Protein AF-A0A6L9SII8-F1 (afdb_monomer)

Mean predicted aligned error: 17.96 Å

Structure (mmCIF, N/CA/C/O backbone):
data_AF-A0A6L9SII8-F1
#
_entry.id   AF-A0A6L9SII8-F1
#
loop_
_atom_site.group_PDB
_atom_site.id
_atom_site.type_symbol
_atom_site.label_atom_id
_atom_site.label_alt_id
_atom_site.label_comp_id
_atom_site.label_asym_id
_atom_site.label_entity_id
_atom_site.label_seq_id
_atom_site.pdbx_PDB_ins_code
_atom_site.Cartn_x
_atom_site.Cartn_y
_atom_site.Cartn_z
_atom_site.occupancy
_atom_site.B_iso_or_equiv
_atom_site.auth_seq_id
_atom_site.auth_comp_id
_atom_site.auth_asym_id
_atom_site.auth_atom_id
_atom_site.pdbx_PDB_model_num
ATOM 1 N N . MET A 1 1 ? 12.517 -63.982 -13.985 1.00 32.38 1 MET A N 1
ATOM 2 C CA . MET A 1 1 ? 13.186 -64.759 -15.053 1.00 32.38 1 MET A CA 1
ATOM 3 C C . MET A 1 1 ? 12.162 -65.098 -16.143 1.00 32.38 1 MET A C 1
ATOM 5 O O . MET A 1 1 ? 11.242 -65.842 -15.857 1.00 32.38 1 MET A O 1
ATOM 9 N N . ILE A 1 2 ? 12.351 -64.517 -17.340 1.00 34.09 2 ILE A N 1
ATOM 10 C CA . ILE A 1 2 ? 12.064 -65.040 -18.702 1.00 34.09 2 ILE A CA 1
ATOM 11 C C . ILE A 1 2 ? 10.597 -65.303 -19.147 1.00 34.09 2 ILE A C 1
ATOM 13 O O . ILE A 1 2 ? 10.056 -66.382 -18.950 1.00 34.09 2 ILE A O 1
ATOM 17 N N . LYS A 1 3 ? 10.036 -64.282 -19.827 1.00 36.16 3 LYS A N 1
ATOM 18 C CA . LYS A 1 3 ? 9.634 -64.175 -21.262 1.00 36.16 3 LYS A CA 1
ATOM 19 C C . LYS A 1 3 ? 8.662 -65.173 -21.966 1.00 36.16 3 LYS A C 1
ATOM 21 O O . LYS A 1 3 ? 8.938 -66.358 -22.097 1.00 36.16 3 LYS A O 1
ATOM 26 N N . THR A 1 4 ? 7.677 -64.520 -22.620 1.00 42.09 4 THR A N 1
ATOM 27 C CA . THR A 1 4 ? 7.222 -64.562 -24.048 1.00 42.09 4 THR A CA 1
ATOM 28 C C . THR A 1 4 ? 6.135 -65.524 -24.568 1.00 42.09 4 THR A C 1
ATOM 30 O O . THR A 1 4 ? 6.373 -66.715 -24.698 1.00 42.09 4 THR A O 1
ATOM 33 N N . ALA A 1 5 ? 5.009 -64.892 -24.969 1.00 42.28 5 ALA A N 1
ATOM 34 C CA . ALA A 1 5 ? 4.447 -64.692 -26.333 1.00 42.28 5 ALA A CA 1
ATOM 35 C C . ALA A 1 5 ? 3.913 -65.868 -27.191 1.00 42.28 5 ALA A C 1
ATOM 37 O O . ALA A 1 5 ? 4.629 -66.830 -27.426 1.00 42.28 5 ALA A O 1
ATOM 38 N N . GLU A 1 6 ? 2.687 -65.724 -27.739 1.00 34.12 6 GLU A N 1
ATOM 39 C CA . GLU A 1 6 ? 2.345 -65.468 -29.172 1.00 34.12 6 GLU A CA 1
ATOM 40 C C . GLU A 1 6 ? 0.834 -65.698 -29.489 1.00 34.12 6 GLU A C 1
ATOM 42 O O . GLU A 1 6 ? 0.135 -66.399 -28.762 1.00 34.12 6 GLU A O 1
ATOM 47 N N . ALA A 1 7 ? 0.337 -65.041 -30.552 1.00 32.12 7 ALA A N 1
ATOM 48 C CA . ALA A 1 7 ? -1.066 -64.832 -30.997 1.00 32.12 7 ALA A CA 1
ATOM 49 C C . ALA A 1 7 ? -1.516 -65.819 -32.133 1.00 32.12 7 ALA A C 1
ATOM 51 O O . ALA A 1 7 ? -0.817 -66.815 -32.312 1.00 32.12 7 ALA A O 1
ATOM 52 N N . PRO A 1 8 ? -2.505 -65.564 -33.048 1.00 62.97 8 PRO A N 1
ATOM 53 C CA . PRO A 1 8 ? -3.876 -64.975 -33.024 1.00 62.97 8 PRO A CA 1
ATOM 54 C C . PRO A 1 8 ? -4.955 -65.810 -33.827 1.00 62.97 8 PRO A C 1
ATOM 56 O O . PRO A 1 8 ? -4.675 -66.905 -34.306 1.00 62.97 8 PRO A O 1
ATOM 59 N N . ASP A 1 9 ? -6.159 -65.220 -34.032 1.00 35.47 9 ASP A N 1
ATOM 60 C CA . ASP A 1 9 ? -7.082 -65.263 -35.217 1.00 35.47 9 ASP A CA 1
ATOM 61 C C . ASP A 1 9 ? -8.506 -65.931 -35.180 1.00 35.47 9 ASP A C 1
ATOM 63 O O . ASP A 1 9 ? -8.654 -67.150 -35.182 1.00 35.47 9 ASP A O 1
ATOM 67 N N . ARG A 1 10 ? -9.536 -65.059 -35.374 1.00 34.38 10 ARG A N 1
ATOM 68 C CA . ARG A 1 10 ? -10.671 -65.075 -36.364 1.00 34.38 10 ARG A CA 1
ATOM 69 C C . ARG A 1 10 ? -12.138 -65.547 -36.070 1.00 34.38 10 ARG A C 1
ATOM 71 O O . ARG A 1 10 ? -12.418 -66.729 -35.939 1.00 34.38 10 ARG A O 1
ATOM 78 N N . TYR A 1 11 ? -13.059 -64.566 -36.265 1.00 29.95 11 TYR A N 1
ATOM 79 C CA . TYR A 1 11 ? -14.488 -64.528 -36.723 1.00 29.95 11 TYR A CA 1
ATOM 80 C C . TYR A 1 11 ? -15.655 -65.109 -35.873 1.00 29.95 11 TYR A C 1
ATOM 82 O O . TYR A 1 11 ? -15.620 -66.249 -35.432 1.00 29.95 11 TYR A O 1
ATOM 90 N N . GLY A 1 12 ? -16.753 -64.336 -35.714 1.00 27.86 12 GLY A N 1
ATOM 91 C CA . GLY A 1 12 ? -17.898 -64.649 -34.828 1.00 27.86 12 GLY A CA 1
ATOM 92 C C . GLY A 1 12 ? -19.314 -64.629 -35.434 1.00 27.86 12 GLY A C 1
ATOM 93 O O . GLY A 1 12 ? -19.473 -64.291 -36.599 1.00 27.86 12 GLY A O 1
ATOM 94 N N . LEU A 1 13 ? -20.333 -64.986 -34.619 1.00 27.03 13 LEU A N 1
ATOM 95 C CA . LEU A 1 13 ? -21.649 -64.314 -34.446 1.00 27.03 13 LEU A CA 1
ATOM 96 C C . LEU A 1 13 ? -22.571 -65.041 -33.411 1.00 27.03 13 LEU A C 1
ATOM 98 O O . LEU A 1 13 ? -22.902 -66.206 -33.597 1.00 27.03 13 LEU A O 1
ATOM 102 N N . ARG A 1 14 ? -23.077 -64.267 -32.428 1.00 28.50 14 ARG A N 1
ATOM 103 C CA . ARG A 1 14 ? -24.357 -64.337 -31.652 1.00 28.50 14 ARG A CA 1
ATOM 104 C C . ARG A 1 14 ? -24.662 -65.492 -30.666 1.00 28.50 14 ARG A C 1
ATOM 106 O O . ARG A 1 14 ? -25.111 -66.550 -31.083 1.00 28.50 14 ARG A O 1
ATOM 113 N N . ALA A 1 15 ? -24.675 -65.180 -29.359 1.00 26.67 15 ALA A N 1
ATOM 114 C CA . ALA A 1 15 ? -25.884 -65.020 -28.512 1.00 26.67 15 ALA A CA 1
ATOM 115 C C . ALA A 1 15 ? -25.518 -64.773 -27.022 1.00 26.67 15 ALA A C 1
ATOM 117 O O . ALA A 1 15 ? -24.520 -65.284 -26.531 1.00 26.67 15 ALA A O 1
ATOM 118 N N . CYS A 1 16 ? -26.339 -63.969 -26.337 1.00 28.77 16 CYS A N 1
ATOM 119 C CA . CYS A 1 16 ? -26.258 -63.481 -24.951 1.00 28.77 16 CYS A CA 1
ATOM 120 C C . CYS A 1 16 ? -25.894 -64.525 -23.876 1.00 28.77 16 CYS A C 1
ATOM 122 O O . CYS A 1 16 ? -26.502 -65.588 -23.866 1.00 28.77 16 CYS A O 1
ATOM 124 N N . THR A 1 17 ? -25.023 -64.197 -22.906 1.00 27.30 17 THR A N 1
ATOM 125 C CA . THR A 1 17 ? -25.321 -63.918 -21.471 1.00 27.30 17 THR A CA 1
ATOM 126 C C . THR A 1 17 ? -24.015 -63.580 -20.710 1.00 27.30 17 THR A C 1
ATOM 128 O O . THR A 1 17 ? -23.022 -64.262 -20.906 1.00 27.30 17 THR A O 1
ATOM 131 N N . ALA A 1 18 ? -24.081 -62.596 -19.800 1.00 27.08 18 ALA A N 1
ATOM 132 C CA . ALA A 1 18 ? -23.337 -62.463 -18.531 1.00 27.08 18 ALA A CA 1
ATOM 133 C C . ALA A 1 18 ? -21.795 -62.247 -18.464 1.00 27.08 18 ALA A C 1
ATOM 135 O O . ALA A 1 18 ? -20.998 -63.069 -18.892 1.00 27.08 18 ALA A O 1
ATOM 136 N N . LEU A 1 19 ? -21.464 -61.193 -17.698 1.00 27.19 19 LEU A N 1
ATOM 137 C CA . LEU A 1 19 ? -20.375 -61.028 -16.715 1.00 27.19 19 LEU A CA 1
ATOM 138 C C . LEU A 1 19 ? -18.889 -60.890 -17.154 1.00 27.19 19 LEU A C 1
ATOM 140 O O . LEU A 1 19 ? -18.185 -61.872 -17.349 1.00 27.19 19 LEU A O 1
ATOM 144 N N . VAL A 1 20 ? -18.425 -59.633 -17.038 1.00 27.70 20 VAL A N 1
ATOM 145 C CA . VAL A 1 20 ? -17.340 -59.146 -16.144 1.00 27.70 20 VAL A CA 1
ATOM 146 C C . VAL A 1 20 ? -15.867 -59.172 -16.601 1.00 27.70 20 VAL A C 1
ATOM 148 O O . VAL A 1 20 ? -15.316 -60.197 -16.979 1.00 27.70 20 VAL A O 1
ATOM 151 N N . ALA A 1 21 ? -15.253 -57.999 -16.365 1.00 26.81 21 ALA A N 1
ATOM 152 C CA . ALA A 1 21 ? -13.842 -57.679 -16.097 1.00 26.81 21 ALA A CA 1
ATOM 153 C C . ALA A 1 21 ? -12.935 -57.194 -17.252 1.00 26.81 21 ALA A C 1
ATOM 155 O O . ALA A 1 21 ? -12.291 -57.972 -17.945 1.00 26.81 21 ALA A O 1
ATOM 156 N N . THR A 1 22 ? -12.875 -55.858 -17.350 1.00 28.31 22 THR A N 1
ATOM 157 C CA . THR A 1 22 ? -11.672 -54.993 -17.299 1.00 28.31 22 THR A CA 1
ATOM 158 C C . THR A 1 22 ? -10.512 -55.239 -18.280 1.00 28.31 22 THR A C 1
ATOM 160 O O . THR A 1 22 ? -9.750 -56.187 -18.139 1.00 28.31 22 THR A O 1
ATOM 163 N N . VAL A 1 23 ? -10.319 -54.303 -19.221 1.00 28.36 23 VAL A N 1
ATOM 164 C CA . VAL A 1 23 ? -9.227 -53.294 -19.289 1.00 28.36 23 VAL A CA 1
ATOM 165 C C . VAL A 1 23 ? -9.208 -52.733 -20.723 1.00 28.36 23 VAL A C 1
ATOM 167 O O . VAL A 1 23 ? -8.649 -53.335 -21.634 1.00 28.36 23 VAL A O 1
ATOM 170 N N . VAL A 1 24 ? -9.822 -51.564 -20.914 1.00 27.41 24 VAL A N 1
ATOM 171 C CA . VAL A 1 24 ? -9.426 -50.579 -21.931 1.00 27.41 24 VAL A CA 1
ATOM 172 C C . VAL A 1 24 ? -9.475 -49.237 -21.217 1.00 27.41 24 VAL A C 1
ATOM 174 O O . VAL A 1 24 ? -10.548 -48.724 -20.919 1.00 27.41 24 VAL A O 1
ATOM 177 N N . ALA A 1 25 ? -8.298 -48.730 -20.881 1.00 30.09 25 ALA A N 1
ATOM 178 C CA . ALA A 1 25 ? -8.069 -47.371 -20.436 1.00 30.09 25 ALA A CA 1
ATOM 179 C C . ALA A 1 25 ? -7.114 -46.756 -21.459 1.00 30.09 25 ALA A C 1
ATOM 181 O O . ALA A 1 25 ? -6.030 -47.302 -21.651 1.00 30.09 25 ALA A O 1
ATOM 182 N N . LEU A 1 26 ? -7.562 -45.726 -22.177 1.00 33.41 26 LEU A N 1
ATOM 183 C CA . LEU A 1 26 ? -6.966 -44.385 -22.196 1.00 33.41 26 LEU A CA 1
ATOM 184 C C . LEU A 1 26 ? -7.558 -43.561 -23.360 1.00 33.41 26 LEU A C 1
ATOM 186 O O . LEU A 1 26 ? -7.637 -44.039 -24.487 1.00 33.41 26 LEU A O 1
ATOM 190 N N . VAL A 1 27 ? -7.891 -42.304 -23.049 1.00 34.56 27 VAL A N 1
ATOM 191 C CA . VAL A 1 27 ? -8.201 -41.179 -23.956 1.00 34.56 27 VAL A CA 1
ATOM 192 C C . VAL A 1 27 ? -9.577 -41.180 -24.642 1.00 34.56 27 VAL A C 1
ATOM 194 O O . VAL A 1 27 ? -9.652 -41.307 -25.853 1.00 34.56 27 VAL A O 1
ATOM 197 N N . VAL A 1 28 ? -10.655 -40.974 -23.871 1.00 32.94 28 VAL A N 1
ATOM 198 C CA . VAL A 1 28 ? -11.767 -40.039 -24.190 1.00 32.94 28 VAL A CA 1
ATOM 199 C C . VAL A 1 28 ? -12.478 -39.715 -22.868 1.00 32.94 28 VAL A C 1
ATOM 201 O O . VAL A 1 28 ? -13.371 -40.446 -22.446 1.00 32.94 28 VAL A O 1
ATOM 204 N N . ALA A 1 29 ? -12.064 -38.648 -22.192 1.00 35.75 29 ALA A N 1
ATOM 205 C CA . ALA A 1 29 ? -12.855 -37.982 -21.160 1.00 35.75 29 ALA A CA 1
ATOM 206 C C . ALA A 1 29 ? -12.276 -36.581 -20.966 1.00 35.75 29 ALA A C 1
ATOM 208 O O . ALA A 1 29 ? -11.229 -36.455 -20.343 1.00 35.75 29 ALA A O 1
ATOM 209 N N . LEU A 1 30 ? -12.918 -35.559 -21.532 1.00 37.59 30 LEU A N 1
ATOM 210 C CA . LEU A 1 30 ? -12.788 -34.180 -21.071 1.00 37.59 30 LEU A CA 1
ATOM 211 C C . LEU A 1 30 ? -13.959 -33.343 -21.598 1.00 37.59 30 LEU A C 1
ATOM 213 O O . LEU A 1 30 ? -14.315 -33.417 -22.772 1.00 37.59 30 LEU A O 1
ATOM 217 N N . VAL A 1 31 ? -14.512 -32.577 -20.658 1.00 38.72 31 VAL A N 1
ATOM 218 C CA . VAL A 1 31 ? -15.533 -31.525 -20.759 1.00 38.72 31 VAL A CA 1
ATOM 219 C C . VAL A 1 31 ? -16.984 -31.987 -20.944 1.00 38.72 31 VAL A C 1
ATOM 221 O O . VAL A 1 31 ? -17.635 -31.763 -21.961 1.00 38.72 31 VAL A O 1
ATOM 224 N N . GLY A 1 32 ? -17.523 -32.605 -19.891 1.00 30.02 32 GLY A N 1
ATOM 225 C CA . GLY A 1 32 ? -18.936 -32.453 -19.548 1.00 30.02 32 GLY A CA 1
ATOM 226 C C . GLY A 1 32 ? -19.041 -31.400 -18.449 1.00 30.02 32 GLY A C 1
ATOM 227 O O . GLY A 1 32 ? -18.471 -31.599 -17.380 1.00 30.02 32 GLY A O 1
ATOM 228 N N . ILE A 1 33 ? -19.729 -30.293 -18.728 1.00 37.53 33 ILE A N 1
ATOM 229 C CA . ILE A 1 33 ? -20.076 -29.257 -17.746 1.00 37.53 33 ILE A CA 1
ATOM 230 C C . ILE A 1 33 ? -20.785 -29.945 -16.567 1.00 37.53 33 ILE A C 1
ATOM 232 O O . ILE A 1 33 ? -21.750 -30.683 -16.811 1.00 37.53 33 ILE A O 1
ATOM 236 N N . PRO A 1 34 ? -20.345 -29.764 -15.309 1.00 32.66 34 PRO A N 1
ATOM 237 C CA . PRO A 1 34 ? -21.080 -30.299 -14.182 1.00 32.66 34 PRO A CA 1
ATOM 238 C C . PRO A 1 34 ? -22.371 -29.491 -14.041 1.00 32.66 34 PRO A C 1
ATOM 240 O O . PRO A 1 34 ? -22.369 -28.330 -13.653 1.00 32.66 34 PRO A O 1
ATOM 243 N N . THR A 1 35 ? -23.509 -30.105 -14.352 1.00 34.50 35 THR A N 1
ATOM 244 C CA . THR A 1 35 ? -24.762 -29.706 -13.701 1.00 34.50 35 THR A CA 1
ATOM 245 C C . THR A 1 35 ? -24.563 -29.888 -12.196 1.00 34.50 35 THR A C 1
ATOM 247 O O . THR A 1 35 ? -24.078 -30.967 -11.834 1.00 34.50 35 THR A O 1
ATOM 250 N N . PRO A 1 36 ? -24.925 -28.921 -11.328 1.00 37.34 36 PRO A N 1
ATOM 251 C CA . PRO A 1 36 ? -24.766 -29.082 -9.891 1.00 37.34 36 PRO A CA 1
ATOM 252 C C . PRO A 1 36 ? -25.539 -30.329 -9.475 1.00 37.34 36 PRO A C 1
ATOM 254 O O . PRO A 1 36 ? -26.766 -30.412 -9.587 1.00 37.34 36 PRO A O 1
ATOM 257 N N . ALA A 1 37 ? -24.796 -31.361 -9.089 1.00 33.38 37 ALA A N 1
ATOM 258 C CA . ALA A 1 37 ? -25.380 -32.481 -8.397 1.00 33.38 37 ALA A CA 1
ATOM 259 C C . ALA A 1 37 ? -25.837 -31.914 -7.056 1.00 33.38 37 ALA A C 1
ATOM 261 O O . ALA A 1 37 ? -25.000 -31.468 -6.280 1.00 33.38 37 ALA A O 1
ATOM 262 N N . SER A 1 38 ? -27.150 -31.897 -6.815 1.00 41.25 38 SER A N 1
ATOM 263 C CA . SER A 1 38 ? -27.699 -31.693 -5.474 1.00 41.25 38 SER A CA 1
ATOM 264 C C . SER A 1 38 ? -26.930 -32.617 -4.532 1.00 41.25 38 SER A C 1
ATOM 266 O O . SER A 1 38 ? -27.008 -33.846 -4.663 1.00 41.25 38 SER A O 1
ATOM 268 N N . ALA A 1 39 ? -26.088 -32.019 -3.690 1.00 38.97 39 ALA A N 1
ATOM 269 C CA . ALA A 1 39 ? -25.263 -32.747 -2.752 1.00 38.97 39 ALA A CA 1
ATOM 270 C C . ALA A 1 39 ? -26.208 -33.504 -1.817 1.00 38.97 39 ALA A C 1
ATOM 272 O O . ALA A 1 39 ? -27.132 -32.930 -1.241 1.00 38.97 39 ALA A O 1
ATOM 273 N N . ALA A 1 40 ? -26.020 -34.819 -1.704 1.00 41.50 40 ALA A N 1
ATOM 274 C CA . ALA A 1 40 ? -26.650 -35.549 -0.616 1.00 41.50 40 ALA A CA 1
ATOM 275 C C . ALA A 1 40 ? -26.160 -34.924 0.707 1.00 41.50 40 ALA A C 1
ATOM 277 O O . ALA A 1 40 ? -24.970 -34.612 0.788 1.00 41.50 40 ALA A O 1
ATOM 278 N N . PRO A 1 41 ? -27.027 -34.721 1.717 1.00 50.22 41 PRO A N 1
ATOM 279 C CA . PRO A 1 41 ? -26.610 -34.124 2.983 1.00 50.22 41 PRO A CA 1
ATOM 280 C C . PRO A 1 41 ? -25.456 -34.939 3.577 1.00 50.22 41 PRO A C 1
ATOM 282 O O . PRO A 1 41 ? -25.532 -36.171 3.622 1.00 50.22 41 PRO A O 1
ATOM 285 N N . ALA A 1 42 ? -24.379 -34.258 3.977 1.00 55.53 42 ALA A N 1
ATOM 286 C CA . ALA A 1 42 ? -23.240 -34.896 4.627 1.00 55.53 42 ALA A CA 1
ATOM 287 C C . ALA A 1 42 ? -23.714 -35.626 5.897 1.00 55.53 42 ALA A C 1
ATOM 289 O O . ALA A 1 42 ? -24.591 -35.133 6.606 1.00 55.53 42 ALA A O 1
ATOM 290 N N . GLU A 1 43 ? -23.151 -36.806 6.193 1.00 59.44 43 GLU A N 1
ATOM 291 C CA . GLU A 1 43 ? -23.570 -37.624 7.349 1.00 59.44 43 GLU A CA 1
ATOM 292 C C . GLU A 1 43 ? -23.362 -36.911 8.709 1.00 59.44 43 GLU A C 1
ATOM 294 O O . GLU A 1 43 ? -23.960 -37.341 9.692 1.00 59.44 43 GLU A O 1
ATOM 299 N N . ASN A 1 44 ? -22.621 -35.789 8.741 1.00 81.31 44 ASN A N 1
ATOM 300 C CA . ASN A 1 44 ? -22.338 -34.944 9.911 1.00 81.31 44 ASN A CA 1
ATOM 301 C C . ASN A 1 44 ? -22.594 -33.443 9.627 1.00 81.31 44 ASN A C 1
ATOM 303 O O . ASN A 1 44 ? -21.671 -32.630 9.699 1.00 81.31 44 ASN A O 1
ATOM 307 N N . ALA A 1 45 ? -23.826 -33.071 9.261 1.00 95.00 45 ALA A N 1
ATOM 308 C CA . ALA A 1 45 ? -24.192 -31.677 8.986 1.00 95.00 45 ALA A CA 1
ATOM 309 C C . ALA A 1 45 ? -25.254 -31.122 9.949 1.00 95.00 45 ALA A C 1
ATOM 311 O O . ALA A 1 45 ? -26.268 -31.777 10.208 1.00 95.00 45 ALA A O 1
ATOM 312 N N . PHE A 1 46 ? -25.051 -29.883 10.397 1.00 98.44 46 PHE A N 1
ATOM 313 C CA . PHE A 1 46 ? -26.057 -29.048 11.048 1.00 98.44 46 PHE A CA 1
ATOM 314 C C . PHE A 1 46 ? -26.483 -27.903 10.128 1.00 98.44 46 PHE A C 1
ATOM 316 O O . PHE A 1 46 ? -25.710 -27.439 9.296 1.00 98.44 46 PHE A O 1
ATOM 323 N N . TYR A 1 47 ? -27.717 -27.438 10.290 1.00 98.50 47 TYR A N 1
ATOM 324 C CA . TYR A 1 47 ? -28.302 -26.362 9.499 1.00 98.50 47 TYR A CA 1
ATOM 325 C C . TYR A 1 47 ? -28.863 -25.281 10.415 1.00 98.50 47 TYR A C 1
ATOM 327 O O . TYR A 1 47 ? -29.555 -25.588 11.391 1.00 98.50 47 TYR A O 1
ATOM 335 N N . VAL A 1 48 ? -28.600 -24.026 10.065 1.00 98.69 48 VAL A N 1
ATOM 336 C CA . VAL A 1 48 ? -29.098 -22.826 10.747 1.00 98.69 48 VAL A CA 1
ATOM 337 C C . VAL A 1 48 ? -29.879 -21.994 9.734 1.00 98.69 48 VAL A C 1
ATOM 339 O O . VAL A 1 48 ? -29.440 -21.862 8.595 1.00 98.69 48 VAL A O 1
ATOM 342 N N . ALA A 1 49 ? -31.047 -21.475 10.109 1.00 98.38 49 ALA A N 1
ATOM 343 C CA . ALA A 1 49 ? -31.872 -20.634 9.240 1.00 98.38 49 ALA A CA 1
ATOM 344 C C . ALA A 1 49 ? -32.550 -19.503 10.031 1.00 98.38 49 ALA A C 1
ATOM 346 O O . ALA A 1 49 ? -32.921 -19.732 11.187 1.00 98.38 49 ALA A O 1
ATOM 347 N N . PRO A 1 50 ? -32.803 -18.319 9.432 1.00 97.44 50 PRO A N 1
ATOM 348 C CA . PRO A 1 50 ? -33.440 -17.203 10.141 1.00 97.44 50 PRO A CA 1
ATOM 349 C C . PRO A 1 50 ? -34.854 -17.527 10.654 1.00 97.44 50 PRO A C 1
ATOM 351 O O . PRO A 1 50 ? -35.301 -16.986 11.665 1.00 97.44 50 PRO A O 1
ATOM 354 N N . ASP A 1 51 ? -35.564 -18.431 9.974 1.00 96.62 51 ASP A N 1
ATOM 355 C CA . ASP A 1 51 ? -36.890 -18.937 10.343 1.00 96.62 51 ASP A CA 1
ATOM 356 C C . ASP A 1 51 ? -36.853 -20.265 11.132 1.00 96.62 51 ASP A C 1
ATOM 358 O O . ASP A 1 51 ? -37.899 -20.882 11.360 1.00 96.62 51 ASP A O 1
ATOM 362 N N . GLY A 1 52 ? -35.664 -20.698 11.566 1.00 97.44 52 GLY A N 1
ATOM 363 C CA . GLY A 1 52 ? -35.448 -21.887 12.390 1.00 97.44 52 GLY A CA 1
ATOM 364 C C . GLY A 1 52 ? -35.891 -21.737 13.852 1.00 97.44 52 GLY A C 1
ATOM 365 O O . GLY A 1 52 ? -36.428 -20.715 14.285 1.00 97.44 52 GLY A O 1
ATOM 366 N N . ASP A 1 53 ? -35.646 -22.784 14.644 1.00 98.06 53 ASP A N 1
ATOM 367 C CA . ASP A 1 53 ? -35.942 -22.828 16.085 1.00 98.06 53 ASP A CA 1
ATOM 368 C C . ASP A 1 53 ? -34.826 -23.596 16.811 1.00 98.06 53 ASP A C 1
ATOM 370 O O . ASP A 1 53 ? -34.483 -24.711 16.424 1.00 98.06 53 ASP A O 1
ATOM 374 N N . ASP A 1 54 ? -34.253 -23.031 17.875 1.00 98.00 54 ASP A N 1
ATOM 375 C CA . ASP A 1 54 ? -33.132 -23.647 18.606 1.00 98.00 54 ASP A CA 1
ATOM 376 C C . ASP A 1 54 ? -33.516 -24.911 19.394 1.00 98.00 54 ASP A C 1
ATOM 378 O O . ASP A 1 54 ? -32.649 -25.652 19.867 1.00 98.00 54 ASP A O 1
ATOM 382 N N . SER A 1 55 ? -34.817 -25.196 19.507 1.00 97.62 55 SER A N 1
ATOM 383 C CA . SER A 1 55 ? -35.330 -26.475 20.001 1.00 97.62 55 SER A CA 1
ATOM 384 C C . SER A 1 55 ? -35.372 -27.579 18.938 1.00 97.62 55 SER A C 1
ATOM 386 O O . SER A 1 55 ? -35.623 -28.740 19.282 1.00 97.62 55 SER A O 1
ATOM 388 N N . ASN A 1 56 ? -35.128 -27.249 17.665 1.00 98.00 56 ASN A N 1
ATOM 389 C CA . ASN A 1 56 ? -35.042 -28.226 16.586 1.00 98.00 56 ASN A CA 1
ATOM 390 C C . ASN A 1 56 ? -33.779 -29.095 16.697 1.00 98.00 56 ASN A C 1
ATOM 392 O O . ASN A 1 56 ? -32.934 -28.914 17.568 1.00 98.00 56 ASN A O 1
ATOM 396 N N . ALA A 1 57 ? -33.664 -30.078 15.802 1.00 96.25 57 ALA A N 1
ATOM 397 C CA . ALA A 1 57 ? -32.527 -30.995 15.753 1.00 96.25 57 ALA A CA 1
ATOM 398 C C . ALA A 1 57 ? -31.346 -30.484 14.903 1.00 96.25 57 ALA A C 1
ATOM 400 O O . ALA A 1 57 ? -30.324 -31.162 14.854 1.00 96.25 57 ALA A O 1
ATOM 401 N N . GLY A 1 58 ? -31.487 -29.347 14.211 1.00 97.00 58 GLY A N 1
ATOM 402 C CA . GLY A 1 58 ? -30.449 -28.816 13.323 1.00 97.00 58 GLY A CA 1
ATOM 403 C C . GLY A 1 58 ? -30.351 -29.536 11.978 1.00 97.00 58 GLY A C 1
ATOM 404 O O . GLY A 1 58 ? -29.304 -29.504 11.351 1.00 97.00 58 GLY A O 1
ATOM 405 N N . THR A 1 59 ? -31.410 -30.212 11.527 1.00 96.62 59 THR A N 1
ATOM 406 C CA . THR A 1 59 ? -31.470 -30.860 10.201 1.00 96.62 59 THR A CA 1
ATOM 407 C C . THR A 1 59 ? -31.942 -29.875 9.132 1.00 96.62 59 THR A C 1
ATOM 409 O O . THR A 1 59 ? -32.609 -28.904 9.472 1.00 96.62 59 THR A O 1
ATOM 412 N N . LEU A 1 60 ? -31.727 -30.154 7.842 1.00 95.00 60 LEU A N 1
ATOM 413 C CA . LEU A 1 60 ? -32.161 -29.266 6.751 1.00 95.00 60 LEU A CA 1
ATOM 414 C C . LEU A 1 60 ? -33.661 -28.903 6.814 1.00 95.00 60 LEU A C 1
ATOM 416 O O . LEU A 1 60 ? -34.031 -27.760 6.564 1.00 95.00 60 LEU A O 1
ATOM 420 N N . GLU A 1 61 ? -34.534 -29.847 7.182 1.00 96.12 61 GLU A N 1
ATOM 421 C CA . GLU A 1 61 ? -35.983 -29.618 7.317 1.00 96.12 61 GLU A CA 1
ATOM 422 C C . GLU A 1 61 ? -36.412 -29.023 8.669 1.00 96.12 61 GLU A C 1
ATOM 424 O O . GLU A 1 61 ? -37.567 -28.626 8.828 1.00 96.12 61 GLU A O 1
ATOM 429 N N . ALA A 1 62 ? -35.516 -29.007 9.654 1.00 97.31 62 ALA A N 1
ATOM 430 C CA . ALA A 1 62 ? -35.755 -28.490 11.000 1.00 97.31 62 ALA A CA 1
ATOM 431 C C . ALA A 1 62 ? -34.454 -27.855 11.530 1.00 97.31 62 ALA A C 1
ATOM 433 O O . ALA A 1 62 ? -33.790 -28.447 12.391 1.00 97.31 62 ALA A O 1
ATOM 434 N N . PRO A 1 63 ? -34.052 -26.703 10.961 1.00 98.31 63 PRO A N 1
ATOM 435 C CA . PRO A 1 63 ? -32.786 -26.057 11.282 1.00 98.31 63 PRO A CA 1
ATOM 436 C C . PRO A 1 63 ? -32.841 -25.369 12.649 1.00 98.31 63 PRO A C 1
ATOM 438 O O . PRO A 1 63 ? -33.922 -25.021 13.145 1.00 98.31 63 PRO A O 1
ATOM 441 N N . PHE A 1 64 ? -31.671 -25.159 13.249 1.00 98.69 64 PHE A N 1
ATOM 442 C CA . PHE A 1 64 ? -31.508 -24.237 14.373 1.00 98.69 64 PHE A CA 1
ATOM 443 C C . PHE A 1 64 ? -31.794 -22.798 13.927 1.00 98.69 64 PHE A C 1
ATOM 445 O O . PHE A 1 64 ? -31.800 -22.504 12.729 1.00 98.69 64 PHE A O 1
ATOM 452 N N . ARG A 1 65 ? -32.032 -21.898 14.883 1.00 98.06 65 ARG A N 1
ATOM 453 C CA . ARG A 1 65 ? -32.219 -20.469 14.610 1.00 98.06 65 ARG A CA 1
ATOM 454 C C . ARG A 1 65 ? -30.916 -19.687 14.727 1.00 98.06 65 ARG A C 1
ATOM 456 O O . ARG A 1 65 ? -30.706 -18.754 13.962 1.00 98.06 65 ARG A O 1
ATOM 463 N N . THR A 1 66 ? -30.074 -20.031 15.698 1.00 97.62 66 THR A N 1
ATOM 464 C CA . THR A 1 66 ? -28.882 -19.254 16.058 1.00 97.62 66 THR A CA 1
ATOM 465 C C . THR A 1 66 ? -27.584 -20.010 15.802 1.00 97.62 66 THR A C 1
ATOM 467 O O . THR A 1 66 ? -27.535 -21.244 15.839 1.00 97.62 66 THR A O 1
ATOM 470 N N . LEU A 1 67 ? -26.514 -19.247 15.565 1.00 97.31 67 LEU A N 1
ATOM 471 C CA . LEU A 1 67 ? -25.165 -19.786 15.418 1.00 97.31 67 LEU A CA 1
ATOM 472 C C . LEU A 1 67 ? -24.658 -20.395 16.735 1.00 97.31 67 LEU A C 1
ATOM 474 O O . LEU A 1 67 ? -24.111 -21.496 16.713 1.00 97.31 67 LEU A O 1
ATOM 478 N N . ASP A 1 68 ? -24.927 -19.754 17.880 1.00 96.75 68 ASP A N 1
ATOM 479 C CA . ASP A 1 68 ? -24.601 -20.281 19.213 1.00 96.75 68 ASP A CA 1
ATOM 480 C C . ASP A 1 68 ? -25.147 -21.685 19.438 1.00 96.75 68 ASP A C 1
ATOM 482 O O . ASP A 1 68 ? -24.432 -22.580 19.892 1.00 96.75 68 ASP A O 1
ATOM 486 N N . ARG A 1 69 ? -26.418 -21.909 19.081 1.00 97.50 69 ARG A N 1
ATOM 487 C CA . ARG A 1 69 ? -27.031 -23.222 19.254 1.00 97.50 69 ARG A CA 1
ATOM 488 C C . ARG A 1 69 ? -26.344 -24.281 18.399 1.00 97.50 69 ARG A C 1
ATOM 490 O O . ARG A 1 69 ? -26.205 -25.418 18.862 1.00 97.50 69 ARG A O 1
ATOM 497 N N . ALA A 1 70 ? -25.955 -23.929 17.175 1.00 98.06 70 ALA A N 1
ATOM 498 C CA . ALA A 1 70 ? -25.253 -24.830 16.273 1.00 98.06 70 ALA A CA 1
ATOM 499 C C . ALA A 1 70 ? -23.849 -25.162 16.792 1.00 98.06 70 ALA A C 1
ATOM 501 O O . ALA A 1 70 ? -23.510 -26.342 16.860 1.00 98.06 70 ALA A O 1
ATOM 502 N N . ARG A 1 71 ? -23.089 -24.161 17.257 1.00 98.19 71 ARG A N 1
ATOM 503 C CA . ARG A 1 71 ? -21.804 -24.360 17.947 1.00 98.19 71 ARG A CA 1
ATOM 504 C C . ARG A 1 71 ? -21.948 -25.322 19.120 1.00 98.19 71 ARG A C 1
ATOM 506 O O . ARG A 1 71 ? -21.241 -26.323 19.200 1.00 98.19 71 ARG A O 1
ATOM 513 N N . ASP A 1 72 ? -22.930 -25.090 19.985 1.00 98.19 72 ASP A N 1
ATOM 514 C CA . ASP A 1 72 ? -23.163 -25.955 21.141 1.00 98.19 72 ASP A CA 1
ATOM 515 C C . ASP A 1 72 ? -23.520 -27.396 20.736 1.00 98.19 72 ASP A C 1
ATOM 517 O O . ASP A 1 72 ? -23.178 -28.337 21.447 1.00 98.19 72 ASP A O 1
ATOM 521 N N . ALA A 1 73 ? -24.172 -27.600 19.584 1.00 97.75 73 ALA A N 1
ATOM 522 C CA . ALA A 1 73 ? -24.423 -28.937 19.041 1.00 97.75 73 ALA A CA 1
ATOM 523 C C . ALA A 1 73 ? -23.145 -29.609 18.511 1.00 97.75 73 ALA A C 1
ATOM 525 O O . ALA A 1 73 ? -22.986 -30.818 18.674 1.00 97.75 73 ALA A O 1
ATOM 526 N N . VAL A 1 74 ? -22.223 -28.847 17.914 1.00 97.88 74 VAL A N 1
ATOM 527 C CA . VAL A 1 74 ? -20.914 -29.356 17.473 1.00 97.88 74 VAL A CA 1
ATOM 528 C C . VAL A 1 74 ? -20.095 -29.861 18.662 1.00 97.88 74 VAL A C 1
ATOM 530 O O . VAL A 1 74 ? -19.574 -30.976 18.600 1.00 97.88 74 VAL A O 1
ATOM 533 N N . ARG A 1 75 ? -20.056 -29.110 19.770 1.00 97.75 75 ARG A N 1
ATOM 534 C CA . ARG A 1 75 ? -19.349 -29.487 21.014 1.00 97.75 75 ARG A CA 1
ATOM 535 C C . ARG A 1 75 ? -19.784 -30.841 21.584 1.00 97.75 75 ARG A C 1
ATOM 537 O O . ARG A 1 75 ? -19.034 -31.500 22.299 1.00 97.75 75 ARG A O 1
ATOM 544 N N . GLU A 1 76 ? -21.011 -31.275 21.297 1.00 96.00 76 GLU A N 1
ATOM 545 C CA . GLU A 1 76 ? -21.514 -32.577 21.747 1.00 96.00 76 GLU A CA 1
ATOM 546 C C . GLU A 1 76 ? -20.924 -33.758 20.954 1.00 96.00 76 GLU A C 1
ATOM 548 O O . GLU A 1 76 ? -20.991 -34.898 21.424 1.00 96.00 76 GLU A O 1
ATOM 553 N N . VAL A 1 77 ? -20.367 -33.517 19.760 1.00 94.81 77 VAL A N 1
ATOM 554 C CA . VAL A 1 77 ? -20.000 -34.571 18.796 1.00 94.81 77 VAL A CA 1
ATOM 555 C C . VAL A 1 77 ? -18.579 -34.465 18.229 1.00 94.81 77 VAL A C 1
ATOM 557 O O . VAL A 1 77 ? -18.110 -35.426 17.620 1.00 94.81 77 VAL A O 1
ATOM 560 N N . ASN A 1 78 ? -17.865 -33.358 18.441 1.00 95.81 78 ASN A N 1
ATOM 561 C CA . ASN A 1 78 ? -16.542 -33.115 17.854 1.00 95.81 78 ASN A CA 1
ATOM 562 C C . ASN A 1 78 ? -15.370 -33.818 18.565 1.00 95.81 78 ASN A C 1
ATOM 564 O O . ASN A 1 78 ? -14.255 -33.767 18.063 1.00 95.81 78 ASN A O 1
ATOM 568 N N . ALA A 1 79 ? -15.582 -34.522 19.681 1.00 94.00 79 ALA A N 1
ATOM 569 C CA . ALA A 1 79 ? -14.494 -35.178 20.421 1.00 94.00 79 ALA A CA 1
ATOM 570 C C . ALA A 1 79 ? -13.898 -36.429 19.731 1.00 94.00 79 ALA A C 1
ATOM 572 O O . ALA A 1 79 ? -12.730 -36.744 19.946 1.00 94.00 79 ALA A O 1
ATOM 573 N N . ASP A 1 80 ? -14.686 -37.148 18.921 1.00 91.00 80 ASP A N 1
ATOM 574 C CA . ASP A 1 80 ? -14.304 -38.413 18.263 1.00 91.00 80 ASP A CA 1
ATOM 575 C C . ASP A 1 80 ? -14.623 -38.372 16.751 1.00 91.00 80 ASP A C 1
ATOM 577 O O . ASP A 1 80 ? -15.272 -39.269 16.203 1.00 91.00 80 ASP A O 1
ATOM 581 N N . MET A 1 81 ? -14.198 -37.312 16.056 1.00 95.94 81 MET A N 1
ATOM 582 C CA . MET A 1 81 ? -14.528 -37.113 14.638 1.00 95.94 81 MET A CA 1
ATOM 583 C C . MET A 1 81 ? -13.940 -38.217 13.748 1.00 95.94 81 MET A C 1
ATOM 585 O O . MET A 1 81 ? -12.822 -38.687 13.961 1.00 95.94 81 MET A O 1
ATOM 589 N N . SER A 1 82 ? -14.703 -38.623 12.730 1.00 93.88 82 SER A N 1
ATOM 590 C CA . SER A 1 82 ? -14.279 -39.553 11.666 1.00 93.88 82 SER A CA 1
ATOM 591 C C . SER A 1 82 ? -14.371 -38.945 10.259 1.00 93.88 82 SER A C 1
ATOM 593 O O . SER A 1 82 ? -14.265 -39.659 9.261 1.00 93.88 82 SER A O 1
ATOM 595 N N . GLY A 1 83 ? -14.681 -37.654 10.204 1.00 95.25 83 GLY A N 1
ATOM 596 C CA . GLY A 1 83 ? -14.904 -36.819 9.033 1.00 95.25 83 GLY A CA 1
ATOM 597 C C . GLY A 1 83 ? -15.188 -35.396 9.508 1.00 95.25 83 GLY A C 1
ATOM 598 O O . GLY A 1 83 ? -15.492 -35.202 10.690 1.00 95.25 83 GLY A O 1
ATOM 599 N N . ASP A 1 84 ? -15.099 -34.430 8.600 1.00 97.44 84 ASP A N 1
ATOM 600 C CA . ASP A 1 84 ? -15.387 -33.030 8.912 1.00 97.44 84 ASP A CA 1
ATOM 601 C C . ASP A 1 84 ? -16.852 -32.854 9.349 1.00 97.44 84 ASP A C 1
ATOM 603 O O . ASP A 1 84 ? -17.743 -33.616 8.946 1.00 97.44 84 ASP A O 1
ATOM 607 N N . ILE A 1 85 ? -17.095 -31.867 10.209 1.00 98.38 85 ILE A N 1
ATOM 608 C CA . ILE A 1 85 ? -18.440 -31.464 10.631 1.00 98.38 85 ILE A CA 1
ATOM 609 C C . ILE A 1 85 ? -18.779 -30.169 9.909 1.00 98.38 85 ILE A C 1
ATOM 611 O O . ILE A 1 85 ? -18.053 -29.185 10.031 1.00 98.38 85 ILE A O 1
ATOM 615 N N . HIS A 1 86 ? -19.903 -30.156 9.198 1.00 98.25 86 HIS A N 1
ATOM 616 C CA . HIS A 1 86 ? -20.367 -28.971 8.485 1.00 98.25 86 HIS A CA 1
ATOM 617 C C . HIS A 1 86 ? -21.531 -28.314 9.224 1.00 98.25 86 HIS A C 1
ATOM 619 O O . HIS A 1 86 ? -22.494 -28.977 9.606 1.00 98.25 86 HIS A O 1
ATOM 625 N N . VAL A 1 87 ? -21.476 -26.999 9.384 1.00 98.69 87 VAL A N 1
ATOM 626 C CA . VAL A 1 87 ? -22.583 -26.168 9.853 1.00 98.69 87 VAL A CA 1
ATOM 627 C C . VAL A 1 87 ? -22.958 -25.224 8.720 1.00 98.69 87 VAL A C 1
ATOM 629 O O . VAL A 1 87 ? -22.219 -24.297 8.405 1.00 98.69 87 VAL A O 1
ATOM 632 N N . TYR A 1 88 ? -24.102 -25.472 8.092 1.00 98.62 88 TYR A N 1
ATOM 633 C CA . TYR A 1 88 ? -24.591 -24.689 6.964 1.00 98.62 88 TYR A CA 1
ATOM 634 C C . TYR A 1 88 ? -25.556 -23.598 7.425 1.00 98.62 88 TYR A C 1
ATOM 636 O O . TYR A 1 88 ? -26.616 -23.892 7.986 1.00 98.62 88 TYR A O 1
ATOM 644 N N . LEU A 1 89 ? -25.223 -22.343 7.141 1.00 98.69 89 LEU A N 1
ATOM 645 C CA . LEU A 1 89 ? -26.088 -21.194 7.378 1.00 98.69 89 LEU A CA 1
ATOM 646 C C . LEU A 1 89 ? -26.876 -20.893 6.100 1.00 98.69 89 LEU A C 1
ATOM 648 O O . LEU A 1 89 ? -26.305 -20.637 5.040 1.00 98.69 89 LEU A O 1
ATOM 652 N N . ARG A 1 90 ? -28.205 -20.917 6.200 1.00 98.38 90 ARG A N 1
ATOM 653 C CA . ARG A 1 90 ? -29.109 -20.507 5.118 1.00 98.38 90 ARG A CA 1
ATOM 654 C C . ARG A 1 90 ? -29.053 -18.993 4.906 1.00 98.38 90 ARG A C 1
ATOM 656 O O . ARG A 1 90 ? -28.702 -18.244 5.815 1.00 98.38 90 ARG A O 1
ATOM 663 N N . GLY A 1 91 ? -29.436 -18.531 3.727 1.00 98.25 91 GLY A N 1
ATOM 664 C CA . GLY A 1 91 ? -29.454 -17.117 3.379 1.00 98.25 91 GLY A CA 1
ATOM 665 C C . GLY A 1 91 ? -30.431 -16.309 4.228 1.00 98.25 91 GLY A C 1
ATOM 666 O O . GLY A 1 91 ? -31.531 -16.766 4.549 1.00 98.25 91 GLY A O 1
ATOM 667 N N . GLY A 1 92 ? -30.033 -15.080 4.543 1.00 97.19 92 GLY A N 1
ATOM 668 C CA . GLY A 1 92 ? -30.820 -14.124 5.316 1.00 97.19 92 GLY A CA 1
ATOM 669 C C . GLY A 1 92 ? -30.056 -13.548 6.506 1.00 97.19 92 GLY A C 1
ATOM 670 O O . GLY A 1 92 ? -28.892 -13.869 6.733 1.00 97.19 92 GLY A O 1
ATOM 671 N N . SER A 1 93 ? -30.726 -12.659 7.236 1.00 96.25 93 SER A N 1
ATOM 672 C CA . SER A 1 93 ? -30.150 -11.934 8.370 1.00 96.25 93 SER A CA 1
ATOM 673 C C . SER A 1 93 ? -30.339 -12.702 9.681 1.00 96.25 93 SER A C 1
ATOM 675 O O . SER A 1 93 ? -31.435 -13.186 9.979 1.00 96.25 93 SER A O 1
ATOM 677 N N . TYR A 1 94 ? -29.264 -12.790 10.457 1.00 97.44 94 TYR A N 1
ATOM 678 C CA . TYR A 1 94 ? -29.175 -13.389 11.780 1.00 97.44 94 TYR A CA 1
ATOM 679 C C . TYR A 1 94 ? -28.780 -12.290 12.768 1.00 97.44 94 TYR A C 1
ATOM 681 O O . TYR A 1 94 ? -27.607 -11.921 12.803 1.00 97.44 94 TYR A O 1
ATOM 689 N N . PRO A 1 95 ? -29.727 -11.759 13.558 1.00 95.25 95 PRO A N 1
ATOM 690 C CA . PRO A 1 95 ? -29.409 -10.777 14.585 1.00 95.25 95 PRO A CA 1
ATOM 691 C C . PRO A 1 95 ? -28.412 -11.345 15.596 1.00 95.25 95 PRO A C 1
ATOM 693 O O . PRO A 1 95 ? -28.609 -12.457 16.101 1.00 95.25 95 PRO A O 1
ATOM 696 N N . VAL A 1 96 ? -27.367 -10.579 15.887 1.00 95.81 96 VAL A N 1
ATOM 697 C CA . VAL A 1 96 ? -26.348 -10.893 16.886 1.00 95.81 96 VAL A CA 1
ATOM 698 C C . VAL A 1 96 ? -26.411 -9.831 17.974 1.00 95.81 96 VAL A C 1
ATOM 700 O O . VAL A 1 96 ? -26.006 -8.695 17.762 1.00 95.81 96 VAL A O 1
ATOM 703 N N . ASP A 1 97 ? -26.911 -10.222 19.146 1.00 93.12 97 ASP A N 1
ATOM 704 C CA . ASP A 1 97 ? -27.051 -9.329 20.308 1.00 93.12 97 ASP A CA 1
ATOM 705 C C . ASP A 1 97 ? -25.840 -9.423 21.267 1.00 93.12 97 ASP A C 1
ATOM 707 O O . ASP A 1 97 ? -25.746 -8.679 22.244 1.00 93.12 97 ASP A O 1
ATOM 711 N N . SER A 1 98 ? -24.932 -10.378 21.028 1.00 95.44 98 SER A N 1
ATOM 712 C CA . SER A 1 98 ? -23.697 -10.604 21.788 1.00 95.44 98 SER A CA 1
ATOM 713 C C . SER A 1 98 ? -22.708 -11.459 20.993 1.00 95.44 98 SER A C 1
ATOM 715 O O . SER A 1 98 ? -23.132 -12.258 20.162 1.00 95.44 98 SER A O 1
ATOM 717 N N . THR A 1 99 ? -21.413 -11.351 21.296 1.00 97.75 99 THR A N 1
ATOM 718 C CA . THR A 1 99 ? -20.338 -12.141 20.672 1.00 97.75 99 THR A CA 1
ATOM 719 C C . THR A 1 99 ? -20.608 -13.648 20.693 1.00 97.75 99 THR A C 1
ATOM 721 O O . THR A 1 99 ? -20.962 -14.213 21.730 1.00 97.75 99 THR A O 1
ATOM 724 N N . VAL A 1 100 ? -20.380 -14.311 19.558 1.00 98.06 100 VAL A N 1
ATOM 725 C CA . VAL A 1 100 ? -20.368 -15.773 19.446 1.00 98.06 100 VAL A CA 1
ATOM 726 C C . VAL A 1 100 ? -18.945 -16.265 19.705 1.00 98.06 100 VAL A C 1
ATOM 728 O O . VAL A 1 100 ? -18.051 -16.100 18.874 1.00 98.06 100 VAL A O 1
ATOM 731 N N . GLU A 1 101 ? -18.735 -16.859 20.877 1.00 98.31 101 GLU A N 1
ATOM 732 C CA . GLU A 1 101 ? -17.419 -17.330 21.326 1.00 98.31 101 GLU A CA 1
ATOM 733 C C . GLU A 1 101 ? -17.137 -18.769 20.878 1.00 98.31 101 GLU A C 1
ATOM 735 O O . GLU A 1 101 ? -17.997 -19.642 21.015 1.00 98.31 101 GLU A O 1
ATOM 740 N N . PHE A 1 102 ? -15.920 -19.018 20.399 1.00 98.75 102 PHE A N 1
ATOM 741 C CA . PHE A 1 102 ? -15.360 -20.327 20.082 1.00 98.75 102 PHE A CA 1
ATOM 742 C C . PHE A 1 102 ? -14.119 -20.556 20.951 1.00 98.75 102 PHE A C 1
ATOM 744 O O . PHE A 1 102 ? -13.136 -19.823 20.838 1.00 98.75 102 PHE A O 1
ATOM 751 N N . GLY A 1 103 ? -14.183 -21.560 21.824 1.00 98.56 103 GLY A N 1
ATOM 752 C CA . GLY A 1 103 ? -13.115 -21.964 22.740 1.00 98.56 103 GLY A CA 1
ATOM 753 C C . GLY A 1 103 ? -12.446 -23.273 22.308 1.00 98.56 103 GLY A C 1
ATOM 754 O O . GLY A 1 103 ? -12.828 -23.853 21.287 1.00 98.56 103 GLY A O 1
ATOM 755 N N . PRO A 1 104 ? -11.438 -23.777 23.048 1.00 98.44 104 PRO A N 1
ATOM 756 C CA . PRO A 1 104 ? -10.735 -25.014 22.692 1.00 98.44 104 PRO A CA 1
ATOM 757 C C . PRO A 1 104 ? -11.666 -26.212 22.460 1.00 98.44 104 PRO A C 1
ATOM 759 O O . PRO A 1 104 ? -11.379 -27.069 21.624 1.00 98.44 104 PRO A O 1
ATOM 762 N N . GLU A 1 105 ? -12.811 -26.257 23.145 1.00 97.69 105 GLU A N 1
ATOM 763 C CA . GLU A 1 105 ? -13.854 -27.270 22.976 1.00 97.69 105 GLU A CA 1
ATOM 764 C C . GLU A 1 105 ? -14.552 -27.261 21.610 1.00 97.69 105 GLU A C 1
ATOM 766 O O . GLU A 1 105 ? -15.262 -28.216 21.308 1.00 97.69 105 GLU A O 1
ATOM 771 N N . ASP A 1 106 ? -14.372 -26.223 20.793 1.00 98.56 106 ASP A N 1
ATOM 772 C CA . ASP A 1 106 ? -14.940 -26.102 19.445 1.00 98.56 106 ASP A CA 1
ATOM 773 C C . ASP A 1 106 ? -14.011 -26.635 18.351 1.00 98.56 106 ASP A C 1
ATOM 775 O O . ASP A 1 106 ? -14.404 -26.717 17.186 1.00 98.56 106 ASP A O 1
ATOM 779 N N . SER A 1 107 ? -12.793 -27.026 18.729 1.00 98.50 107 SER A N 1
ATOM 780 C CA . SER A 1 107 ? -11.766 -27.476 17.796 1.00 98.50 107 SER A CA 1
ATOM 781 C C . SER A 1 107 ? -12.152 -28.766 17.072 1.00 98.50 107 SER A C 1
ATOM 783 O O . SER A 1 107 ? -12.904 -29.607 17.580 1.00 98.50 107 SER A O 1
ATOM 785 N N . GLY A 1 108 ? -11.589 -28.946 15.880 1.00 97.56 108 GLY A N 1
ATOM 786 C CA . GLY A 1 108 ? -11.614 -30.228 15.190 1.00 97.56 108 GLY A CA 1
ATOM 787 C C . GLY A 1 108 ? -10.816 -31.306 15.938 1.00 97.56 108 GLY A C 1
ATOM 788 O O . GLY A 1 108 ? -9.944 -31.021 16.758 1.00 97.56 108 GLY A O 1
ATOM 789 N N . SER A 1 109 ? -11.103 -32.580 15.669 1.00 96.88 109 SER A N 1
ATOM 790 C CA . SER A 1 109 ? -10.371 -33.711 16.251 1.00 96.88 109 SER A CA 1
ATOM 791 C C . SER A 1 109 ? -10.031 -34.771 15.207 1.00 96.88 109 SER A C 1
ATOM 793 O O . SER A 1 109 ? -10.604 -34.822 14.120 1.00 96.88 109 SER A O 1
ATOM 795 N N . ASN A 1 110 ? -9.059 -35.635 15.523 1.00 95.94 110 ASN A N 1
ATOM 796 C CA . ASN A 1 110 ? -8.622 -36.748 14.665 1.00 95.94 110 ASN A CA 1
ATOM 797 C C . ASN A 1 110 ? -8.187 -36.348 13.236 1.00 95.94 110 ASN A C 1
ATOM 799 O O . ASN A 1 110 ? -8.211 -37.184 12.334 1.00 95.94 110 ASN A O 1
ATOM 803 N N . GLY A 1 111 ? -7.734 -35.103 13.044 1.00 95.38 111 GLY A N 1
ATOM 804 C CA . GLY A 1 111 ? -7.307 -34.574 11.743 1.00 95.38 111 GLY A CA 1
ATOM 805 C C . GLY A 1 111 ? -8.454 -34.102 10.844 1.00 95.38 111 GLY A C 1
ATOM 806 O O . GLY A 1 111 ? -8.272 -34.042 9.631 1.00 95.38 111 GLY A O 1
ATOM 807 N N . HIS A 1 112 ? -9.619 -33.811 11.427 1.00 97.75 112 HIS A N 1
ATOM 808 C CA . HIS A 1 112 ? -10.808 -33.299 10.747 1.00 97.75 112 HIS A CA 1
ATOM 809 C C . HIS A 1 112 ? -11.150 -31.886 11.212 1.00 97.75 112 HIS A C 1
ATOM 811 O O . HIS A 1 112 ? -10.802 -31.509 12.329 1.00 97.75 112 HIS A O 1
ATOM 817 N N . ARG A 1 113 ? -11.868 -31.134 10.375 1.00 97.94 113 ARG A N 1
ATOM 818 C CA . ARG A 1 113 ? -12.249 -29.738 10.625 1.00 97.94 113 ARG A CA 1
ATOM 819 C C . ARG A 1 113 ? -13.710 -29.579 11.034 1.00 97.94 113 ARG A C 1
ATOM 821 O O . ARG A 1 113 ? -14.571 -30.381 10.660 1.00 97.94 113 ARG A O 1
ATOM 828 N N . VAL A 1 114 ? -13.993 -28.496 11.748 1.00 98.69 114 VAL A N 1
ATOM 829 C CA . VAL A 1 114 ? -15.349 -27.956 11.909 1.00 98.69 114 VAL A CA 1
ATOM 830 C C . VAL A 1 114 ? -15.499 -26.766 10.963 1.00 98.69 114 VAL A C 1
ATOM 832 O O . VAL A 1 114 ? -14.709 -25.827 11.016 1.00 98.69 114 VAL A O 1
ATOM 835 N N . ILE A 1 115 ? -16.494 -26.809 10.079 1.00 98.69 115 ILE A N 1
ATOM 836 C CA . ILE A 1 115 ? -16.641 -25.860 8.969 1.00 98.69 115 ILE A CA 1
ATOM 837 C C . ILE A 1 115 ? -18.003 -25.174 9.059 1.00 98.69 115 ILE A C 1
ATOM 839 O O . ILE A 1 115 ? -19.035 -25.800 8.813 1.00 98.69 115 ILE A O 1
ATOM 843 N N . TYR A 1 116 ? -18.009 -23.884 9.379 1.00 98.81 116 TYR A N 1
ATOM 844 C CA . TYR A 1 116 ? -19.185 -23.019 9.323 1.00 98.81 116 TYR A CA 1
ATOM 845 C C . TYR A 1 116 ? -19.232 -22.365 7.950 1.00 98.81 116 TYR A C 1
ATOM 847 O O . TYR A 1 116 ? -18.327 -21.625 7.590 1.00 98.81 116 TYR A O 1
ATOM 855 N N . SER A 1 117 ? -20.262 -22.647 7.161 1.00 98.44 117 SER A N 1
ATOM 856 C CA . SER A 1 117 ? -20.303 -22.227 5.759 1.00 98.44 117 SER A CA 1
ATOM 857 C C . SER A 1 117 ? -21.678 -21.734 5.339 1.00 98.44 117 SER A C 1
ATOM 859 O O . SER A 1 117 ? -22.706 -22.173 5.864 1.00 98.44 117 SER A O 1
ATOM 861 N N . ALA A 1 118 ? -21.712 -20.834 4.364 1.00 98.44 118 ALA A N 1
ATOM 862 C CA . ALA A 1 118 ? -22.928 -20.539 3.627 1.00 98.44 118 ALA A CA 1
ATOM 863 C C . ALA A 1 118 ? -23.488 -21.807 2.962 1.00 98.44 118 ALA A C 1
ATOM 865 O O . ALA A 1 118 ? -22.755 -22.661 2.457 1.00 98.44 118 ALA A O 1
ATOM 866 N N . PHE A 1 119 ? -24.811 -21.954 2.965 1.00 97.44 119 PHE A N 1
ATOM 867 C CA . PHE A 1 119 ? -25.461 -23.062 2.277 1.00 97.44 119 PHE A CA 1
ATOM 868 C C . PHE A 1 119 ? -25.544 -22.791 0.769 1.00 97.44 119 PHE A C 1
ATOM 870 O O . PHE A 1 119 ? -26.302 -21.928 0.328 1.00 97.44 119 PHE A O 1
ATOM 877 N N . GLU A 1 120 ? -24.808 -23.569 -0.027 1.00 93.56 120 GLU A N 1
ATOM 878 C CA . GLU A 1 120 ? -24.740 -23.413 -1.488 1.00 93.56 120 GLU A CA 1
ATOM 879 C C . GLU A 1 120 ? -24.322 -21.979 -1.888 1.00 93.56 120 GLU A C 1
ATOM 881 O O . GLU A 1 120 ? -23.263 -21.525 -1.477 1.00 93.56 120 GLU A O 1
ATOM 886 N N . ASN A 1 121 ? -25.136 -21.267 -2.678 1.00 89.56 121 ASN A N 1
ATOM 887 C CA . ASN A 1 121 ? -24.876 -19.884 -3.108 1.00 89.56 121 ASN A CA 1
ATOM 888 C C . ASN A 1 121 ? -25.723 -18.861 -2.324 1.00 89.56 121 ASN A C 1
ATOM 890 O O . ASN A 1 121 ? -25.983 -17.761 -2.815 1.00 89.56 121 ASN A O 1
ATOM 894 N N . GLU A 1 122 ? -26.260 -19.247 -1.165 1.00 97.56 122 GLU A N 1
ATOM 895 C CA . GLU A 1 122 ? -27.037 -18.347 -0.311 1.00 97.56 122 GLU A CA 1
ATOM 896 C C . GLU A 1 122 ? -26.110 -17.396 0.479 1.00 97.56 122 GLU A C 1
ATOM 898 O O . GLU A 1 122 ? -24.948 -17.704 0.713 1.00 97.56 122 GLU A O 1
ATOM 903 N N . THR A 1 123 ? -26.615 -16.233 0.909 1.00 97.62 123 THR A N 1
ATOM 904 C CA . THR A 1 123 ? -25.824 -15.221 1.642 1.00 97.62 123 THR A CA 1
ATOM 905 C C . THR A 1 123 ? -26.323 -15.083 3.085 1.00 97.62 123 THR A C 1
ATOM 907 O O . THR A 1 123 ? -27.340 -14.416 3.315 1.00 97.62 123 THR A O 1
ATOM 910 N N . PRO A 1 124 ? -25.682 -15.738 4.068 1.00 98.44 124 PRO A N 1
ATOM 911 C CA . PRO A 1 124 ? -25.974 -15.526 5.481 1.00 98.44 124 PRO A CA 1
ATOM 912 C C . PRO A 1 124 ? -25.294 -14.248 5.994 1.00 98.44 124 PRO A C 1
ATOM 914 O O . PRO A 1 124 ? -24.101 -14.039 5.771 1.00 98.44 124 PRO A O 1
ATOM 917 N N . VAL A 1 125 ? -26.048 -13.409 6.710 1.00 98.44 125 VAL A N 1
ATOM 918 C CA . VAL A 1 125 ? -25.563 -12.147 7.290 1.00 98.44 125 VAL A CA 1
ATOM 919 C C . VAL A 1 125 ? -25.709 -12.185 8.805 1.00 98.44 125 VAL A C 1
ATOM 921 O O . VAL A 1 125 ? -26.827 -12.190 9.312 1.00 98.44 125 VAL A O 1
ATOM 924 N N . LEU A 1 126 ? -24.591 -12.197 9.524 1.00 98.56 126 LEU A N 1
ATOM 925 C CA . LEU A 1 126 ? -24.525 -11.953 10.960 1.00 98.56 126 LEU A CA 1
ATOM 926 C C . LEU A 1 126 ? -24.632 -10.441 11.186 1.00 98.56 126 LEU A C 1
ATOM 928 O O . LEU A 1 126 ? -23.712 -9.681 10.883 1.00 98.56 126 LEU A O 1
ATOM 932 N N . GLU A 1 127 ? -25.803 -10.017 11.642 1.00 97.62 127 GLU A N 1
ATOM 933 C CA . GLU A 1 127 ? -26.233 -8.625 11.710 1.00 97.62 127 GLU A CA 1
ATOM 934 C C . GLU A 1 127 ? -26.110 -8.120 13.150 1.00 97.62 127 GLU A C 1
ATOM 936 O O . GLU A 1 127 ? -26.916 -8.487 14.007 1.00 97.62 127 GLU A O 1
ATOM 941 N N . ALA A 1 128 ? -25.082 -7.314 13.420 1.00 97.31 128 ALA A N 1
ATOM 942 C CA . ALA A 1 128 ? -24.811 -6.741 14.741 1.00 97.31 128 ALA A CA 1
ATOM 943 C C . ALA A 1 128 ? -25.505 -5.379 14.954 1.00 97.31 128 ALA A C 1
ATOM 945 O O . ALA A 1 128 ? -25.353 -4.753 16.006 1.00 97.31 128 ALA A O 1
ATOM 946 N N . GLY A 1 129 ? -26.257 -4.904 13.957 1.00 94.94 129 GLY A N 1
ATOM 947 C CA . GLY A 1 129 ? -27.067 -3.697 13.999 1.00 94.94 129 GLY A CA 1
ATOM 948 C C . GLY A 1 129 ? -28.570 -3.968 14.032 1.00 94.94 129 GLY A C 1
ATOM 949 O O . GLY A 1 129 ? -29.061 -5.090 13.929 1.00 94.94 129 GLY A O 1
ATOM 950 N N . ALA A 1 130 ? -29.332 -2.888 14.161 1.00 93.12 130 ALA A N 1
ATOM 951 C CA . ALA A 1 130 ? -30.783 -2.887 14.095 1.00 93.12 130 ALA A CA 1
ATOM 952 C C . ALA A 1 130 ? -31.271 -1.940 12.996 1.00 93.12 130 ALA A C 1
ATOM 954 O O . ALA A 1 130 ? -30.836 -0.789 12.897 1.00 93.12 130 ALA A O 1
ATOM 955 N N . GLU A 1 131 ? -32.230 -2.418 12.203 1.00 94.81 131 GLU A N 1
ATOM 956 C CA . GLU A 1 131 ? -32.932 -1.593 11.224 1.00 94.81 131 GLU A CA 1
ATOM 957 C C . GLU A 1 131 ? -33.823 -0.562 11.941 1.00 94.81 131 GLU A C 1
ATOM 959 O O . GLU A 1 131 ? -34.665 -0.899 12.782 1.00 94.81 131 GLU A O 1
ATOM 964 N N . ILE A 1 132 ? -33.660 0.713 11.593 1.00 96.25 132 ILE A N 1
ATOM 965 C CA . ILE A 1 132 ? -34.451 1.829 12.104 1.00 96.25 132 ILE A CA 1
ATOM 966 C C . ILE A 1 132 ? -35.626 2.083 11.168 1.00 96.25 132 ILE A C 1
ATOM 968 O O . ILE A 1 132 ? -35.468 2.401 9.990 1.00 96.25 132 ILE A O 1
ATOM 972 N N . SER A 1 133 ? -36.828 2.047 11.735 1.00 94.94 133 SER A N 1
ATOM 973 C CA . SER A 1 133 ? -38.074 2.324 11.023 1.00 94.94 133 SER A CA 1
ATOM 974 C C . SER A 1 133 ? -38.871 3.450 11.686 1.00 94.94 133 SER A C 1
ATOM 976 O O . SER A 1 133 ? -38.579 3.889 12.797 1.00 94.94 133 SER A O 1
ATOM 978 N N . GLY A 1 134 ? -39.915 3.929 11.002 1.00 95.81 134 GLY A N 1
ATOM 979 C CA . GLY A 1 134 ? -40.790 4.980 11.533 1.00 95.81 134 GLY A CA 1
ATOM 980 C C . GLY A 1 134 ? -40.308 6.407 11.265 1.00 95.81 134 GLY A C 1
ATOM 981 O O . GLY A 1 134 ? -40.686 7.314 12.005 1.00 95.81 134 GLY A O 1
ATOM 982 N N . TRP A 1 135 ? -39.516 6.605 10.209 1.00 97.75 135 TRP A N 1
ATOM 983 C CA . TRP A 1 135 ? -39.039 7.913 9.765 1.00 97.75 135 TRP A CA 1
ATOM 984 C C . TRP A 1 135 ? -40.184 8.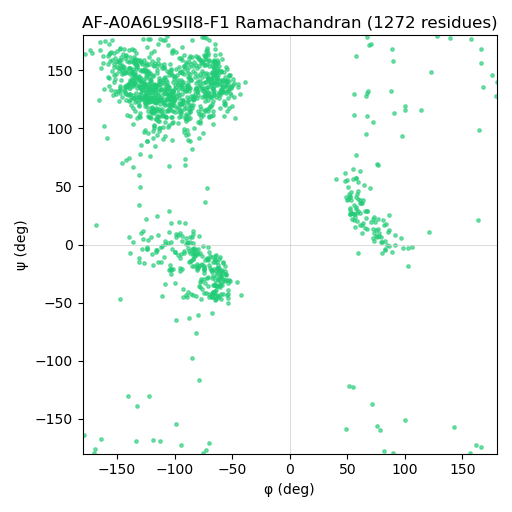883 9.454 1.00 97.75 135 TRP A C 1
ATOM 986 O O . TRP A 1 135 ? -41.127 8.571 8.721 1.00 97.75 135 TRP A O 1
ATOM 996 N N . THR A 1 136 ? -40.090 10.092 10.002 1.00 97.44 136 THR A N 1
ATOM 997 C CA . THR A 1 136 ? -41.012 11.204 9.749 1.00 97.44 136 THR A CA 1
ATOM 998 C C . THR A 1 136 ? -40.242 12.494 9.499 1.00 97.44 136 THR A C 1
ATOM 1000 O O . THR A 1 136 ? -39.188 12.712 10.089 1.00 97.44 136 THR A O 1
ATOM 1003 N N . GLN A 1 137 ? -40.763 13.358 8.627 1.00 97.12 137 GLN A N 1
ATOM 1004 C CA . GLN A 1 137 ? -40.163 14.669 8.389 1.00 97.12 137 GLN A CA 1
ATOM 1005 C C . GLN A 1 137 ? -40.235 15.513 9.671 1.00 97.12 137 GLN A C 1
ATOM 1007 O O . GLN A 1 137 ? -41.321 15.678 10.237 1.00 97.12 137 GLN A O 1
ATOM 1012 N N . HIS A 1 138 ? -39.093 16.047 10.109 1.00 96.44 138 HIS A N 1
ATOM 1013 C CA . HIS A 1 138 ? -38.968 16.854 11.320 1.00 96.44 138 HIS A CA 1
ATOM 1014 C C . HIS A 1 138 ? -38.956 18.356 10.999 1.00 96.44 138 HIS A C 1
ATOM 1016 O O . HIS A 1 138 ? -39.902 19.061 11.357 1.00 96.44 138 HIS A O 1
ATOM 1022 N N . ASP A 1 139 ? -37.929 18.831 10.288 1.00 95.69 139 ASP A N 1
ATOM 1023 C CA . ASP A 1 139 ? -37.783 20.224 9.847 1.00 95.69 139 ASP A CA 1
ATOM 1024 C C . ASP A 1 139 ? -36.972 20.300 8.550 1.00 95.69 139 ASP A C 1
ATOM 1026 O O . ASP A 1 139 ? -35.896 19.721 8.461 1.00 95.69 139 ASP A O 1
ATOM 1030 N N . GLY A 1 140 ? -37.482 20.999 7.532 1.00 95.06 140 GLY A N 1
ATOM 1031 C CA . GLY A 1 140 ? -36.846 21.032 6.210 1.00 95.06 140 GLY A CA 1
ATOM 1032 C C . GLY A 1 140 ? -36.552 19.624 5.671 1.00 95.06 140 GLY A C 1
ATOM 1033 O O . GLY A 1 140 ? -37.472 18.809 5.539 1.00 95.06 140 GLY A O 1
ATOM 1034 N N . ASP A 1 141 ? -35.278 19.356 5.383 1.00 96.69 141 ASP A N 1
ATOM 1035 C CA . ASP A 1 141 ? -34.761 18.058 4.928 1.00 96.69 141 ASP A CA 1
ATOM 1036 C C . ASP A 1 141 ? -34.229 17.168 6.070 1.00 96.69 141 ASP A C 1
ATOM 1038 O O . ASP A 1 141 ? -33.719 16.076 5.827 1.00 96.69 141 ASP A O 1
ATOM 1042 N N . ILE A 1 142 ? -34.426 17.571 7.329 1.00 98.25 142 ILE A N 1
ATOM 1043 C CA . ILE A 1 142 ? -34.149 16.738 8.500 1.00 98.25 142 ILE A CA 1
ATOM 1044 C C . ILE A 1 142 ? -35.347 15.826 8.770 1.00 98.25 142 ILE A C 1
ATOM 1046 O O . ILE A 1 142 ? -36.491 16.267 8.938 1.00 98.25 142 ILE A O 1
ATOM 1050 N N . TRP A 1 143 ? -35.067 14.533 8.851 1.00 98.38 143 TRP A N 1
ATOM 1051 C CA . TRP A 1 143 ? -36.000 13.470 9.202 1.00 98.38 143 TRP A CA 1
ATOM 1052 C C . TRP A 1 143 ? -35.633 12.870 10.548 1.00 98.38 143 TRP A C 1
ATOM 1054 O O . TRP A 1 143 ? -34.477 12.914 10.956 1.00 98.38 143 TRP A O 1
ATOM 1064 N N . SER A 1 144 ? -36.612 12.300 11.245 1.00 98.19 144 SER A N 1
ATOM 1065 C CA . SER A 1 144 ? -36.363 11.633 12.516 1.00 98.19 144 SER A CA 1
ATOM 1066 C C . SER A 1 144 ? -37.135 10.336 12.695 1.00 98.19 144 SER A C 1
ATOM 1068 O O . SER A 1 144 ? -38.226 10.158 12.141 1.00 98.19 144 SER A O 1
ATOM 1070 N N . ALA A 1 145 ? -36.561 9.435 13.489 1.00 98.25 145 ALA A N 1
ATOM 1071 C CA . ALA A 1 145 ? -37.128 8.142 13.849 1.00 98.25 145 ALA A CA 1
ATOM 1072 C C . ALA A 1 145 ? -36.800 7.783 15.311 1.00 98.25 145 ALA A C 1
ATOM 1074 O O . ALA A 1 145 ? -35.764 8.206 15.834 1.00 98.25 145 ALA A O 1
ATOM 1075 N N . PRO A 1 146 ? -37.665 7.012 15.995 1.00 97.81 146 PRO A N 1
ATOM 1076 C CA . PRO A 1 146 ? -37.372 6.527 17.337 1.00 97.81 146 PRO A CA 1
ATOM 1077 C C . PRO A 1 146 ? -36.250 5.478 17.315 1.00 97.81 146 PRO A C 1
ATOM 1079 O O . PRO A 1 146 ? -36.255 4.578 16.477 1.00 97.81 146 PRO A O 1
ATOM 1082 N N . LEU A 1 147 ? -35.344 5.550 18.289 1.00 95.88 147 LEU A N 1
ATOM 1083 C CA . LEU A 1 147 ? -34.318 4.542 18.555 1.00 95.88 147 LEU A CA 1
ATOM 1084 C C . LEU A 1 147 ? -34.160 4.398 20.072 1.00 95.88 147 LEU A C 1
ATOM 1086 O O . LEU A 1 147 ? -33.690 5.316 20.739 1.00 95.88 147 LEU A O 1
ATOM 1090 N N . ASP A 1 148 ? -34.569 3.256 20.627 1.00 92.44 148 ASP A N 1
ATOM 1091 C CA . ASP A 1 148 ? -34.441 2.987 22.063 1.00 92.44 148 ASP A CA 1
ATOM 1092 C C . ASP A 1 148 ? -33.050 2.427 22.383 1.00 92.44 148 ASP A C 1
ATOM 1094 O O . ASP A 1 148 ? -32.850 1.217 22.453 1.00 92.44 148 ASP A O 1
ATOM 1098 N N . ARG A 1 149 ? -32.072 3.327 22.526 1.00 90.62 149 ARG A N 1
ATOM 1099 C CA . ARG A 1 149 ? -30.671 2.993 22.814 1.00 90.62 149 ARG A CA 1
ATOM 1100 C C . ARG A 1 149 ? -30.156 3.781 24.013 1.00 90.62 149 ARG A C 1
ATOM 1102 O O . ARG A 1 149 ? -30.388 4.988 24.110 1.00 90.62 149 ARG A O 1
ATOM 1109 N N . ALA A 1 150 ? -29.485 3.122 24.955 1.00 89.31 150 ALA A N 1
ATOM 1110 C CA . ALA A 1 150 ? -28.938 3.788 26.138 1.00 89.31 150 ALA A CA 1
ATOM 1111 C C . ALA A 1 150 ? -27.667 4.576 25.820 1.00 89.31 150 ALA A C 1
ATOM 1113 O O . ALA A 1 150 ? -27.520 5.674 26.341 1.00 89.31 150 ALA A O 1
ATOM 1114 N N . ASP A 1 151 ? -26.822 4.028 24.956 1.00 88.88 151 ASP A N 1
ATOM 1115 C CA . ASP A 1 151 ? -25.481 4.527 24.678 1.00 88.88 151 ASP A CA 1
ATOM 1116 C C . ASP A 1 151 ? -25.458 5.472 23.477 1.00 88.88 151 ASP A C 1
ATOM 1118 O O . ASP A 1 151 ? -26.445 5.637 22.748 1.00 88.88 151 ASP A O 1
ATOM 1122 N N . LYS A 1 152 ? -24.322 6.132 23.280 1.00 89.81 152 LYS A N 1
ATOM 1123 C CA . LYS A 1 152 ? -24.122 7.055 22.165 1.00 89.81 152 LYS A CA 1
ATOM 1124 C C . LYS A 1 152 ? -24.163 6.291 20.836 1.00 89.81 152 LYS A C 1
ATOM 1126 O O . LYS A 1 152 ? -23.832 5.118 20.794 1.00 89.81 152 LYS A O 1
ATOM 1131 N N . LEU A 1 153 ? -24.571 6.939 19.743 1.00 93.75 153 LEU A N 1
ATOM 1132 C CA . LEU A 1 153 ? -24.516 6.355 18.399 1.00 93.75 153 LEU A CA 1
ATOM 1133 C C . LEU A 1 153 ? -23.361 6.976 17.603 1.00 93.75 153 LEU A C 1
ATOM 1135 O O . LEU A 1 153 ? -23.340 8.195 17.424 1.00 93.75 153 LEU A O 1
ATOM 1139 N N . ARG A 1 154 ? -22.405 6.161 17.132 1.00 93.38 154 ARG A N 1
ATOM 1140 C CA . ARG A 1 154 ? -21.226 6.634 16.372 1.00 93.38 154 ARG A CA 1
ATOM 1141 C C . ARG A 1 154 ? -21.280 6.401 14.871 1.00 93.38 154 ARG A C 1
ATOM 1143 O O . ARG A 1 154 ? -20.625 7.131 14.132 1.00 93.38 154 ARG A O 1
ATOM 1150 N N . ALA A 1 155 ? -22.093 5.455 14.424 1.00 95.69 155 ALA A N 1
ATOM 1151 C CA . ALA A 1 155 ? -22.328 5.203 13.014 1.00 95.69 155 ALA A CA 1
ATOM 1152 C C . ALA A 1 155 ? -23.821 5.021 12.745 1.00 95.69 155 ALA A C 1
ATOM 1154 O O . ALA A 1 155 ? -24.564 4.501 13.574 1.00 95.69 155 ALA A O 1
ATOM 1155 N N . LEU A 1 156 ? -24.240 5.449 11.564 1.00 97.50 156 LEU A N 1
ATOM 1156 C CA . LEU A 1 156 ? -25.560 5.215 11.006 1.00 97.50 156 LEU A CA 1
ATOM 1157 C C . LEU A 1 156 ? -25.346 4.884 9.531 1.00 97.50 156 LEU A C 1
ATOM 1159 O O . LEU A 1 156 ? -24.503 5.509 8.891 1.00 97.50 156 LEU A O 1
ATOM 1163 N N . TYR A 1 157 ? -26.089 3.927 8.993 1.00 97.75 157 TYR A N 1
ATOM 1164 C CA . TYR A 1 157 ? -25.968 3.519 7.597 1.00 97.75 157 TYR A CA 1
ATOM 1165 C C . TYR A 1 157 ? -27.299 3.733 6.896 1.00 97.75 157 TYR A C 1
ATOM 1167 O O . TYR A 1 157 ? -28.310 3.202 7.344 1.00 97.75 157 TYR A O 1
ATOM 1175 N N . VAL A 1 158 ? -27.316 4.511 5.817 1.00 97.44 158 VAL A N 1
ATOM 1176 C CA . VAL A 1 158 ? -28.507 4.830 5.021 1.00 97.44 158 VAL A CA 1
ATOM 1177 C C . VAL A 1 158 ? -28.265 4.326 3.604 1.00 97.44 158 VAL A C 1
ATOM 1179 O O . VAL A 1 158 ? -27.322 4.745 2.946 1.00 97.44 158 VAL A O 1
ATOM 1182 N N . ASN A 1 159 ? -29.097 3.392 3.139 1.00 95.75 159 ASN A N 1
ATOM 1183 C CA . ASN A 1 159 ? -28.973 2.744 1.828 1.00 95.75 159 ASN A CA 1
ATOM 1184 C C . ASN A 1 159 ? -27.562 2.188 1.554 1.00 95.75 159 ASN A C 1
ATOM 1186 O O . ASN A 1 159 ? -26.987 2.442 0.498 1.00 95.75 159 ASN A O 1
ATOM 1190 N N . ASP A 1 160 ? -27.020 1.424 2.510 1.00 94.50 160 ASP A N 1
ATOM 1191 C CA . ASP A 1 160 ? -25.681 0.808 2.433 1.00 94.50 160 ASP A CA 1
ATOM 1192 C C . ASP A 1 160 ? -24.513 1.817 2.451 1.00 94.50 160 ASP A C 1
ATOM 1194 O O . ASP A 1 160 ? -23.383 1.465 2.124 1.00 94.50 160 ASP A O 1
ATOM 1198 N N . GLN A 1 161 ? -24.766 3.083 2.809 1.00 95.38 161 GLN A N 1
ATOM 1199 C CA . GLN A 1 161 ? -23.749 4.133 2.921 1.00 95.38 161 GLN A CA 1
ATOM 1200 C C . GLN A 1 161 ? -23.640 4.641 4.357 1.00 95.38 161 GLN A C 1
ATOM 1202 O O . GLN A 1 161 ? -24.651 4.939 4.994 1.00 95.38 161 GLN A O 1
ATOM 1207 N N . ARG A 1 162 ? -22.413 4.787 4.868 1.00 96.94 162 ARG A N 1
ATOM 1208 C CA . ARG A 1 162 ? -22.157 5.373 6.189 1.00 96.94 162 ARG A CA 1
ATOM 1209 C C . ARG A 1 162 ? -22.489 6.868 6.187 1.00 96.94 162 ARG A C 1
ATOM 1211 O O . ARG A 1 162 ? -21.874 7.648 5.466 1.00 96.94 162 ARG A O 1
ATOM 1218 N N . ALA A 1 163 ? -23.430 7.263 7.035 1.00 97.38 163 ALA A N 1
ATOM 1219 C CA . ALA A 1 163 ? -23.734 8.654 7.335 1.00 97.38 163 ALA A CA 1
ATOM 1220 C C . ALA A 1 163 ? -22.643 9.276 8.220 1.00 97.38 163 ALA A C 1
ATOM 1222 O O . ALA A 1 163 ? -21.959 8.595 8.991 1.00 97.38 163 ALA A O 1
ATOM 1223 N N . VAL A 1 164 ? -22.504 10.595 8.139 1.00 96.88 164 VAL A N 1
ATOM 1224 C CA . VAL A 1 164 ? -21.509 11.350 8.904 1.00 96.88 164 VAL A CA 1
ATOM 1225 C C . VAL A 1 164 ? -22.148 11.859 10.191 1.00 96.88 164 VAL A C 1
ATOM 1227 O O . VAL A 1 164 ? -23.247 12.395 10.186 1.00 96.88 164 VAL A O 1
ATOM 1230 N N . MET A 1 165 ? -21.484 11.703 11.329 1.00 97.25 165 MET A N 1
ATOM 1231 C CA . MET A 1 165 ? -21.968 12.324 12.563 1.00 97.25 165 MET A CA 1
ATOM 1232 C C . MET A 1 165 ? -21.884 13.850 12.434 1.00 97.25 165 MET A C 1
ATOM 1234 O O . MET A 1 165 ? -20.816 14.357 12.087 1.00 97.25 165 MET A O 1
ATOM 1238 N N . ALA A 1 166 ? -22.974 14.556 12.745 1.00 98.00 166 ALA A N 1
ATOM 1239 C CA . ALA A 1 166 ? -23.070 16.012 12.643 1.00 98.00 166 ALA A CA 1
ATOM 1240 C C . ALA A 1 166 ? -21.866 16.693 13.304 1.00 98.00 166 ALA A C 1
ATOM 1242 O O . ALA A 1 166 ? -21.532 16.397 14.464 1.00 98.00 166 ALA A O 1
ATOM 1243 N N . TYR A 1 167 ? -21.189 17.576 12.570 1.00 97.81 167 TYR A N 1
ATOM 1244 C CA . TYR A 1 167 ? -19.922 18.139 13.023 1.00 97.81 167 TYR A CA 1
ATOM 1245 C C . TYR A 1 167 ? -19.703 19.590 12.610 1.00 97.81 167 TYR A C 1
ATOM 1247 O O . TYR A 1 167 ? -20.312 20.129 11.699 1.00 97.81 167 TYR A O 1
ATOM 1255 N N . LYS A 1 168 ? -18.740 20.232 13.272 1.00 97.62 168 LYS A N 1
ATOM 1256 C CA . LYS A 1 168 ? -18.268 21.564 12.914 1.00 97.62 168 LYS A CA 1
ATOM 1257 C C . LYS A 1 168 ? -16.768 21.698 13.115 1.00 97.62 168 LYS A C 1
ATOM 1259 O O . LYS A 1 168 ? -16.242 21.415 14.192 1.00 97.62 168 LYS A O 1
ATOM 1264 N N . ASN A 1 169 ? -16.081 22.196 12.092 1.00 97.69 169 ASN A N 1
ATOM 1265 C CA . ASN A 1 169 ? -14.664 22.541 12.183 1.00 97.69 169 ASN A CA 1
ATOM 1266 C C . ASN A 1 169 ? -14.498 23.945 12.776 1.00 97.69 169 ASN A C 1
ATOM 1268 O O . ASN A 1 169 ? -15.069 24.916 12.276 1.00 97.69 169 ASN A O 1
ATOM 1272 N N . VAL A 1 170 ? -13.711 24.061 13.844 1.00 97.75 170 VAL A N 1
ATOM 1273 C CA . VAL A 1 170 ? -13.501 25.310 14.592 1.00 97.75 170 VAL A CA 1
ATOM 1274 C C . VAL A 1 170 ? -12.037 25.468 15.005 1.00 97.75 170 VAL A C 1
ATOM 1276 O O . VAL A 1 170 ? -11.256 24.518 14.964 1.00 97.75 170 VAL A O 1
ATOM 1279 N N . SER A 1 171 ? -11.655 26.666 15.453 1.00 97.50 171 SER A N 1
ATOM 1280 C CA . SER A 1 171 ? -10.347 26.892 16.077 1.00 97.50 171 SER A CA 1
ATOM 1281 C C . SER A 1 171 ? -10.480 26.995 17.595 1.00 97.50 171 SER A C 1
ATOM 1283 O O . SER A 1 171 ? -11.197 27.853 18.113 1.00 97.50 171 SER A O 1
ATOM 1285 N N . SER A 1 172 ? -9.720 26.180 18.325 1.00 97.44 172 SER A N 1
ATOM 1286 C CA . SER A 1 172 ? -9.602 26.296 19.780 1.00 97.44 172 SER A CA 1
ATOM 1287 C C . SER A 1 172 ? -8.785 27.532 20.175 1.00 97.44 172 SER A C 1
ATOM 1289 O O . SER A 1 172 ? -7.706 27.800 19.643 1.00 97.44 172 SER A O 1
ATOM 1291 N N . GLN A 1 173 ? -9.278 28.265 21.173 1.00 95.81 173 GLN A N 1
ATOM 1292 C CA . GLN A 1 173 ? -8.608 29.378 21.862 1.00 95.81 173 GLN A CA 1
ATOM 1293 C C . GLN A 1 173 ? -7.695 28.881 23.009 1.00 95.81 173 GLN A C 1
ATOM 1295 O O . GLN A 1 173 ? -7.140 29.666 23.791 1.00 95.81 173 GLN A O 1
ATOM 1300 N N . GLY A 1 174 ? -7.530 27.563 23.121 1.00 95.88 174 GLY A N 1
ATOM 1301 C CA . GLY A 1 174 ? -6.611 26.885 24.022 1.00 95.88 174 GLY A CA 1
ATOM 1302 C C . GLY A 1 174 ? -7.180 26.543 25.395 1.00 95.88 174 GLY A C 1
ATOM 1303 O O . GLY A 1 174 ? -8.330 26.839 25.716 1.00 95.88 174 GLY A O 1
ATOM 1304 N N . CYS A 1 175 ? -6.298 25.941 26.192 1.00 97.12 175 CYS A N 1
ATOM 1305 C CA . CYS A 1 175 ? -6.515 25.397 27.533 1.00 97.12 175 CYS A CA 1
ATOM 1306 C C . CYS A 1 175 ? -7.436 26.219 28.452 1.00 97.12 175 CYS A C 1
ATOM 1308 O O . CYS A 1 175 ? -7.321 27.449 28.532 1.00 97.12 175 CYS A O 1
ATOM 1310 N N . TYR A 1 176 ? -8.279 25.512 29.202 1.00 97.06 176 TYR A N 1
ATOM 1311 C CA . TYR A 1 176 ? -9.087 26.007 30.311 1.00 97.06 176 TYR A CA 1
ATOM 1312 C C . TYR A 1 176 ? -8.971 25.057 31.507 1.00 97.06 176 TYR A C 1
ATOM 1314 O O . TYR A 1 176 ? -9.168 23.856 31.355 1.00 97.06 176 TYR A O 1
ATOM 1322 N N . GLY A 1 177 ? -8.691 25.602 32.693 1.00 96.62 177 GLY A N 1
ATOM 1323 C CA . GLY A 1 177 ? -8.531 24.807 33.914 1.00 96.62 177 GLY A CA 1
ATOM 1324 C C . GLY A 1 177 ? -7.305 23.886 33.905 1.00 96.62 177 GLY A C 1
ATOM 1325 O O . GLY A 1 177 ? -6.547 23.837 32.937 1.00 96.62 177 GLY A O 1
ATOM 1326 N N . GLU A 1 178 ? -7.116 23.170 35.011 1.00 97.31 178 GLU A N 1
ATOM 1327 C CA . GLU A 1 178 ? -6.028 22.210 35.214 1.00 97.31 178 GLU A CA 1
ATOM 1328 C C . GLU A 1 178 ? -6.605 20.912 35.792 1.00 97.31 178 GLU A C 1
ATOM 1330 O O . GLU A 1 178 ? -7.397 20.950 36.737 1.00 97.31 178 GLU A O 1
ATOM 1335 N N . TYR A 1 179 ? -6.185 19.773 35.248 1.00 97.75 179 TYR A N 1
ATOM 1336 C CA . TYR A 1 179 ? -6.465 18.438 35.764 1.00 97.75 179 TYR A CA 1
ATOM 1337 C C . TYR A 1 179 ? -5.146 17.793 36.195 1.00 97.75 179 TYR A C 1
ATOM 1339 O O . TYR A 1 179 ? -4.251 17.601 35.376 1.00 97.75 179 TYR A O 1
ATOM 1347 N N . THR A 1 180 ? -4.995 17.500 37.489 1.00 97.56 180 THR A N 1
ATOM 1348 C CA . THR A 1 180 ? -3.742 16.978 38.062 1.00 97.56 180 THR A CA 1
ATOM 1349 C C . THR A 1 180 ? -3.820 15.475 38.302 1.00 97.56 180 THR A C 1
ATOM 1351 O O . THR A 1 180 ? -4.733 14.989 38.971 1.00 97.56 180 THR A O 1
ATOM 1354 N N . ILE A 1 181 ? -2.805 14.757 37.827 1.00 97.75 181 ILE A N 1
ATOM 1355 C CA . ILE A 1 181 ? -2.630 13.317 37.974 1.00 97.75 181 ILE A CA 1
ATOM 1356 C C . ILE A 1 181 ? -1.498 13.059 38.971 1.00 97.75 181 ILE A C 1
ATOM 1358 O O . ILE A 1 181 ? -0.404 13.610 38.849 1.00 97.75 181 ILE A O 1
ATOM 1362 N N . THR A 1 182 ? -1.745 12.197 39.957 1.00 97.69 182 THR A N 1
ATOM 1363 C CA . THR A 1 182 ? -0.703 11.664 40.846 1.00 97.69 182 THR A CA 1
ATOM 1364 C C . THR A 1 182 ? -0.389 10.219 40.470 1.00 97.69 182 THR A C 1
ATOM 1366 O O . THR A 1 182 ? -1.289 9.383 40.426 1.00 97.69 182 THR A O 1
ATOM 1369 N N . ALA A 1 183 ? 0.889 9.902 40.257 1.00 96.75 183 ALA A N 1
ATOM 1370 C CA . ALA A 1 183 ? 1.337 8.545 39.947 1.00 96.75 183 ALA A CA 1
ATOM 1371 C C . ALA A 1 183 ? 0.850 7.548 41.011 1.00 96.75 183 ALA A C 1
ATOM 1373 O O . ALA A 1 183 ? 0.987 7.782 42.217 1.00 96.75 183 ALA A O 1
ATOM 1374 N N . GLY A 1 184 ? 0.279 6.434 40.560 1.00 95.75 184 GLY A N 1
ATOM 1375 C CA . GLY A 1 184 ? -0.277 5.389 41.415 1.00 95.75 184 GLY A CA 1
ATOM 1376 C C . GLY A 1 184 ? -1.630 5.724 42.051 1.00 95.75 184 GLY A C 1
ATOM 1377 O O . GLY A 1 184 ? -2.106 4.936 42.868 1.00 95.75 184 GLY A O 1
ATOM 1378 N N . GLN A 1 185 ? -2.276 6.847 41.701 1.00 96.88 185 GLN A N 1
ATOM 1379 C CA . GLN A 1 185 ? -3.636 7.139 42.182 1.00 96.88 185 GLN A CA 1
ATOM 1380 C C . GLN A 1 185 ? -4.691 6.175 41.612 1.00 96.88 185 GLN A C 1
ATOM 1382 O O . GLN A 1 185 ? -5.736 5.987 42.230 1.00 96.88 185 GLN A O 1
ATOM 1387 N N . ALA A 1 186 ? -4.403 5.563 40.459 1.00 96.62 186 ALA A N 1
ATOM 1388 C CA . ALA A 1 186 ? -5.223 4.570 39.769 1.00 96.62 186 ALA A CA 1
ATOM 1389 C C . ALA A 1 186 ? -4.344 3.698 38.840 1.00 96.62 186 ALA A C 1
ATOM 1391 O O . ALA A 1 186 ? -3.221 4.110 38.533 1.00 96.62 186 ALA A O 1
ATOM 1392 N N . PRO A 1 187 ? -4.820 2.527 38.361 1.00 94.19 187 PRO A N 1
ATOM 1393 C CA . PRO A 1 187 ? -4.043 1.646 37.477 1.00 94.19 187 PRO A CA 1
ATOM 1394 C C . PRO A 1 187 ? -3.550 2.306 36.184 1.00 94.19 187 PRO A C 1
ATOM 1396 O O . PRO A 1 187 ? -2.469 1.964 35.716 1.00 94.19 187 PRO A O 1
ATOM 1399 N N . TRP A 1 188 ? -4.303 3.269 35.647 1.00 94.75 188 TRP A N 1
ATOM 1400 C CA . TRP A 1 188 ? -3.956 4.041 34.449 1.00 94.75 188 TRP A CA 1
ATOM 1401 C C . TRP A 1 188 ? -2.966 5.185 34.726 1.00 94.75 188 TRP A C 1
ATOM 1403 O O . TRP A 1 188 ? -2.356 5.706 33.803 1.00 94.75 188 TRP A O 1
ATOM 1413 N N . ALA A 1 189 ? -2.780 5.609 35.979 1.00 96.38 189 ALA A N 1
ATOM 1414 C CA . ALA A 1 189 ? -1.951 6.764 36.332 1.00 96.38 189 ALA A CA 1
ATOM 1415 C C . ALA A 1 189 ? -0.502 6.336 36.606 1.00 96.38 189 ALA A C 1
ATOM 1417 O O . ALA A 1 189 ? -0.079 6.258 37.764 1.00 96.38 189 ALA A O 1
ATOM 1418 N N . TRP A 1 190 ? 0.253 5.992 35.562 1.00 94.88 190 TRP A N 1
ATOM 1419 C CA . TRP A 1 190 ? 1.625 5.492 35.725 1.00 94.88 190 TRP A CA 1
ATOM 1420 C C . TRP A 1 190 ? 2.595 6.611 36.106 1.00 94.88 190 TRP A C 1
ATOM 1422 O O . TRP A 1 190 ? 3.503 6.389 36.907 1.00 94.88 190 TRP A O 1
ATOM 1432 N N . GLU A 1 191 ? 2.353 7.826 35.614 1.00 95.06 191 GLU A N 1
ATOM 1433 C CA . GLU A 1 191 ? 3.151 9.014 35.915 1.00 95.06 191 GLU A CA 1
ATOM 1434 C C . GLU A 1 191 ? 2.320 10.125 36.577 1.00 95.06 191 GLU A C 1
ATOM 1436 O O . GLU A 1 191 ? 1.091 10.076 36.626 1.00 95.06 191 GLU A O 1
ATOM 1441 N N . SER A 1 192 ? 3.005 11.114 37.163 1.00 96.50 192 SER A N 1
ATOM 1442 C CA . SER A 1 192 ? 2.359 12.325 37.687 1.00 96.50 192 SER A CA 1
ATOM 1443 C C . SER A 1 192 ? 2.488 13.440 36.662 1.00 96.50 192 SER A C 1
ATOM 1445 O O . SER A 1 192 ? 3.567 13.622 36.104 1.00 96.50 192 SER A O 1
ATOM 1447 N N . GLY A 1 193 ? 1.441 14.235 36.490 1.00 95.81 193 GLY A N 1
ATOM 1448 C CA . GLY A 1 193 ? 1.423 15.319 35.515 1.00 95.81 193 GLY A CA 1
ATOM 1449 C C . GLY A 1 193 ? 0.207 16.219 35.689 1.00 95.81 193 GLY A C 1
ATOM 1450 O O . GLY A 1 193 ? -0.600 16.025 36.604 1.00 95.81 193 GLY A O 1
ATOM 1451 N N . THR A 1 194 ? 0.106 17.233 34.839 1.00 96.38 194 THR A N 1
ATOM 1452 C CA . THR A 1 194 ? -1.036 18.146 34.811 1.00 96.38 194 THR A CA 1
ATOM 1453 C C . THR A 1 194 ? -1.389 18.432 33.365 1.00 96.38 194 THR A C 1
ATOM 1455 O O . THR A 1 194 ? -0.549 18.945 32.630 1.00 96.38 194 THR A O 1
ATOM 1458 N N . GLU A 1 195 ? -2.643 18.179 33.005 1.00 96.62 195 GLU A N 1
ATOM 1459 C CA . GLU A 1 195 ? -3.203 18.484 31.690 1.00 96.62 195 GLU A CA 1
ATOM 1460 C C . GLU A 1 195 ? -4.290 19.555 31.773 1.00 96.62 195 GLU A C 1
ATOM 1462 O O . GLU A 1 195 ? -4.723 19.973 32.851 1.00 96.62 195 GLU A O 1
ATOM 1467 N N . CYS A 1 196 ? -4.750 20.007 30.610 1.00 97.50 196 CYS A N 1
ATOM 1468 C CA . CYS A 1 196 ? -5.899 20.895 30.511 1.00 97.50 196 CYS A CA 1
ATOM 1469 C C . CYS A 1 196 ? -7.189 20.181 30.915 1.00 97.50 196 CYS A C 1
ATOM 1471 O O . CYS A 1 196 ? -7.445 19.047 30.517 1.00 97.50 196 CYS A O 1
ATOM 1473 N N . ASP A 1 197 ? -8.040 20.882 31.659 1.00 98.00 197 ASP A N 1
ATOM 1474 C CA . ASP A 1 197 ? -9.347 20.363 32.065 1.00 98.00 197 ASP A CA 1
ATOM 1475 C C . ASP A 1 197 ? -10.435 20.579 30.990 1.00 98.00 197 ASP A C 1
ATOM 1477 O O . ASP A 1 197 ? -11.465 19.907 30.975 1.00 98.00 197 ASP A O 1
ATOM 1481 N N . GLY A 1 198 ? -10.191 21.501 30.057 1.00 98.00 198 GLY A N 1
ATOM 1482 C CA . GLY A 1 198 ? -11.031 21.782 28.897 1.00 98.00 198 GLY A CA 1
ATOM 1483 C C . GLY A 1 198 ? -10.356 22.702 27.876 1.00 98.00 198 GLY A C 1
ATOM 1484 O O . GLY A 1 198 ? -9.207 23.126 28.044 1.00 98.00 198 GLY A O 1
ATOM 1485 N N . ALA A 1 199 ? -11.097 23.060 26.828 1.00 98.12 199 ALA A N 1
ATOM 1486 C CA . ALA A 1 199 ? -10.688 24.019 25.799 1.00 98.12 199 ALA A CA 1
ATOM 1487 C C . ALA A 1 199 ? -11.723 25.135 25.607 1.00 98.12 199 ALA A C 1
ATOM 1489 O O . ALA A 1 199 ? -12.923 24.942 25.808 1.00 98.12 199 ALA A O 1
ATOM 1490 N N . ARG A 1 200 ? -11.239 26.318 25.209 1.00 97.94 200 ARG A N 1
ATOM 1491 C CA . ARG A 1 200 ? -12.054 27.512 24.935 1.00 97.94 200 ARG A CA 1
ATOM 1492 C C . ARG A 1 200 ? -12.344 27.670 23.450 1.00 97.94 200 ARG A C 1
ATOM 1494 O O . ARG A 1 200 ? -11.461 27.444 22.630 1.00 97.94 200 ARG A O 1
ATOM 1501 N N . TYR A 1 201 ? -13.520 28.188 23.124 1.00 98.25 201 TYR A N 1
ATOM 1502 C CA . TYR A 1 201 ? -13.962 28.462 21.758 1.00 98.25 201 TYR A CA 1
ATOM 1503 C C . TYR A 1 201 ? -14.721 29.786 21.679 1.00 98.25 201 TYR A C 1
ATOM 1505 O O . TYR A 1 201 ? -15.273 30.268 22.675 1.00 98.25 201 TYR A O 1
ATOM 1513 N N . ALA A 1 202 ? -14.772 30.381 20.487 1.00 97.00 202 ALA A N 1
ATOM 1514 C CA . ALA A 1 202 ? -15.592 31.564 20.260 1.00 97.00 202 ALA A CA 1
ATOM 1515 C C . ALA A 1 202 ? -17.084 31.223 20.394 1.00 97.00 202 ALA A C 1
ATOM 1517 O O . ALA A 1 202 ? -17.533 30.168 19.952 1.00 97.00 202 ALA A O 1
ATOM 1518 N N . LEU A 1 203 ? -17.870 32.152 20.948 1.00 96.56 203 LEU A N 1
ATOM 1519 C CA . LEU A 1 203 ? -19.326 31.991 21.094 1.00 96.56 203 LEU A CA 1
ATOM 1520 C C . LEU A 1 203 ? -20.069 31.840 19.751 1.00 96.56 203 LEU A C 1
ATOM 1522 O O . LEU A 1 203 ? -21.192 31.351 19.726 1.00 96.56 203 LEU A O 1
ATOM 1526 N N . SER A 1 204 ? -19.478 32.316 18.649 1.00 94.12 204 SER A N 1
ATOM 1527 C CA . SER A 1 204 ? -20.010 32.147 17.289 1.00 94.12 204 SER A CA 1
ATOM 1528 C C . SER A 1 204 ? -19.775 30.749 16.727 1.00 94.12 204 SER A C 1
ATOM 1530 O O . SER A 1 204 ? -20.548 30.272 15.898 1.00 94.12 204 SER A O 1
ATOM 1532 N N . ASP A 1 205 ? -18.690 30.112 17.156 1.00 95.00 205 ASP A N 1
ATOM 1533 C CA . ASP A 1 205 ? -18.270 28.818 16.633 1.00 95.00 205 ASP A CA 1
ATOM 1534 C C . ASP A 1 205 ? -19.022 27.718 17.372 1.00 95.00 205 ASP A C 1
ATOM 1536 O O . ASP A 1 205 ? -19.579 26.824 16.739 1.00 95.00 205 ASP A O 1
ATOM 1540 N N . VAL A 1 206 ? -19.133 27.861 18.695 1.00 96.44 206 VAL A N 1
ATOM 1541 C CA . VAL A 1 206 ? -19.898 26.969 19.564 1.00 96.44 206 VAL A CA 1
ATOM 1542 C C . VAL A 1 206 ? -21.074 27.750 20.161 1.00 96.44 206 VAL A C 1
ATOM 1544 O O . VAL A 1 206 ? -20.857 28.602 21.030 1.00 96.44 206 VAL A O 1
ATOM 1547 N N . PRO A 1 207 ? -22.317 27.510 19.707 1.00 93.44 207 PRO A N 1
ATOM 1548 C CA . PRO A 1 207 ? -23.499 28.130 20.296 1.00 93.44 207 PRO A CA 1
ATOM 1549 C C . PRO A 1 207 ? -23.794 27.569 21.703 1.00 93.44 207 PRO A C 1
ATOM 1551 O O . PRO A 1 207 ? -22.962 26.932 22.345 1.00 93.44 207 PRO A O 1
ATOM 1554 N N . GLU A 1 208 ? -24.948 27.911 22.272 1.00 92.81 208 GLU A N 1
ATOM 1555 C CA . GLU A 1 208 ? -25.458 27.181 23.441 1.00 92.81 208 GLU A CA 1
ATOM 1556 C C . GLU A 1 208 ? -25.923 25.791 22.990 1.00 92.81 208 GLU A C 1
ATOM 1558 O O . GLU A 1 208 ? -26.633 25.706 21.992 1.00 92.81 208 GLU A O 1
ATOM 1563 N N . ILE A 1 209 ? -25.498 24.742 23.698 1.00 94.75 209 ILE A N 1
ATOM 1564 C CA . ILE A 1 209 ? -25.849 23.351 23.393 1.00 94.75 209 ILE A CA 1
ATOM 1565 C C . ILE A 1 209 ? -27.060 22.973 24.242 1.00 94.75 209 ILE A C 1
ATOM 1567 O O . ILE A 1 209 ? -27.031 23.102 25.468 1.00 94.75 209 ILE A O 1
ATOM 1571 N N . SER A 1 210 ? -28.147 22.589 23.582 1.00 84.81 210 SER A N 1
ATOM 1572 C CA . SER A 1 210 ? -29.475 22.466 24.190 1.00 84.81 210 SER A CA 1
ATOM 1573 C C . SER A 1 210 ? -29.700 21.181 24.999 1.00 84.81 210 SER A C 1
ATOM 1575 O O . SER A 1 210 ? -30.567 21.176 25.878 1.00 84.81 210 SER A O 1
ATOM 1577 N N . GLY A 1 211 ? -28.907 20.133 24.762 1.00 89.62 211 GLY A N 1
ATOM 1578 C CA . GLY A 1 211 ? -28.951 18.850 25.473 1.00 89.62 211 GLY A CA 1
ATOM 1579 C C . GLY A 1 211 ? -27.805 17.918 25.062 1.00 89.62 211 GLY A C 1
ATOM 1580 O O . GLY A 1 211 ? -27.120 18.192 24.079 1.00 89.62 211 GLY A O 1
ATOM 1581 N N . ASN A 1 212 ? -27.591 16.840 25.827 1.00 93.56 212 ASN A N 1
ATOM 1582 C CA . ASN A 1 212 ? -26.567 15.807 25.586 1.00 93.56 212 ASN A CA 1
ATOM 1583 C C . ASN A 1 212 ? -25.146 16.363 25.333 1.00 93.56 212 ASN A C 1
ATOM 1585 O O . ASN A 1 212 ? -24.402 15.856 24.493 1.00 93.56 212 ASN A O 1
ATOM 1589 N N . ALA A 1 213 ? -24.754 17.428 26.041 1.00 92.88 213 ALA A N 1
ATOM 1590 C CA . ALA A 1 213 ? -23.432 18.046 25.892 1.00 92.88 213 ALA A CA 1
ATOM 1591 C C . ALA A 1 213 ? -22.286 17.066 26.214 1.00 92.88 213 ALA A C 1
ATOM 1593 O O . ALA A 1 213 ? -21.174 17.207 25.708 1.00 92.88 213 ALA A O 1
ATOM 1594 N N . GLU A 1 214 ? -22.565 16.070 27.050 1.00 92.88 214 GLU A N 1
ATOM 1595 C CA . GLU A 1 214 ? -21.669 14.988 27.432 1.00 92.88 214 GLU A CA 1
ATOM 1596 C C . GLU A 1 214 ? -21.444 13.924 26.341 1.00 92.88 214 GLU A C 1
ATOM 1598 O O . GLU A 1 214 ? -20.519 13.124 26.457 1.00 92.88 214 GLU A O 1
ATOM 1603 N N . ASP A 1 215 ? -22.259 13.914 25.282 1.00 93.75 215 ASP A N 1
ATOM 1604 C CA . ASP A 1 215 ? -22.093 13.003 24.141 1.00 93.75 215 ASP A CA 1
ATOM 1605 C C . ASP A 1 215 ? -21.242 13.632 23.021 1.00 93.75 215 ASP A C 1
ATOM 1607 O O . ASP A 1 215 ? -20.882 12.956 22.046 1.00 93.75 215 ASP A O 1
ATOM 1611 N N . MET A 1 216 ? -20.906 14.921 23.157 1.00 96.44 216 MET A N 1
ATOM 1612 C CA . MET A 1 216 ? -20.040 15.625 22.219 1.00 96.44 216 MET A CA 1
ATOM 1613 C C . MET A 1 216 ? -18.613 15.078 22.253 1.00 96.44 216 MET A C 1
ATOM 1615 O O . MET A 1 216 ? -18.067 14.723 23.300 1.00 96.44 216 MET A O 1
ATOM 1619 N N . GLU A 1 217 ? -17.973 15.097 21.089 1.00 97.00 217 GLU A N 1
ATOM 1620 C CA . GLU A 1 217 ? -16.574 14.715 20.920 1.00 97.00 217 GLU A CA 1
ATOM 1621 C C . GLU A 1 217 ? -15.764 15.811 20.251 1.00 97.00 217 GLU A C 1
ATOM 1623 O O . GLU A 1 217 ? -16.276 16.633 19.487 1.00 97.00 217 GLU A O 1
ATOM 1628 N N . ILE A 1 218 ? -14.466 15.792 20.531 1.00 98.00 218 ILE A N 1
ATOM 1629 C CA . ILE A 1 218 ? -13.492 16.687 19.928 1.00 98.00 218 ILE A CA 1
ATOM 1630 C C . ILE A 1 218 ? -12.429 15.829 19.263 1.00 98.00 218 ILE A C 1
ATOM 1632 O O . ILE A 1 218 ? -11.680 15.138 19.953 1.00 98.00 218 ILE A O 1
ATOM 1636 N N . GLN A 1 219 ? -12.340 15.906 17.939 1.00 96.44 219 GLN A N 1
ATOM 1637 C CA . GLN A 1 219 ? -11.268 15.289 17.172 1.00 96.44 219 GLN A CA 1
ATOM 1638 C C . GLN A 1 219 ? -10.205 16.329 16.804 1.00 96.44 219 GLN A C 1
ATOM 1640 O O . GLN A 1 219 ? -10.506 17.454 16.396 1.00 96.44 219 GLN A O 1
ATOM 1645 N N . THR A 1 220 ? -8.947 15.929 16.943 1.00 94.88 220 THR A N 1
ATOM 1646 C CA . THR A 1 220 ? -7.763 16.663 16.483 1.00 94.88 220 THR A CA 1
ATOM 1647 C C . THR A 1 220 ? -6.917 15.740 15.619 1.00 94.88 220 THR A C 1
ATOM 1649 O O . THR A 1 220 ? -7.036 14.517 15.719 1.00 94.88 220 THR A O 1
ATOM 1652 N N . ALA A 1 221 ? -6.072 16.319 14.773 1.00 90.75 221 ALA A N 1
ATOM 1653 C CA . ALA A 1 221 ? -5.187 15.572 13.892 1.00 90.75 221 ALA A CA 1
ATOM 1654 C C . ALA A 1 221 ? -3.743 16.061 14.024 1.00 90.75 221 ALA A C 1
ATOM 1656 O O . ALA A 1 221 ? -3.486 17.235 14.302 1.00 90.75 221 ALA A O 1
ATOM 1657 N N . THR A 1 222 ? -2.815 15.140 13.801 1.00 88.56 222 THR A N 1
ATOM 1658 C CA . THR A 1 222 ? -1.404 15.407 13.512 1.00 88.56 222 THR A CA 1
ATOM 1659 C C . THR A 1 222 ? -1.113 14.976 12.068 1.00 88.56 222 THR A C 1
ATOM 1661 O O . THR A 1 222 ? -2.042 14.707 11.307 1.00 88.56 222 THR A O 1
ATOM 1664 N N . THR A 1 223 ? 0.157 14.915 11.666 1.00 88.81 223 THR A N 1
ATOM 1665 C CA . THR A 1 223 ? 0.554 14.521 10.306 1.00 88.81 223 THR A CA 1
ATOM 1666 C C . THR A 1 223 ? 0.046 13.120 9.917 1.00 88.81 223 THR A C 1
ATOM 1668 O O . THR A 1 223 ? -0.480 12.952 8.815 1.00 88.81 223 THR A O 1
ATOM 1671 N N . TRP A 1 224 ? 0.131 12.137 10.825 1.00 88.06 224 TRP A N 1
ATOM 1672 C CA . TRP A 1 224 ? -0.213 10.729 10.553 1.00 88.06 224 TRP A CA 1
ATOM 1673 C C . TRP A 1 224 ? -1.273 10.130 11.500 1.00 88.06 224 TRP A C 1
ATOM 1675 O O . TRP A 1 224 ? -1.700 8.998 11.298 1.00 88.06 224 TRP A O 1
ATOM 1685 N N . THR A 1 225 ? -1.751 10.856 12.522 1.00 89.12 225 THR A N 1
ATOM 1686 C CA . THR A 1 225 ? -2.753 10.333 13.480 1.00 89.12 225 THR A CA 1
ATOM 1687 C C . THR A 1 225 ? -3.907 11.287 13.753 1.00 89.12 225 THR A C 1
ATOM 1689 O O . THR A 1 225 ? -3.833 12.489 13.497 1.00 89.12 225 THR A O 1
ATOM 1692 N N . THR A 1 226 ? -4.971 10.743 14.346 1.00 91.19 226 THR A N 1
ATOM 1693 C CA . THR A 1 226 ? -6.070 11.505 14.945 1.00 91.19 226 THR A CA 1
ATOM 1694 C C . THR A 1 226 ? -6.262 11.118 16.405 1.00 91.19 226 THR A C 1
ATOM 1696 O O . THR A 1 226 ? -6.124 9.946 16.758 1.00 91.19 226 THR A O 1
ATOM 1699 N N . ALA A 1 227 ? -6.667 12.079 17.230 1.00 93.38 227 ALA A N 1
ATOM 1700 C CA . ALA A 1 227 ? -7.071 11.854 18.612 1.00 93.38 227 ALA A CA 1
ATOM 1701 C C . ALA A 1 227 ? -8.489 12.386 18.842 1.00 93.38 227 ALA A C 1
ATOM 1703 O O . ALA A 1 227 ? -8.812 13.482 18.383 1.00 93.38 227 ALA A O 1
ATOM 1704 N N . ILE A 1 228 ? -9.312 11.631 19.567 1.00 94.88 228 ILE A N 1
ATOM 1705 C CA . ILE A 1 228 ? -10.686 11.966 19.944 1.00 94.88 228 ILE A CA 1
ATOM 1706 C C . ILE A 1 228 ? -10.785 11.984 21.467 1.00 94.88 228 ILE A C 1
ATOM 1708 O O . ILE A 1 228 ? -10.356 11.043 22.132 1.00 94.88 228 ILE A O 1
ATOM 1712 N N . VAL A 1 229 ? -11.382 13.032 22.026 1.00 96.94 229 VAL A N 1
ATOM 1713 C CA . VAL A 1 229 ? -11.706 13.105 23.457 1.00 96.94 229 VAL A CA 1
ATOM 1714 C C . VAL A 1 229 ? -13.180 13.440 23.649 1.00 96.94 229 VAL A C 1
ATOM 1716 O O . VAL A 1 229 ? -13.727 14.282 22.930 1.00 96.94 229 VAL A O 1
ATOM 1719 N N . GLY A 1 230 ? -13.821 12.791 24.622 1.00 97.00 230 GLY A N 1
ATOM 1720 C CA . GLY A 1 230 ? -15.186 13.112 25.025 1.00 97.00 230 GLY A CA 1
ATOM 1721 C C . GLY A 1 230 ? -15.284 14.439 25.782 1.00 97.00 230 GLY A C 1
ATOM 1722 O O . GLY A 1 230 ? -14.332 14.897 26.426 1.00 97.00 230 GLY A O 1
ATOM 1723 N N . VAL A 1 231 ? -16.460 15.054 25.737 1.00 97.44 231 VAL A N 1
ATOM 1724 C CA . VAL A 1 231 ? -16.829 16.243 26.519 1.00 97.44 231 VAL A CA 1
ATOM 1725 C C . VAL A 1 231 ? -17.679 15.800 27.706 1.00 97.44 231 VAL A C 1
ATOM 1727 O O . VAL A 1 231 ? -18.481 14.885 27.591 1.00 97.44 231 VAL A O 1
ATOM 1730 N N . ARG A 1 232 ? -17.483 16.393 28.884 1.00 96.38 232 ARG A N 1
ATOM 1731 C CA . ARG A 1 232 ? -18.323 16.116 30.066 1.00 96.38 232 ARG A CA 1
ATOM 1732 C C . ARG A 1 232 ? -19.342 17.213 30.344 1.00 96.38 232 ARG A C 1
ATOM 1734 O O . ARG A 1 232 ? -20.319 16.962 31.037 1.00 96.38 232 ARG A O 1
ATOM 1741 N N . ASP A 1 233 ? -19.054 18.436 29.897 1.00 95.94 233 ASP A N 1
ATOM 1742 C CA . ASP A 1 233 ? -19.917 19.599 30.095 1.00 95.94 233 ASP A CA 1
ATOM 1743 C C . ASP A 1 233 ? -19.528 20.745 29.145 1.00 95.94 233 ASP A C 1
ATOM 1745 O O . ASP A 1 233 ? -18.353 20.910 28.791 1.00 95.94 233 ASP A O 1
ATOM 1749 N N . VAL A 1 234 ? -20.505 21.580 28.789 1.00 97.06 234 VAL A N 1
ATOM 1750 C CA . VAL A 1 234 ? -20.328 22.798 27.991 1.00 97.06 234 VAL A CA 1
ATOM 1751 C C . VAL A 1 234 ? -20.742 24.001 28.827 1.00 97.06 234 VAL A C 1
ATOM 1753 O O . VAL A 1 234 ? -21.908 24.201 29.158 1.00 97.06 234 VAL A O 1
ATOM 1756 N N . THR A 1 235 ? -19.777 24.861 29.141 1.00 95.50 235 THR A N 1
ATOM 1757 C CA . THR A 1 235 ? -19.987 26.043 29.982 1.00 95.50 235 THR A CA 1
ATOM 1758 C C . THR A 1 235 ? -19.585 27.330 29.261 1.00 95.50 235 THR A C 1
ATOM 1760 O O . THR A 1 235 ? -19.134 27.335 28.114 1.00 95.50 235 THR A O 1
ATOM 1763 N N . THR A 1 236 ? -19.791 28.471 29.916 1.00 95.56 236 THR A N 1
ATOM 1764 C CA . THR A 1 236 ? -19.286 29.772 29.454 1.00 95.56 236 THR A CA 1
ATOM 1765 C C . THR A 1 236 ? -18.214 30.246 30.421 1.00 95.56 236 THR A C 1
ATOM 1767 O O . THR A 1 236 ? -18.385 30.113 31.633 1.00 95.56 236 THR A O 1
ATOM 1770 N N . SER A 1 237 ? -17.121 30.804 29.896 1.00 94.06 237 SER A N 1
ATOM 1771 C CA . SER A 1 237 ? -16.034 31.343 30.716 1.00 94.06 237 SER A CA 1
ATOM 1772 C C . SER A 1 237 ? -16.539 32.393 31.712 1.00 94.06 237 SER A C 1
ATOM 1774 O O . SER A 1 237 ? -17.529 33.081 31.465 1.00 94.06 237 SER A O 1
ATOM 1776 N N . GLU A 1 238 ? -15.838 32.558 32.840 1.00 92.19 238 GLU A N 1
ATOM 1777 C CA . GLU A 1 238 ? -16.250 33.486 33.910 1.00 92.19 238 G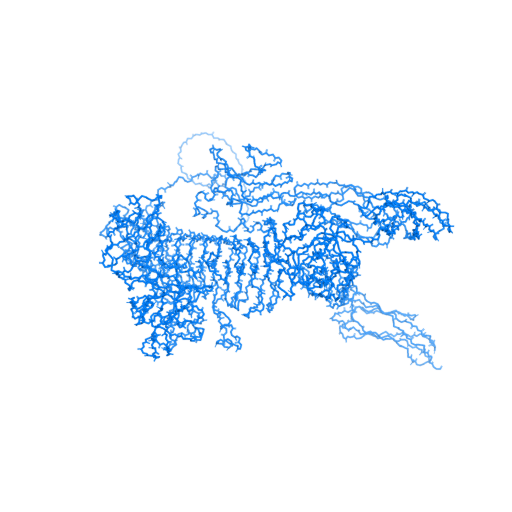LU A CA 1
ATOM 1778 C C . GLU A 1 238 ? -16.397 34.944 33.437 1.00 92.19 238 GLU A C 1
ATOM 1780 O O . GLU A 1 238 ? -17.215 35.696 33.967 1.00 92.19 238 GLU A O 1
ATOM 1785 N N . ASP A 1 239 ? -15.617 35.348 32.432 1.00 91.81 239 ASP A N 1
ATOM 1786 C CA . ASP A 1 239 ? -15.677 36.674 31.810 1.00 91.81 239 ASP A CA 1
ATOM 1787 C C . ASP A 1 239 ? -16.752 36.802 30.714 1.00 91.81 239 ASP A C 1
ATOM 1789 O O . ASP A 1 239 ? -16.971 37.896 30.190 1.00 91.81 239 ASP A O 1
ATOM 1793 N N . GLY A 1 240 ? -17.442 35.707 30.383 1.00 93.31 240 GLY A N 1
ATOM 1794 C CA . GLY A 1 240 ? -18.505 35.654 29.386 1.00 93.31 240 GLY A CA 1
ATOM 1795 C C . GLY A 1 240 ? -18.029 35.703 27.934 1.00 93.31 240 GLY A C 1
ATOM 1796 O O . GLY A 1 240 ? -18.852 35.952 27.056 1.00 93.31 240 GLY A O 1
ATOM 1797 N N . THR A 1 241 ? -16.730 35.531 27.664 1.00 94.56 241 THR A N 1
ATOM 1798 C CA . THR A 1 241 ? -16.150 35.755 26.326 1.00 94.56 241 THR A CA 1
ATOM 1799 C C . THR A 1 241 ? -16.013 34.500 25.461 1.00 94.56 241 THR A C 1
ATOM 1801 O O . THR A 1 241 ? -15.963 34.627 24.236 1.00 94.56 241 THR A O 1
ATOM 1804 N N . SER A 1 242 ? -16.017 33.306 26.061 1.00 96.75 242 SER A N 1
ATOM 1805 C CA . SER A 1 242 ? -15.793 32.034 25.364 1.00 96.75 242 SER A CA 1
ATOM 1806 C C . SER A 1 242 ? -16.780 30.956 25.806 1.00 96.75 242 SER A C 1
ATOM 1808 O O . SER A 1 242 ? -17.200 30.921 26.968 1.00 96.75 242 SER A O 1
ATOM 1810 N N . ARG A 1 243 ? -17.095 30.021 24.902 1.00 97.75 243 ARG A N 1
ATOM 1811 C CA . ARG A 1 243 ? -17.599 28.699 25.297 1.00 97.75 243 ARG A CA 1
ATOM 1812 C C . ARG A 1 243 ? -16.438 27.843 25.763 1.00 97.75 243 ARG A C 1
ATOM 1814 O O . ARG A 1 243 ? -15.328 27.974 25.254 1.00 97.75 243 ARG A O 1
ATOM 1821 N N . VAL A 1 244 ? -16.700 26.980 26.728 1.00 97.94 244 VAL A N 1
ATOM 1822 C CA . VAL A 1 244 ? -15.723 26.059 27.297 1.00 97.94 244 VAL A CA 1
ATOM 1823 C C . VAL A 1 244 ? -16.294 24.656 27.200 1.00 97.94 244 VAL A C 1
ATOM 1825 O O . VAL A 1 244 ? -17.329 24.388 27.801 1.00 97.94 244 VAL A O 1
ATOM 1828 N N . LEU A 1 245 ? -15.613 23.772 26.477 1.00 98.19 245 LEU A N 1
ATOM 1829 C CA . LEU A 1 245 ? -15.896 22.337 26.515 1.00 98.19 245 LEU A CA 1
ATOM 1830 C C . LEU A 1 245 ? -14.941 21.731 27.540 1.00 98.19 245 LEU A C 1
ATOM 1832 O O . LEU A 1 245 ? -13.722 21.766 27.344 1.00 98.19 245 LEU A O 1
ATOM 1836 N N . LEU A 1 246 ? -15.490 21.242 28.648 1.00 98.31 246 LEU A N 1
ATOM 1837 C CA . LEU A 1 246 ? -14.742 20.517 29.670 1.00 98.31 246 LEU A CA 1
ATOM 1838 C C . LEU A 1 246 ? -14.594 19.064 29.226 1.00 98.31 246 LEU A C 1
ATOM 1840 O O . LEU A 1 246 ? -15.570 18.447 28.805 1.00 98.31 246 LEU A O 1
ATOM 1844 N N . PHE A 1 247 ? -13.391 18.512 29.312 1.00 98.31 247 PHE A N 1
ATOM 1845 C CA . PHE A 1 247 ? -13.106 17.182 28.779 1.00 98.31 247 PHE A CA 1
ATOM 1846 C C . PHE A 1 247 ? -13.560 16.067 29.725 1.00 98.31 247 PHE A C 1
ATOM 1848 O O . PHE A 1 247 ? -13.561 16.241 30.944 1.00 98.31 247 PHE A O 1
ATOM 1855 N N . GLN A 1 248 ? -13.892 14.891 29.202 1.00 97.56 248 GLN A N 1
ATOM 1856 C CA . GLN A 1 248 ? -14.022 13.685 30.018 1.00 97.56 248 GLN A CA 1
ATOM 1857 C C . GLN A 1 248 ? -12.632 13.251 30.500 1.00 97.56 248 GLN A C 1
ATOM 1859 O O . GLN A 1 248 ? -11.742 12.947 29.707 1.00 97.56 248 GLN A O 1
ATOM 1864 N N . GLN A 1 249 ? -12.439 13.261 31.818 1.00 97.25 249 GLN A N 1
ATOM 1865 C CA . GLN A 1 249 ? -11.193 12.863 32.469 1.00 97.25 249 GLN A CA 1
ATOM 1866 C C . GLN A 1 249 ? -11.395 11.519 33.171 1.00 97.25 249 GLN A C 1
ATOM 1868 O O . GLN A 1 249 ? -12.470 11.320 33.735 1.00 97.25 249 GLN A O 1
ATOM 1873 N N . PRO A 1 250 ? -10.390 10.628 33.191 1.00 96.81 250 PRO A N 1
ATOM 1874 C CA . PRO A 1 250 ? -8.990 10.841 32.800 1.00 96.81 250 PRO A CA 1
ATOM 1875 C C . PRO A 1 250 ? -8.666 10.610 31.314 1.00 96.81 250 PRO A C 1
ATOM 1877 O O . PRO A 1 250 ? -7.523 10.827 30.918 1.00 96.81 250 PRO A O 1
ATOM 1880 N N . GLY A 1 251 ? -9.627 10.176 30.490 1.00 95.88 251 GLY A N 1
ATOM 1881 C CA . GLY A 1 251 ? -9.383 9.815 29.085 1.00 95.88 251 GLY A CA 1
ATOM 1882 C C . GLY A 1 251 ? -8.713 10.922 28.265 1.00 95.88 251 GLY A C 1
ATOM 1883 O O . GLY A 1 251 ? -7.729 10.682 27.569 1.00 95.88 251 GLY A O 1
ATOM 1884 N N . ALA A 1 252 ? -9.162 12.170 28.422 1.00 96.75 252 ALA A N 1
ATOM 1885 C CA . ALA A 1 252 ? -8.535 13.304 27.749 1.00 96.75 252 ALA A CA 1
ATOM 1886 C C . ALA A 1 252 ? -7.098 13.577 28.216 1.00 96.75 252 ALA A C 1
ATOM 1888 O O . ALA A 1 252 ? -6.261 13.952 27.398 1.00 96.75 252 ALA A O 1
ATOM 1889 N N . ALA A 1 253 ? -6.785 13.370 29.499 1.00 96.19 253 ALA A N 1
ATOM 1890 C CA . ALA A 1 253 ? -5.413 13.470 29.983 1.00 96.19 253 ALA A CA 1
ATOM 1891 C C . ALA A 1 253 ? -4.521 12.375 29.383 1.00 96.19 253 ALA A C 1
ATOM 1893 O O . ALA A 1 253 ? -3.410 12.675 28.957 1.00 96.19 253 ALA A O 1
ATOM 1894 N N . ILE A 1 254 ? -5.007 11.133 29.288 1.00 95.50 254 ILE A N 1
ATOM 1895 C CA . ILE A 1 254 ? -4.283 10.027 28.634 1.00 95.50 254 ILE A CA 1
ATOM 1896 C C . ILE A 1 254 ? -3.999 10.370 27.166 1.00 95.50 254 ILE A C 1
ATOM 1898 O O . ILE A 1 254 ? -2.860 10.258 26.714 1.00 95.50 254 ILE A O 1
ATOM 1902 N N . ALA A 1 255 ? -5.007 10.862 26.443 1.00 94.75 255 ALA A N 1
ATOM 1903 C CA . ALA A 1 255 ? -4.858 11.289 25.056 1.00 94.75 255 ALA A CA 1
ATOM 1904 C C . ALA A 1 255 ? -3.888 12.475 24.890 1.00 94.75 255 ALA A C 1
ATOM 1906 O O . ALA A 1 255 ? -3.162 12.550 23.900 1.00 94.75 255 ALA A O 1
ATOM 1907 N N . ALA A 1 256 ? -3.862 13.412 25.838 1.00 93.44 256 ALA A N 1
ATOM 1908 C CA . ALA A 1 256 ? -2.972 14.573 25.800 1.00 93.44 256 ALA A CA 1
ATOM 1909 C C . ALA A 1 256 ? -1.518 14.241 26.184 1.00 93.44 256 ALA A C 1
ATOM 1911 O O . ALA A 1 256 ? -0.603 14.875 25.660 1.00 93.44 256 ALA A O 1
ATOM 1912 N N . GLY A 1 257 ? -1.307 13.258 27.066 1.00 90.81 257 GLY A N 1
ATOM 1913 C CA . GLY A 1 257 ? 0.022 12.838 27.526 1.00 90.81 257 GLY A CA 1
ATOM 1914 C C . GLY A 1 257 ? 0.789 11.967 26.528 1.00 90.81 257 GLY A C 1
ATOM 1915 O O . GLY A 1 257 ? 2.008 11.857 26.624 1.00 90.81 257 GLY A O 1
ATOM 1916 N N . ALA A 1 258 ? 0.092 11.378 25.555 1.00 89.38 258 ALA A N 1
ATOM 1917 C CA . ALA A 1 258 ? 0.666 10.448 24.595 1.00 89.38 258 ALA A CA 1
ATOM 1918 C C . ALA A 1 258 ? 1.893 10.996 23.844 1.00 89.38 258 ALA A C 1
ATOM 1920 O O . ALA A 1 258 ? 1.912 12.126 23.362 1.00 89.38 258 ALA A O 1
ATOM 1921 N N . PHE A 1 259 ? 2.918 10.167 23.677 1.00 86.81 259 PHE A N 1
ATOM 1922 C CA . PHE A 1 259 ? 4.082 10.534 22.876 1.00 86.81 259 PHE A CA 1
ATOM 1923 C C . PHE A 1 259 ? 3.732 10.531 21.372 1.00 86.81 259 PHE A C 1
ATOM 1925 O O . PHE A 1 259 ? 2.977 9.675 20.931 1.00 86.81 259 PHE A O 1
ATOM 1932 N N . ASN A 1 260 ? 4.237 11.515 20.611 1.00 81.38 260 ASN A N 1
ATOM 1933 C CA . ASN A 1 260 ? 4.128 11.645 19.142 1.00 81.38 260 ASN A CA 1
ATOM 1934 C C . ASN A 1 260 ? 2.769 11.265 18.509 1.00 81.38 260 ASN A C 1
ATOM 1936 O O . ASN A 1 260 ? 2.674 10.463 17.583 1.00 81.38 260 ASN A O 1
ATOM 1940 N N . GLY A 1 261 ? 1.709 11.918 18.982 1.00 84.69 261 GLY A N 1
ATOM 1941 C CA . GLY A 1 261 ? 0.349 11.780 18.447 1.00 84.69 261 GLY A CA 1
ATOM 1942 C C . GLY A 1 261 ? -0.715 12.317 19.400 1.00 84.69 261 GLY A C 1
ATOM 1943 O O . GLY A 1 261 ? -1.865 11.882 19.359 1.00 84.69 261 GLY A O 1
ATOM 1944 N N . ASN A 1 262 ? -0.325 13.189 20.332 1.00 90.62 262 ASN A N 1
ATOM 1945 C CA . ASN A 1 262 ? -1.194 13.626 21.408 1.00 90.62 262 ASN A CA 1
ATOM 1946 C C . ASN A 1 262 ? -2.360 14.475 20.912 1.00 90.62 262 ASN A C 1
ATOM 1948 O O . ASN A 1 262 ? -2.270 15.197 19.915 1.00 90.62 262 ASN A O 1
ATOM 1952 N N . PHE A 1 263 ? -3.430 14.457 21.700 1.00 94.31 263 PHE A N 1
ATOM 1953 C CA . PHE A 1 263 ? -4.531 15.392 21.552 1.00 94.31 263 PHE A CA 1
ATOM 1954 C C . PHE A 1 263 ? -4.037 16.843 21.658 1.00 94.31 263 PHE A C 1
ATOM 1956 O O . PHE A 1 263 ? -3.435 17.250 22.657 1.00 94.31 263 PHE A O 1
ATOM 1963 N N . GLN A 1 264 ? -4.313 17.644 20.628 1.00 93.94 264 GLN A N 1
ATOM 1964 C CA . GLN A 1 264 ? -3.875 19.037 20.565 1.00 93.94 264 GLN A CA 1
ATOM 1965 C C . GLN A 1 264 ? -4.935 19.953 21.178 1.00 93.94 264 GLN A C 1
ATOM 1967 O O . GLN A 1 264 ? -5.984 20.176 20.598 1.00 93.94 264 GLN A O 1
ATOM 1972 N N . VAL A 1 265 ? -4.665 20.567 22.334 1.00 95.56 265 VAL A N 1
ATOM 1973 C CA . VAL A 1 265 ? -5.638 21.480 22.979 1.00 95.56 265 VAL A CA 1
ATOM 1974 C C . VAL A 1 265 ? -5.807 22.826 22.247 1.00 95.56 265 VAL A C 1
ATOM 1976 O O . VAL A 1 265 ? -6.682 23.628 22.586 1.00 95.56 265 VAL A O 1
ATOM 1979 N N . ARG A 1 266 ? -4.930 23.129 21.286 1.00 94.50 266 ARG A N 1
ATOM 1980 C CA . ARG A 1 266 ? -4.918 24.354 20.473 1.00 94.50 266 ARG A CA 1
ATOM 1981 C C . ARG A 1 266 ? -4.935 23.977 18.997 1.00 94.50 266 ARG A C 1
ATOM 1983 O O . ARG A 1 266 ? -4.410 22.938 18.626 1.00 94.50 266 ARG A O 1
ATOM 1990 N N . GLY A 1 267 ? -5.403 24.901 18.164 1.00 94.94 267 GLY A N 1
ATOM 1991 C CA . GLY A 1 267 ? -5.412 24.728 16.713 1.00 94.94 267 GLY A CA 1
ATOM 1992 C C . GLY A 1 267 ? -6.787 24.319 16.200 1.00 94.94 267 GLY A C 1
ATOM 1993 O O . GLY A 1 267 ? -7.801 24.714 16.780 1.00 94.94 267 GLY A O 1
ATOM 1994 N N . SER A 1 268 ? -6.806 23.580 15.092 1.00 96.25 268 SER A N 1
ATOM 1995 C CA . SER A 1 268 ? -8.038 23.137 14.436 1.00 96.25 268 SER A CA 1
ATOM 1996 C C . SER A 1 268 ? -8.635 21.931 15.154 1.00 96.25 268 SER A C 1
ATOM 1998 O O . SER A 1 268 ? -7.932 20.965 15.447 1.00 96.25 268 SER A O 1
ATOM 2000 N N . HIS A 1 269 ? -9.919 22.022 15.479 1.00 97.88 269 HIS A N 1
ATOM 2001 C CA . HIS A 1 269 ? -10.689 20.978 16.139 1.00 97.88 269 HIS A CA 1
ATOM 2002 C C . HIS A 1 269 ? -11.931 20.679 15.296 1.00 97.88 269 HIS A C 1
ATOM 2004 O O . HIS A 1 269 ? -12.619 21.607 14.861 1.00 97.88 269 HIS A O 1
ATOM 2010 N N . LYS A 1 270 ? -12.261 19.398 15.140 1.00 97.75 270 LYS A N 1
ATOM 2011 C CA . LYS A 1 270 ? -13.564 18.944 14.646 1.00 97.75 270 LYS A CA 1
ATOM 2012 C C . LYS A 1 270 ? -14.438 18.615 15.854 1.00 97.75 270 LYS A C 1
ATOM 2014 O O . LYS A 1 270 ? -14.157 17.665 16.583 1.00 97.75 270 LYS A O 1
ATOM 2019 N N . LEU A 1 271 ? -15.452 19.438 16.106 1.00 98.25 271 LEU A N 1
ATOM 2020 C CA . LEU A 1 271 ? -16.449 19.197 17.150 1.00 98.25 271 LEU A CA 1
ATOM 2021 C C . LEU A 1 271 ? -17.567 18.349 16.565 1.00 98.25 271 LEU A C 1
ATOM 2023 O O . LEU A 1 271 ? -18.053 18.673 15.489 1.00 98.25 271 LEU A O 1
ATOM 2027 N N . MET A 1 272 ? -17.971 17.289 17.250 1.00 97.50 272 MET A N 1
ATOM 2028 C CA . MET A 1 272 ? -18.911 16.304 16.717 1.00 97.50 272 MET A CA 1
ATOM 2029 C C . MET A 1 272 ? -20.048 16.047 17.705 1.00 97.50 272 MET A C 1
ATOM 2031 O O . MET A 1 272 ? -19.886 16.247 18.912 1.00 97.50 272 MET A O 1
ATOM 2035 N N . ASN A 1 273 ? -21.160 15.540 17.178 1.00 96.31 273 ASN A N 1
ATOM 2036 C CA . ASN A 1 273 ? -22.308 15.026 17.921 1.00 96.31 273 ASN A CA 1
ATOM 2037 C C . ASN A 1 273 ? -23.141 16.078 18.673 1.00 96.31 273 ASN A C 1
ATOM 2039 O O . ASN A 1 273 ? -23.467 15.900 19.846 1.00 96.31 273 ASN A O 1
ATOM 2043 N N . ALA A 1 274 ? -23.510 17.171 18.006 1.00 96.62 274 ALA A N 1
ATOM 2044 C CA . ALA A 1 274 ? -24.495 18.116 18.532 1.00 96.62 274 ALA A CA 1
ATOM 2045 C C . ALA A 1 274 ? -25.578 18.389 17.487 1.00 96.62 274 ALA A C 1
ATOM 2047 O O . ALA A 1 274 ? -25.267 18.545 16.306 1.00 96.62 274 ALA A O 1
ATOM 2048 N N . TYR A 1 275 ? -26.839 18.495 17.920 1.00 96.75 275 TYR A N 1
ATOM 2049 C CA . TYR A 1 275 ? -27.956 18.813 17.023 1.00 96.75 275 TYR A CA 1
ATOM 2050 C C . TYR A 1 275 ? -27.748 20.158 16.319 1.00 96.75 275 TYR A C 1
ATOM 2052 O O . TYR A 1 275 ? -28.098 20.326 15.158 1.00 96.75 275 TYR A O 1
ATOM 2060 N N . GLU A 1 276 ? -27.133 21.120 17.008 1.00 96.19 276 GLU A N 1
ATOM 2061 C CA . GLU A 1 276 ? -26.822 22.448 16.480 1.00 96.19 276 GLU A CA 1
ATOM 2062 C C . GLU A 1 276 ? -25.804 22.438 15.326 1.00 96.19 276 GLU A C 1
ATOM 2064 O O . GLU A 1 276 ? -25.595 23.486 14.715 1.00 96.19 276 GLU A O 1
ATOM 2069 N N . PHE A 1 277 ? -25.163 21.298 15.051 1.00 97.19 277 PHE A N 1
ATOM 2070 C CA . PHE A 1 277 ? -24.253 21.098 13.921 1.00 97.19 277 PHE A CA 1
ATOM 2071 C C . PHE A 1 277 ? -24.868 20.262 12.794 1.00 97.19 277 PHE A C 1
ATOM 2073 O O . PHE A 1 277 ? -24.172 19.992 11.834 1.00 97.19 277 PHE A O 1
ATOM 2080 N N . LEU A 1 278 ? -26.127 19.825 12.910 1.00 97.62 278 LEU A N 1
ATOM 2081 C CA . LEU A 1 278 ? -26.810 19.065 11.863 1.00 97.62 278 LEU A CA 1
ATOM 2082 C C . LEU A 1 278 ? -27.288 20.029 10.770 1.00 97.62 278 LEU A C 1
ATOM 2084 O O . LEU A 1 278 ? -28.381 20.596 10.885 1.00 97.62 278 LEU A O 1
ATOM 2088 N N . ASP A 1 279 ? -26.471 20.254 9.743 1.00 96.19 279 ASP A N 1
ATOM 2089 C CA . ASP A 1 279 ? -26.731 21.293 8.742 1.00 96.19 279 ASP A CA 1
ATOM 2090 C C . ASP A 1 279 ? -26.449 20.919 7.278 1.00 96.19 279 ASP A C 1
ATOM 2092 O O . ASP A 1 279 ? -26.914 21.652 6.397 1.00 96.19 279 ASP A O 1
ATOM 2096 N N . GLU A 1 280 ? -25.848 19.758 7.001 1.00 97.56 280 GLU A N 1
ATOM 2097 C CA . GLU A 1 280 ? -25.582 19.281 5.637 1.00 97.56 280 GLU A CA 1
ATOM 2098 C C . GLU A 1 280 ? -26.169 17.878 5.351 1.00 97.56 280 GLU A C 1
ATOM 2100 O O . GLU A 1 280 ? -26.260 17.035 6.247 1.00 97.56 280 GLU A O 1
ATOM 2105 N N . PRO A 1 281 ? -26.557 17.573 4.094 1.00 97.75 281 PRO A N 1
ATOM 2106 C CA . PRO A 1 281 ? -27.014 16.240 3.705 1.00 97.75 281 PRO A CA 1
ATOM 2107 C C . PRO A 1 281 ? -26.024 15.117 4.031 1.00 97.75 281 PRO A C 1
ATOM 2109 O O . PRO A 1 281 ? -24.823 15.238 3.798 1.00 97.75 281 PRO A O 1
ATOM 2112 N N . GLY A 1 282 ? -26.546 13.982 4.494 1.00 97.19 282 GLY A N 1
ATOM 2113 C CA . GLY A 1 282 ? -25.757 12.827 4.915 1.00 97.19 282 GLY A CA 1
ATOM 2114 C C . GLY A 1 282 ? -25.351 12.862 6.389 1.00 97.19 282 GLY A C 1
ATOM 2115 O O . GLY A 1 282 ? -24.813 11.869 6.882 1.00 97.19 282 GLY A O 1
ATOM 2116 N N . GLU A 1 283 ? -25.624 13.955 7.106 1.00 98.44 283 GLU A N 1
ATOM 2117 C CA . GLU A 1 283 ? -25.324 14.059 8.529 1.00 98.44 283 GLU A CA 1
ATOM 2118 C C . GLU A 1 283 ? -26.408 13.446 9.428 1.00 98.44 283 GLU A C 1
ATOM 2120 O O . GLU A 1 283 ? -27.601 13.486 9.118 1.00 98.44 283 GLU A O 1
ATOM 2125 N N . PHE A 1 284 ? -26.012 12.922 10.591 1.00 98.50 284 PHE A N 1
ATOM 2126 C CA . PHE A 1 284 ? -26.936 12.445 11.621 1.00 98.50 284 PHE A CA 1
ATOM 2127 C C . PHE A 1 284 ? -26.583 12.936 13.031 1.00 98.50 284 PHE A C 1
ATOM 2129 O O . PHE A 1 284 ? -25.429 13.214 13.357 1.00 98.50 284 PHE A O 1
ATOM 2136 N N . TYR A 1 285 ? -27.597 12.979 13.894 1.00 98.19 285 TYR A N 1
ATOM 2137 C CA . TYR A 1 285 ? -27.477 13.208 15.332 1.00 98.19 285 TYR A CA 1
ATOM 2138 C C . TYR A 1 285 ? -28.421 12.272 16.088 1.00 98.19 285 TYR A C 1
ATOM 2140 O O . TYR A 1 285 ? -29.591 12.144 15.727 1.00 98.19 285 TYR A O 1
ATOM 2148 N N . TYR A 1 286 ? -27.943 11.641 17.158 1.00 97.19 286 TYR A N 1
ATOM 2149 C CA . TYR A 1 286 ? -28.789 10.850 18.048 1.00 97.19 286 TYR A CA 1
ATOM 2150 C C . TYR A 1 286 ? -29.025 11.591 19.364 1.00 97.19 286 TYR A C 1
ATOM 2152 O O . TYR A 1 286 ? -28.103 11.801 20.148 1.00 97.19 286 TYR A O 1
ATOM 2160 N N . ASP A 1 287 ? -30.282 11.950 19.622 1.00 96.62 287 ASP A N 1
ATOM 2161 C CA . ASP A 1 287 ? -30.707 12.484 20.909 1.00 96.62 287 ASP A CA 1
ATOM 2162 C C . ASP A 1 287 ? -30.971 11.324 21.873 1.00 96.62 287 ASP A C 1
ATOM 2164 O O . ASP A 1 287 ? -32.024 10.671 21.832 1.00 96.62 287 ASP A O 1
ATOM 2168 N N . ARG A 1 288 ? -29.994 11.065 22.743 1.00 94.00 288 ARG A N 1
ATOM 2169 C CA . ARG A 1 288 ? -30.014 9.960 23.704 1.00 94.00 288 ARG A CA 1
ATOM 2170 C C . ARG A 1 288 ? -31.095 10.115 24.768 1.00 94.00 288 ARG A C 1
ATOM 2172 O O . ARG A 1 288 ? -31.681 9.111 25.185 1.00 94.00 288 ARG A O 1
ATOM 2179 N N . ASP A 1 289 ? -31.378 11.340 25.194 1.00 93.94 289 ASP A N 1
ATOM 2180 C CA . ASP A 1 289 ? -32.430 11.646 26.163 1.00 93.94 289 ASP A CA 1
ATOM 2181 C C . ASP A 1 289 ? -33.824 11.491 25.542 1.00 93.94 289 ASP A C 1
ATOM 2183 O O . ASP A 1 289 ? -34.728 10.915 26.159 1.00 93.94 289 ASP A O 1
ATOM 2187 N N . ALA A 1 290 ? -34.001 11.956 24.302 1.00 95.31 290 ALA A N 1
ATOM 2188 C CA . ALA A 1 290 ? -35.263 11.839 23.575 1.00 95.31 290 ALA A CA 1
ATOM 2189 C C . ALA A 1 290 ? -35.461 10.485 22.875 1.00 95.31 290 ALA A C 1
ATOM 2191 O O . ALA A 1 290 ? -36.552 10.242 22.350 1.00 95.31 290 ALA A O 1
ATOM 2192 N N . LYS A 1 291 ? -34.443 9.612 22.846 1.00 96.50 291 LYS A N 1
ATOM 2193 C CA . LYS A 1 291 ? -34.459 8.317 22.138 1.00 96.50 291 LYS A CA 1
ATOM 2194 C C . LYS A 1 291 ? -34.844 8.472 20.664 1.00 96.50 291 LYS A C 1
ATOM 2196 O O . LYS A 1 291 ? -35.711 7.763 20.150 1.00 96.50 291 LYS A O 1
ATOM 2201 N N . THR A 1 292 ? -34.258 9.469 20.001 1.00 97.12 292 THR A N 1
ATOM 2202 C CA . THR A 1 292 ? -34.622 9.869 18.634 1.00 97.12 292 THR A CA 1
ATOM 2203 C C . THR A 1 292 ? -33.372 10.119 17.796 1.00 97.12 292 THR A C 1
ATOM 2205 O O . THR A 1 292 ? -32.522 10.917 18.179 1.00 97.12 292 THR A O 1
ATOM 2208 N N . VAL A 1 293 ? -33.274 9.466 16.638 1.00 98.00 293 VAL A N 1
ATOM 2209 C CA . VAL A 1 293 ? -32.259 9.773 15.618 1.00 98.00 293 VAL A CA 1
ATOM 2210 C C . VAL A 1 293 ? -32.814 10.841 14.688 1.00 98.00 293 VAL A C 1
ATOM 2212 O O . VAL A 1 293 ? -33.965 10.751 14.264 1.00 98.00 293 VAL A O 1
ATOM 2215 N N . TYR A 1 294 ? -31.986 11.824 14.365 1.00 98.38 294 TYR A N 1
ATOM 2216 C CA . TYR A 1 294 ? -32.209 12.842 13.351 1.00 98.38 294 TYR A CA 1
ATOM 2217 C C . TYR A 1 294 ? -31.202 12.637 12.223 1.00 98.38 294 TYR A C 1
ATOM 2219 O O . TYR A 1 294 ? -30.029 12.380 12.485 1.00 98.38 294 TYR A O 1
ATOM 2227 N N . TYR A 1 295 ? -31.656 12.752 10.983 1.00 98.62 295 TYR A N 1
ATOM 2228 C CA . TYR A 1 295 ? -30.843 12.568 9.788 1.00 98.62 295 TYR A CA 1
ATOM 2229 C C . TYR A 1 295 ? -31.192 13.636 8.758 1.00 98.62 295 TYR A C 1
ATOM 2231 O O . TYR A 1 295 ? -32.371 13.836 8.452 1.00 98.62 295 TYR A O 1
ATOM 2239 N N . TYR A 1 296 ? -30.186 14.322 8.233 1.00 98.50 296 TYR A N 1
ATOM 2240 C CA . TYR A 1 296 ? -30.349 15.275 7.147 1.00 98.50 296 TYR A CA 1
ATOM 2241 C C . TYR A 1 296 ? -30.259 14.514 5.827 1.00 98.50 296 TYR A C 1
ATOM 2243 O O . TYR A 1 296 ? -29.186 14.071 5.425 1.00 98.50 296 TYR A O 1
ATOM 2251 N N . LYS A 1 297 ? -31.385 14.362 5.128 1.00 96.31 297 LYS A N 1
ATOM 2252 C CA . LYS A 1 297 ? -31.412 13.565 3.897 1.00 96.31 297 LYS A CA 1
ATOM 2253 C C . LYS A 1 297 ? -30.798 14.299 2.703 1.00 96.31 297 LYS A C 1
ATOM 2255 O O . LYS A 1 297 ? -30.968 15.510 2.549 1.00 96.31 297 LYS A O 1
ATOM 2260 N N . ALA A 1 298 ? -30.205 13.552 1.782 1.00 94.62 298 ALA A N 1
ATOM 2261 C CA . ALA A 1 298 ? -29.882 14.044 0.449 1.00 94.62 298 ALA A CA 1
ATOM 2262 C C . ALA A 1 298 ? -31.138 14.204 -0.428 1.00 94.62 298 ALA A C 1
ATOM 2264 O O . ALA A 1 298 ? -32.202 13.615 -0.196 1.00 94.62 298 ALA A O 1
ATOM 2265 N N . GLU A 1 299 ? -31.034 15.023 -1.479 1.00 92.44 299 GLU A N 1
ATOM 2266 C CA . GLU A 1 299 ? -32.145 15.247 -2.415 1.00 92.44 299 GLU A CA 1
ATOM 2267 C C . GLU A 1 299 ? -32.559 13.947 -3.126 1.00 92.44 299 GLU A C 1
ATOM 2269 O O . GLU A 1 299 ? -33.751 13.711 -3.330 1.00 92.44 299 GLU A O 1
ATOM 2274 N N . SER A 1 300 ? -31.589 13.080 -3.433 1.00 93.31 300 SER A N 1
ATOM 2275 C CA . SER A 1 300 ? -31.780 11.775 -4.078 1.00 93.31 300 SER A CA 1
ATOM 2276 C C . SER A 1 300 ? -32.451 10.721 -3.189 1.00 93.31 300 SER A C 1
ATOM 2278 O O . SER A 1 300 ? -32.878 9.687 -3.704 1.00 93.31 300 SER A O 1
ATOM 2280 N N . GLU A 1 301 ? -32.562 10.955 -1.881 1.00 94.94 301 GLU A N 1
ATOM 2281 C CA . GLU A 1 301 ? -33.046 9.963 -0.922 1.00 94.94 301 GLU A CA 1
ATOM 2282 C C . GLU A 1 301 ? -34.546 10.089 -0.637 1.00 94.94 301 GLU A C 1
ATOM 2284 O O . GLU A 1 301 ? -35.082 11.182 -0.393 1.00 94.94 301 GLU A O 1
ATOM 2289 N N . ASP A 1 302 ? -35.213 8.931 -0.592 1.00 94.75 302 ASP A N 1
ATOM 2290 C CA . ASP A 1 302 ? -36.582 8.773 -0.104 1.00 94.75 302 ASP A CA 1
ATOM 2291 C C . ASP A 1 302 ? -36.591 8.001 1.223 1.00 94.75 302 ASP A C 1
ATOM 2293 O O . ASP A 1 302 ? -36.523 6.770 1.257 1.00 94.75 302 ASP A O 1
ATOM 2297 N N . MET A 1 303 ? -36.726 8.740 2.328 1.00 95.19 303 MET A N 1
ATOM 2298 C CA . MET A 1 303 ? -36.748 8.185 3.686 1.00 95.19 303 MET A CA 1
ATOM 2299 C C . MET A 1 303 ? -37.956 7.282 3.971 1.00 95.19 303 MET A C 1
ATOM 2301 O O . MET A 1 303 ? -37.951 6.561 4.965 1.00 95.19 303 MET A O 1
ATOM 2305 N N . ALA A 1 304 ? -38.995 7.281 3.127 1.00 90.06 304 ALA A N 1
ATOM 2306 C CA . ALA A 1 304 ? -40.111 6.347 3.275 1.00 90.06 304 ALA A CA 1
ATOM 2307 C C . ALA A 1 304 ? -39.751 4.917 2.836 1.00 90.06 304 ALA A C 1
ATOM 2309 O O . ALA A 1 304 ? -40.435 3.970 3.230 1.00 90.06 304 ALA A O 1
ATOM 2310 N N . THR A 1 305 ? -38.710 4.766 2.014 1.00 94.06 305 THR A N 1
ATOM 2311 C CA . THR A 1 305 ? -38.228 3.478 1.491 1.00 94.06 305 THR A CA 1
ATOM 2312 C C . THR A 1 305 ? -36.761 3.206 1.803 1.00 94.06 305 THR A C 1
ATOM 2314 O O . THR A 1 305 ? -36.265 2.145 1.436 1.00 94.06 305 THR A O 1
ATOM 2317 N N . ALA A 1 306 ? -36.066 4.157 2.429 1.00 95.56 306 ALA A N 1
ATOM 2318 C CA . ALA A 1 306 ? -34.663 4.015 2.777 1.00 95.56 306 ALA A CA 1
ATOM 2319 C C . ALA A 1 306 ? -34.453 2.864 3.768 1.00 95.56 306 ALA A C 1
ATOM 2321 O O . ALA A 1 306 ? -35.200 2.717 4.736 1.00 95.56 306 ALA A O 1
ATOM 2322 N N . SER A 1 307 ? -33.405 2.082 3.526 1.00 96.19 307 SER A N 1
ATOM 2323 C CA . SER A 1 307 ? -32.908 1.078 4.463 1.00 96.19 307 SER A CA 1
ATOM 2324 C C . SER A 1 307 ? -31.942 1.763 5.417 1.00 96.19 307 SER A C 1
ATOM 2326 O O . SER A 1 307 ? -30.904 2.245 4.965 1.00 96.19 307 SER A O 1
ATOM 2328 N N . VAL A 1 308 ? -32.271 1.834 6.709 1.00 97.62 308 VAL A N 1
ATOM 2329 C CA . VAL A 1 308 ? -31.438 2.539 7.693 1.00 97.62 308 VAL A CA 1
ATOM 2330 C C . VAL A 1 308 ? -31.053 1.616 8.838 1.00 97.62 308 VAL A C 1
ATOM 2332 O O . VAL A 1 308 ? -31.938 1.063 9.477 1.00 97.62 308 VAL A O 1
ATOM 2335 N N . PHE A 1 309 ? -29.761 1.481 9.126 1.00 97.38 309 PHE A N 1
ATOM 2336 C CA . PHE A 1 309 ? -29.233 0.634 10.199 1.00 97.38 309 PHE A CA 1
ATOM 2337 C C . PHE A 1 309 ? -28.413 1.445 11.201 1.00 97.38 309 PHE A C 1
ATOM 2339 O O . PHE A 1 309 ? -27.633 2.320 10.821 1.00 97.38 309 PHE A O 1
ATOM 2346 N N . ALA A 1 310 ? -28.566 1.122 12.483 1.00 96.88 310 ALA A N 1
ATOM 2347 C CA . ALA A 1 310 ? -27.679 1.564 13.556 1.00 96.88 310 ALA A CA 1
ATOM 2348 C C . ALA A 1 310 ? -27.021 0.346 14.219 1.00 96.88 310 ALA A C 1
ATOM 2350 O O . ALA A 1 310 ? -27.733 -0.620 14.497 1.00 96.88 310 ALA A O 1
ATOM 2351 N N . PRO A 1 311 ? -25.713 0.386 14.523 1.00 95.69 311 PRO A N 1
ATOM 2352 C CA . PRO A 1 311 ? -25.058 -0.643 15.324 1.00 95.69 311 PRO A CA 1
ATOM 2353 C C . PRO A 1 311 ? -25.756 -0.909 16.666 1.00 95.69 311 PRO A C 1
ATOM 2355 O O . PRO A 1 311 ? -26.331 -0.006 17.288 1.00 95.69 311 PRO A O 1
ATOM 2358 N N . GLY A 1 312 ? -25.719 -2.168 17.101 1.00 91.12 312 GLY A N 1
ATOM 2359 C CA . GLY A 1 312 ? -26.480 -2.706 18.227 1.00 91.12 312 GLY A CA 1
ATOM 2360 C C . GLY A 1 312 ? -25.673 -2.956 19.503 1.00 91.12 312 GLY A C 1
ATOM 2361 O O . GLY A 1 312 ? -26.059 -3.836 20.263 1.00 91.12 312 GLY A O 1
ATOM 2362 N N . ASN A 1 313 ? -24.590 -2.208 19.766 1.00 91.00 313 ASN A N 1
ATOM 2363 C CA . ASN A 1 313 ? -23.676 -2.411 20.909 1.00 91.00 313 ASN A CA 1
ATOM 2364 C C . ASN A 1 313 ? -22.888 -3.736 20.886 1.00 91.00 313 ASN A C 1
ATOM 2366 O O . ASN A 1 313 ? -22.528 -4.266 21.937 1.00 91.00 313 ASN A O 1
ATOM 2370 N N . VAL A 1 314 ? -22.603 -4.279 19.703 1.00 95.38 314 VAL A N 1
ATOM 2371 C CA . VAL A 1 314 ? -21.763 -5.475 19.547 1.00 95.38 314 VAL A CA 1
ATOM 2372 C C . VAL A 1 314 ? -20.502 -5.099 18.785 1.00 95.38 314 VAL A C 1
ATOM 2374 O O . VAL A 1 314 ? -20.565 -4.797 17.597 1.00 95.38 314 VAL A O 1
ATOM 2377 N N . GLU A 1 315 ? -19.362 -5.108 19.472 1.00 95.88 315 GLU A N 1
ATOM 2378 C CA . GLU A 1 315 ? -18.062 -4.735 18.894 1.00 95.88 315 GLU A CA 1
ATOM 2379 C C . GLU A 1 315 ? -17.443 -5.906 18.118 1.00 95.88 315 GLU A C 1
ATOM 2381 O O . GLU A 1 315 ? -17.020 -5.755 16.971 1.00 95.88 315 GLU A O 1
ATOM 2386 N N . THR A 1 316 ? -17.502 -7.099 18.717 1.00 98.25 316 THR A N 1
ATOM 2387 C CA . THR A 1 316 ? -17.007 -8.359 18.153 1.00 98.25 316 THR A CA 1
ATOM 2388 C C . THR A 1 316 ? -18.156 -9.334 17.961 1.00 98.25 316 THR A C 1
ATOM 2390 O O . THR A 1 316 ? -18.855 -9.687 18.913 1.00 98.25 316 THR A O 1
ATOM 2393 N N . VAL A 1 317 ? -18.347 -9.804 16.730 1.00 98.56 317 VAL A N 1
ATOM 2394 C CA . VAL A 1 317 ? -19.398 -10.768 16.376 1.00 98.56 317 VAL A CA 1
ATOM 2395 C C . VAL A 1 317 ? -18.894 -12.193 16.543 1.00 98.56 317 VAL A C 1
ATOM 2397 O O . VAL A 1 317 ? -19.591 -13.009 17.143 1.00 98.56 317 VAL A O 1
ATOM 2400 N N . LEU A 1 318 ? -17.684 -12.489 16.063 1.00 98.62 318 LEU A N 1
ATOM 2401 C CA . LEU A 1 318 ? -17.053 -13.805 16.187 1.00 98.62 318 LEU A CA 1
ATOM 2402 C C . LEU A 1 318 ? -15.749 -13.685 16.978 1.00 98.62 318 LEU A C 1
ATOM 2404 O O . LEU A 1 318 ? -14.876 -12.907 16.602 1.00 98.62 318 LEU A O 1
ATOM 2408 N N . SER A 1 319 ? -15.600 -14.480 18.036 1.00 98.69 319 SER A N 1
ATOM 2409 C CA . SER A 1 319 ? -14.351 -14.575 18.800 1.00 98.69 319 SER A CA 1
ATOM 2410 C C . SER A 1 319 ? -13.860 -16.018 18.822 1.00 98.69 319 SER A C 1
ATOM 2412 O O . SER A 1 319 ? -14.590 -16.912 19.241 1.00 98.69 319 SER A O 1
ATOM 2414 N N . VAL A 1 320 ? -12.634 -16.253 18.361 1.00 98.88 320 VAL A N 1
ATOM 2415 C CA . VAL A 1 320 ? -11.946 -17.549 18.372 1.00 98.88 320 VAL A CA 1
ATOM 2416 C C . VAL A 1 320 ? -10.768 -17.439 19.330 1.00 98.88 320 VAL A C 1
ATOM 2418 O O . VAL A 1 320 ? -9.729 -16.881 18.980 1.00 98.88 320 VAL A O 1
ATOM 2421 N N . ALA A 1 321 ? -10.933 -17.942 20.549 1.00 98.56 321 ALA A N 1
ATOM 2422 C CA . ALA A 1 321 ? -10.006 -17.682 21.641 1.00 98.56 321 ALA A CA 1
ATOM 2423 C C . ALA A 1 321 ? -9.598 -18.971 22.360 1.00 98.56 321 ALA A C 1
ATOM 2425 O O . ALA A 1 321 ? -10.389 -19.594 23.072 1.00 98.56 321 ALA A O 1
ATOM 2426 N N . GLY A 1 322 ? -8.336 -19.369 22.193 1.00 98.31 322 GLY A N 1
ATOM 2427 C CA . GLY A 1 322 ? -7.721 -20.384 23.046 1.00 98.31 322 GLY A CA 1
ATOM 2428 C C . GLY A 1 322 ? -7.352 -19.816 24.412 1.00 98.31 322 GLY A C 1
ATOM 2429 O O . GLY A 1 322 ? -7.528 -18.630 24.688 1.00 98.31 322 GLY A O 1
ATOM 2430 N N . THR A 1 323 ? -6.809 -20.663 25.285 1.00 97.44 323 THR A N 1
ATOM 2431 C CA . THR A 1 323 ? -6.416 -20.235 26.637 1.00 97.44 323 THR A CA 1
ATOM 2432 C C . THR A 1 323 ? -4.911 -20.056 26.806 1.00 97.44 323 THR A C 1
ATOM 2434 O O . THR A 1 323 ? -4.489 -19.366 27.732 1.00 97.44 323 THR A O 1
ATOM 2437 N N . SER A 1 324 ? -4.092 -20.682 25.952 1.00 97.31 324 SER A N 1
ATOM 2438 C CA . SER A 1 324 ? -2.626 -20.612 26.008 1.00 97.31 324 SER A CA 1
ATOM 2439 C C . SER A 1 324 ? -1.975 -21.101 24.711 1.00 97.31 324 SER A C 1
ATOM 2441 O O . SER A 1 324 ? -2.632 -21.725 23.878 1.00 97.31 324 SER A O 1
ATOM 2443 N N . THR A 1 325 ? -0.648 -20.973 24.618 1.00 96.62 325 THR A N 1
ATOM 2444 C CA . THR A 1 325 ? 0.170 -21.552 23.530 1.00 96.62 325 THR A CA 1
ATOM 2445 C C . THR A 1 325 ? 0.116 -23.079 23.422 1.00 96.62 325 THR A C 1
ATOM 2447 O O . THR A 1 325 ? 0.587 -23.667 22.446 1.00 96.62 325 THR A O 1
ATOM 2450 N N . THR A 1 326 ? -0.469 -23.752 24.416 1.00 96.62 326 THR A N 1
ATOM 2451 C CA . THR A 1 326 ? -0.624 -25.216 24.452 1.00 96.62 326 THR A CA 1
ATOM 2452 C C . THR A 1 326 ? -2.073 -25.691 24.426 1.00 96.62 326 THR A C 1
ATOM 2454 O O . THR A 1 326 ? -2.307 -26.893 24.322 1.00 96.62 326 THR A O 1
ATOM 2457 N N . ASP A 1 327 ? -3.030 -24.769 24.507 1.00 97.75 327 ASP A N 1
ATOM 2458 C CA . ASP A 1 327 ? -4.468 -25.039 24.555 1.00 97.75 327 ASP A CA 1
ATOM 2459 C C . ASP A 1 327 ? -5.177 -24.051 23.625 1.00 97.75 327 ASP A C 1
ATOM 2461 O O . ASP A 1 327 ? -5.851 -23.109 24.050 1.00 97.75 327 ASP A O 1
ATOM 2465 N N . ARG A 1 328 ? -4.889 -24.229 22.334 1.00 98.44 328 ARG A N 1
ATOM 2466 C CA . ARG A 1 328 ? -5.371 -23.383 21.244 1.00 98.44 328 ARG A CA 1
ATOM 2467 C C . ARG A 1 328 ? -6.728 -23.860 20.739 1.00 98.44 328 ARG A C 1
ATOM 2469 O O . ARG A 1 328 ? -6.995 -25.059 20.764 1.00 98.44 328 ARG A O 1
ATOM 2476 N N . VAL A 1 329 ? -7.531 -22.954 20.181 1.00 98.88 329 VAL A N 1
ATOM 2477 C CA . VAL A 1 329 ? -8.598 -23.369 19.249 1.00 98.88 329 VAL A CA 1
ATOM 2478 C C . VAL A 1 329 ? -7.952 -23.823 17.951 1.00 98.88 329 VAL A C 1
ATOM 2480 O O . VAL A 1 329 ? -7.042 -23.149 17.471 1.00 98.88 329 VAL A O 1
ATOM 2483 N N . HIS A 1 330 ? -8.384 -24.935 17.361 1.00 98.75 330 HIS A N 1
ATOM 2484 C CA . HIS A 1 330 ? -7.795 -25.384 16.105 1.00 98.75 330 HIS A CA 1
ATOM 2485 C C . HIS A 1 330 ? -8.740 -26.092 15.133 1.00 98.75 330 HIS A C 1
ATOM 2487 O O . HIS A 1 330 ? -9.798 -26.586 15.512 1.00 98.75 330 HIS A O 1
ATOM 2493 N N . ASP A 1 331 ? -8.331 -26.155 13.861 1.00 98.75 331 ASP A N 1
ATOM 2494 C CA . ASP A 1 331 ? -9.045 -26.855 12.779 1.00 98.75 331 ASP A CA 1
ATOM 2495 C C . ASP A 1 331 ? -10.485 -26.338 12.550 1.00 98.75 331 ASP A C 1
ATOM 2497 O O . ASP A 1 331 ? -11.427 -27.114 12.363 1.00 98.75 331 ASP A O 1
ATOM 2501 N N . LEU A 1 332 ? -10.654 -25.011 12.556 1.00 98.75 332 LEU A N 1
ATOM 2502 C CA . LEU A 1 332 ? -11.939 -24.318 12.412 1.00 98.75 332 LEU A CA 1
ATOM 2503 C C . LEU A 1 332 ? -11.965 -23.478 11.125 1.00 98.75 332 LEU A C 1
ATOM 2505 O O . LEU A 1 332 ? -11.002 -22.768 10.830 1.00 98.75 332 LEU A O 1
ATOM 2509 N N . SER A 1 333 ? -13.051 -23.550 10.354 1.00 98.75 333 SER A N 1
ATOM 2510 C CA . SER A 1 333 ? -13.243 -22.758 9.128 1.00 98.75 333 SER A CA 1
ATOM 2511 C C . SER A 1 333 ? -14.535 -21.943 9.156 1.00 98.75 333 SER A C 1
ATOM 2513 O O . SER A 1 333 ? -15.566 -22.446 9.607 1.00 98.75 333 SER A O 1
ATOM 2515 N N . PHE A 1 334 ? -14.486 -20.732 8.598 1.00 98.88 334 PHE A N 1
ATOM 2516 C CA . PHE A 1 334 ? -15.648 -19.903 8.270 1.00 98.88 334 PHE A CA 1
ATOM 2517 C C . PHE A 1 334 ? -15.623 -19.567 6.776 1.00 98.88 334 PHE A C 1
ATOM 2519 O O . PHE A 1 334 ? -14.637 -19.010 6.292 1.00 98.88 334 PHE A O 1
ATOM 2526 N N . GLU A 1 335 ? -16.683 -19.925 6.052 1.00 98.62 335 GLU A N 1
ATOM 2527 C CA . GLU A 1 335 ? -16.714 -19.882 4.588 1.00 98.62 335 GLU A CA 1
ATOM 2528 C C . GLU A 1 335 ? -17.973 -19.169 4.065 1.00 98.62 335 GLU A C 1
ATOM 2530 O O . GLU A 1 335 ? -19.100 -19.617 4.293 1.00 98.62 335 GLU A O 1
ATOM 2535 N N . GLY A 1 336 ? -17.818 -18.064 3.332 1.00 98.25 336 GLY A N 1
ATOM 2536 C CA . GLY A 1 336 ? -18.954 -17.368 2.708 1.00 98.25 336 GLY A CA 1
ATOM 2537 C C . GLY A 1 336 ? -19.886 -16.630 3.680 1.00 98.25 336 GLY A C 1
ATOM 2538 O O . GLY A 1 336 ? -21.036 -16.354 3.333 1.00 98.25 336 GLY A O 1
ATOM 2539 N N . ILE A 1 337 ? -19.438 -16.326 4.902 1.00 98.44 337 ILE A N 1
ATOM 2540 C CA . ILE A 1 337 ? -20.253 -15.663 5.929 1.00 98.44 337 ILE A CA 1
ATOM 2541 C C . ILE A 1 337 ? -20.066 -14.147 5.849 1.00 98.44 337 ILE A C 1
ATOM 2543 O O . ILE A 1 337 ? -18.952 -13.650 5.698 1.00 98.44 337 ILE A O 1
ATOM 2547 N N . THR A 1 338 ? -21.163 -13.396 5.958 1.00 98.75 338 THR A N 1
ATOM 2548 C CA . THR A 1 338 ? -21.126 -11.930 6.041 1.00 98.75 338 THR A CA 1
ATOM 2549 C C . THR A 1 338 ? -21.294 -11.481 7.495 1.00 98.75 338 THR A C 1
ATOM 2551 O O . THR A 1 338 ? -22.200 -11.958 8.170 1.00 98.75 338 THR A O 1
ATOM 2554 N N . VAL A 1 339 ? -20.469 -10.548 7.968 1.00 98.75 339 VAL A N 1
ATOM 2555 C CA . VAL A 1 339 ? -20.575 -9.867 9.269 1.00 98.75 339 VAL A CA 1
ATOM 2556 C C . VAL A 1 339 ? -20.779 -8.375 9.018 1.00 98.75 339 VAL A C 1
ATOM 2558 O O . VAL A 1 339 ? -19.995 -7.785 8.273 1.00 98.75 339 VAL A O 1
ATOM 2561 N N . ARG A 1 340 ? -21.817 -7.761 9.609 1.00 97.50 340 ARG A N 1
ATOM 2562 C CA . ARG A 1 340 ? -22.113 -6.328 9.414 1.00 97.50 340 ARG A CA 1
ATOM 2563 C C . ARG A 1 340 ? -22.483 -5.564 10.680 1.00 97.50 340 ARG A C 1
ATOM 2565 O O . ARG A 1 340 ? -22.999 -6.141 11.635 1.00 97.50 340 ARG A O 1
ATOM 2572 N N . HIS A 1 341 ? -22.284 -4.246 10.607 1.00 97.62 341 HIS A N 1
ATOM 2573 C CA . HIS A 1 341 ? -22.820 -3.234 11.526 1.00 97.62 341 HIS A CA 1
ATOM 2574 C C . HIS A 1 341 ? -22.373 -3.388 12.985 1.00 97.62 341 HIS A C 1
ATOM 2576 O O . HIS A 1 341 ? -23.154 -3.141 13.906 1.00 97.62 341 HIS A O 1
ATOM 2582 N N . THR A 1 342 ? -21.108 -3.763 13.202 1.00 97.94 342 THR A N 1
ATOM 2583 C CA . THR A 1 342 ? -20.527 -3.751 14.551 1.00 97.94 342 THR A CA 1
ATOM 2584 C C . THR A 1 342 ? -20.397 -2.333 15.093 1.00 97.94 342 THR A C 1
ATOM 2586 O O . THR A 1 342 ? -20.294 -1.357 14.345 1.00 97.94 342 THR A O 1
ATOM 2589 N N . ASP A 1 343 ? -20.432 -2.220 16.413 1.00 95.12 343 ASP A N 1
ATOM 2590 C CA . ASP A 1 343 ? -20.367 -0.964 17.153 1.00 95.12 343 ASP A CA 1
ATOM 2591 C C . ASP A 1 343 ? -18.971 -0.729 17.740 1.00 95.12 343 ASP A C 1
ATOM 2593 O O . ASP A 1 343 ? -18.164 -1.651 17.784 1.00 95.12 343 ASP A O 1
ATOM 2597 N N . TRP A 1 344 ? -18.682 0.491 18.198 1.00 91.94 344 TRP A N 1
ATOM 2598 C CA . TRP A 1 344 ? -17.559 0.752 19.108 1.00 91.94 344 TRP A CA 1
ATOM 2599 C C . TRP A 1 344 ? -17.665 2.143 19.740 1.00 91.94 344 TRP A C 1
ATOM 2601 O O . TRP A 1 344 ? -17.693 3.150 19.028 1.00 91.94 344 TRP A O 1
ATOM 2611 N N . ASP A 1 345 ? -17.647 2.225 21.074 1.00 82.44 345 ASP A N 1
ATOM 2612 C CA . ASP A 1 345 ? -17.886 3.472 21.823 1.00 82.44 345 ASP A CA 1
ATOM 2613 C C . ASP A 1 345 ? -16.613 4.242 22.253 1.00 82.44 345 ASP A C 1
ATOM 2615 O O . ASP A 1 345 ? -16.664 5.173 23.069 1.00 82.44 345 ASP A O 1
ATOM 2619 N N . LEU A 1 346 ? -15.492 3.943 21.589 1.00 91.88 346 LEU A N 1
ATOM 2620 C CA . LEU A 1 346 ? -14.116 4.336 21.923 1.00 91.88 346 LEU A CA 1
ATOM 2621 C C . LEU A 1 346 ? -13.550 3.625 23.162 1.00 91.88 346 LEU A C 1
ATOM 2623 O O . LEU A 1 346 ? -14.248 2.920 23.881 1.00 91.88 346 LEU A O 1
ATOM 2627 N N . ALA A 1 347 ? -12.255 3.818 23.425 1.00 91.38 347 ALA A N 1
ATOM 2628 C CA . ALA A 1 347 ? -11.626 3.274 24.618 1.00 91.38 347 ALA A CA 1
ATOM 2629 C C . ALA A 1 347 ? -12.152 3.984 25.864 1.00 91.38 347 ALA A C 1
ATOM 2631 O O . ALA A 1 347 ? -12.247 5.213 25.882 1.00 91.38 347 ALA A O 1
ATOM 2632 N N . GLU A 1 348 ? -12.437 3.223 26.918 1.00 92.12 348 GLU A N 1
ATOM 2633 C CA . GLU A 1 348 ? -12.929 3.765 28.180 1.00 92.12 348 GLU A CA 1
ATOM 2634 C C . GLU A 1 348 ? -11.918 3.549 29.309 1.00 92.12 348 GLU A C 1
ATOM 2636 O O . GLU A 1 348 ? -11.465 2.434 29.572 1.00 92.12 348 GLU A O 1
ATOM 2641 N N . VAL A 1 349 ? -11.596 4.626 30.028 1.00 93.94 349 VAL A N 1
ATOM 2642 C CA . VAL A 1 349 ? -10.848 4.555 31.287 1.00 93.94 349 VAL A CA 1
ATOM 2643 C C . VAL A 1 349 ? -11.572 5.381 32.343 1.00 93.94 349 VAL A C 1
ATOM 2645 O O . VAL A 1 349 ? -11.728 6.588 32.189 1.00 93.94 349 VAL A O 1
ATOM 2648 N N . ASP A 1 350 ? -11.980 4.727 33.435 1.00 93.12 350 ASP A N 1
ATOM 2649 C CA . ASP A 1 350 ? -12.669 5.346 34.585 1.00 93.12 350 ASP A CA 1
ATOM 2650 C C . ASP A 1 350 ? -13.906 6.180 34.173 1.00 93.12 350 ASP A C 1
ATOM 2652 O O . ASP A 1 350 ? -14.132 7.280 34.676 1.00 93.12 350 ASP A O 1
ATOM 2656 N N . GLY A 1 351 ? -14.693 5.657 33.221 1.00 89.50 351 GLY A N 1
ATOM 2657 C CA . GLY A 1 351 ? -15.906 6.295 32.698 1.00 89.50 351 GLY A CA 1
ATOM 2658 C C . GLY A 1 351 ? -15.672 7.434 31.700 1.00 89.50 351 GLY A C 1
ATOM 2659 O O . GLY A 1 351 ? -16.613 8.164 31.393 1.00 89.50 351 GLY A O 1
ATOM 2660 N N . ALA A 1 352 ? -14.439 7.629 31.221 1.00 93.25 352 ALA A N 1
ATOM 2661 C CA . ALA A 1 352 ? -14.111 8.613 30.193 1.00 93.25 352 ALA A CA 1
ATOM 2662 C C . ALA A 1 352 ? -13.760 7.929 28.868 1.00 93.25 352 ALA A C 1
ATOM 2664 O O . ALA A 1 352 ? -12.800 7.155 28.814 1.00 93.25 352 ALA A O 1
ATOM 2665 N N . SER A 1 353 ? -14.490 8.277 27.806 1.00 92.06 353 SER A N 1
ATOM 2666 C CA . SER A 1 353 ? -14.269 7.751 26.457 1.00 92.06 353 SER A CA 1
ATOM 2667 C C . SER A 1 353 ? -13.269 8.608 25.682 1.00 92.06 353 SER A C 1
ATOM 2669 O O . SER A 1 353 ? -13.356 9.842 25.649 1.00 92.06 353 SER A O 1
ATOM 2671 N N . PHE A 1 354 ? -12.310 7.962 25.028 1.00 94.00 354 PHE A N 1
ATOM 2672 C CA . PHE A 1 354 ? -11.312 8.627 24.199 1.00 94.00 354 PHE A CA 1
ATOM 2673 C C . PHE A 1 354 ? -10.713 7.670 23.169 1.00 94.00 354 PHE A C 1
ATOM 2675 O O . PHE A 1 354 ? -10.765 6.449 23.286 1.00 94.00 354 PHE A O 1
ATOM 2682 N N . LYS A 1 355 ? -10.083 8.248 22.154 1.00 91.56 355 LYS A N 1
ATOM 2683 C CA . LYS A 1 355 ? -9.208 7.543 21.228 1.00 91.56 355 LYS A CA 1
ATOM 2684 C C . LYS A 1 355 ? -7.938 8.347 21.092 1.00 91.56 355 LYS A C 1
ATOM 2686 O O . LYS A 1 355 ? -7.969 9.501 20.682 1.00 91.56 355 LYS A O 1
ATOM 2691 N N . GLN A 1 356 ? -6.812 7.727 21.384 1.00 87.31 356 GLN A N 1
ATOM 2692 C CA . GLN A 1 356 ? -5.528 8.247 20.961 1.00 87.31 356 GLN A CA 1
ATOM 2693 C C . GLN A 1 356 ? -4.651 7.058 20.598 1.00 87.31 356 GLN A C 1
ATOM 2695 O O . GLN A 1 356 ? -4.614 6.072 21.333 1.00 87.31 356 GLN A O 1
ATOM 2700 N N . ALA A 1 357 ? -4.021 7.170 19.433 1.00 69.00 357 ALA A N 1
ATOM 2701 C CA . ALA A 1 357 ? -3.151 6.168 18.852 1.00 69.00 357 ALA A CA 1
ATOM 2702 C C . ALA A 1 357 ? -1.838 6.822 18.439 1.00 69.00 357 ALA A C 1
ATOM 2704 O O . ALA A 1 357 ? -1.834 7.973 17.993 1.00 69.00 357 ALA A O 1
ATOM 2705 N N . GLN A 1 358 ? -0.760 6.051 18.468 1.00 71.06 358 GLN A N 1
ATOM 2706 C CA . GLN A 1 358 ? 0.365 6.290 17.581 1.00 71.06 358 GLN A CA 1
ATOM 2707 C C . GLN A 1 358 ? 0.402 5.189 16.529 1.00 71.06 358 GLN A C 1
ATOM 2709 O O . GLN A 1 358 ? 0.831 4.088 16.847 1.00 71.06 358 GLN A O 1
ATOM 2714 N N . GLN A 1 359 ? -0.008 5.518 15.296 1.00 76.12 359 GLN A N 1
ATOM 2715 C CA . GLN A 1 359 ? 0.018 4.620 14.132 1.00 76.12 359 GLN A CA 1
ATOM 2716 C C . GLN A 1 359 ? -0.777 3.301 14.331 1.00 76.12 359 GLN A C 1
ATOM 2718 O O . GLN A 1 359 ? -1.153 2.948 15.446 1.00 76.12 359 GLN A O 1
ATOM 2723 N N . ALA A 1 360 ? -1.127 2.593 13.250 1.00 76.38 360 ALA A N 1
ATOM 2724 C CA . ALA A 1 360 ? -1.728 1.245 13.309 1.00 76.38 360 ALA A CA 1
ATOM 2725 C C . ALA A 1 360 ? -2.972 1.099 14.218 1.00 76.38 360 ALA A C 1
ATOM 2727 O O . ALA A 1 360 ? -3.202 0.056 14.819 1.00 76.38 360 ALA A O 1
ATOM 2728 N N . ASN A 1 361 ? -3.768 2.164 14.338 1.00 82.81 361 ASN A N 1
ATOM 2729 C CA . ASN A 1 361 ? -5.001 2.197 15.124 1.00 82.81 361 ASN A CA 1
ATOM 2730 C C . ASN A 1 361 ? -4.906 1.755 16.605 1.00 82.81 361 ASN A C 1
ATOM 2732 O O . ASN A 1 361 ? -5.910 1.345 17.186 1.00 82.81 361 ASN A O 1
ATOM 2736 N N . ILE A 1 362 ? -3.761 1.886 17.275 1.00 88.62 362 ILE A N 1
ATOM 2737 C CA . ILE A 1 362 ? -3.619 1.468 18.686 1.00 88.62 362 ILE A CA 1
ATOM 2738 C C . ILE A 1 362 ? -4.349 2.392 19.682 1.00 88.62 362 ILE A C 1
ATOM 2740 O O . ILE A 1 362 ? -4.801 3.484 19.343 1.00 88.62 362 ILE A O 1
ATOM 2744 N N . ILE A 1 363 ? -4.499 1.974 20.933 1.00 89.75 363 ILE A N 1
ATOM 2745 C CA . ILE A 1 363 ? -5.105 2.745 22.024 1.00 89.75 363 ILE A CA 1
ATOM 2746 C C . ILE A 1 363 ? -4.121 2.828 23.182 1.00 89.75 363 ILE A C 1
ATOM 2748 O O . ILE A 1 363 ? -3.649 1.800 23.655 1.00 89.75 363 ILE A O 1
ATOM 2752 N N . ASN A 1 364 ? -3.894 4.024 23.722 1.00 90.25 364 ASN A N 1
ATOM 2753 C CA . ASN A 1 364 ? -3.191 4.169 24.998 1.00 90.25 364 ASN A CA 1
ATOM 2754 C C . ASN A 1 364 ? -4.074 3.764 26.189 1.00 90.25 364 ASN A C 1
ATOM 2756 O O . ASN A 1 364 ? -5.158 4.309 26.376 1.00 90.25 364 ASN A O 1
ATOM 2760 N N . SER A 1 365 ? -3.575 2.883 27.054 1.00 89.75 365 SER A N 1
ATOM 2761 C CA . SER A 1 365 ? -4.276 2.394 28.252 1.00 89.75 365 SER A CA 1
ATOM 2762 C C . SER A 1 365 ? -3.889 3.131 29.543 1.00 89.75 365 SER A C 1
ATOM 2764 O O . SER A 1 365 ? -4.521 2.950 30.588 1.00 89.75 365 SER A O 1
ATOM 2766 N N . ALA A 1 366 ? -2.852 3.975 29.497 1.00 92.75 366 ALA A N 1
ATOM 2767 C CA . ALA A 1 366 ? -2.307 4.650 30.669 1.00 92.75 366 ALA A CA 1
ATOM 2768 C C . ALA A 1 366 ? -1.789 6.063 30.369 1.00 92.75 366 ALA A C 1
ATOM 2770 O O . ALA A 1 366 ? -1.280 6.350 29.288 1.00 92.75 366 ALA A O 1
ATOM 2771 N N . TYR A 1 367 ? -1.869 6.932 31.376 1.00 94.50 367 TYR A N 1
ATOM 2772 C CA . TYR A 1 367 ? -1.250 8.251 31.379 1.00 94.50 367 TYR A CA 1
ATOM 2773 C C . TYR A 1 367 ? 0.250 8.122 31.640 1.00 94.50 367 TYR A C 1
ATOM 2775 O O . TYR A 1 367 ? 0.686 7.808 32.757 1.00 94.50 367 TYR A O 1
ATOM 2783 N N . VAL A 1 368 ? 1.015 8.388 30.589 1.00 91.31 368 VAL A N 1
ATOM 2784 C CA . VAL A 1 368 ? 2.476 8.429 30.549 1.00 91.31 368 VAL A CA 1
ATOM 2785 C C . VAL A 1 368 ? 2.894 9.619 29.689 1.00 91.31 368 VAL A C 1
ATOM 2787 O O . VAL A 1 368 ? 2.233 9.900 28.697 1.00 91.31 368 VAL A O 1
ATOM 2790 N N . HIS A 1 369 ? 3.960 10.325 30.069 1.00 84.00 369 HIS A N 1
ATOM 2791 C CA . HIS A 1 369 ? 4.574 11.400 29.270 1.00 84.00 369 HIS A CA 1
ATOM 2792 C C . HIS A 1 369 ? 5.839 10.922 28.564 1.00 84.00 369 HIS A C 1
ATOM 2794 O O . HIS A 1 369 ? 6.335 11.567 27.637 1.00 84.00 369 HIS A O 1
ATOM 2800 N N . GLY A 1 370 ? 6.421 9.836 29.076 1.00 79.56 370 GLY A N 1
ATOM 2801 C CA . GLY A 1 370 ? 7.594 9.210 28.505 1.00 79.56 370 GLY A CA 1
ATOM 2802 C C . GLY A 1 370 ? 7.332 8.665 27.105 1.00 79.56 370 GLY A C 1
ATOM 2803 O O . GLY A 1 370 ? 6.209 8.350 26.716 1.00 79.56 370 GLY A O 1
ATOM 2804 N N . ASN A 1 371 ? 8.421 8.523 26.358 1.00 87.31 371 ASN A N 1
ATOM 2805 C CA . ASN A 1 371 ? 8.433 7.807 25.093 1.00 87.31 371 ASN A CA 1
ATOM 2806 C C . ASN A 1 371 ? 7.912 6.368 25.308 1.00 87.31 371 ASN A C 1
ATOM 2808 O O . ASN A 1 371 ? 8.507 5.638 26.095 1.00 87.31 371 ASN A O 1
ATOM 2812 N N . PHE A 1 372 ? 6.847 5.947 24.610 1.00 87.88 372 PHE A N 1
ATOM 2813 C CA . PHE A 1 372 ? 6.204 4.634 24.799 1.00 87.88 372 PHE A CA 1
ATOM 2814 C C . PHE A 1 372 ? 7.174 3.443 24.639 1.00 87.88 372 PHE A C 1
ATOM 2816 O O . PHE A 1 372 ? 6.967 2.390 25.247 1.00 87.88 372 PHE A O 1
ATOM 2823 N N . HIS A 1 373 ? 8.269 3.617 23.885 1.00 91.75 373 HIS A N 1
ATOM 2824 C CA . HIS A 1 373 ? 9.301 2.594 23.714 1.00 91.75 373 HIS A CA 1
ATOM 2825 C C . HIS A 1 373 ? 9.934 2.185 25.056 1.00 91.75 373 HIS A C 1
ATOM 2827 O O . HIS A 1 373 ? 10.241 1.014 25.254 1.00 91.75 373 HIS A O 1
ATOM 2833 N N . VAL A 1 374 ? 10.058 3.101 26.029 1.00 91.62 374 VAL A N 1
ATOM 2834 C CA . VAL A 1 374 ? 10.639 2.787 27.353 1.00 91.62 374 VAL A CA 1
ATOM 2835 C C . VAL A 1 374 ? 9.778 1.806 28.154 1.00 91.62 374 VAL A C 1
ATOM 2837 O O . VAL A 1 374 ? 10.278 1.139 29.058 1.00 91.62 374 VAL A O 1
ATOM 2840 N N . TYR A 1 375 ? 8.490 1.699 27.821 1.00 91.44 375 TYR A N 1
ATOM 2841 C CA . TYR A 1 375 ? 7.565 0.747 28.429 1.00 91.44 375 TYR A CA 1
ATOM 2842 C C . TYR A 1 375 ? 7.376 -0.506 27.572 1.00 91.44 375 TYR A C 1
ATOM 2844 O O . TYR A 1 375 ? 6.532 -1.324 27.920 1.00 91.44 375 TYR A O 1
ATOM 2852 N N . HIS A 1 376 ? 8.134 -0.669 26.479 1.00 93.81 376 HIS A N 1
ATOM 2853 C CA . HIS A 1 376 ? 7.984 -1.777 25.529 1.00 93.81 376 HIS A CA 1
ATOM 2854 C C . HIS A 1 376 ? 6.534 -1.927 25.038 1.00 93.81 376 HIS A C 1
ATOM 2856 O O . HIS A 1 376 ? 6.003 -3.028 24.977 1.00 93.81 376 HIS A O 1
ATOM 2862 N N . TYR A 1 377 ? 5.861 -0.801 24.762 1.00 93.06 377 TYR A N 1
ATOM 2863 C CA . TYR A 1 377 ? 4.458 -0.755 24.318 1.00 93.06 377 TYR A CA 1
ATOM 2864 C C . TYR A 1 377 ? 3.416 -1.294 25.309 1.00 93.06 377 TYR A C 1
ATOM 2866 O O . TYR A 1 377 ? 2.239 -1.385 24.973 1.00 93.06 377 TYR A O 1
ATOM 2874 N N . ARG A 1 378 ? 3.777 -1.586 26.560 1.00 93.25 378 ARG A N 1
ATOM 2875 C CA . ARG A 1 378 ? 2.831 -2.108 27.570 1.00 93.25 378 ARG A CA 1
ATOM 2876 C C . ARG A 1 378 ? 1.717 -1.128 27.944 1.00 93.25 378 ARG A C 1
ATOM 2878 O O . ARG A 1 378 ? 0.726 -1.496 28.567 1.00 93.25 378 ARG A O 1
ATOM 2885 N N . ASN A 1 379 ? 1.887 0.142 27.586 1.00 91.69 379 ASN A N 1
ATOM 2886 C CA . ASN A 1 379 ? 0.901 1.204 27.755 1.00 91.69 379 ASN A CA 1
ATOM 2887 C C . ASN A 1 379 ? -0.057 1.347 26.560 1.00 91.69 379 ASN A C 1
ATOM 2889 O O . ASN A 1 379 ? -0.861 2.280 26.578 1.00 91.69 379 ASN A O 1
ATOM 2893 N N . VAL A 1 380 ? 0.043 0.497 25.531 1.00 91.62 380 VAL A N 1
ATOM 2894 C CA . VAL A 1 380 ? -0.824 0.532 24.345 1.00 91.62 380 VAL A CA 1
ATOM 2895 C C . VAL A 1 380 ? -1.444 -0.832 24.039 1.00 91.62 380 VAL A C 1
ATOM 2897 O O . VAL A 1 380 ? -0.900 -1.867 24.425 1.00 91.62 380 VAL A O 1
ATOM 2900 N N . ASP A 1 381 ? -2.583 -0.826 23.354 1.00 93.00 381 ASP A N 1
ATOM 2901 C CA . ASP A 1 381 ? -3.361 -2.016 22.997 1.00 93.00 381 ASP A CA 1
ATOM 2902 C C . ASP A 1 381 ? -4.075 -1.838 21.641 1.00 93.00 381 ASP A C 1
ATOM 2904 O O . ASP A 1 381 ? -4.116 -0.731 21.100 1.00 93.00 381 ASP A O 1
ATOM 2908 N N . LEU A 1 382 ? -4.629 -2.910 21.084 1.00 93.25 382 LEU A N 1
ATOM 2909 C CA . LEU A 1 382 ? -5.439 -2.900 19.863 1.00 93.25 382 LEU A CA 1
ATOM 2910 C C . LEU A 1 382 ? -6.894 -2.495 20.135 1.00 93.25 382 LEU A C 1
ATOM 2912 O O . LEU A 1 382 ? -7.372 -2.537 21.270 1.00 93.25 382 LEU A O 1
ATOM 2916 N N . GLN A 1 383 ? -7.601 -2.106 19.074 1.00 91.81 383 GLN A N 1
ATOM 2917 C CA . GLN A 1 383 ? -9.058 -1.978 19.091 1.00 91.81 383 GLN A CA 1
ATOM 2918 C C . GLN A 1 383 ? -9.741 -3.343 18.992 1.00 91.81 383 GLN A C 1
ATOM 2920 O O . GLN A 1 383 ? -9.127 -4.285 18.484 1.00 91.81 383 GLN A O 1
ATOM 2925 N N . PRO A 1 384 ? -11.014 -3.444 19.417 1.00 94.44 384 PRO A N 1
ATOM 2926 C CA . PRO A 1 384 ? -11.808 -4.612 19.093 1.00 94.44 384 PRO A CA 1
ATOM 2927 C C . PRO A 1 384 ? -12.015 -4.728 17.580 1.00 94.44 384 PRO A C 1
ATOM 2929 O O . PRO A 1 384 ? -12.106 -3.719 16.868 1.00 94.44 384 PRO A O 1
ATOM 2932 N N . ALA A 1 385 ? -12.134 -5.962 17.104 1.00 97.50 385 ALA A N 1
ATOM 2933 C CA . ALA A 1 385 ? -12.480 -6.264 15.719 1.00 97.50 385 ALA A CA 1
ATOM 2934 C C . ALA A 1 385 ? -13.815 -7.006 15.609 1.00 97.50 385 ALA A C 1
ATOM 2936 O O . ALA A 1 385 ? -14.231 -7.707 16.534 1.00 97.50 385 ALA A O 1
ATOM 2937 N N . ALA A 1 386 ? -14.472 -6.904 14.449 1.00 98.62 386 ALA A N 1
ATOM 2938 C CA . ALA A 1 386 ? -15.700 -7.652 14.171 1.00 98.62 386 ALA A CA 1
ATOM 2939 C C . ALA A 1 386 ? -15.481 -9.177 14.234 1.00 98.62 386 ALA A C 1
ATOM 2941 O O . ALA A 1 386 ? -16.375 -9.911 14.669 1.00 98.62 386 ALA A O 1
ATOM 2942 N N . ILE A 1 387 ? -14.292 -9.642 13.835 1.00 98.81 387 ILE A N 1
ATOM 2943 C CA . ILE A 1 387 ? -13.818 -11.018 14.012 1.00 98.81 387 ILE A CA 1
ATOM 2944 C C . ILE A 1 387 ? -12.462 -10.990 14.723 1.00 98.81 387 ILE A C 1
ATOM 2946 O O . ILE A 1 387 ? -11.502 -10.416 14.211 1.00 98.81 387 ILE A O 1
ATOM 2950 N N . GLU A 1 388 ? -12.359 -11.661 15.866 1.00 98.69 388 GLU A N 1
ATOM 2951 C CA . GLU A 1 388 ? -11.118 -11.769 16.637 1.00 98.69 388 GLU A CA 1
ATOM 2952 C C . GLU A 1 388 ? -10.645 -13.210 16.757 1.00 98.69 388 GLU A C 1
ATOM 2954 O O . GLU A 1 388 ? -11.428 -14.123 17.017 1.00 98.69 388 GLU A O 1
ATOM 2959 N N . VAL A 1 389 ? -9.338 -13.407 16.605 1.00 98.88 389 VAL A N 1
ATOM 2960 C CA . VAL A 1 389 ? -8.682 -14.706 16.719 1.00 98.88 389 VAL A CA 1
ATOM 2961 C C . VAL A 1 389 ? -7.433 -14.565 17.587 1.00 98.88 389 VAL A C 1
ATOM 2963 O O . VAL A 1 389 ? -6.558 -13.735 17.326 1.00 98.88 389 VAL A O 1
ATOM 2966 N N . THR A 1 390 ? -7.322 -15.391 18.624 1.00 98.62 390 THR A N 1
ATOM 2967 C CA . THR A 1 390 ? -6.158 -15.436 19.516 1.00 98.62 390 THR A CA 1
ATOM 2968 C C . THR A 1 390 ? -5.957 -16.831 20.107 1.00 98.62 390 THR A C 1
ATOM 2970 O O . THR A 1 390 ? -6.919 -17.559 20.343 1.00 98.62 390 THR A O 1
ATOM 2973 N N . SER A 1 391 ? -4.700 -17.217 20.337 1.00 98.62 391 SER A N 1
ATOM 2974 C CA . SER A 1 391 ? -4.289 -18.543 20.799 1.00 98.62 391 SER A CA 1
ATOM 2975 C C . SER A 1 391 ? -4.976 -19.627 19.972 1.00 98.62 391 SER A C 1
ATOM 2977 O O . SER A 1 391 ? -5.789 -20.404 20.469 1.00 98.62 391 SER A O 1
ATOM 2979 N N . ALA A 1 392 ? -4.702 -19.628 18.669 1.00 98.88 392 ALA A N 1
ATOM 2980 C CA . ALA A 1 392 ? -5.419 -20.439 17.695 1.00 98.88 392 ALA A CA 1
ATOM 2981 C C . ALA A 1 392 ? -4.469 -21.035 16.648 1.00 98.88 392 ALA A C 1
ATOM 2983 O O . ALA A 1 392 ? -3.420 -20.467 16.360 1.00 98.88 392 ALA A O 1
ATOM 2984 N N . ALA A 1 393 ? -4.813 -22.187 16.079 1.00 98.75 393 ALA A N 1
ATOM 2985 C CA . ALA A 1 393 ? -4.011 -22.861 15.064 1.00 98.75 393 ALA A CA 1
ATOM 2986 C C . ALA A 1 393 ? -4.876 -23.383 13.914 1.00 98.75 393 ALA A C 1
ATOM 2988 O O . ALA A 1 393 ? -5.947 -23.932 14.146 1.00 98.75 393 ALA A O 1
ATOM 2989 N N . ASN A 1 394 ? -4.403 -23.300 12.673 1.00 98.56 394 ASN A N 1
ATOM 2990 C CA . ASN A 1 394 ? -5.125 -23.859 11.525 1.00 98.56 394 ASN A CA 1
ATOM 2991 C C . ASN A 1 394 ? -6.552 -23.296 11.351 1.00 98.56 394 ASN A C 1
ATOM 2993 O O . ASN A 1 394 ? -7.501 -24.036 11.060 1.00 98.56 394 ASN A O 1
ATOM 2997 N N . ILE A 1 395 ? -6.713 -21.985 11.551 1.00 98.88 395 ILE A N 1
ATOM 2998 C CA . ILE A 1 395 ? -7.972 -21.264 11.334 1.00 98.88 395 ILE A CA 1
ATOM 2999 C C . ILE A 1 395 ? -8.049 -20.818 9.875 1.00 98.88 395 ILE A C 1
ATOM 3001 O O . ILE A 1 395 ? -7.073 -20.308 9.328 1.00 98.88 395 ILE A O 1
ATOM 3005 N N . SER A 1 396 ? -9.206 -21.009 9.242 1.00 98.81 396 SER A N 1
ATOM 3006 C CA . SER A 1 396 ? -9.439 -20.572 7.864 1.00 98.81 396 SER A CA 1
ATOM 3007 C C . SER A 1 396 ? -10.644 -19.640 7.774 1.00 98.81 396 SER A C 1
ATOM 3009 O O . SER A 1 396 ? -11.735 -19.977 8.237 1.00 98.81 396 SER A O 1
ATOM 3011 N N . LEU A 1 397 ? -10.438 -18.465 7.184 1.00 98.88 397 LEU A N 1
ATOM 3012 C CA . LEU A 1 397 ? -11.484 -17.533 6.781 1.00 98.88 397 LEU A CA 1
ATOM 3013 C C . LEU A 1 397 ? -11.475 -17.464 5.253 1.00 98.88 397 LEU A C 1
ATOM 3015 O O . LEU A 1 397 ? -10.566 -16.874 4.667 1.00 98.88 397 LEU A O 1
ATOM 3019 N N . GLU A 1 398 ? -12.470 -18.069 4.611 1.00 98.62 398 GLU A N 1
ATOM 3020 C CA . GLU A 1 398 ? -12.562 -18.138 3.155 1.00 98.62 398 GLU A CA 1
ATOM 3021 C C . GLU A 1 398 ? -13.814 -17.436 2.614 1.00 98.62 398 GLU A C 1
ATOM 3023 O O . GLU A 1 398 ? -14.938 -17.719 3.023 1.00 98.62 398 GLU A O 1
ATOM 3028 N N . ARG A 1 399 ? -13.643 -16.517 1.658 1.00 98.19 399 ARG A N 1
ATOM 3029 C CA . ARG A 1 399 ? -14.761 -15.846 0.959 1.00 98.19 399 ARG A CA 1
ATOM 3030 C C . ARG A 1 399 ? -15.789 -15.171 1.870 1.00 98.19 399 ARG A C 1
ATOM 3032 O O . ARG A 1 399 ? -16.950 -15.014 1.494 1.00 98.19 399 ARG A O 1
ATOM 3039 N N . ASN A 1 400 ? -15.370 -14.751 3.060 1.00 98.88 400 ASN A N 1
ATOM 3040 C CA . ASN A 1 400 ? -16.221 -14.014 3.985 1.00 98.88 400 ASN A CA 1
ATOM 3041 C C . ASN A 1 400 ? -16.308 -12.541 3.588 1.00 98.88 400 ASN A C 1
ATOM 3043 O O . ASN A 1 400 ? -15.467 -12.017 2.856 1.00 98.88 400 ASN A O 1
ATOM 3047 N N . ARG A 1 401 ? -17.328 -11.864 4.109 1.00 98.75 401 ARG A N 1
ATOM 3048 C CA . ARG A 1 401 ? -17.522 -10.421 3.968 1.00 98.75 401 ARG A CA 1
ATOM 3049 C C . ARG A 1 401 ? -17.567 -9.787 5.352 1.00 98.75 401 ARG A C 1
ATOM 3051 O O . ARG A 1 401 ? -18.369 -10.209 6.178 1.00 98.75 401 ARG A O 1
ATOM 3058 N N . VAL A 1 402 ? -16.740 -8.782 5.610 1.00 98.88 402 VAL A N 1
ATOM 3059 C CA . VAL A 1 402 ? -16.807 -7.968 6.834 1.00 98.88 402 VAL A CA 1
ATOM 3060 C C . VAL A 1 402 ? -17.062 -6.533 6.418 1.00 98.88 402 VAL A C 1
ATOM 3062 O O . VAL A 1 402 ? -16.242 -5.932 5.728 1.00 98.88 402 VAL A O 1
ATOM 3065 N N . GLU A 1 403 ? -18.224 -5.995 6.770 1.00 98.19 403 GLU A N 1
ATOM 3066 C CA . GLU A 1 403 ? -18.676 -4.721 6.216 1.00 98.19 403 GLU A CA 1
ATOM 3067 C C . GLU A 1 403 ? -19.255 -3.815 7.310 1.00 98.19 403 GLU A C 1
ATOM 3069 O O . GLU A 1 403 ? -19.870 -4.294 8.261 1.00 98.19 403 GLU A O 1
ATOM 3074 N N . HIS A 1 404 ? -19.091 -2.498 7.186 1.00 97.94 404 HIS A N 1
ATOM 3075 C CA . HIS A 1 404 ? -19.744 -1.520 8.068 1.00 97.94 404 HIS A CA 1
ATOM 3076 C C . HIS A 1 404 ? -19.392 -1.674 9.559 1.00 97.94 404 HIS A C 1
ATOM 3078 O O . HIS A 1 404 ? -20.275 -1.788 10.413 1.00 97.94 404 HIS A O 1
ATOM 3084 N N . THR A 1 405 ? -18.106 -1.680 9.906 1.00 97.62 405 THR A N 1
ATOM 3085 C CA . THR A 1 405 ? -17.672 -1.866 11.303 1.00 97.62 405 THR A CA 1
ATOM 3086 C C . THR A 1 405 ? -17.511 -0.542 12.051 1.00 97.62 405 THR A C 1
ATOM 3088 O O . THR A 1 405 ? -17.244 0.508 11.456 1.00 97.62 405 THR A O 1
ATOM 3091 N N . GLY A 1 406 ? -17.668 -0.581 13.376 1.00 94.94 406 GLY A N 1
ATOM 3092 C CA . GLY A 1 406 ? -17.388 0.545 14.275 1.00 94.94 406 GLY A CA 1
ATOM 3093 C C . GLY A 1 406 ? -15.900 0.715 14.610 1.00 94.94 406 GLY A C 1
ATOM 3094 O O . GLY A 1 406 ? -15.475 1.817 14.955 1.00 94.94 406 GLY A O 1
ATOM 3095 N N . ALA A 1 407 ? -15.112 -0.353 14.467 1.00 94.38 407 ALA A N 1
ATOM 3096 C CA . ALA A 1 407 ? -13.675 -0.413 14.738 1.00 94.38 407 ALA A CA 1
ATOM 3097 C C . ALA A 1 407 ? -12.955 -1.265 13.673 1.00 94.38 407 ALA A C 1
ATOM 3099 O O . ALA A 1 407 ? -13.159 -1.028 12.477 1.00 94.38 407 ALA A O 1
ATOM 3100 N N . ASP A 1 408 ? -12.123 -2.228 14.070 1.00 96.69 408 ASP A N 1
ATOM 3101 C CA . ASP A 1 408 ? -11.352 -3.055 13.141 1.00 96.69 408 ASP A CA 1
ATOM 3102 C C . ASP A 1 408 ? -12.213 -4.169 12.511 1.00 96.69 408 ASP A C 1
ATOM 3104 O O . ASP A 1 408 ? -13.290 -4.528 13.000 1.00 96.69 408 ASP A O 1
ATOM 3108 N N . GLY A 1 409 ? -11.762 -4.696 11.373 1.00 98.31 409 GLY A N 1
ATOM 3109 C CA . GLY A 1 409 ? -12.444 -5.767 10.646 1.00 98.31 409 GLY A CA 1
ATOM 3110 C C . GLY A 1 409 ? -12.136 -7.147 11.226 1.00 98.31 409 GLY A C 1
ATOM 3111 O O . GLY A 1 409 ? -12.966 -7.745 11.911 1.00 98.31 409 GLY A O 1
ATOM 3112 N N . ILE A 1 410 ? -10.941 -7.658 10.931 1.00 98.81 410 ILE A N 1
ATOM 3113 C CA . ILE A 1 410 ? -10.462 -8.985 11.337 1.00 98.81 410 ILE A CA 1
ATOM 3114 C C . ILE A 1 410 ? -9.119 -8.834 12.060 1.00 98.81 410 ILE A C 1
ATOM 3116 O O . ILE A 1 410 ? -8.190 -8.260 11.498 1.00 98.81 410 ILE A O 1
ATOM 3120 N N . SER A 1 411 ? -8.979 -9.401 13.259 1.00 98.56 411 SER A N 1
ATOM 3121 C CA . SER A 1 411 ? -7.739 -9.331 14.046 1.00 98.56 411 SER A CA 1
ATOM 3122 C C . SER A 1 411 ? -7.214 -10.713 14.443 1.00 98.56 411 SER A C 1
ATOM 3124 O O . SER A 1 411 ? -7.882 -11.465 15.148 1.00 98.56 411 SER A O 1
ATOM 3126 N N . LEU A 1 412 ? -5.978 -11.021 14.037 1.00 98.75 412 LEU A N 1
ATOM 3127 C CA . LEU A 1 412 ? -5.186 -12.191 14.435 1.00 98.75 412 LEU A CA 1
ATOM 3128 C C . LEU A 1 412 ? -4.145 -11.744 15.475 1.00 98.75 412 LEU A C 1
ATOM 3130 O O . LEU A 1 412 ? -3.056 -11.301 15.123 1.00 98.75 412 LEU A O 1
ATOM 3134 N N . ILE A 1 413 ? -4.492 -11.786 16.760 1.00 97.38 413 ILE A N 1
ATOM 3135 C CA . ILE A 1 413 ? -3.855 -10.924 17.773 1.00 97.38 413 ILE A CA 1
ATOM 3136 C C . ILE A 1 413 ? -2.581 -11.535 18.366 1.00 97.38 413 ILE A C 1
ATOM 3138 O O . ILE A 1 413 ? -1.496 -10.970 18.264 1.00 97.38 413 ILE A O 1
ATOM 3142 N N . ASN A 1 414 ? -2.716 -12.672 19.041 1.00 98.19 414 ASN A N 1
ATOM 3143 C CA . ASN A 1 414 ? -1.645 -13.299 19.814 1.00 98.19 414 ASN A CA 1
ATOM 3144 C C . ASN A 1 414 ? -1.696 -14.804 19.615 1.00 98.19 414 ASN A C 1
ATOM 3146 O O . ASN A 1 414 ? -2.782 -15.370 19.697 1.00 98.19 414 ASN A O 1
ATOM 3150 N N . ASP A 1 415 ? -0.539 -15.422 19.384 1.00 98.31 415 ASP A N 1
ATOM 3151 C CA . ASP A 1 415 ? -0.359 -16.868 19.250 1.00 98.31 415 ASP A CA 1
ATOM 3152 C C . ASP A 1 415 ? -1.320 -17.505 18.227 1.00 98.31 415 ASP A C 1
ATOM 3154 O O . ASP A 1 415 ? -1.946 -18.536 18.471 1.00 98.31 415 ASP A O 1
ATOM 3158 N N . VAL A 1 416 ? -1.479 -16.851 17.074 1.00 98.88 416 VAL A N 1
ATOM 3159 C CA . VAL A 1 416 ? -2.221 -17.411 15.938 1.00 98.88 416 VAL A CA 1
ATOM 3160 C C . VAL A 1 416 ? -1.231 -18.054 14.981 1.00 98.88 416 VAL A C 1
ATOM 3162 O O . VAL A 1 416 ? -0.324 -17.384 14.496 1.00 98.88 416 VAL A O 1
ATOM 3165 N N . VAL A 1 417 ? -1.383 -19.346 14.710 1.00 98.75 417 VAL A N 1
ATOM 3166 C CA . VAL A 1 417 ? -0.417 -20.101 13.905 1.00 98.75 417 VAL A CA 1
ATOM 3167 C C . VAL A 1 417 ? -1.076 -20.860 12.757 1.00 98.75 417 VAL A C 1
ATOM 3169 O O . VAL A 1 417 ? -2.232 -21.275 12.855 1.00 98.75 417 VAL A O 1
ATOM 3172 N N . ASP A 1 418 ? -0.349 -21.042 11.656 1.00 98.69 418 ASP A N 1
ATOM 3173 C CA . ASP A 1 418 ? -0.757 -21.872 10.512 1.00 98.69 418 ASP A CA 1
ATOM 3174 C C . ASP A 1 418 ? -2.151 -21.519 9.955 1.00 98.69 418 ASP A C 1
ATOM 3176 O O . ASP A 1 418 ? -2.937 -22.406 9.637 1.00 98.69 418 ASP A O 1
ATOM 3180 N N . SER A 1 419 ? -2.505 -20.233 9.906 1.00 98.88 419 SER A N 1
ATOM 3181 C CA . SER A 1 419 ? -3.875 -19.778 9.620 1.00 98.88 419 SER A CA 1
ATOM 3182 C C . SER A 1 419 ? -3.953 -18.942 8.344 1.00 98.88 419 SER A C 1
ATOM 3184 O O . SER A 1 419 ? -2.975 -18.313 7.940 1.00 98.88 419 SER A O 1
ATOM 3186 N N . GLN A 1 420 ? -5.121 -18.938 7.701 1.00 98.75 420 GLN A N 1
ATOM 3187 C CA . GLN A 1 420 ? -5.306 -18.352 6.374 1.00 98.75 420 GLN A CA 1
ATOM 3188 C C . GLN A 1 420 ? -6.572 -17.496 6.256 1.00 98.75 420 GLN A C 1
ATOM 3190 O O . GLN A 1 420 ? -7.647 -17.875 6.722 1.00 98.75 420 GLN A O 1
ATOM 3195 N N . LEU A 1 421 ? -6.437 -16.354 5.586 1.00 98.88 421 LEU A N 1
ATOM 3196 C CA . LEU A 1 421 ? -7.502 -15.462 5.141 1.00 98.88 421 LEU A CA 1
ATOM 3197 C C . LEU A 1 421 ? -7.441 -15.425 3.613 1.00 98.88 421 LEU A C 1
ATOM 3199 O O . LEU A 1 421 ? -6.573 -14.758 3.045 1.00 98.88 421 LEU A O 1
ATOM 3203 N N . THR A 1 422 ? -8.340 -16.147 2.947 1.00 98.81 422 THR A N 1
ATOM 3204 C CA . THR A 1 422 ? -8.326 -16.274 1.485 1.00 98.81 422 THR A CA 1
ATOM 3205 C C . THR A 1 422 ? -9.639 -15.831 0.852 1.00 98.81 422 THR A C 1
ATOM 3207 O O . THR A 1 422 ? -10.713 -16.282 1.244 1.00 98.81 422 THR A O 1
ATOM 3210 N N . GLY A 1 423 ? -9.592 -14.971 -0.164 1.00 98.69 423 GLY A N 1
ATOM 3211 C CA . GLY A 1 423 ? -10.801 -14.629 -0.915 1.00 98.69 423 GLY A CA 1
ATOM 3212 C C . GLY A 1 423 ? -11.798 -13.733 -0.174 1.00 98.69 423 GLY A C 1
ATOM 3213 O O . GLY A 1 423 ? -12.948 -13.666 -0.595 1.00 98.69 423 GLY A O 1
ATOM 3214 N N . ASN A 1 424 ? -11.434 -13.105 0.946 1.00 98.88 424 ASN A N 1
ATOM 3215 C CA . ASN A 1 424 ? -12.368 -12.312 1.751 1.00 98.88 424 ASN A CA 1
ATOM 3216 C C . ASN A 1 424 ? -12.532 -10.891 1.201 1.00 98.88 424 ASN A C 1
ATOM 3218 O O . ASN A 1 424 ? -11.648 -10.356 0.534 1.00 98.88 424 ASN A O 1
ATOM 3222 N N . VAL A 1 425 ? -13.658 -10.264 1.535 1.00 98.81 425 VAL A N 1
ATOM 3223 C CA . VAL A 1 425 ? -13.941 -8.859 1.234 1.00 98.81 425 VAL A CA 1
ATOM 3224 C C . VAL A 1 425 ? -14.105 -8.090 2.536 1.00 98.81 425 VAL A C 1
ATOM 3226 O O . VAL A 1 425 ? -14.893 -8.484 3.397 1.00 98.81 425 VAL A O 1
ATOM 3229 N N . THR A 1 426 ? -13.411 -6.964 2.664 1.00 98.62 426 THR A N 1
ATOM 3230 C CA . THR A 1 426 ? -13.671 -5.993 3.732 1.00 98.62 426 THR A CA 1
ATOM 3231 C C . THR A 1 426 ? -14.104 -4.670 3.123 1.00 98.62 426 THR A C 1
ATOM 3233 O O . THR A 1 426 ? -13.448 -4.196 2.195 1.00 98.62 426 THR A O 1
ATOM 3236 N N . ARG A 1 427 ? -15.178 -4.065 3.634 1.00 97.50 427 ARG A N 1
ATOM 3237 C CA . ARG A 1 427 ? -15.728 -2.817 3.086 1.00 97.50 427 ARG A CA 1
ATOM 3238 C C . ARG A 1 427 ? -16.209 -1.870 4.174 1.00 97.50 427 ARG A C 1
ATOM 3240 O O . ARG A 1 427 ? -16.935 -2.292 5.066 1.00 97.50 427 ARG A O 1
ATOM 3247 N N . ASP A 1 428 ? -15.896 -0.582 4.052 1.00 97.56 428 ASP A N 1
ATOM 3248 C CA . ASP A 1 428 ? -16.376 0.448 4.987 1.00 97.56 428 ASP A CA 1
ATOM 3249 C C . ASP A 1 428 ? -16.012 0.110 6.447 1.00 97.56 428 ASP A C 1
ATOM 3251 O O . ASP A 1 428 ? -16.866 -0.017 7.332 1.00 97.56 428 ASP A O 1
ATOM 3255 N N . ILE A 1 429 ? -14.714 -0.087 6.684 1.00 97.62 429 ILE A N 1
ATOM 3256 C CA . ILE A 1 429 ? -14.174 -0.454 7.997 1.00 97.62 429 ILE A CA 1
ATOM 3257 C C . ILE A 1 429 ? -13.834 0.810 8.792 1.00 97.62 429 ILE A C 1
ATOM 3259 O O . ILE A 1 429 ? -13.176 1.722 8.285 1.00 97.62 429 ILE A O 1
ATOM 3263 N N . GLY A 1 430 ? -14.263 0.871 10.056 1.00 95.12 430 GLY A N 1
ATOM 3264 C CA . GLY A 1 430 ? -13.998 2.013 10.937 1.00 95.12 430 GLY A CA 1
ATOM 3265 C C . GLY A 1 430 ? -12.500 2.280 11.144 1.00 95.12 430 GLY A C 1
ATOM 3266 O O . GLY A 1 430 ? -12.067 3.435 11.092 1.00 95.12 430 GLY A O 1
ATOM 3267 N N . GLY A 1 431 ? -11.717 1.219 11.337 1.00 94.50 431 GLY A N 1
ATOM 3268 C CA . GLY A 1 431 ? -10.269 1.224 11.541 1.00 94.50 431 GLY A CA 1
ATOM 3269 C C . GLY A 1 431 ? -9.500 0.384 10.518 1.00 94.50 431 GLY A C 1
ATOM 3270 O O . GLY A 1 431 ? -9.699 0.525 9.310 1.00 94.50 431 GLY A O 1
ATOM 3271 N N . THR A 1 432 ? -8.616 -0.477 11.015 1.00 96.38 432 THR A N 1
ATOM 3272 C CA . THR A 1 432 ? -7.816 -1.429 10.237 1.00 96.38 432 THR A CA 1
ATOM 3273 C C . THR A 1 432 ? -8.706 -2.573 9.749 1.00 96.38 432 THR A C 1
ATOM 3275 O O . THR A 1 432 ? -9.425 -3.189 10.536 1.00 96.38 432 THR A O 1
ATOM 3278 N N . ALA A 1 433 ? -8.669 -2.895 8.454 1.00 98.19 433 ALA A N 1
ATOM 3279 C CA . ALA A 1 433 ? -9.457 -3.999 7.902 1.00 98.19 433 ALA A CA 1
ATOM 3280 C C . ALA A 1 433 ? -8.945 -5.361 8.360 1.00 98.19 433 ALA A C 1
ATOM 3282 O O . ALA A 1 433 ? -9.745 -6.208 8.761 1.00 98.19 433 ALA A O 1
ATOM 3283 N N . ILE A 1 434 ? -7.627 -5.559 8.322 1.00 98.62 434 ILE A N 1
ATOM 3284 C CA . ILE A 1 434 ? -6.994 -6.794 8.784 1.00 98.62 434 ILE A CA 1
ATOM 3285 C C . ILE A 1 434 ? -5.776 -6.463 9.642 1.00 98.62 434 ILE A C 1
ATOM 3287 O O . ILE A 1 434 ? -4.847 -5.805 9.180 1.00 98.62 434 ILE A O 1
ATOM 3291 N N . ASN A 1 435 ? -5.760 -6.940 10.882 1.00 97.94 435 ASN A N 1
ATOM 3292 C CA . ASN A 1 435 ? -4.637 -6.782 11.796 1.00 97.94 435 ASN A CA 1
ATOM 3293 C C . ASN A 1 435 ? -3.990 -8.132 12.135 1.00 97.94 435 ASN A C 1
ATOM 3295 O O . ASN A 1 435 ? -4.686 -9.104 12.431 1.00 97.94 435 ASN A O 1
ATOM 3299 N N . VAL A 1 436 ? -2.659 -8.177 12.160 1.00 98.38 436 VAL A N 1
ATOM 3300 C CA . VAL A 1 436 ? -1.862 -9.345 12.545 1.00 98.38 436 VAL A CA 1
ATOM 3301 C C . VAL A 1 436 ? -0.818 -8.950 13.586 1.00 98.38 436 VAL A C 1
ATOM 3303 O O . VAL A 1 436 ? 0.004 -8.057 13.383 1.00 98.38 436 VAL A O 1
ATOM 3306 N N . GLY A 1 437 ? -0.819 -9.657 14.708 1.00 96.94 437 GLY A N 1
ATOM 3307 C CA . GLY A 1 437 ? 0.117 -9.445 15.805 1.00 96.94 437 GLY A CA 1
ATOM 3308 C C . GLY A 1 437 ? -0.287 -8.309 16.726 1.00 96.94 437 GLY A C 1
ATOM 3309 O O . GLY A 1 437 ? -1.342 -7.686 16.582 1.00 96.94 437 GLY A O 1
ATOM 3310 N N . HIS A 1 438 ? 0.580 -8.059 17.701 1.00 96.31 438 HIS A N 1
ATOM 3311 C CA . HIS A 1 438 ? 0.346 -7.091 18.759 1.00 96.31 438 HIS A CA 1
ATOM 3312 C C . HIS A 1 438 ? 1.597 -6.226 19.000 1.00 96.31 438 HIS A C 1
ATOM 3314 O O . HIS A 1 438 ? 2.715 -6.746 18.955 1.00 96.31 438 HIS A O 1
ATOM 3320 N N . PRO A 1 439 ? 1.457 -4.925 19.326 1.00 94.19 439 PRO A N 1
ATOM 3321 C CA . PRO A 1 439 ? 2.601 -4.034 19.557 1.00 94.19 439 PRO A CA 1
ATOM 3322 C C . PRO A 1 439 ? 3.485 -4.430 20.752 1.00 94.19 439 PRO A C 1
ATOM 3324 O O . PRO A 1 439 ? 4.630 -4.000 20.824 1.00 94.19 439 PRO A O 1
ATOM 3327 N N . GLN A 1 440 ? 2.975 -5.233 21.692 1.00 94.56 440 GLN A N 1
ATOM 3328 C CA . GLN A 1 440 ? 3.730 -5.679 22.879 1.00 94.56 440 GLN A CA 1
ATOM 3329 C C . GLN A 1 440 ? 4.654 -6.883 22.625 1.00 94.56 440 GLN A C 1
ATOM 3331 O O . GLN A 1 440 ? 5.512 -7.153 23.454 1.00 94.56 440 GLN A O 1
ATOM 3336 N N . HIS A 1 441 ? 4.573 -7.548 21.464 1.00 96.12 441 HIS A N 1
ATOM 3337 C CA . HIS A 1 441 ? 5.396 -8.723 21.116 1.00 96.12 441 HIS A CA 1
ATOM 3338 C C . HIS A 1 441 ? 6.866 -8.391 20.795 1.00 96.12 441 HIS A C 1
ATOM 3340 O O . HIS A 1 441 ? 7.481 -8.998 19.921 1.00 96.12 441 HIS A O 1
ATOM 3346 N N . VAL A 1 442 ? 7.454 -7.424 21.501 1.00 95.69 442 VAL A N 1
ATOM 3347 C CA . VAL A 1 442 ? 8.864 -7.046 21.357 1.00 95.69 442 VAL A CA 1
ATOM 3348 C C . VAL A 1 442 ? 9.766 -8.232 21.715 1.00 95.69 442 VAL A C 1
ATOM 3350 O O . VAL A 1 442 ? 10.700 -8.536 20.969 1.00 95.69 442 VAL A O 1
ATOM 3353 N N . TYR A 1 443 ? 9.472 -8.919 22.826 1.00 95.81 443 TYR A N 1
ATOM 3354 C CA . TYR A 1 443 ? 10.171 -10.123 23.280 1.00 95.81 443 TYR A CA 1
ATOM 3355 C C . TYR A 1 443 ? 9.179 -11.155 23.815 1.00 95.81 443 TYR A C 1
ATOM 3357 O O . TYR A 1 443 ? 8.636 -10.998 24.899 1.00 95.81 443 TYR A O 1
ATOM 3365 N N . ILE A 1 444 ? 9.013 -12.257 23.089 1.00 96.12 444 ILE A N 1
ATOM 3366 C CA . ILE A 1 444 ? 8.085 -13.316 23.493 1.00 96.12 444 ILE A CA 1
ATOM 3367 C C . ILE A 1 444 ? 8.539 -13.993 24.795 1.00 96.12 444 ILE A C 1
ATOM 3369 O O . ILE A 1 444 ? 9.667 -14.487 24.897 1.00 96.12 444 ILE A O 1
ATOM 3373 N N . GLY A 1 445 ? 7.627 -14.084 25.763 1.00 93.62 445 GLY A N 1
ATOM 3374 C CA . GLY A 1 445 ? 7.811 -14.773 27.036 1.00 93.62 445 GLY A CA 1
ATOM 3375 C C . GLY A 1 445 ? 8.522 -13.936 28.099 1.00 93.62 445 GLY A C 1
ATOM 3376 O O . GLY A 1 445 ? 9.032 -14.506 29.069 1.00 93.62 445 GLY A O 1
ATOM 3377 N N . ASP A 1 446 ? 8.587 -12.612 27.934 1.00 94.31 446 ASP A N 1
ATOM 3378 C CA . ASP A 1 446 ? 9.260 -11.700 28.866 1.00 94.31 446 ASP A CA 1
ATOM 3379 C C . ASP A 1 446 ? 8.354 -11.190 30.006 1.00 94.31 446 ASP A C 1
ATOM 3381 O O . ASP A 1 446 ? 8.807 -10.442 30.880 1.00 94.31 446 ASP A O 1
ATOM 3385 N N . ALA A 1 447 ? 7.098 -11.646 30.042 1.00 93.94 447 ALA A N 1
ATOM 3386 C CA . ALA A 1 447 ? 6.119 -11.305 31.064 1.00 93.94 447 ALA A CA 1
ATOM 3387 C C . ALA A 1 447 ? 6.648 -11.514 32.498 1.00 93.94 447 ALA A C 1
ATOM 3389 O O . ALA A 1 447 ? 7.109 -12.597 32.880 1.00 93.94 447 ALA A O 1
ATOM 3390 N N . ALA A 1 448 ? 6.512 -10.482 33.333 1.00 91.94 448 ALA A N 1
ATOM 3391 C CA . ALA A 1 448 ? 6.899 -10.487 34.740 1.00 91.94 448 ALA A CA 1
ATOM 3392 C C . ALA A 1 448 ? 5.809 -9.844 35.615 1.00 91.94 448 ALA A C 1
ATOM 3394 O O . ALA A 1 448 ? 4.982 -9.070 35.146 1.00 91.94 448 ALA A O 1
ATOM 3395 N N . GLU A 1 449 ? 5.803 -10.143 36.920 1.00 86.81 449 GLU A N 1
ATOM 3396 C CA . GLU A 1 449 ? 4.751 -9.671 37.842 1.00 86.81 449 GLU A CA 1
ATOM 3397 C C . GLU A 1 449 ? 4.644 -8.131 37.910 1.00 86.81 449 GLU A C 1
ATOM 3399 O O . GLU A 1 449 ? 3.576 -7.593 38.199 1.00 86.81 449 GLU A O 1
ATOM 3404 N N . ASP A 1 450 ? 5.735 -7.411 37.645 1.00 87.06 450 ASP A N 1
ATOM 3405 C CA . ASP A 1 450 ? 5.844 -5.961 37.802 1.00 87.06 450 ASP A CA 1
ATOM 3406 C C . ASP A 1 450 ? 6.055 -5.178 36.497 1.00 87.06 450 ASP A C 1
ATOM 3408 O O . ASP A 1 450 ? 6.035 -3.944 36.539 1.00 87.06 450 ASP A O 1
ATOM 3412 N N . ASN A 1 451 ? 6.211 -5.845 35.346 1.00 90.44 451 ASN A N 1
ATOM 3413 C CA . ASN A 1 451 ? 6.501 -5.162 34.080 1.00 90.44 451 ASN A CA 1
ATOM 3414 C C . ASN A 1 451 ? 5.251 -4.677 33.332 1.00 90.44 451 ASN A C 1
ATOM 3416 O O . ASN A 1 451 ? 5.394 -3.784 32.505 1.00 90.44 451 ASN A O 1
ATOM 3420 N N . LYS A 1 452 ? 4.049 -5.145 33.711 1.00 92.06 452 LYS A N 1
ATOM 3421 C CA . LYS A 1 452 ? 2.737 -4.770 33.134 1.00 92.06 452 LYS A CA 1
ATOM 3422 C C . LYS A 1 452 ? 2.461 -5.356 31.742 1.00 92.06 452 LYS A C 1
ATOM 3424 O O . LYS A 1 452 ? 1.654 -4.792 31.012 1.00 92.06 452 LYS A O 1
ATOM 3429 N N . GLU A 1 453 ? 3.119 -6.459 31.396 1.00 93.81 453 GLU A N 1
ATOM 3430 C CA . GLU A 1 453 ? 2.852 -7.211 30.165 1.00 93.81 453 GLU A CA 1
ATOM 3431 C C . GLU A 1 453 ? 1.377 -7.635 30.073 1.00 93.81 453 GLU A C 1
ATOM 3433 O O . GLU A 1 453 ? 0.799 -8.086 31.071 1.00 93.81 453 GLU A O 1
ATOM 3438 N N . LYS A 1 454 ? 0.761 -7.486 28.892 1.00 93.94 454 LYS A N 1
ATOM 3439 C CA . LYS A 1 454 ? -0.637 -7.891 28.668 1.00 93.94 454 LYS A CA 1
ATOM 3440 C C . LYS A 1 454 ? -0.783 -9.409 28.675 1.00 93.94 454 LYS A C 1
ATOM 3442 O O . LYS A 1 454 ? -1.741 -9.927 29.254 1.00 93.94 454 LYS A O 1
ATOM 3447 N N . PHE A 1 455 ? 0.146 -10.114 28.034 1.00 95.44 455 PHE A N 1
ATOM 3448 C CA . PHE A 1 455 ? 0.073 -11.560 27.859 1.00 95.44 455 PHE A CA 1
ATOM 3449 C C . PHE A 1 455 ? 0.950 -12.282 28.890 1.00 95.44 455 PHE A C 1
ATOM 3451 O O . PHE A 1 455 ? 2.142 -12.009 28.991 1.00 95.44 455 PHE A O 1
ATOM 3458 N N . PRO A 1 456 ? 0.402 -13.228 29.670 1.00 95.12 456 PRO A N 1
ATOM 3459 C CA . PRO A 1 456 ? 1.222 -14.128 30.475 1.00 95.12 456 PRO A CA 1
ATOM 3460 C C . PRO A 1 456 ? 2.176 -14.957 29.601 1.00 95.12 456 PRO A C 1
ATOM 3462 O O . PRO A 1 456 ? 1.824 -15.324 28.485 1.00 95.12 456 PRO A O 1
ATOM 3465 N N . ALA A 1 457 ? 3.346 -15.328 30.128 1.00 94.00 457 ALA A N 1
ATOM 3466 C CA . ALA A 1 457 ? 4.392 -16.012 29.355 1.00 94.00 457 ALA A CA 1
ATOM 3467 C C . ALA A 1 457 ? 3.975 -17.368 28.740 1.00 94.00 457 ALA A C 1
ATOM 3469 O O . ALA A 1 457 ? 4.601 -17.827 27.792 1.00 94.00 457 ALA A O 1
ATOM 3470 N N . ASP A 1 458 ? 2.960 -18.046 29.284 1.00 94.50 458 ASP A N 1
ATOM 3471 C CA . ASP A 1 458 ? 2.398 -19.287 28.733 1.00 94.50 458 ASP A CA 1
ATOM 3472 C C . ASP A 1 458 ? 1.311 -19.055 27.666 1.00 94.50 458 ASP A C 1
ATOM 3474 O O . ASP A 1 458 ? 0.965 -19.978 26.922 1.00 94.50 458 ASP A O 1
ATOM 3478 N N . VAL A 1 459 ? 0.803 -17.827 27.566 1.00 97.00 459 VAL A N 1
ATOM 3479 C CA . VAL A 1 459 ? -0.199 -17.375 26.589 1.00 97.00 459 VAL A CA 1
ATOM 3480 C C . VAL A 1 459 ? 0.451 -16.625 25.430 1.00 97.00 459 VAL A C 1
ATOM 3482 O O . VAL A 1 459 ? -0.032 -16.703 24.304 1.00 97.00 459 VAL A O 1
ATOM 3485 N N . GLU A 1 460 ? 1.532 -15.898 25.700 1.00 97.19 460 GLU A N 1
ATOM 3486 C CA . GLU A 1 460 ? 2.201 -15.038 24.734 1.00 97.19 460 GLU A CA 1
ATOM 3487 C C . GLU A 1 460 ? 2.882 -15.835 23.614 1.00 97.19 460 GLU A C 1
ATOM 3489 O O . GLU A 1 460 ? 3.712 -16.715 23.854 1.00 97.19 460 GLU A O 1
ATOM 3494 N N . GLY A 1 461 ? 2.564 -15.474 22.375 1.00 97.19 461 GLY A N 1
ATOM 3495 C CA . GLY A 1 461 ? 3.207 -16.003 21.182 1.00 97.19 461 GLY A CA 1
ATOM 3496 C C . GLY A 1 461 ? 3.041 -15.043 20.012 1.00 97.19 461 GLY A C 1
ATOM 3497 O O . GLY A 1 461 ? 2.001 -14.399 19.866 1.00 97.19 461 GLY A O 1
ATOM 3498 N N . ALA A 1 462 ? 4.060 -14.951 19.163 1.00 96.75 462 ALA A N 1
ATOM 3499 C CA . ALA A 1 462 ? 3.947 -14.209 17.915 1.00 96.75 462 ALA A CA 1
ATOM 3500 C C . ALA A 1 462 ? 3.036 -14.969 16.941 1.00 96.75 462 ALA A C 1
ATOM 3502 O O . ALA A 1 462 ? 3.111 -16.202 16.889 1.00 96.75 462 ALA A O 1
ATOM 3503 N N . PRO A 1 463 ? 2.207 -14.284 16.137 1.00 98.44 463 PRO A N 1
ATOM 3504 C CA . PRO A 1 463 ? 1.575 -14.941 15.008 1.00 98.44 463 PRO A CA 1
ATOM 3505 C C . PRO A 1 463 ? 2.628 -15.508 14.056 1.00 98.44 463 PRO A C 1
ATOM 3507 O O . PRO A 1 463 ? 3.647 -14.862 13.794 1.00 98.44 463 PRO A O 1
ATOM 3510 N N . THR A 1 464 ? 2.416 -16.733 13.577 1.00 98.75 464 THR A N 1
ATOM 3511 C CA . THR A 1 464 ? 3.396 -17.437 12.740 1.00 98.75 464 THR A CA 1
ATOM 3512 C C . THR A 1 464 ? 2.738 -18.202 11.602 1.00 98.75 464 THR A C 1
ATOM 3514 O O . THR A 1 464 ? 1.743 -18.886 11.824 1.00 98.75 464 THR A O 1
ATOM 3517 N N . ASN A 1 465 ? 3.320 -18.158 10.401 1.00 98.69 465 ASN A N 1
ATOM 3518 C CA . ASN A 1 465 ? 2.790 -18.855 9.221 1.00 98.69 465 ASN A CA 1
ATOM 3519 C C . ASN A 1 465 ? 1.346 -18.421 8.904 1.00 98.69 465 ASN A C 1
ATOM 3521 O O . ASN A 1 465 ? 0.412 -19.227 8.902 1.00 98.69 465 ASN A O 1
ATOM 3525 N N . ILE A 1 466 ? 1.169 -17.112 8.702 1.00 98.88 466 ILE A N 1
ATOM 3526 C CA . ILE A 1 466 ? -0.120 -16.489 8.381 1.00 98.88 466 ILE A CA 1
ATOM 3527 C C . ILE A 1 466 ? -0.191 -16.214 6.882 1.00 98.88 466 ILE A C 1
ATOM 3529 O O . ILE A 1 466 ? 0.669 -15.525 6.341 1.00 98.88 466 ILE A O 1
ATOM 3533 N N . GLN A 1 467 ? -1.232 -16.706 6.217 1.00 98.88 467 GLN A N 1
ATOM 3534 C CA . GLN A 1 467 ? -1.465 -16.473 4.791 1.00 98.88 467 GLN A CA 1
ATOM 3535 C C . GLN A 1 467 ? -2.656 -15.536 4.594 1.00 98.88 467 GLN A C 1
ATOM 3537 O O . GLN A 1 467 ? -3.751 -15.803 5.078 1.00 98.88 467 GLN A O 1
ATOM 3542 N N . ILE A 1 468 ? -2.459 -14.446 3.866 1.00 98.94 468 ILE A N 1
ATOM 3543 C CA . ILE A 1 468 ? -3.491 -13.477 3.504 1.00 98.94 468 ILE A CA 1
ATOM 3544 C C . ILE A 1 468 ? -3.436 -13.329 1.991 1.00 98.94 468 ILE A C 1
ATOM 3546 O O . ILE A 1 468 ? -2.579 -12.623 1.456 1.00 98.94 468 ILE A O 1
ATOM 3550 N N . THR A 1 469 ? -4.310 -14.060 1.302 1.00 98.88 469 THR A N 1
ATOM 3551 C CA . THR A 1 469 ? -4.243 -14.198 -0.153 1.00 98.88 469 THR A CA 1
ATOM 3552 C C . THR A 1 469 ? -5.560 -13.909 -0.850 1.00 98.88 469 THR A C 1
ATOM 3554 O O . THR A 1 469 ? -6.624 -14.290 -0.369 1.00 98.88 469 THR A O 1
ATOM 3557 N N . ASN A 1 470 ? -5.518 -13.280 -2.024 1.00 98.81 470 ASN A N 1
ATOM 3558 C CA . ASN A 1 470 ? -6.716 -13.078 -2.844 1.00 98.81 470 ASN A CA 1
ATOM 3559 C C . ASN A 1 470 ? -7.859 -12.319 -2.140 1.00 98.81 470 ASN A C 1
ATOM 3561 O O . ASN A 1 470 ? -9.028 -12.572 -2.416 1.00 98.81 470 ASN A O 1
ATOM 3565 N N . ASN A 1 471 ? -7.559 -11.409 -1.212 1.00 98.94 471 ASN A N 1
ATOM 3566 C CA . ASN A 1 471 ? -8.579 -10.609 -0.531 1.00 98.94 471 ASN A CA 1
ATOM 3567 C C . ASN A 1 471 ? -8.785 -9.264 -1.239 1.00 98.94 471 ASN A C 1
ATOM 3569 O O . ASN A 1 471 ? -7.837 -8.681 -1.769 1.00 98.94 471 ASN A O 1
ATOM 3573 N N . TYR A 1 472 ? -10.016 -8.753 -1.202 1.00 98.81 472 TYR A N 1
ATOM 3574 C CA . TYR A 1 472 ? -10.350 -7.406 -1.659 1.00 98.81 472 TYR A CA 1
ATOM 3575 C C . TYR A 1 472 ? -10.675 -6.513 -0.461 1.00 98.81 472 TYR A C 1
ATOM 3577 O O . TYR A 1 472 ? -11.688 -6.684 0.221 1.00 98.81 472 TYR A O 1
ATOM 3585 N N . VAL A 1 473 ? -9.789 -5.563 -0.192 1.00 98.69 473 VAL A N 1
ATOM 3586 C CA . VAL A 1 473 ? -9.886 -4.626 0.923 1.00 98.69 473 VAL A CA 1
ATOM 3587 C C . VAL A 1 473 ? -10.248 -3.258 0.366 1.00 98.69 473 VAL A C 1
ATOM 3589 O O . VAL A 1 473 ? -9.432 -2.616 -0.284 1.00 98.69 473 VAL A O 1
ATOM 3592 N N . TYR A 1 474 ? -11.473 -2.807 0.620 1.00 97.50 474 TYR A N 1
ATOM 3593 C CA . TYR A 1 474 ? -12.017 -1.580 0.047 1.00 97.50 474 TYR A CA 1
ATOM 3594 C C . TYR A 1 474 ? -12.464 -0.598 1.137 1.00 97.50 474 TYR A C 1
ATOM 3596 O O . TYR A 1 474 ? -13.200 -0.968 2.049 1.00 97.50 474 TYR A O 1
ATOM 3604 N N . ASP A 1 475 ? -12.086 0.675 1.022 1.00 95.19 475 ASP A N 1
ATOM 3605 C CA . ASP A 1 475 ? -12.620 1.784 1.834 1.00 95.19 475 ASP A CA 1
ATOM 3606 C C . ASP A 1 475 ? -12.493 1.554 3.353 1.00 95.19 475 ASP A C 1
ATOM 3608 O O . ASP A 1 475 ? -13.474 1.395 4.084 1.00 95.19 475 ASP A O 1
ATOM 3612 N N . SER A 1 476 ? -11.247 1.488 3.828 1.00 94.56 476 SER A N 1
ATOM 3613 C CA . SER A 1 476 ? -10.900 1.257 5.241 1.00 94.56 476 SER A CA 1
ATOM 3614 C C . SER A 1 476 ? -10.494 2.547 5.963 1.00 94.56 476 SER A C 1
ATOM 3616 O O . SER A 1 476 ? -10.234 3.573 5.331 1.00 94.56 476 SER A O 1
ATOM 3618 N N . ALA A 1 477 ? -10.408 2.493 7.297 1.00 93.25 477 ALA A N 1
ATOM 3619 C CA . ALA A 1 477 ? -10.038 3.608 8.171 1.00 93.25 477 ALA A CA 1
ATOM 3620 C C . ALA A 1 477 ? -11.021 4.799 8.154 1.00 93.25 477 ALA A C 1
ATOM 3622 O O . ALA A 1 477 ? -10.610 5.954 8.239 1.00 93.25 477 ALA A O 1
ATOM 3623 N N . LYS A 1 478 ? -12.334 4.543 8.075 1.00 93.44 478 LYS A N 1
ATOM 3624 C CA . LYS A 1 478 ? -13.383 5.578 7.926 1.00 93.44 478 LYS A CA 1
ATOM 3625 C C . LYS A 1 478 ? -13.616 6.443 9.160 1.00 93.44 478 LYS A C 1
ATOM 3627 O O . LYS A 1 478 ? -14.063 7.583 9.038 1.00 93.44 478 LYS A O 1
ATOM 3632 N N . LEU A 1 479 ? -13.344 5.901 10.343 1.00 91.69 479 LEU A N 1
ATOM 3633 C CA . LEU A 1 479 ? -13.487 6.592 11.626 1.00 91.69 479 LEU A CA 1
ATOM 3634 C C . LEU A 1 479 ? -12.119 6.923 12.236 1.00 91.69 479 LEU A C 1
ATOM 3636 O O . LEU A 1 479 ? -11.956 7.980 12.854 1.00 91.69 479 LEU A O 1
ATOM 3640 N N . PHE A 1 480 ? -11.123 6.057 12.025 1.00 91.75 480 PHE A N 1
ATOM 3641 C CA . PHE A 1 480 ? -9.778 6.180 12.587 1.00 91.75 480 PHE A CA 1
ATOM 3642 C C . PHE A 1 480 ? -8.742 6.353 11.480 1.00 91.75 480 PHE A C 1
ATOM 3644 O O . PHE A 1 480 ? -8.086 5.413 11.048 1.00 91.75 480 PHE A O 1
ATOM 3651 N N . LEU A 1 481 ? -8.571 7.599 11.046 1.00 90.88 481 LEU A N 1
ATOM 3652 C CA . LEU A 1 481 ? -7.875 7.964 9.806 1.00 90.88 481 LEU A CA 1
ATOM 3653 C C . LEU A 1 481 ? -6.361 7.664 9.802 1.00 90.88 481 LEU A C 1
ATOM 3655 O O . LEU A 1 481 ? -5.744 7.688 8.743 1.00 90.88 481 LEU A O 1
ATOM 3659 N N . GLY A 1 482 ? -5.751 7.399 10.962 1.00 90.12 482 GLY A N 1
ATOM 3660 C CA . GLY A 1 482 ? -4.341 6.984 11.093 1.00 90.12 482 GLY A CA 1
ATOM 3661 C C . GLY A 1 482 ? -4.123 5.465 11.067 1.00 90.12 482 GLY A C 1
ATOM 3662 O O . GLY A 1 482 ? -3.108 4.988 11.576 1.00 90.12 482 GLY A O 1
ATOM 3663 N N . SER A 1 483 ? -5.101 4.705 10.571 1.00 92.88 483 SER A N 1
ATOM 3664 C CA . SER A 1 483 ? -5.048 3.240 10.479 1.00 92.88 483 SER A CA 1
ATOM 3665 C C . SER A 1 483 ? -4.608 2.814 9.078 1.00 92.88 483 SER A C 1
ATOM 3667 O O . SER A 1 483 ? -5.082 3.406 8.106 1.00 92.88 483 SER A O 1
ATOM 3669 N N . PRO A 1 484 ? -3.727 1.809 8.941 1.00 95.31 484 PRO A N 1
ATOM 3670 C CA . PRO A 1 484 ? -3.491 1.162 7.661 1.00 95.31 484 PRO A CA 1
ATOM 3671 C C . PRO A 1 484 ? -4.713 0.320 7.275 1.00 95.31 484 PRO A C 1
ATOM 3673 O O . PRO A 1 484 ? -5.520 -0.034 8.136 1.00 95.31 484 PRO A O 1
ATOM 3676 N N . ALA A 1 485 ? -4.839 -0.061 6.004 1.00 97.19 485 ALA A N 1
ATOM 3677 C CA . ALA A 1 485 ? -5.835 -1.067 5.635 1.00 97.19 485 ALA A CA 1
ATOM 3678 C C . ALA A 1 485 ? -5.451 -2.439 6.226 1.00 97.19 485 ALA A C 1
ATOM 3680 O O . ALA A 1 485 ? -6.287 -3.116 6.826 1.00 97.19 485 ALA A O 1
ATOM 3681 N N . VAL A 1 486 ? -4.165 -2.797 6.143 1.00 98.12 486 VAL A N 1
ATOM 3682 C CA . VAL A 1 486 ? -3.588 -4.000 6.754 1.00 98.12 486 VAL A CA 1
ATOM 3683 C C . VAL A 1 486 ? -2.451 -3.625 7.709 1.00 98.12 486 VAL A C 1
ATOM 3685 O O . VAL A 1 486 ? -1.479 -2.981 7.316 1.00 98.12 486 VAL A O 1
ATOM 3688 N N . GLY A 1 487 ? -2.561 -4.024 8.973 1.00 96.69 487 GLY A N 1
ATOM 3689 C CA . GLY A 1 487 ? -1.513 -3.855 9.982 1.00 96.69 487 GLY A CA 1
ATOM 3690 C C . GLY A 1 487 ? -0.858 -5.190 10.323 1.00 96.69 487 GLY A C 1
ATOM 3691 O O . GLY A 1 487 ? -1.555 -6.150 10.630 1.00 96.69 487 GLY A O 1
ATOM 3692 N N . ALA A 1 488 ? 0.469 -5.257 10.296 1.00 97.06 488 ALA A N 1
ATOM 3693 C CA . ALA A 1 488 ? 1.244 -6.399 10.764 1.00 97.06 488 ALA A CA 1
ATOM 3694 C C . ALA A 1 488 ? 2.341 -5.901 11.712 1.00 97.06 488 ALA A C 1
ATOM 3696 O O . ALA A 1 488 ? 3.280 -5.245 11.275 1.00 97.06 488 ALA A O 1
ATOM 3697 N N . PHE A 1 489 ? 2.214 -6.189 13.010 1.00 96.38 489 PHE A N 1
ATOM 3698 C CA . PHE A 1 489 ? 3.180 -5.765 14.032 1.00 96.38 489 PHE A CA 1
ATOM 3699 C C . PHE A 1 489 ? 4.426 -6.674 14.023 1.00 96.38 489 PHE A C 1
ATOM 3701 O O . PHE A 1 489 ? 5.160 -6.738 13.041 1.00 96.38 489 PHE A O 1
ATOM 3708 N N . PHE A 1 490 ? 4.685 -7.401 15.112 1.00 96.25 490 PHE A N 1
ATOM 3709 C CA . PHE A 1 490 ? 5.756 -8.391 15.184 1.00 96.25 490 PHE A CA 1
ATOM 3710 C C . PHE A 1 490 ? 5.235 -9.759 14.722 1.00 96.25 490 PHE A C 1
ATOM 3712 O O . PHE A 1 490 ? 4.587 -10.473 15.488 1.00 96.25 490 PHE A O 1
ATOM 3719 N N . VAL A 1 491 ? 5.501 -10.107 13.460 1.00 97.19 491 VAL A N 1
ATOM 3720 C CA . VAL A 1 491 ? 4.994 -11.330 12.814 1.00 97.19 491 VAL A CA 1
ATOM 3721 C C . VAL A 1 491 ? 6.136 -12.136 12.192 1.00 97.19 491 VAL A C 1
ATOM 3723 O O . VAL A 1 491 ? 7.029 -11.564 11.564 1.00 97.19 491 VAL A O 1
ATOM 3726 N N . ASP A 1 492 ? 6.090 -13.459 12.356 1.00 98.06 492 ASP A N 1
ATOM 3727 C CA . ASP A 1 492 ? 7.045 -14.407 11.773 1.00 98.06 492 ASP A CA 1
ATOM 3728 C C . ASP A 1 492 ? 6.388 -15.174 10.619 1.00 98.06 492 ASP A C 1
ATOM 3730 O O . ASP A 1 492 ? 5.388 -15.859 10.810 1.00 98.06 492 ASP A O 1
ATOM 3734 N N . THR A 1 493 ? 6.969 -15.144 9.424 1.00 98.44 493 THR A N 1
ATOM 3735 C CA . THR A 1 493 ? 6.486 -15.942 8.289 1.00 98.44 493 THR A CA 1
ATOM 3736 C C . THR A 1 493 ? 5.044 -15.583 7.897 1.00 98.44 493 THR A C 1
ATOM 3738 O O . THR A 1 493 ? 4.123 -16.391 8.007 1.00 98.44 493 THR A O 1
ATOM 3741 N N . MET A 1 494 ? 4.821 -14.346 7.458 1.00 98.56 494 MET A N 1
ATOM 3742 C CA . MET A 1 494 ? 3.562 -13.918 6.843 1.00 98.56 494 MET A CA 1
ATOM 3743 C C . MET A 1 494 ? 3.660 -13.907 5.314 1.00 98.56 494 MET A C 1
ATOM 3745 O O . MET A 1 494 ? 4.615 -13.378 4.748 1.00 98.56 494 MET A O 1
ATOM 3749 N N . THR A 1 495 ? 2.636 -14.428 4.644 1.00 98.75 495 THR A N 1
ATOM 3750 C CA . THR A 1 495 ? 2.451 -14.337 3.192 1.00 98.75 495 THR A CA 1
ATOM 3751 C C . THR A 1 495 ? 1.275 -13.422 2.894 1.00 98.75 495 THR A C 1
ATOM 3753 O O . THR A 1 495 ? 0.136 -13.769 3.194 1.00 98.75 495 THR A O 1
ATOM 3756 N N . PHE A 1 496 ? 1.546 -12.257 2.313 1.00 98.88 496 PHE A N 1
ATOM 3757 C CA . PHE A 1 496 ? 0.543 -11.299 1.857 1.00 98.88 496 PHE A CA 1
ATOM 3758 C C . PHE A 1 496 ? 0.624 -11.183 0.334 1.00 98.88 496 PHE A C 1
ATOM 3760 O O . PHE A 1 496 ? 1.461 -10.444 -0.194 1.00 98.88 496 PHE A O 1
ATOM 3767 N N . GLU A 1 497 ? -0.198 -11.960 -0.376 1.00 98.62 497 GLU A N 1
ATOM 3768 C CA . GLU A 1 497 ? -0.080 -12.094 -1.832 1.00 98.62 497 GLU A CA 1
ATOM 3769 C C . GLU A 1 497 ? -1.401 -12.013 -2.595 1.00 98.62 497 GLU A C 1
ATOM 3771 O O . GLU A 1 497 ? -2.433 -12.487 -2.127 1.00 98.62 497 GLU A O 1
ATOM 3776 N N . HIS A 1 498 ? -1.364 -11.459 -3.807 1.00 98.69 498 HIS A N 1
ATOM 3777 C CA . HIS A 1 498 ? -2.529 -11.386 -4.695 1.00 98.69 498 HIS A CA 1
ATOM 3778 C C . HIS A 1 498 ? -3.742 -10.666 -4.089 1.00 98.69 498 HIS A C 1
ATOM 3780 O O . HIS A 1 498 ? -4.881 -11.011 -4.377 1.00 98.69 498 HIS A O 1
ATOM 3786 N N . ASN A 1 499 ? -3.535 -9.672 -3.225 1.00 98.94 499 ASN A N 1
ATOM 3787 C CA . ASN A 1 499 ? -4.622 -8.869 -2.664 1.00 98.94 499 ASN A CA 1
ATOM 3788 C C . ASN A 1 499 ? -4.807 -7.572 -3.456 1.00 98.94 499 ASN A C 1
ATOM 3790 O O . ASN A 1 499 ? -3.853 -7.037 -4.020 1.00 98.94 499 ASN A O 1
ATOM 3794 N N . VAL A 1 500 ? -6.030 -7.045 -3.445 1.00 98.81 500 VAL A N 1
ATOM 3795 C CA . VAL A 1 500 ? -6.339 -5.693 -3.926 1.00 98.81 500 VAL A CA 1
ATOM 3796 C C . VAL A 1 500 ? -6.698 -4.842 -2.715 1.00 98.81 500 VAL A C 1
ATOM 3798 O O . VAL A 1 500 ? -7.620 -5.189 -1.973 1.00 98.81 500 VAL A O 1
ATOM 3801 N N . ILE A 1 501 ? -5.974 -3.745 -2.505 1.00 98.62 501 ILE A N 1
ATOM 3802 C CA . ILE A 1 501 ? -6.295 -2.726 -1.503 1.00 98.62 501 ILE A CA 1
ATOM 3803 C C . ILE A 1 501 ? -6.677 -1.450 -2.237 1.00 98.62 501 ILE A C 1
ATOM 3805 O O . ILE A 1 501 ? -5.858 -0.890 -2.956 1.00 98.62 501 ILE A O 1
ATOM 3809 N N . GLU A 1 502 ? -7.889 -0.962 -2.007 1.00 97.25 502 GLU A N 1
ATOM 3810 C CA . GLU A 1 502 ? -8.415 0.224 -2.673 1.00 97.25 502 GLU A CA 1
ATOM 3811 C C . GLU A 1 502 ? -8.988 1.226 -1.660 1.00 97.25 502 GLU A C 1
ATOM 3813 O O . GLU A 1 502 ? -9.739 0.854 -0.751 1.00 97.25 502 GLU A O 1
ATOM 3818 N N . LYS A 1 503 ? -8.673 2.516 -1.840 1.00 95.12 503 LYS A N 1
ATOM 3819 C CA . LYS A 1 503 ? -9.221 3.644 -1.060 1.00 95.12 503 LYS A CA 1
ATOM 3820 C C . LYS A 1 503 ? -8.975 3.521 0.443 1.00 95.12 503 LYS A C 1
ATOM 3822 O O . LYS A 1 503 ? -9.875 3.263 1.235 1.00 95.12 503 LYS A O 1
ATOM 3827 N N . THR A 1 504 ? -7.753 3.801 0.876 1.00 93.75 504 THR A N 1
ATOM 3828 C CA . THR A 1 504 ? -7.417 3.890 2.311 1.00 93.75 504 THR A CA 1
ATOM 3829 C C . THR A 1 504 ? -6.997 5.304 2.703 1.00 93.75 504 THR A C 1
ATOM 3831 O O . THR A 1 504 ? -6.411 6.045 1.914 1.00 93.75 504 THR A O 1
ATOM 3834 N N . SER A 1 505 ? -7.309 5.694 3.940 1.00 92.25 505 SER A N 1
ATOM 3835 C CA . SER A 1 505 ? -6.937 6.995 4.512 1.00 92.25 505 SER A CA 1
ATOM 3836 C C . SER A 1 505 ? -5.417 7.175 4.655 1.00 92.25 505 SER A C 1
ATOM 3838 O O . SER A 1 505 ? -4.903 8.285 4.483 1.00 92.25 505 SER A O 1
ATOM 3840 N N . TRP A 1 506 ? -4.701 6.096 4.979 1.00 93.56 506 TRP A N 1
ATOM 3841 C CA . TRP A 1 506 ? -3.265 6.087 5.281 1.00 93.56 506 TRP A CA 1
ATOM 3842 C C . TRP A 1 506 ? -2.576 4.949 4.502 1.00 93.56 506 TRP A C 1
ATOM 3844 O O . TRP A 1 506 ? -2.900 4.763 3.332 1.00 93.56 506 TRP A O 1
ATOM 3854 N N . ALA A 1 507 ? -1.635 4.204 5.092 1.00 95.44 507 ALA A N 1
ATOM 3855 C CA . ALA A 1 507 ? -0.950 3.102 4.408 1.00 95.44 507 ALA A CA 1
ATOM 3856 C C . ALA A 1 507 ? -1.929 2.038 3.873 1.00 95.44 507 ALA A C 1
ATOM 3858 O O . ALA A 1 507 ? -2.962 1.751 4.491 1.00 95.44 507 ALA A O 1
ATOM 3859 N N . GLY A 1 508 ? -1.567 1.395 2.761 1.00 97.06 508 GLY A N 1
ATOM 3860 C CA . GLY A 1 508 ? -2.198 0.144 2.340 1.00 97.06 508 GLY A CA 1
ATOM 3861 C C . GLY A 1 508 ? -1.845 -0.968 3.323 1.00 97.06 508 GLY A C 1
ATOM 3862 O O . GLY A 1 508 ? -2.721 -1.504 4.000 1.00 97.06 508 GLY A O 1
ATOM 3863 N N . ILE A 1 509 ? -0.549 -1.233 3.480 1.00 97.88 509 ILE A N 1
ATOM 3864 C CA . ILE A 1 509 ? -0.007 -2.157 4.477 1.00 97.88 509 ILE A CA 1
ATOM 3865 C C . ILE A 1 509 ? 1.104 -1.499 5.304 1.00 97.88 509 ILE A C 1
ATOM 3867 O O . ILE A 1 509 ? 1.995 -0.846 4.765 1.00 97.88 509 ILE A O 1
ATOM 3871 N N . SER A 1 510 ? 1.051 -1.686 6.623 1.00 97.25 510 SER A N 1
ATOM 3872 C CA . SER A 1 510 ? 2.112 -1.324 7.570 1.00 97.25 510 SER A CA 1
ATOM 3873 C C . SER A 1 510 ? 2.667 -2.610 8.182 1.00 97.25 510 SER A C 1
ATOM 3875 O O . SER A 1 510 ? 1.920 -3.319 8.855 1.00 97.25 510 SER A O 1
ATOM 3877 N N . MET A 1 511 ? 3.936 -2.939 7.914 1.00 97.19 511 MET A N 1
ATOM 3878 C CA . MET A 1 511 ? 4.563 -4.202 8.322 1.00 97.19 511 MET A CA 1
ATOM 3879 C C . MET A 1 511 ? 5.814 -3.997 9.182 1.00 97.19 511 MET A C 1
ATOM 3881 O O . MET A 1 511 ? 6.760 -3.307 8.797 1.00 97.19 511 MET A O 1
ATOM 3885 N N . GLY A 1 512 ? 5.852 -4.672 10.323 1.00 95.75 512 GLY A N 1
ATOM 3886 C CA . GLY A 1 512 ? 6.894 -4.521 11.326 1.00 95.75 512 GLY A CA 1
ATOM 3887 C C . GLY A 1 512 ? 6.572 -3.423 12.335 1.00 95.75 512 GLY A C 1
ATOM 3888 O O . GLY A 1 512 ? 5.630 -2.642 12.191 1.00 95.75 512 GLY A O 1
ATOM 3889 N N . TRP A 1 513 ? 7.354 -3.386 13.410 1.00 94.88 513 TRP A N 1
ATOM 3890 C CA . TRP A 1 513 ? 7.168 -2.461 14.523 1.00 94.88 513 TRP A CA 1
ATOM 3891 C C . TRP A 1 513 ? 8.484 -2.269 15.285 1.00 94.88 513 TRP A C 1
ATOM 3893 O O . TRP A 1 513 ? 9.467 -2.966 15.042 1.00 94.88 513 TRP A O 1
ATOM 3903 N N . GLY A 1 514 ? 8.517 -1.335 16.235 1.00 91.50 514 GLY A N 1
ATOM 3904 C CA . GLY A 1 514 ? 9.652 -1.185 17.154 1.00 91.50 514 GLY A CA 1
ATOM 3905 C C . GLY A 1 514 ? 10.617 -0.038 16.846 1.00 91.50 514 GLY A C 1
ATOM 3906 O O . GLY A 1 514 ? 11.334 0.386 17.758 1.00 91.50 514 GLY A O 1
ATOM 3907 N N . TRP A 1 515 ? 10.613 0.499 15.616 1.00 93.00 515 TRP A N 1
ATOM 3908 C CA . TRP A 1 515 ? 11.579 1.512 15.150 1.00 93.00 515 TRP A CA 1
ATOM 3909 C C . TRP A 1 515 ? 13.033 1.077 15.473 1.00 93.00 515 TRP A C 1
ATOM 3911 O O . TRP A 1 515 ? 13.320 -0.099 15.717 1.00 93.00 515 TRP A O 1
ATOM 3921 N N . TRP A 1 516 ? 13.989 2.007 15.537 1.00 92.25 516 TRP A N 1
ATOM 3922 C CA . TRP A 1 516 ? 15.368 1.700 15.964 1.00 92.25 516 TRP A CA 1
ATOM 3923 C C . TRP A 1 516 ? 15.500 1.371 17.461 1.00 92.25 516 TRP A C 1
ATOM 3925 O O . TRP A 1 516 ? 16.566 0.962 17.921 1.00 92.25 516 TRP A O 1
ATOM 3935 N N . ASN A 1 517 ? 14.428 1.510 18.242 1.00 94.25 517 ASN A N 1
ATOM 3936 C CA . ASN A 1 517 ? 14.457 1.367 19.697 1.00 94.25 517 ASN A CA 1
ATOM 3937 C C . ASN A 1 517 ? 14.691 -0.074 20.171 1.00 94.25 517 ASN A C 1
ATOM 3939 O O . ASN A 1 517 ? 15.108 -0.260 21.313 1.00 94.25 517 ASN A O 1
ATOM 3943 N N . PHE A 1 518 ? 14.493 -1.072 19.306 1.00 95.19 518 PHE A N 1
ATOM 3944 C CA . PHE A 1 518 ? 14.711 -2.490 19.622 1.00 95.19 518 PHE A CA 1
ATOM 3945 C C . PHE A 1 518 ? 15.670 -3.185 18.647 1.00 95.19 518 PHE A C 1
ATOM 3947 O O . PHE A 1 518 ? 15.675 -4.408 18.543 1.00 95.19 518 PHE A O 1
ATOM 3954 N N . ASN A 1 519 ? 16.524 -2.423 17.953 1.00 92.75 519 ASN A N 1
ATOM 3955 C CA . ASN A 1 519 ? 17.533 -2.973 17.038 1.00 92.75 519 ASN A CA 1
ATOM 3956 C C . ASN A 1 519 ? 18.841 -3.411 17.737 1.00 92.75 519 ASN A C 1
ATOM 3958 O O . ASN A 1 519 ? 19.791 -3.827 17.078 1.00 92.75 519 ASN A O 1
ATOM 3962 N N . GLY A 1 520 ? 18.931 -3.289 19.066 1.00 93.88 520 GLY A N 1
ATOM 3963 C CA . GLY A 1 520 ? 20.105 -3.684 19.851 1.00 93.88 520 GLY A CA 1
ATOM 3964 C C . GLY A 1 520 ? 21.324 -2.759 19.721 1.00 93.88 520 GLY A C 1
ATOM 3965 O O . GLY A 1 520 ? 22.364 -3.034 20.328 1.00 93.88 520 GLY A O 1
ATOM 3966 N N . SER A 1 521 ? 21.237 -1.653 18.978 1.00 92.25 521 SER A N 1
ATOM 3967 C CA . SER A 1 521 ? 22.318 -0.666 18.876 1.00 92.25 521 SER A CA 1
ATOM 3968 C C . SER A 1 521 ? 22.619 -0.001 20.234 1.00 92.25 521 SER A C 1
ATOM 3970 O O . SER A 1 521 ? 21.755 0.024 21.116 1.00 92.25 521 SER A O 1
ATOM 3972 N N . PRO A 1 522 ? 23.815 0.594 20.440 1.00 92.88 522 PRO A N 1
ATOM 3973 C CA . PRO A 1 522 ? 24.171 1.234 21.712 1.00 92.88 522 PRO A CA 1
ATOM 3974 C C . PRO A 1 522 ? 23.214 2.338 22.189 1.00 92.88 522 PRO A C 1
ATOM 3976 O O . PRO A 1 522 ? 23.220 2.654 23.377 1.00 92.88 522 PRO A O 1
ATOM 3979 N N . GLY A 1 523 ? 22.445 2.947 21.279 1.00 87.44 523 GLY A N 1
ATOM 3980 C CA . GLY A 1 523 ? 21.464 3.988 21.596 1.00 87.44 523 GLY A CA 1
ATOM 3981 C C . GLY A 1 523 ? 20.029 3.487 21.780 1.00 87.44 523 GLY A C 1
ATOM 3982 O O . GLY A 1 523 ? 19.196 4.272 22.223 1.00 87.44 523 GLY A O 1
ATOM 3983 N N . SER A 1 524 ? 19.739 2.234 21.415 1.00 93.69 524 SER A N 1
ATOM 3984 C CA . SER A 1 524 ? 18.401 1.636 21.515 1.00 93.69 524 SER A CA 1
ATOM 3985 C C . SER A 1 524 ? 17.933 1.506 22.977 1.00 93.69 524 SER A C 1
ATOM 3987 O O . SER A 1 524 ? 18.724 1.682 23.907 1.00 93.69 524 SER A O 1
ATOM 3989 N N . ILE A 1 525 ? 16.648 1.205 23.200 1.00 93.94 525 ILE A N 1
ATOM 3990 C CA . ILE A 1 525 ? 16.087 1.007 24.549 1.00 93.94 525 ILE A CA 1
ATOM 3991 C C . ILE A 1 525 ? 16.697 -0.219 25.231 1.00 93.94 525 ILE A C 1
ATOM 3993 O O . ILE A 1 525 ? 16.959 -0.172 26.431 1.00 93.94 525 ILE A O 1
ATOM 3997 N N . GLU A 1 526 ? 17.008 -1.263 24.459 1.00 93.38 526 GLU A N 1
ATOM 3998 C CA . GLU A 1 526 ? 17.634 -2.499 24.940 1.00 93.38 526 GLU A CA 1
ATOM 3999 C C . GLU A 1 526 ? 18.975 -2.779 24.220 1.00 93.38 526 GLU A C 1
ATOM 4001 O O . GLU A 1 526 ? 19.065 -3.641 23.338 1.00 93.38 526 GLU A O 1
ATOM 4006 N N . PRO A 1 527 ? 20.064 -2.063 24.575 1.00 95.69 527 PRO A N 1
ATOM 4007 C CA . PRO A 1 527 ? 21.358 -2.224 23.919 1.00 95.69 527 PRO A CA 1
ATOM 4008 C C . PRO A 1 527 ? 21.921 -3.647 24.025 1.00 95.69 527 PRO A C 1
ATOM 4010 O O . PRO A 1 527 ? 22.041 -4.215 25.111 1.00 95.69 527 PRO A O 1
ATOM 4013 N N . GLY A 1 528 ? 22.365 -4.196 22.894 1.00 96.00 528 GLY A N 1
ATOM 4014 C CA . GLY A 1 528 ? 22.927 -5.544 22.784 1.00 96.00 528 GLY A CA 1
ATOM 4015 C C . GLY A 1 528 ? 21.895 -6.674 22.747 1.00 96.00 528 GLY A C 1
ATOM 4016 O O . GLY A 1 528 ? 22.301 -7.834 22.688 1.00 96.00 528 GLY A O 1
ATOM 4017 N N . ASN A 1 529 ? 20.598 -6.357 22.768 1.00 95.81 529 ASN A N 1
ATOM 4018 C CA . ASN A 1 529 ? 19.509 -7.326 22.708 1.00 95.81 529 ASN A CA 1
ATOM 4019 C C . ASN A 1 529 ? 18.495 -6.924 21.620 1.00 95.81 529 ASN A C 1
ATOM 4021 O O . ASN A 1 529 ? 17.469 -6.342 21.945 1.00 95.81 529 ASN A O 1
ATOM 4025 N N . PRO A 1 530 ? 18.778 -7.157 20.325 1.00 95.38 530 PRO A N 1
ATOM 4026 C CA . PRO A 1 530 ? 17.810 -6.872 19.270 1.00 95.38 530 PRO A CA 1
ATOM 4027 C C . PRO A 1 530 ? 16.581 -7.786 19.377 1.00 95.38 530 PRO A C 1
ATOM 4029 O O . PRO A 1 530 ? 16.710 -8.967 19.717 1.00 95.38 530 PRO A O 1
ATOM 4032 N N . THR A 1 531 ? 15.398 -7.272 19.032 1.00 95.81 531 THR A N 1
ATOM 4033 C CA . THR A 1 531 ? 14.231 -8.136 18.799 1.00 95.81 531 THR A CA 1
ATOM 4034 C C . THR A 1 531 ? 14.474 -9.046 17.590 1.00 95.81 531 THR A C 1
ATOM 4036 O O . THR A 1 531 ? 15.199 -8.698 16.660 1.00 95.81 531 THR A O 1
ATOM 4039 N N . THR A 1 532 ? 13.894 -10.245 17.625 1.00 95.12 532 THR A N 1
ATOM 4040 C CA . THR A 1 532 ? 14.045 -11.278 16.581 1.00 95.12 532 THR A CA 1
ATOM 4041 C C . THR A 1 532 ? 12.705 -11.831 16.101 1.00 95.12 532 THR A C 1
ATOM 4043 O O . THR A 1 532 ? 12.672 -12.850 15.412 1.00 95.12 532 THR A O 1
ATOM 4046 N N . VAL A 1 533 ? 11.602 -11.192 16.505 1.00 96.94 533 VAL A N 1
ATOM 4047 C CA . VAL A 1 533 ? 10.250 -11.714 16.284 1.00 96.94 533 VAL A CA 1
ATOM 4048 C C . VAL A 1 533 ? 9.804 -11.509 14.838 1.00 96.94 533 VAL A C 1
ATOM 4050 O O . VAL A 1 533 ? 9.328 -12.455 14.222 1.00 96.94 533 VAL A O 1
ATOM 4053 N N . ALA A 1 534 ? 9.992 -10.305 14.288 1.00 97.69 534 ALA A N 1
ATOM 4054 C CA . ALA A 1 534 ? 9.624 -10.012 12.906 1.00 97.69 534 ALA A CA 1
ATOM 4055 C C . ALA A 1 534 ? 10.666 -10.577 11.927 1.00 97.69 534 ALA A C 1
ATOM 4057 O O . ALA A 1 534 ? 11.839 -10.212 12.013 1.00 97.69 534 ALA A O 1
ATOM 4058 N N . ARG A 1 535 ? 10.261 -11.486 11.029 1.00 98.00 535 ARG A N 1
ATOM 4059 C CA . ARG A 1 535 ? 11.141 -12.145 10.039 1.00 98.00 535 ARG A CA 1
ATOM 4060 C C . ARG A 1 535 ? 10.350 -12.973 9.021 1.00 98.00 535 ARG A C 1
ATOM 4062 O O . ARG A 1 535 ? 9.211 -13.344 9.287 1.00 98.00 535 ARG A O 1
ATOM 4069 N N . ASN A 1 536 ? 10.992 -13.350 7.916 1.00 98.12 536 ASN A N 1
ATOM 4070 C CA . ASN A 1 536 ? 10.480 -14.267 6.886 1.00 98.12 536 ASN A CA 1
ATOM 4071 C C . ASN A 1 536 ? 9.160 -13.817 6.233 1.00 98.12 536 ASN A C 1
ATOM 4073 O O . ASN A 1 536 ? 8.361 -14.654 5.814 1.00 98.12 536 ASN A O 1
ATOM 4077 N N . ASN A 1 537 ? 8.886 -12.514 6.192 1.00 98.69 537 ASN A N 1
ATOM 4078 C CA . ASN A 1 537 ? 7.609 -12.001 5.705 1.00 98.69 537 ASN A CA 1
ATOM 4079 C C . ASN A 1 537 ? 7.644 -11.738 4.194 1.00 98.69 537 ASN A C 1
ATOM 4081 O O . ASN A 1 537 ? 8.700 -11.533 3.599 1.00 98.69 537 ASN A O 1
ATOM 4085 N N . SER A 1 538 ? 6.483 -11.726 3.547 1.00 98.50 538 SER A N 1
ATOM 4086 C CA . SER A 1 538 ? 6.377 -11.463 2.113 1.00 98.50 538 SER A CA 1
ATOM 4087 C C . SER A 1 538 ? 5.150 -10.627 1.761 1.00 98.50 538 SER A C 1
ATOM 4089 O O . SER A 1 538 ? 4.054 -10.884 2.255 1.00 98.50 538 SER A O 1
ATOM 4091 N N . ILE A 1 539 ? 5.351 -9.628 0.899 1.00 98.88 539 ILE A N 1
ATOM 4092 C CA . ILE A 1 539 ? 4.320 -8.767 0.300 1.00 98.88 539 ILE A CA 1
ATOM 4093 C C . ILE A 1 539 ? 4.522 -8.851 -1.214 1.00 98.88 539 ILE A C 1
ATOM 4095 O O . ILE A 1 539 ? 5.443 -8.216 -1.740 1.00 98.88 539 ILE A O 1
ATOM 4099 N N . ARG A 1 540 ? 3.737 -9.678 -1.919 1.00 98.56 540 ARG A N 1
ATOM 4100 C CA . ARG A 1 540 ? 3.963 -9.919 -3.355 1.00 98.56 540 ARG A CA 1
ATOM 4101 C C . ARG A 1 540 ? 2.715 -9.931 -4.219 1.00 98.56 540 ARG A C 1
ATOM 4103 O O . ARG A 1 540 ? 1.669 -10.380 -3.779 1.00 98.56 540 ARG A O 1
ATOM 4110 N N . TYR A 1 541 ? 2.828 -9.493 -5.471 1.00 98.62 541 TYR A N 1
ATOM 4111 C CA . TYR A 1 541 ? 1.716 -9.542 -6.431 1.00 98.62 541 TYR A CA 1
ATOM 4112 C C . TYR A 1 541 ? 0.444 -8.827 -5.948 1.00 98.62 541 TYR A C 1
ATOM 4114 O O . TYR A 1 541 ? -0.656 -9.181 -6.358 1.00 98.62 541 TYR A O 1
ATOM 4122 N N . ASN A 1 542 ? 0.560 -7.830 -5.067 1.00 98.94 542 ASN A N 1
ATOM 4123 C CA . ASN A 1 542 ? -0.592 -7.054 -4.606 1.00 98.94 542 ASN A CA 1
ATOM 4124 C C . ASN A 1 542 ? -0.793 -5.814 -5.478 1.00 98.94 542 ASN A C 1
ATOM 4126 O O . ASN A 1 542 ? 0.157 -5.289 -6.059 1.00 98.94 542 ASN A O 1
ATOM 4130 N N . GLU A 1 543 ? -2.033 -5.347 -5.531 1.00 98.69 543 GLU A N 1
ATOM 4131 C CA . GLU A 1 543 ? -2.437 -4.127 -6.223 1.00 98.69 543 GLU A CA 1
ATOM 4132 C C . GLU A 1 543 ? -2.951 -3.114 -5.193 1.00 98.69 543 GLU A C 1
ATOM 4134 O O . GLU A 1 543 ? -3.833 -3.420 -4.385 1.00 98.69 543 GLU A O 1
ATOM 4139 N N . PHE A 1 544 ? -2.355 -1.925 -5.185 1.00 98.62 544 PHE A N 1
ATOM 4140 C CA . PHE A 1 544 ? -2.671 -0.831 -4.271 1.00 98.62 544 PHE A CA 1
ATOM 4141 C C . PHE A 1 544 ? -3.243 0.327 -5.080 1.00 98.62 544 PHE A C 1
ATOM 4143 O O . PHE A 1 544 ? -2.492 0.967 -5.803 1.00 98.62 544 PHE A O 1
ATOM 4150 N N . ILE A 1 545 ? -4.537 0.599 -4.933 1.00 97.44 545 ILE A N 1
ATOM 4151 C CA . ILE A 1 545 ? -5.275 1.577 -5.738 1.00 97.44 545 ILE A CA 1
ATOM 4152 C C . ILE A 1 545 ? -5.720 2.732 -4.845 1.00 97.44 545 ILE A C 1
ATOM 4154 O O . ILE A 1 545 ? -6.407 2.514 -3.839 1.00 97.44 545 ILE A O 1
ATOM 4158 N N . ASP A 1 546 ? -5.353 3.965 -5.193 1.00 94.19 546 ASP A N 1
ATOM 4159 C CA . ASP A 1 546 ? -5.740 5.169 -4.446 1.00 94.19 546 ASP A CA 1
ATOM 4160 C C . ASP A 1 546 ? -5.509 4.996 -2.935 1.00 94.19 546 ASP A C 1
ATOM 4162 O O . ASP A 1 546 ? -6.425 5.099 -2.109 1.00 94.19 546 ASP A O 1
ATOM 4166 N N . THR A 1 547 ? -4.286 4.650 -2.543 1.00 93.75 547 THR A N 1
ATOM 4167 C CA . THR A 1 547 ? -3.929 4.572 -1.119 1.00 93.75 547 THR A CA 1
ATOM 4168 C C . THR A 1 547 ? -3.359 5.904 -0.633 1.00 93.75 547 THR A C 1
ATOM 4170 O O . THR A 1 547 ? -2.985 6.764 -1.427 1.00 93.75 547 THR A O 1
ATOM 4173 N N . VAL A 1 548 ? -3.308 6.113 0.689 1.00 93.81 548 VAL A N 1
ATOM 4174 C CA . VAL A 1 548 ? -2.814 7.365 1.287 1.00 93.81 548 VAL A CA 1
ATOM 4175 C C . VAL A 1 548 ? -3.706 8.567 0.925 1.00 93.81 548 VAL A C 1
ATOM 4177 O O . VAL A 1 548 ? -3.249 9.601 0.461 1.00 93.81 548 VAL A O 1
ATOM 4180 N N . ASN A 1 549 ? -5.023 8.483 1.129 1.00 92.00 549 ASN A N 1
ATOM 4181 C CA . ASN A 1 549 ? -5.954 9.541 0.697 1.00 92.00 549 ASN A CA 1
ATOM 4182 C C . ASN A 1 549 ? -6.178 10.695 1.678 1.00 92.00 549 ASN A C 1
ATOM 4184 O O . ASN A 1 549 ? -6.856 11.662 1.326 1.00 92.00 549 ASN A O 1
ATOM 4188 N N . ASP A 1 550 ? -5.672 10.653 2.907 1.00 89.69 550 ASP A N 1
ATOM 4189 C CA . ASP A 1 550 ? -6.070 11.647 3.912 1.00 89.69 550 ASP A CA 1
ATOM 4190 C C . ASP A 1 550 ? -4.951 11.999 4.899 1.00 89.69 550 ASP A C 1
ATOM 4192 O O . ASP A 1 550 ? -4.685 13.184 5.136 1.00 89.69 550 ASP A O 1
ATOM 4196 N N . ARG A 1 551 ? -4.253 10.999 5.445 1.00 90.25 551 ARG A N 1
ATOM 4197 C CA . ARG A 1 551 ? -3.047 11.182 6.272 1.00 90.25 551 ARG A CA 1
ATOM 4198 C C . ARG A 1 551 ? -1.775 11.084 5.430 1.00 90.25 551 ARG A C 1
ATOM 4200 O O . ARG A 1 551 ? -1.808 10.557 4.328 1.00 90.25 551 ARG A O 1
ATOM 4207 N N . ASN A 1 552 ? -0.679 11.640 5.943 1.00 91.38 552 ASN A N 1
ATOM 4208 C CA . ASN A 1 552 ? 0.618 11.694 5.260 1.00 91.38 552 ASN A CA 1
ATOM 4209 C C . ASN A 1 552 ? 1.677 10.930 6.085 1.00 91.38 552 ASN A C 1
ATOM 4211 O O . ASN A 1 552 ? 1.325 10.230 7.038 1.00 91.38 552 ASN A O 1
ATOM 4215 N N . ASP A 1 553 ? 2.956 11.073 5.733 1.00 91.38 553 ASP A N 1
ATOM 4216 C CA . ASP A 1 553 ? 4.096 10.406 6.380 1.00 91.38 553 ASP A CA 1
ATOM 4217 C C . ASP A 1 553 ? 3.998 8.873 6.318 1.00 91.38 553 ASP A C 1
ATOM 4219 O O . ASP A 1 553 ? 4.120 8.148 7.300 1.00 91.38 553 ASP A O 1
ATOM 4223 N N . THR A 1 554 ? 3.660 8.378 5.129 1.00 93.62 554 THR A N 1
ATOM 4224 C CA . THR A 1 554 ? 3.494 6.956 4.828 1.00 93.62 554 THR A CA 1
ATOM 4225 C C . THR A 1 554 ? 3.579 6.718 3.322 1.00 93.62 554 THR A C 1
ATOM 4227 O O . THR A 1 554 ? 3.650 7.684 2.562 1.00 93.62 554 THR A O 1
ATOM 4230 N N . GLY A 1 555 ? 3.545 5.452 2.913 1.00 95.19 555 GLY A N 1
ATOM 4231 C CA . GLY A 1 555 ? 3.320 5.027 1.534 1.00 95.19 555 GLY A CA 1
ATOM 4232 C C . GLY A 1 555 ? 2.347 3.838 1.486 1.00 95.19 555 GLY A C 1
ATOM 4233 O O . GLY A 1 555 ? 2.057 3.252 2.536 1.00 95.19 555 GLY A O 1
ATOM 4234 N N . PRO A 1 556 ? 1.835 3.464 0.299 1.00 97.44 556 PRO A N 1
ATOM 4235 C CA . PRO A 1 556 ? 1.053 2.245 0.085 1.00 97.44 556 PRO A CA 1
ATOM 4236 C C . PRO A 1 556 ? 1.616 1.012 0.804 1.00 97.44 556 PRO A C 1
ATOM 4238 O O . PRO A 1 556 ? 0.868 0.287 1.462 1.00 97.44 556 PRO A O 1
ATOM 4241 N N . VAL A 1 557 ? 2.940 0.833 0.743 1.00 98.06 557 VAL A N 1
ATOM 4242 C CA . VAL A 1 557 ? 3.687 -0.156 1.527 1.00 98.06 557 VAL A CA 1
ATOM 4243 C C . VAL A 1 557 ? 4.642 0.572 2.465 1.00 98.06 557 VAL A C 1
ATOM 4245 O O . VAL A 1 557 ? 5.505 1.341 2.030 1.00 98.06 557 VAL A O 1
ATOM 4248 N N . TYR A 1 558 ? 4.488 0.304 3.757 1.00 97.44 558 TYR A N 1
ATOM 4249 C CA . TYR A 1 558 ? 5.252 0.919 4.831 1.00 97.44 558 TYR A CA 1
ATOM 4250 C C . TYR A 1 558 ? 5.901 -0.155 5.716 1.00 97.44 558 TYR A C 1
ATOM 4252 O O . TYR A 1 558 ? 5.216 -1.093 6.136 1.00 97.44 558 TYR A O 1
ATOM 4260 N N . THR A 1 559 ? 7.188 -0.008 6.054 1.00 97.44 559 THR A N 1
ATOM 4261 C CA . THR A 1 559 ? 7.914 -0.950 6.928 1.00 97.44 559 THR A CA 1
ATOM 4262 C C . THR A 1 559 ? 8.585 -0.287 8.127 1.00 97.44 559 THR A C 1
ATOM 4264 O O . THR A 1 559 ? 9.050 0.846 8.035 1.00 97.44 559 THR A O 1
ATOM 4267 N N . LEU A 1 560 ? 8.686 -1.022 9.241 1.00 95.06 560 LEU A N 1
ATOM 4268 C CA . LEU A 1 560 ? 9.374 -0.597 10.467 1.00 95.06 560 LEU A CA 1
ATOM 4269 C C . LEU A 1 560 ? 10.229 -1.702 11.083 1.00 95.06 560 LEU A C 1
ATOM 4271 O O . LEU A 1 560 ? 9.801 -2.854 11.162 1.00 95.06 560 LEU A O 1
ATOM 4275 N N . GLY A 1 561 ? 11.384 -1.318 11.634 1.00 95.88 561 GLY A N 1
ATOM 4276 C CA . GLY A 1 561 ? 12.259 -2.227 12.377 1.00 95.88 561 GLY A CA 1
ATOM 4277 C C . GLY A 1 561 ? 12.932 -3.299 11.510 1.00 95.88 561 GLY A C 1
ATOM 4278 O O . GLY A 1 561 ? 12.645 -3.458 10.323 1.00 95.88 561 GLY A O 1
ATOM 4279 N N . ALA A 1 562 ? 13.865 -4.040 12.111 1.00 96.06 562 ALA A N 1
ATOM 4280 C CA . ALA A 1 562 ? 14.607 -5.085 11.412 1.00 96.06 562 ALA A CA 1
ATOM 4281 C C . ALA A 1 562 ? 13.715 -6.310 11.165 1.00 96.06 562 ALA A C 1
ATOM 4283 O O . ALA A 1 562 ? 13.070 -6.798 12.094 1.00 96.06 562 ALA A O 1
ATOM 4284 N N . GLN A 1 563 ? 13.711 -6.817 9.929 1.00 97.38 563 GLN A N 1
ATOM 4285 C CA . GLN A 1 563 ? 12.847 -7.924 9.509 1.00 97.38 563 GLN A CA 1
ATOM 4286 C C . GLN A 1 563 ? 13.604 -8.894 8.587 1.00 97.38 563 GLN A C 1
ATOM 4288 O O . GLN A 1 563 ? 13.363 -8.896 7.379 1.00 97.38 563 GLN A O 1
ATOM 4293 N N . PRO A 1 564 ? 14.520 -9.722 9.128 1.00 97.62 564 PRO A N 1
ATOM 4294 C CA . PRO A 1 564 ? 15.330 -10.651 8.342 1.00 97.62 564 PRO A CA 1
ATOM 4295 C C . PRO A 1 564 ? 14.522 -11.489 7.357 1.00 97.62 564 PRO A C 1
ATOM 4297 O O . PRO A 1 564 ? 13.449 -11.984 7.700 1.00 97.62 564 PRO A O 1
ATOM 4300 N N . ASP A 1 565 ? 15.073 -11.657 6.155 1.00 97.00 565 ASP A N 1
ATOM 4301 C CA . ASP A 1 565 ? 14.522 -12.493 5.085 1.00 97.00 565 ASP A CA 1
ATOM 4302 C C . ASP A 1 565 ? 13.122 -12.048 4.604 1.00 97.00 565 ASP A C 1
ATOM 4304 O O . ASP A 1 565 ? 12.335 -12.862 4.121 1.00 97.00 565 ASP A O 1
ATOM 4308 N N . THR A 1 566 ? 12.800 -10.753 4.733 1.00 98.56 566 THR A N 1
ATOM 4309 C CA . THR A 1 566 ? 11.526 -10.188 4.255 1.00 98.56 566 THR A CA 1
ATOM 4310 C C . THR A 1 566 ? 11.620 -9.732 2.799 1.00 98.56 566 THR A C 1
ATOM 4312 O O . THR A 1 566 ? 12.575 -9.054 2.417 1.00 98.56 566 THR A O 1
ATOM 4315 N N . ILE A 1 567 ? 10.615 -10.075 1.986 1.00 98.44 567 ILE A N 1
ATOM 4316 C CA . ILE A 1 567 ? 10.584 -9.801 0.539 1.00 98.44 567 ILE A CA 1
ATOM 4317 C C . ILE A 1 567 ? 9.326 -9.014 0.155 1.00 98.44 567 ILE A C 1
ATOM 4319 O O . ILE A 1 567 ? 8.201 -9.469 0.346 1.00 98.44 567 ILE A O 1
ATOM 4323 N N . ILE A 1 568 ? 9.514 -7.863 -0.478 1.00 98.81 568 ILE A N 1
ATOM 4324 C CA . ILE A 1 568 ? 8.472 -6.984 -1.005 1.00 98.81 568 ILE A CA 1
ATOM 4325 C C . ILE A 1 568 ? 8.679 -6.900 -2.514 1.00 98.81 568 ILE A C 1
ATOM 4327 O O . ILE A 1 568 ? 9.573 -6.202 -2.985 1.00 98.81 568 ILE A O 1
ATOM 4331 N N . SER A 1 569 ? 7.908 -7.654 -3.295 1.00 98.19 569 SER A N 1
ATOM 4332 C CA . SER A 1 569 ? 8.197 -7.747 -4.729 1.00 98.19 569 SER A CA 1
ATOM 4333 C C . SER A 1 569 ? 6.989 -7.921 -5.623 1.00 98.19 569 SER A C 1
ATOM 4335 O O . SER A 1 569 ? 5.999 -8.504 -5.203 1.00 98.19 569 SER A O 1
ATOM 4337 N N . HIS A 1 570 ? 7.091 -7.503 -6.882 1.00 98.25 570 HIS A N 1
ATOM 4338 C CA . HIS A 1 570 ? 6.021 -7.684 -7.867 1.00 98.25 570 HIS A CA 1
ATOM 4339 C C . HIS A 1 570 ? 4.699 -7.012 -7.454 1.00 98.25 570 HIS A C 1
ATOM 4341 O O . HIS A 1 570 ? 3.631 -7.502 -7.803 1.00 98.25 570 HIS A O 1
ATOM 4347 N N . ASN A 1 571 ? 4.737 -5.924 -6.679 1.00 98.88 571 ASN A N 1
ATOM 4348 C CA . ASN A 1 571 ? 3.532 -5.165 -6.341 1.00 98.88 571 ASN A CA 1
ATOM 4349 C C . ASN A 1 571 ? 3.308 -4.037 -7.351 1.00 98.88 571 ASN A C 1
ATOM 4351 O O . ASN A 1 571 ? 4.269 -3.436 -7.837 1.00 98.88 571 ASN A O 1
ATOM 4355 N N . TYR A 1 572 ? 2.038 -3.738 -7.616 1.00 98.69 572 TYR A N 1
ATOM 4356 C CA . TYR A 1 572 ? 1.624 -2.590 -8.411 1.00 98.69 572 TYR A CA 1
ATOM 4357 C C . TYR A 1 572 ? 0.986 -1.543 -7.501 1.00 98.69 572 TYR A C 1
ATOM 4359 O O . TYR A 1 572 ? 0.015 -1.827 -6.797 1.00 98.69 572 TYR A O 1
ATOM 4367 N N . ILE A 1 573 ? 1.573 -0.353 -7.484 1.00 98.50 573 ILE A N 1
ATOM 4368 C CA . ILE A 1 573 ? 1.035 0.829 -6.822 1.00 98.50 573 ILE A CA 1
ATOM 4369 C C . ILE A 1 573 ? 0.447 1.708 -7.917 1.00 98.50 573 ILE A C 1
ATOM 4371 O O . ILE A 1 573 ? 1.195 2.272 -8.708 1.00 98.50 573 ILE A O 1
ATOM 4375 N N . ASP A 1 574 ? -0.875 1.796 -7.930 1.00 96.06 574 ASP A N 1
ATOM 4376 C CA . ASP A 1 574 ? -1.676 2.632 -8.814 1.00 96.06 574 ASP A CA 1
ATOM 4377 C C . ASP A 1 574 ? -2.264 3.789 -7.995 1.00 96.06 574 ASP A C 1
ATOM 4379 O O . ASP A 1 574 ? -3.277 3.673 -7.299 1.00 96.06 574 ASP A O 1
ATOM 4383 N N . GLY A 1 575 ? -1.554 4.909 -7.996 1.00 87.88 575 GLY A N 1
ATOM 4384 C CA . GLY A 1 575 ? -1.996 6.132 -7.352 1.00 87.88 575 GLY A CA 1
ATOM 4385 C C . GLY A 1 575 ? -1.373 6.384 -5.980 1.00 87.88 575 GLY A C 1
ATOM 4386 O O . GLY A 1 575 ? -1.656 5.735 -4.969 1.00 87.88 575 GLY A O 1
ATOM 4387 N N . VAL A 1 576 ? -0.599 7.469 -5.935 1.00 93.69 576 VAL A N 1
ATOM 4388 C CA . VAL A 1 576 ? -0.327 8.277 -4.741 1.00 93.69 576 VAL A CA 1
ATOM 4389 C C . VAL A 1 576 ? -0.433 9.736 -5.172 1.00 93.69 576 VAL A C 1
ATOM 4391 O O . VAL A 1 576 ? 0.305 10.192 -6.046 1.00 93.69 576 VAL A O 1
ATOM 4394 N N . ARG A 1 577 ? -1.385 10.478 -4.597 1.00 90.62 577 ARG A N 1
ATOM 4395 C CA . ARG A 1 577 ? -1.679 11.853 -5.035 1.00 90.62 577 ARG A CA 1
ATOM 4396 C C . ARG A 1 577 ? -0.562 12.845 -4.681 1.00 90.62 577 ARG A C 1
ATOM 4398 O O . ARG A 1 577 ? 0.118 12.699 -3.662 1.00 90.62 577 ARG A O 1
ATOM 4405 N N . ALA A 1 578 ? -0.465 13.918 -5.467 1.00 89.38 578 ALA A N 1
ATOM 4406 C CA . ALA A 1 578 ? 0.416 15.052 -5.197 1.00 89.38 578 ALA A CA 1
ATOM 4407 C C . ALA A 1 578 ? 0.281 15.585 -3.757 1.00 89.38 578 ALA A C 1
ATOM 4409 O O . ALA A 1 578 ? -0.823 15.687 -3.209 1.00 89.38 578 ALA A O 1
ATOM 4410 N N . GLY A 1 579 ? 1.407 15.989 -3.162 1.00 86.81 579 GLY A N 1
ATOM 4411 C CA . GLY A 1 579 ? 1.469 16.548 -1.808 1.00 86.81 579 GLY A CA 1
ATOM 4412 C C . GLY A 1 579 ? 1.717 15.519 -0.700 1.00 86.81 579 GLY A C 1
ATOM 4413 O O . GLY A 1 579 ? 1.821 15.906 0.467 1.00 86.81 579 GLY A O 1
ATOM 4414 N N . HIS A 1 580 ? 1.839 14.235 -1.043 1.00 90.19 580 HIS A N 1
ATOM 4415 C CA . HIS A 1 580 ? 2.270 13.184 -0.118 1.00 90.19 580 HIS A CA 1
ATOM 4416 C C . HIS A 1 580 ? 3.761 12.902 -0.183 1.00 90.19 580 HIS A C 1
ATOM 4418 O O . HIS A 1 580 ? 4.453 13.266 -1.135 1.00 90.19 580 HIS A O 1
ATOM 4424 N N . THR A 1 581 ? 4.267 12.275 0.876 1.00 89.44 581 THR A N 1
ATOM 4425 C CA . THR A 1 581 ? 5.708 12.140 1.044 1.00 89.44 581 THR A CA 1
ATOM 4426 C C . THR A 1 581 ? 6.290 10.929 0.316 1.00 89.44 581 THR A C 1
ATOM 4428 O O . THR A 1 581 ? 7.325 11.112 -0.307 1.00 89.44 581 THR A O 1
ATOM 4431 N N . TYR A 1 582 ? 5.680 9.736 0.339 1.00 93.19 582 TYR A N 1
ATOM 4432 C CA . TYR A 1 582 ? 6.365 8.509 -0.108 1.00 93.19 582 TYR A CA 1
ATOM 4433 C C . TYR A 1 582 ? 5.520 7.610 -1.026 1.00 93.19 582 TYR A C 1
ATOM 4435 O O . TYR A 1 582 ? 4.341 7.387 -0.755 1.00 93.19 582 TYR A O 1
ATOM 4443 N N . GLY A 1 583 ? 6.147 7.034 -2.059 1.00 94.50 583 GLY A N 1
ATOM 4444 C CA . GLY A 1 583 ? 5.616 5.902 -2.833 1.00 94.50 583 GLY A CA 1
ATOM 4445 C C . GLY A 1 583 ? 5.828 4.566 -2.108 1.00 94.50 583 GLY A C 1
ATOM 4446 O O . GLY A 1 583 ? 4.875 3.905 -1.705 1.00 94.50 583 GLY A O 1
ATOM 4447 N N . LEU A 1 584 ? 7.084 4.199 -1.850 1.00 95.50 584 LEU A N 1
ATOM 4448 C CA . LEU A 1 584 ? 7.458 3.112 -0.935 1.00 95.50 584 LEU A CA 1
ATOM 4449 C C . LEU A 1 584 ? 8.154 3.679 0.305 1.00 95.50 584 LEU A C 1
ATOM 4451 O O . LEU A 1 584 ? 9.042 4.524 0.193 1.00 95.50 584 LEU A O 1
ATOM 4455 N N . HIS A 1 585 ? 7.776 3.222 1.500 1.00 95.44 585 HIS A N 1
ATOM 4456 C CA . HIS A 1 585 ? 8.274 3.812 2.742 1.00 95.44 585 HIS A CA 1
ATOM 4457 C C . HIS A 1 585 ? 8.935 2.774 3.658 1.00 95.44 585 HIS A C 1
ATOM 4459 O O . HIS A 1 585 ? 8.303 2.230 4.561 1.00 95.44 585 HIS A O 1
ATOM 4465 N N . ALA A 1 586 ? 10.242 2.569 3.480 1.00 95.50 586 ALA A N 1
ATOM 4466 C CA . ALA A 1 586 ? 11.071 1.964 4.516 1.00 95.50 586 ALA A CA 1
ATOM 4467 C C . ALA A 1 586 ? 11.389 3.015 5.592 1.00 95.50 586 ALA A C 1
ATOM 4469 O O . ALA A 1 586 ? 12.166 3.938 5.349 1.00 95.50 586 ALA A O 1
ATOM 4470 N N . ASP A 1 587 ? 10.753 2.913 6.760 1.00 94.56 587 ASP A N 1
ATOM 4471 C CA . ASP A 1 587 ? 10.923 3.857 7.872 1.00 94.56 587 ASP A CA 1
ATOM 4472 C C . ASP A 1 587 ? 11.985 3.353 8.879 1.00 94.56 587 ASP A C 1
ATOM 4474 O O . ASP A 1 587 ? 12.700 2.381 8.608 1.00 94.56 587 ASP A O 1
ATOM 4478 N N . GLU A 1 588 ? 12.144 4.024 10.025 1.00 94.12 588 GLU A N 1
ATOM 4479 C CA . GLU A 1 588 ? 13.220 3.814 11.000 1.00 94.12 588 GLU A CA 1
ATOM 4480 C C . GLU A 1 588 ? 13.534 2.330 11.281 1.00 94.12 588 GLU A C 1
ATOM 4482 O O . GLU A 1 588 ? 12.677 1.513 11.633 1.00 94.12 588 GLU A O 1
ATOM 4487 N N . ALA A 1 589 ? 14.825 2.014 11.179 1.00 94.88 589 ALA A N 1
ATOM 4488 C CA . ALA A 1 589 ? 15.440 0.706 11.368 1.00 94.88 589 ALA A CA 1
ATOM 4489 C C . ALA A 1 589 ? 14.912 -0.428 10.489 1.00 94.88 589 ALA A C 1
ATOM 4491 O O . ALA A 1 589 ? 15.232 -1.583 10.770 1.00 94.88 589 ALA A O 1
ATOM 4492 N N . SER A 1 590 ? 14.173 -0.117 9.420 1.00 96.94 590 SER A N 1
ATOM 4493 C CA . SER A 1 590 ? 13.943 -1.071 8.335 1.00 96.94 590 SER A CA 1
ATOM 4494 C C . SER A 1 590 ? 15.283 -1.652 7.883 1.00 96.94 590 SER A C 1
ATOM 4496 O O . SER A 1 590 ? 16.180 -0.908 7.474 1.00 96.94 590 SER A O 1
ATOM 4498 N N . ALA A 1 591 ? 15.429 -2.970 8.016 1.00 95.69 591 ALA A N 1
ATOM 4499 C CA . ALA A 1 591 ? 16.667 -3.665 7.701 1.00 95.69 591 ALA A CA 1
ATOM 4500 C C . ALA A 1 591 ? 16.453 -5.131 7.337 1.00 95.69 591 ALA A C 1
ATOM 4502 O O . ALA A 1 591 ? 15.562 -5.780 7.892 1.00 95.69 591 ALA A O 1
ATOM 4503 N N . TYR A 1 592 ? 17.325 -5.648 6.463 1.00 97.25 592 TYR A N 1
ATOM 4504 C CA . TYR A 1 592 ? 17.277 -7.012 5.916 1.00 97.25 592 TYR A CA 1
ATOM 4505 C C . TYR A 1 592 ? 16.018 -7.288 5.078 1.00 97.25 592 TYR A C 1
ATOM 4507 O O . TYR A 1 592 ? 15.468 -8.389 5.107 1.00 97.25 592 TYR A O 1
ATOM 4515 N N . ILE A 1 593 ? 15.567 -6.264 4.348 1.00 98.50 593 ILE A N 1
ATOM 4516 C CA . ILE A 1 593 ? 14.357 -6.286 3.522 1.00 98.50 593 ILE A CA 1
ATOM 4517 C C . ILE A 1 593 ? 14.761 -6.136 2.055 1.00 98.50 593 ILE A C 1
ATOM 4519 O O . ILE A 1 593 ? 15.534 -5.241 1.705 1.00 98.50 593 ILE A O 1
ATOM 4523 N N . THR A 1 594 ? 14.220 -7.006 1.205 1.00 98.31 594 THR A N 1
ATOM 4524 C CA . THR A 1 594 ? 14.392 -6.947 -0.251 1.00 98.31 594 THR A CA 1
ATOM 4525 C C . THR A 1 594 ? 13.154 -6.340 -0.899 1.00 98.31 594 THR A C 1
ATOM 4527 O O . THR A 1 594 ? 12.071 -6.904 -0.783 1.00 98.31 594 THR A O 1
ATOM 4530 N N . PHE A 1 595 ? 13.318 -5.224 -1.598 1.00 98.12 595 PHE A N 1
ATOM 4531 C CA . PHE A 1 595 ? 12.363 -4.629 -2.522 1.00 98.12 595 PHE A CA 1
ATOM 4532 C C . PHE A 1 595 ? 12.799 -4.975 -3.948 1.00 98.12 595 PHE A C 1
ATOM 4534 O O . PHE A 1 595 ? 13.857 -4.537 -4.383 1.00 98.12 595 PHE A O 1
ATOM 4541 N N . ASP A 1 596 ? 12.008 -5.757 -4.675 1.00 95.88 596 ASP A N 1
ATOM 4542 C CA . ASP A 1 596 ? 12.377 -6.194 -6.027 1.00 95.88 596 ASP A CA 1
ATOM 4543 C C . ASP A 1 596 ? 11.186 -6.142 -6.987 1.00 95.88 596 ASP A C 1
ATOM 4545 O O . ASP A 1 596 ? 10.088 -6.563 -6.637 1.00 95.88 596 ASP A O 1
ATOM 4549 N N . SER A 1 597 ? 11.381 -5.681 -8.218 1.00 95.75 597 SER A N 1
ATOM 4550 C CA . SER A 1 597 ? 10.364 -5.797 -9.274 1.00 95.75 597 SER A CA 1
ATOM 4551 C C . SER A 1 597 ? 9.030 -5.103 -8.939 1.00 95.75 597 SER A C 1
ATOM 4553 O O . SER A 1 597 ? 7.968 -5.661 -9.196 1.00 95.75 597 SER A O 1
ATOM 4555 N N . ASN A 1 598 ? 9.040 -3.923 -8.307 1.00 98.31 598 ASN A N 1
ATOM 4556 C CA . ASN A 1 598 ? 7.812 -3.176 -7.972 1.00 98.31 598 ASN A CA 1
ATOM 4557 C C . ASN A 1 598 ? 7.544 -2.061 -8.997 1.00 98.31 598 ASN A C 1
ATOM 4559 O O . ASN A 1 598 ? 8.486 -1.429 -9.474 1.00 98.31 598 ASN A O 1
ATOM 4563 N N . VAL A 1 599 ? 6.267 -1.807 -9.305 1.00 98.69 599 VAL A N 1
ATOM 4564 C CA . VAL A 1 599 ? 5.828 -0.770 -10.258 1.00 98.69 599 VAL A CA 1
ATOM 4565 C C . VAL A 1 599 ? 5.040 0.308 -9.523 1.00 98.69 599 VAL A C 1
ATOM 4567 O O . VAL A 1 599 ? 4.070 -0.003 -8.831 1.00 98.69 599 VAL A O 1
ATOM 4570 N N . LEU A 1 600 ? 5.477 1.561 -9.645 1.00 98.00 600 LEU A N 1
ATOM 4571 C CA . LEU A 1 600 ? 4.919 2.725 -8.959 1.00 98.00 600 LEU A CA 1
ATOM 4572 C C . LEU A 1 600 ? 4.380 3.739 -9.974 1.00 98.00 600 LEU A C 1
ATOM 4574 O O . LEU A 1 600 ? 5.126 4.578 -10.480 1.00 98.00 600 LEU A O 1
ATOM 4578 N N . ASP A 1 601 ? 3.077 3.698 -10.219 1.00 97.00 601 ASP A N 1
ATOM 4579 C CA . ASP A 1 601 ? 2.349 4.751 -10.918 1.00 97.00 601 ASP A CA 1
ATOM 4580 C C . ASP A 1 601 ? 1.876 5.798 -9.902 1.00 97.00 601 ASP A C 1
ATOM 4582 O O . ASP A 1 601 ? 0.895 5.621 -9.177 1.00 97.00 601 ASP A O 1
ATOM 4586 N N . ILE A 1 602 ? 2.668 6.857 -9.736 1.00 95.62 602 ILE A N 1
ATOM 4587 C CA . ILE A 1 602 ? 2.464 7.878 -8.704 1.00 95.62 602 ILE A CA 1
ATOM 4588 C C . ILE A 1 602 ? 2.570 9.293 -9.282 1.00 95.62 602 ILE A C 1
ATOM 4590 O O . ILE A 1 602 ? 3.177 9.526 -10.324 1.00 95.62 602 ILE A O 1
ATOM 4594 N N . SER A 1 603 ? 1.986 10.274 -8.591 1.00 92.62 603 SER A N 1
ATOM 4595 C CA . SER A 1 603 ? 2.015 11.668 -9.044 1.00 92.62 603 SER A CA 1
ATOM 4596 C C . SER A 1 603 ? 3.408 12.295 -8.914 1.00 92.62 603 SER A C 1
ATOM 4598 O O . SER A 1 603 ? 4.100 12.112 -7.913 1.00 92.62 603 SER A O 1
ATOM 4600 N N . ASP A 1 604 ? 3.759 13.143 -9.882 1.00 87.00 604 ASP A N 1
ATOM 4601 C CA . ASP A 1 604 ? 4.906 14.070 -9.874 1.00 87.00 604 ASP A CA 1
ATOM 4602 C C . ASP A 1 604 ? 5.080 14.860 -8.563 1.00 87.00 604 ASP A C 1
ATOM 4604 O O . ASP A 1 604 ? 6.201 15.129 -8.138 1.00 87.00 604 ASP A O 1
ATOM 4608 N N . GLY A 1 605 ? 3.989 15.186 -7.868 1.00 86.56 605 GLY A N 1
ATOM 4609 C CA . GLY A 1 605 ? 4.003 15.874 -6.580 1.00 86.56 605 GLY A CA 1
ATOM 4610 C C . GLY A 1 605 ? 4.320 15.002 -5.356 1.00 86.56 605 GLY A C 1
ATOM 4611 O O . GLY A 1 605 ? 4.153 15.494 -4.235 1.00 86.56 605 GLY A O 1
ATOM 4612 N N . VAL A 1 606 ? 4.701 13.729 -5.519 1.00 90.75 606 VAL A N 1
ATOM 4613 C CA . VAL A 1 606 ? 5.117 12.840 -4.417 1.00 90.75 606 VAL A CA 1
ATOM 4614 C C . VAL A 1 606 ? 6.587 13.065 -4.074 1.00 90.75 606 VAL A C 1
ATOM 4616 O O . VAL A 1 606 ? 7.451 12.968 -4.931 1.00 90.75 606 VAL A O 1
ATOM 4619 N N . THR A 1 607 ? 6.914 13.341 -2.811 1.00 89.88 607 THR A N 1
ATOM 4620 C CA . THR A 1 607 ? 8.269 13.821 -2.460 1.00 89.88 607 THR A CA 1
ATOM 4621 C C . THR A 1 607 ? 9.371 12.776 -2.688 1.00 89.88 607 THR A C 1
ATOM 4623 O O . THR A 1 607 ? 10.446 13.119 -3.174 1.00 89.88 607 THR A O 1
ATOM 4626 N N . TYR A 1 608 ? 9.118 11.515 -2.345 1.00 90.94 608 TYR A N 1
ATOM 4627 C CA . TYR A 1 608 ? 10.056 10.403 -2.458 1.00 90.94 608 TYR A CA 1
ATOM 4628 C C . TYR A 1 608 ? 9.408 9.250 -3.210 1.00 90.94 608 TYR A C 1
ATOM 4630 O O . TYR A 1 608 ? 8.365 8.741 -2.795 1.00 90.94 608 TYR A O 1
ATOM 4638 N N . THR A 1 609 ? 10.067 8.774 -4.261 1.00 92.25 609 THR A N 1
ATOM 4639 C CA . THR A 1 609 ? 9.654 7.540 -4.937 1.00 92.25 609 THR A CA 1
ATOM 4640 C C . THR A 1 609 ? 9.813 6.357 -3.978 1.00 92.25 609 THR A C 1
ATOM 4642 O O . THR A 1 609 ? 8.888 5.568 -3.788 1.00 92.25 609 THR A O 1
ATOM 4645 N N . ILE A 1 610 ? 10.945 6.308 -3.266 1.00 92.38 610 ILE A N 1
ATOM 4646 C CA . ILE A 1 610 ? 11.192 5.379 -2.161 1.00 92.38 610 ILE A CA 1
ATOM 4647 C C . ILE A 1 610 ? 12.000 6.062 -1.045 1.00 92.38 610 ILE A C 1
ATOM 4649 O O . ILE A 1 610 ? 12.968 6.774 -1.311 1.00 92.38 610 ILE A O 1
ATOM 4653 N N . ASN A 1 611 ? 11.607 5.862 0.219 1.00 91.50 611 ASN A N 1
ATOM 4654 C CA . ASN A 1 611 ? 12.389 6.327 1.370 1.00 91.50 611 ASN A CA 1
ATOM 4655 C C . ASN A 1 611 ? 13.609 5.424 1.586 1.00 91.50 611 ASN A C 1
ATOM 4657 O O . ASN A 1 611 ? 13.515 4.388 2.243 1.00 91.50 611 ASN A O 1
ATOM 4661 N N . SER A 1 612 ? 14.757 5.832 1.057 1.00 87.19 612 SER A N 1
ATOM 4662 C CA . SER A 1 612 ? 16.003 5.072 1.154 1.00 87.19 612 SER A CA 1
ATOM 4663 C C . SER A 1 612 ? 17.188 5.924 1.613 1.00 87.19 612 SER A C 1
ATOM 4665 O O . SER A 1 612 ? 18.300 5.695 1.177 1.00 87.19 612 SER A O 1
ATOM 4667 N N . GLU A 1 613 ? 16.970 6.911 2.486 1.00 85.69 613 GLU A N 1
ATOM 4668 C CA . GLU A 1 613 ? 18.048 7.760 3.040 1.00 85.69 613 GLU A CA 1
ATOM 4669 C C . GLU A 1 613 ? 18.710 7.174 4.299 1.00 85.69 613 GLU A C 1
ATOM 4671 O O . GLU A 1 613 ? 18.046 6.465 5.062 1.00 85.69 613 GLU A O 1
ATOM 4676 N N . ASP A 1 614 ? 19.953 7.569 4.608 1.00 84.12 614 ASP A N 1
ATOM 4677 C CA . ASP A 1 614 ? 20.684 7.273 5.863 1.00 84.12 614 ASP A CA 1
ATOM 4678 C C . ASP A 1 614 ? 20.144 8.053 7.083 1.00 84.12 614 ASP A C 1
ATOM 4680 O O . ASP A 1 614 ? 20.849 8.704 7.860 1.00 84.12 614 ASP A O 1
ATOM 4684 N N . TRP A 1 615 ? 18.828 8.017 7.266 1.00 88.00 615 TRP A N 1
ATOM 4685 C CA . TRP A 1 615 ? 18.158 8.496 8.465 1.00 88.00 615 TRP A CA 1
ATOM 4686 C C . TRP A 1 615 ? 17.379 7.361 9.127 1.00 88.00 615 TRP A C 1
ATOM 4688 O O . TRP A 1 615 ? 16.773 6.523 8.460 1.00 88.00 615 TRP A O 1
ATOM 4698 N N . GLY A 1 616 ? 17.383 7.328 10.462 1.00 86.12 616 GLY A N 1
ATOM 4699 C CA . GLY A 1 616 ? 16.614 6.344 11.226 1.00 86.12 616 GLY A CA 1
ATOM 4700 C C . GLY A 1 616 ? 17.283 4.973 11.377 1.00 86.12 616 GLY A C 1
ATOM 4701 O O . GLY A 1 616 ? 16.609 4.029 11.763 1.00 86.12 616 GLY A O 1
ATOM 4702 N N . SER A 1 617 ? 18.596 4.842 11.139 1.00 91.19 617 SER A N 1
ATOM 4703 C CA . SER A 1 617 ? 19.346 3.570 11.262 1.00 91.19 617 SER A CA 1
ATOM 4704 C C . SER A 1 617 ? 18.859 2.452 10.329 1.00 91.19 617 SER A C 1
ATOM 4706 O O . SER A 1 617 ? 18.849 1.288 10.726 1.00 91.19 617 SER A O 1
ATOM 4708 N N . LYS A 1 618 ? 18.424 2.798 9.114 1.00 93.56 618 LYS A N 1
ATOM 4709 C CA . LYS A 1 618 ? 18.127 1.822 8.056 1.00 93.56 618 LYS A CA 1
ATOM 4710 C C . LYS A 1 618 ? 19.432 1.218 7.539 1.00 93.56 618 LYS A C 1
ATOM 4712 O O . LYS A 1 618 ? 20.424 1.933 7.465 1.00 93.56 618 LYS A O 1
ATOM 4717 N N . HIS A 1 619 ? 19.453 -0.071 7.216 1.00 93.56 619 HIS A N 1
ATOM 4718 C CA . HIS A 1 619 ? 20.644 -0.741 6.677 1.00 93.56 619 HIS A CA 1
ATOM 4719 C C . HIS A 1 619 ? 20.284 -2.098 6.061 1.00 93.56 619 HIS A C 1
ATOM 4721 O O . HIS A 1 619 ? 19.200 -2.615 6.312 1.00 93.56 619 HIS A O 1
ATOM 4727 N N . ASN A 1 620 ? 21.184 -2.722 5.297 1.00 95.50 620 ASN A N 1
ATOM 4728 C CA . ASN A 1 620 ? 20.929 -4.024 4.659 1.00 95.50 620 ASN A CA 1
ATOM 4729 C C . ASN A 1 620 ? 19.613 -4.075 3.867 1.00 95.50 620 ASN A C 1
ATOM 4731 O O . ASN A 1 620 ? 18.883 -5.067 3.922 1.00 95.50 620 ASN A O 1
ATOM 4735 N N . LEU A 1 621 ? 19.286 -2.994 3.164 1.00 96.62 621 LEU A N 1
ATOM 4736 C CA . LEU A 1 621 ? 18.193 -2.978 2.202 1.00 96.62 621 LEU A CA 1
ATOM 4737 C C . LEU A 1 621 ? 18.713 -3.478 0.855 1.00 96.62 621 LEU A C 1
ATOM 4739 O O . LEU A 1 621 ? 19.842 -3.183 0.474 1.00 96.62 621 LEU A O 1
ATOM 4743 N N . THR A 1 622 ? 17.905 -4.243 0.134 1.00 95.94 622 THR A N 1
ATOM 4744 C CA . THR A 1 622 ? 18.158 -4.566 -1.277 1.00 95.94 622 THR A CA 1
ATOM 4745 C C . THR A 1 622 ? 17.012 -3.982 -2.081 1.00 95.94 622 THR A C 1
ATOM 4747 O O . THR A 1 622 ? 15.882 -4.385 -1.854 1.00 95.94 622 THR A O 1
ATOM 4750 N N . ILE A 1 623 ? 17.267 -2.998 -2.939 1.00 94.44 623 ILE A N 1
ATOM 4751 C CA . ILE A 1 623 ? 16.260 -2.355 -3.789 1.00 94.44 623 ILE A CA 1
ATOM 4752 C C . ILE A 1 623 ? 16.719 -2.531 -5.234 1.00 94.44 623 ILE A C 1
ATOM 4754 O O . ILE A 1 623 ? 17.715 -1.935 -5.635 1.00 94.44 623 ILE A O 1
ATOM 4758 N N . THR A 1 624 ? 16.014 -3.365 -5.988 1.00 90.00 624 THR A N 1
ATOM 4759 C CA . THR A 1 624 ? 16.363 -3.745 -7.364 1.00 90.00 624 THR A CA 1
ATOM 4760 C C . THR A 1 624 ? 15.131 -3.714 -8.261 1.00 90.00 624 THR A C 1
ATOM 4762 O O . THR A 1 624 ? 13.995 -3.765 -7.775 1.00 90.00 624 THR A O 1
ATOM 4765 N N . ASN A 1 625 ? 15.331 -3.608 -9.576 1.00 90.06 625 ASN A N 1
ATOM 4766 C CA . ASN A 1 625 ? 14.263 -3.731 -10.580 1.00 90.06 625 ASN A CA 1
ATOM 4767 C C . ASN A 1 625 ? 13.003 -2.885 -10.280 1.00 90.06 625 ASN A C 1
ATOM 4769 O O . ASN A 1 625 ? 11.883 -3.368 -10.399 1.00 90.06 625 ASN A O 1
ATOM 4773 N N . THR A 1 626 ? 13.141 -1.645 -9.806 1.00 93.12 626 THR A N 1
ATOM 4774 C CA . THR A 1 626 ? 11.973 -0.816 -9.453 1.00 93.12 626 THR A CA 1
ATOM 4775 C C . THR A 1 626 ? 11.644 0.150 -10.584 1.00 93.12 626 THR A C 1
ATOM 4777 O O . THR A 1 626 ? 12.517 0.889 -11.036 1.00 93.12 626 THR A O 1
ATOM 4780 N N . TRP A 1 627 ? 10.385 0.159 -11.018 1.00 97.00 627 TRP A N 1
ATOM 4781 C CA . TRP A 1 627 ? 9.866 1.043 -12.061 1.00 97.00 627 TRP A CA 1
ATOM 4782 C C . TRP A 1 627 ? 8.956 2.107 -11.459 1.00 97.00 627 TRP A C 1
ATOM 4784 O O . TRP A 1 627 ? 8.139 1.793 -10.593 1.00 97.00 627 TRP A O 1
ATOM 4794 N N . ALA A 1 628 ? 9.070 3.354 -11.912 1.00 96.44 628 ALA A N 1
ATOM 4795 C CA . ALA A 1 628 ? 8.213 4.437 -11.442 1.00 96.44 628 ALA A CA 1
ATOM 4796 C C . ALA A 1 628 ? 7.915 5.473 -12.529 1.00 96.44 628 ALA A C 1
ATOM 4798 O O . ALA A 1 628 ? 8.678 5.624 -13.477 1.00 96.44 628 ALA A O 1
ATOM 4799 N N . THR A 1 629 ? 6.837 6.232 -12.367 1.00 93.62 629 THR A N 1
ATOM 4800 C CA . THR A 1 629 ? 6.523 7.381 -13.234 1.00 93.62 629 THR A CA 1
ATOM 4801 C C . THR A 1 629 ? 7.372 8.609 -12.924 1.00 93.62 629 THR A C 1
ATOM 4803 O O . THR A 1 629 ? 7.453 9.525 -13.734 1.00 93.62 629 THR A O 1
ATOM 4806 N N . VAL A 1 630 ? 8.013 8.657 -11.751 1.00 87.38 630 VAL A N 1
ATOM 4807 C CA . VAL A 1 630 ? 8.715 9.854 -11.269 1.00 87.38 630 VAL A CA 1
ATOM 4808 C C . VAL A 1 630 ? 10.084 9.529 -10.685 1.00 87.38 630 VAL A C 1
ATOM 4810 O O . VAL A 1 630 ? 10.258 8.583 -9.906 1.00 87.38 630 VAL A O 1
ATOM 4813 N N . TRP A 1 631 ? 11.048 10.391 -11.003 1.00 79.81 631 TRP A N 1
ATOM 4814 C CA . TRP A 1 631 ? 12.383 10.423 -10.410 1.00 79.81 631 TRP A CA 1
ATOM 4815 C C . TRP A 1 631 ? 12.507 11.587 -9.424 1.00 79.81 631 TRP A C 1
ATOM 4817 O O . TRP A 1 631 ? 13.202 12.569 -9.677 1.00 79.81 631 TRP A O 1
ATOM 4827 N N . ASN A 1 632 ? 11.789 11.518 -8.302 1.00 73.81 632 ASN A N 1
ATOM 4828 C CA . ASN A 1 632 ? 11.838 12.596 -7.315 1.00 73.81 632 ASN A CA 1
ATOM 4829 C C . ASN A 1 632 ? 13.022 12.409 -6.362 1.00 73.81 632 ASN A C 1
ATOM 4831 O O . ASN A 1 632 ? 14.153 12.776 -6.679 1.00 73.81 632 ASN A O 1
ATOM 4835 N N . LYS A 1 633 ? 12.786 11.840 -5.177 1.00 72.69 633 LYS A N 1
ATOM 4836 C CA . LYS A 1 633 ? 13.833 11.630 -4.174 1.00 72.69 633 LYS A CA 1
ATOM 4837 C C . LYS A 1 633 ? 13.946 10.158 -3.789 1.00 72.69 633 LYS A C 1
ATOM 4839 O O . LYS A 1 633 ? 12.974 9.543 -3.359 1.00 72.69 633 LYS A O 1
ATOM 4844 N N . TYR A 1 634 ? 15.148 9.620 -3.931 1.00 76.06 634 TYR A N 1
ATOM 4845 C CA . TYR A 1 634 ? 15.617 8.383 -3.315 1.00 76.06 634 TYR A CA 1
ATOM 4846 C C . TYR A 1 634 ? 17.126 8.545 -3.070 1.00 76.06 634 TYR A C 1
ATOM 4848 O O . TYR A 1 634 ? 17.769 9.395 -3.692 1.00 76.06 634 TYR A O 1
ATOM 4856 N N . ALA A 1 635 ? 17.682 7.792 -2.130 1.00 71.25 635 ALA A N 1
ATOM 4857 C CA . ALA A 1 635 ? 19.107 7.827 -1.817 1.00 71.25 635 ALA A CA 1
ATOM 4858 C C . ALA A 1 635 ? 19.703 6.414 -1.806 1.00 71.25 635 ALA A C 1
ATOM 4860 O O . ALA A 1 635 ? 18.993 5.419 -1.663 1.00 71.25 635 ALA A O 1
ATOM 4861 N N . ASN A 1 636 ? 21.013 6.326 -2.000 1.00 75.44 636 ASN A N 1
ATOM 4862 C CA . ASN A 1 636 ? 21.778 5.078 -2.011 1.00 75.44 636 ASN A CA 1
ATOM 4863 C C . ASN A 1 636 ? 22.780 5.014 -0.846 1.00 75.44 636 ASN A C 1
ATOM 4865 O O . ASN A 1 636 ? 23.801 4.336 -0.930 1.00 75.44 636 ASN A O 1
ATOM 4869 N N . ASP A 1 637 ? 22.508 5.752 0.227 1.00 82.75 637 ASP A N 1
ATOM 4870 C CA . ASP A 1 637 ? 23.390 5.921 1.375 1.00 82.75 637 ASP A CA 1
ATOM 4871 C C . ASP A 1 637 ? 23.066 5.107 2.650 1.00 82.75 637 ASP A C 1
ATOM 4873 O O . ASP A 1 637 ? 23.897 5.162 3.563 1.00 82.75 637 ASP A O 1
ATOM 4877 N N . PRO A 1 638 ? 21.979 4.305 2.778 1.00 88.75 638 PRO A N 1
ATOM 4878 C CA . PRO A 1 638 ? 21.814 3.444 3.940 1.00 88.75 638 PRO A CA 1
ATOM 4879 C C . PRO A 1 638 ? 22.959 2.422 4.021 1.00 88.75 638 PRO A C 1
ATOM 4881 O O . PRO A 1 638 ? 23.243 1.735 3.034 1.00 88.75 638 PRO A O 1
ATOM 4884 N N . PRO A 1 639 ? 23.603 2.255 5.188 1.00 92.19 639 PRO A N 1
ATOM 4885 C CA . PRO A 1 639 ? 24.710 1.322 5.355 1.00 92.19 639 PRO A CA 1
ATOM 4886 C C . PRO A 1 639 ? 24.400 -0.103 4.879 1.00 92.19 639 PRO A C 1
ATOM 4888 O O . PRO A 1 639 ? 23.279 -0.597 5.018 1.00 92.19 639 PRO A O 1
ATOM 4891 N N . ASP A 1 640 ? 25.417 -0.778 4.341 1.00 93.56 640 ASP A N 1
ATOM 4892 C CA . ASP A 1 640 ? 25.375 -2.191 3.936 1.00 93.56 640 ASP A CA 1
ATOM 4893 C C . ASP A 1 640 ? 24.199 -2.559 3.004 1.00 93.56 640 ASP A C 1
ATOM 4895 O O . ASP A 1 640 ? 23.741 -3.704 3.011 1.00 93.56 640 ASP A O 1
ATOM 4899 N N . SER A 1 641 ? 23.685 -1.590 2.239 1.00 94.06 641 SER A N 1
ATOM 4900 C CA . SER A 1 641 ? 22.533 -1.745 1.345 1.00 94.06 641 SER A CA 1
ATOM 4901 C C . SER A 1 641 ? 22.958 -1.780 -0.125 1.00 94.06 641 SER A C 1
ATOM 4903 O O . SER A 1 641 ? 23.946 -1.157 -0.506 1.00 94.06 641 SER A O 1
ATOM 4905 N N . HIS A 1 642 ? 22.198 -2.501 -0.948 1.00 91.50 642 HIS A N 1
ATOM 4906 C CA . HIS A 1 642 ? 22.347 -2.567 -2.402 1.00 91.50 642 HIS A CA 1
ATOM 4907 C C . HIS A 1 642 ? 21.120 -1.922 -3.048 1.00 91.50 642 HIS A C 1
ATOM 4909 O O . HIS A 1 642 ? 20.017 -2.447 -2.919 1.00 91.50 642 HIS A O 1
ATOM 4915 N N . ILE A 1 643 ? 21.286 -0.762 -3.681 1.00 88.56 643 ILE A N 1
ATOM 4916 C CA . ILE A 1 643 ? 20.178 0.032 -4.226 1.00 88.56 643 ILE A CA 1
ATOM 4917 C C . ILE A 1 643 ? 20.512 0.389 -5.670 1.00 88.56 643 ILE A C 1
ATOM 4919 O O . ILE A 1 643 ? 21.448 1.148 -5.921 1.00 88.56 643 ILE A O 1
ATOM 4923 N N . GLU A 1 644 ? 19.744 -0.160 -6.603 1.00 84.50 644 GLU A N 1
ATOM 4924 C CA . GLU A 1 644 ? 19.812 0.176 -8.022 1.00 84.50 644 GLU A CA 1
ATOM 4925 C C . GLU A 1 644 ? 19.035 1.469 -8.323 1.00 84.50 644 GLU A C 1
ATOM 4927 O O . GLU A 1 644 ? 18.078 1.805 -7.614 1.00 84.50 644 GLU A O 1
ATOM 4932 N N . PRO A 1 645 ? 19.406 2.194 -9.393 1.00 83.44 645 PRO A N 1
ATOM 4933 C CA . PRO A 1 645 ? 18.586 3.266 -9.941 1.00 83.44 645 PRO A CA 1
ATOM 4934 C C . PRO A 1 645 ? 17.149 2.807 -10.226 1.00 83.44 645 PRO A C 1
ATOM 4936 O O . PRO A 1 645 ? 16.915 1.779 -10.858 1.00 83.44 645 PRO A O 1
ATOM 4939 N N . ILE A 1 646 ? 16.176 3.613 -9.807 1.00 88.06 646 ILE A N 1
ATOM 4940 C CA . ILE A 1 646 ? 14.781 3.492 -10.250 1.00 88.06 646 ILE A CA 1
ATOM 4941 C C . ILE A 1 646 ? 14.676 3.725 -11.772 1.00 88.06 646 ILE A C 1
ATOM 4943 O O . ILE A 1 646 ? 15.153 4.721 -12.309 1.00 88.06 646 ILE A O 1
ATOM 4947 N N . MET A 1 647 ? 14.011 2.828 -12.488 1.00 90.00 647 MET A N 1
ATOM 4948 C CA . MET A 1 647 ? 13.767 2.988 -13.921 1.00 90.00 647 MET A CA 1
ATOM 4949 C C . MET A 1 647 ? 12.511 3.837 -14.141 1.00 90.00 647 MET A C 1
ATOM 4951 O O . MET A 1 647 ? 11.419 3.447 -13.724 1.00 90.00 647 MET A O 1
ATOM 4955 N N . VAL A 1 648 ? 12.661 5.000 -14.776 1.00 92.62 648 VAL A N 1
ATOM 4956 C CA . VAL A 1 648 ? 11.606 6.026 -14.817 1.00 92.62 648 VAL A CA 1
ATOM 4957 C C . VAL A 1 648 ? 10.931 6.081 -16.184 1.00 92.62 648 VAL A C 1
ATOM 4959 O O . VAL A 1 648 ? 11.607 6.187 -17.203 1.00 92.62 648 VAL A O 1
ATOM 4962 N N . TYR A 1 649 ? 9.598 6.030 -16.185 1.00 91.31 649 TYR A N 1
ATOM 4963 C CA . TYR A 1 649 ? 8.735 6.088 -17.368 1.00 91.31 649 TYR A CA 1
ATOM 4964 C C . TYR A 1 649 ? 7.653 7.152 -17.143 1.00 91.31 649 TYR A C 1
ATOM 4966 O O . TYR A 1 649 ? 6.567 6.854 -16.651 1.00 91.31 649 TYR A O 1
ATOM 4974 N N . GLU A 1 650 ? 7.969 8.413 -17.454 1.00 90.69 650 GLU A N 1
ATOM 4975 C CA . GLU A 1 650 ? 7.120 9.578 -17.132 1.00 90.69 650 GLU A CA 1
ATOM 4976 C C . GLU A 1 650 ? 5.745 9.566 -17.815 1.00 90.69 650 GLU A C 1
ATOM 4978 O O . GLU A 1 650 ? 4.798 10.177 -17.325 1.00 90.69 650 GLU A O 1
ATOM 4983 N N . ASP A 1 651 ? 5.623 8.873 -18.946 1.00 91.50 651 ASP A N 1
ATOM 4984 C CA . ASP A 1 651 ? 4.369 8.712 -19.682 1.00 91.50 651 ASP A CA 1
ATOM 4985 C C . ASP A 1 651 ? 3.522 7.524 -19.195 1.00 91.50 651 ASP A C 1
ATOM 4987 O O . ASP A 1 651 ? 2.471 7.258 -19.779 1.00 91.50 651 ASP A O 1
ATOM 4991 N N . ALA A 1 652 ? 3.986 6.816 -18.155 1.00 94.44 652 ALA A N 1
ATOM 4992 C CA . ALA A 1 652 ? 3.403 5.589 -17.614 1.00 94.44 652 ALA A CA 1
ATOM 4993 C C . ALA A 1 652 ? 3.245 4.451 -18.645 1.00 94.44 652 ALA A C 1
ATOM 4995 O O . ALA A 1 652 ? 2.468 3.520 -18.434 1.00 94.44 652 ALA A O 1
ATOM 4996 N N . VAL A 1 653 ? 3.988 4.479 -19.761 1.00 96.50 653 VAL A N 1
ATOM 4997 C CA . VAL A 1 653 ? 3.992 3.393 -20.750 1.00 96.50 653 VAL A CA 1
ATOM 4998 C C . VAL A 1 653 ? 5.109 2.412 -20.413 1.00 96.50 653 VAL A C 1
ATOM 5000 O O . VAL A 1 653 ? 6.277 2.605 -20.746 1.00 96.50 653 VAL A O 1
ATOM 5003 N N . TRP A 1 654 ? 4.737 1.338 -19.723 1.00 97.38 654 TRP A N 1
ATOM 5004 C CA . TRP A 1 654 ? 5.682 0.431 -19.083 1.00 97.38 654 TRP A CA 1
ATOM 5005 C C . TRP A 1 654 ? 6.378 -0.516 -20.067 1.00 97.38 654 TRP A C 1
ATOM 5007 O O . TRP A 1 654 ? 5.735 -1.037 -20.980 1.00 97.38 654 TRP A O 1
ATOM 5017 N N . PRO A 1 655 ? 7.662 -0.860 -19.857 1.00 94.62 655 PRO A N 1
ATOM 5018 C CA . PRO A 1 655 ? 8.285 -1.958 -20.584 1.00 94.62 655 PRO A CA 1
ATOM 5019 C C . PRO A 1 655 ? 7.578 -3.274 -20.233 1.00 94.62 655 PRO A C 1
ATOM 5021 O O . PRO A 1 655 ? 7.030 -3.427 -19.138 1.00 94.62 655 PRO A O 1
ATOM 5024 N N . LEU A 1 656 ? 7.638 -4.265 -21.127 1.00 92.94 656 LEU A N 1
ATOM 5025 C CA . LEU A 1 656 ? 6.897 -5.523 -20.965 1.00 92.94 656 LEU A CA 1
ATOM 5026 C C . LEU A 1 656 ? 7.147 -6.228 -19.618 1.00 92.94 656 LEU A C 1
ATOM 5028 O O . LEU A 1 656 ? 6.230 -6.844 -19.078 1.00 92.94 656 LEU A O 1
ATOM 5032 N N . ALA A 1 657 ? 8.358 -6.126 -19.060 1.00 93.00 657 ALA A N 1
ATOM 5033 C CA . ALA A 1 657 ? 8.687 -6.685 -17.749 1.00 93.00 657 ALA A CA 1
ATOM 5034 C C . ALA A 1 657 ? 7.893 -6.023 -16.606 1.00 93.00 657 ALA A C 1
ATOM 5036 O O . ALA A 1 657 ? 7.292 -6.725 -15.795 1.00 93.00 657 ALA A O 1
ATOM 5037 N N . ALA A 1 658 ? 7.829 -4.689 -16.582 1.00 97.31 658 ALA A N 1
ATOM 5038 C CA . ALA A 1 658 ? 7.054 -3.931 -15.602 1.00 97.31 658 ALA A CA 1
ATOM 5039 C C . ALA A 1 658 ? 5.546 -4.131 -15.813 1.00 97.31 658 ALA A C 1
ATOM 5041 O O . ALA A 1 658 ? 4.816 -4.430 -14.873 1.00 97.31 658 ALA A O 1
ATOM 5042 N N . TYR A 1 659 ? 5.075 -4.083 -17.060 1.00 98.25 659 TYR A N 1
ATOM 5043 C CA . TYR A 1 659 ? 3.674 -4.365 -17.374 1.00 98.25 659 TYR A CA 1
ATOM 5044 C C . TYR A 1 659 ? 3.250 -5.787 -16.971 1.00 98.25 659 TYR A C 1
ATOM 5046 O O . TYR A 1 659 ? 2.140 -6.009 -16.495 1.00 98.25 659 TYR A O 1
ATOM 5054 N N . ALA A 1 660 ? 4.130 -6.783 -17.102 1.00 97.00 660 ALA A N 1
ATOM 5055 C CA . ALA A 1 660 ? 3.831 -8.126 -16.620 1.00 97.00 660 ALA A CA 1
ATOM 5056 C C . ALA A 1 660 ? 3.605 -8.156 -15.097 1.00 97.00 660 ALA A C 1
ATOM 5058 O O . ALA A 1 660 ? 2.797 -8.961 -14.633 1.00 97.00 660 ALA A O 1
ATOM 5059 N N . VAL A 1 661 ? 4.254 -7.282 -14.320 1.00 98.38 661 VAL A N 1
ATOM 5060 C CA . VAL A 1 661 ? 3.959 -7.125 -12.888 1.00 98.38 661 VAL A CA 1
ATOM 5061 C C . VAL A 1 661 ? 2.541 -6.588 -12.693 1.00 98.38 661 VAL A C 1
ATOM 5063 O O . VAL A 1 661 ? 1.783 -7.184 -11.930 1.00 98.38 661 VAL A O 1
ATOM 5066 N N . THR A 1 662 ? 2.141 -5.537 -13.416 1.00 98.25 662 THR A N 1
ATOM 5067 C CA . THR A 1 662 ? 0.788 -4.959 -13.292 1.00 98.25 662 THR A CA 1
ATOM 5068 C C . THR A 1 662 ? -0.300 -5.942 -13.746 1.00 98.25 662 THR A C 1
ATOM 5070 O O . THR A 1 662 ? -1.309 -6.119 -13.071 1.00 98.25 662 THR A O 1
ATOM 5073 N N . ALA A 1 663 ? -0.085 -6.695 -14.828 1.00 97.19 663 ALA A N 1
ATOM 5074 C CA . ALA A 1 663 ? -1.037 -7.697 -15.316 1.00 97.19 663 ALA A CA 1
ATOM 5075 C C . ALA A 1 663 ? -1.252 -8.873 -14.342 1.00 97.19 663 ALA A C 1
ATOM 5077 O O . ALA A 1 663 ? -2.348 -9.444 -14.301 1.00 97.19 663 ALA A O 1
ATOM 5078 N N . ASN A 1 664 ? -0.223 -9.231 -13.565 1.00 96.94 664 ASN A N 1
ATOM 5079 C CA . ASN A 1 664 ? -0.249 -10.350 -12.617 1.00 96.94 664 ASN A CA 1
ATOM 5080 C C . ASN A 1 664 ? -0.493 -9.931 -11.158 1.00 96.94 664 ASN A C 1
ATOM 5082 O O . ASN A 1 664 ? -0.649 -10.809 -10.307 1.00 96.94 664 ASN A O 1
ATOM 5086 N N . SER A 1 665 ? -0.524 -8.632 -10.857 1.00 97.94 665 SER A N 1
ATOM 5087 C CA . SER A 1 665 ? -0.870 -8.129 -9.531 1.00 97.94 665 SER A CA 1
ATOM 5088 C C . SER A 1 665 ? -2.375 -8.234 -9.255 1.00 97.94 665 SER A C 1
ATOM 5090 O O . SER A 1 665 ? -3.197 -8.414 -10.161 1.00 97.94 665 SER A O 1
ATOM 5092 N N . GLY A 1 666 ? -2.732 -8.143 -7.976 1.00 98.00 666 GLY A N 1
ATOM 5093 C CA . GLY A 1 666 ? -4.109 -8.226 -7.513 1.00 98.00 666 GLY A CA 1
ATOM 5094 C C . GLY A 1 666 ? -4.646 -9.657 -7.531 1.00 98.00 666 GLY A C 1
ATOM 5095 O O . GLY A 1 666 ? -3.894 -10.631 -7.456 1.00 98.00 666 GLY A O 1
ATOM 5096 N N . LEU A 1 667 ? -5.973 -9.782 -7.603 1.00 98.19 667 LEU A N 1
ATOM 5097 C CA . LEU A 1 667 ? -6.668 -11.062 -7.456 1.00 98.19 667 LEU A CA 1
ATOM 5098 C C . LEU A 1 667 ? -6.362 -12.031 -8.608 1.00 98.19 667 LEU A C 1
ATOM 5100 O O . LEU A 1 667 ? -6.492 -11.698 -9.796 1.00 98.19 667 LEU A O 1
ATOM 5104 N N . GLU A 1 668 ? -6.081 -13.283 -8.256 1.00 95.88 668 GLU A N 1
ATOM 5105 C CA . GLU A 1 668 ? -5.991 -14.383 -9.212 1.00 95.88 668 GLU A CA 1
ATOM 5106 C C . GLU A 1 668 ? -7.364 -14.683 -9.851 1.00 95.88 668 GLU A C 1
ATOM 5108 O O . GLU A 1 668 ? -8.413 -14.414 -9.252 1.00 95.88 668 GLU A O 1
ATOM 5113 N N . PRO A 1 669 ? -7.411 -15.309 -11.047 1.00 93.06 669 PRO A N 1
ATOM 5114 C CA . PRO A 1 669 ? -8.656 -15.522 -11.793 1.00 93.06 669 PRO A CA 1
ATOM 5115 C C . PRO A 1 669 ? -9.806 -16.184 -11.014 1.00 93.06 669 PRO A C 1
ATOM 5117 O O . PRO A 1 669 ? -10.966 -15.875 -11.268 1.00 93.06 669 PRO A O 1
ATOM 5120 N N . ALA A 1 670 ? -9.510 -17.065 -10.052 1.00 94.38 670 ALA A N 1
ATOM 5121 C CA . ALA A 1 670 ? -10.516 -17.738 -9.220 1.00 94.38 670 ALA A CA 1
ATOM 5122 C C . ALA A 1 670 ? -11.223 -16.821 -8.196 1.00 94.38 670 ALA A C 1
ATOM 5124 O O . ALA A 1 670 ? -12.225 -17.231 -7.603 1.00 94.38 670 ALA A O 1
ATOM 5125 N N . TYR A 1 671 ? -10.710 -15.607 -7.978 1.00 96.75 671 TYR A N 1
ATOM 5126 C CA . TYR A 1 671 ? -11.209 -14.665 -6.973 1.00 96.75 671 TYR A CA 1
ATOM 5127 C C . TYR A 1 671 ? -11.595 -13.300 -7.551 1.00 96.75 671 TYR A C 1
ATOM 5129 O O . TYR A 1 671 ? -12.108 -12.454 -6.828 1.00 96.75 671 TYR A O 1
ATOM 5137 N N . ARG A 1 672 ? -11.423 -13.059 -8.856 1.00 94.38 672 ARG A N 1
ATOM 5138 C CA . ARG A 1 672 ? -11.783 -11.768 -9.479 1.00 94.38 672 ARG A CA 1
ATOM 5139 C C . ARG A 1 672 ? -13.268 -11.424 -9.397 1.00 94.38 672 ARG A C 1
ATOM 5141 O O . ARG A 1 672 ? -13.624 -10.252 -9.442 1.00 94.38 672 ARG A O 1
ATOM 5148 N N . ASP A 1 673 ? -14.137 -12.412 -9.200 1.00 93.50 673 ASP A N 1
ATOM 5149 C CA . ASP A 1 673 ? -15.565 -12.177 -8.983 1.00 93.50 673 ASP A CA 1
ATOM 5150 C C . ASP A 1 673 ? -15.859 -11.358 -7.710 1.00 93.50 673 ASP A C 1
ATOM 5152 O O . ASP A 1 673 ? -16.927 -10.752 -7.611 1.00 93.50 673 ASP A O 1
ATOM 5156 N N . LEU A 1 674 ? -14.903 -11.264 -6.775 1.00 95.81 674 LEU A N 1
ATOM 5157 C CA . LEU A 1 674 ? -14.998 -10.410 -5.587 1.00 95.81 674 LEU A CA 1
ATOM 5158 C C . LEU A 1 674 ? -15.060 -8.910 -5.921 1.00 95.81 674 LEU A C 1
ATOM 5160 O O . LEU A 1 674 ? -15.669 -8.162 -5.155 1.00 95.81 674 LEU A O 1
ATOM 5164 N N . LEU A 1 675 ? -14.500 -8.484 -7.062 1.00 94.75 675 LEU A N 1
ATOM 5165 C CA . LEU A 1 675 ? -14.585 -7.101 -7.564 1.00 94.75 675 LEU A CA 1
ATOM 5166 C C . LEU A 1 675 ? -15.977 -6.774 -8.133 1.00 94.75 675 LEU A C 1
ATOM 5168 O O . LEU A 1 675 ? -16.355 -5.612 -8.261 1.00 94.75 675 LEU A O 1
ATOM 5172 N N . GLY A 1 676 ? -16.755 -7.803 -8.479 1.00 92.69 676 GLY A N 1
ATOM 5173 C CA . GLY A 1 676 ? -18.027 -7.677 -9.181 1.00 92.69 676 GLY A CA 1
ATOM 5174 C C . GLY A 1 676 ? -17.895 -7.715 -10.709 1.00 92.69 676 GLY A C 1
ATOM 5175 O O . GLY A 1 676 ? -16.845 -7.449 -11.298 1.00 92.69 676 GLY A O 1
ATOM 5176 N N . ALA A 1 677 ? -19.002 -8.069 -11.368 1.00 89.06 677 ALA A N 1
ATOM 5177 C CA . ALA A 1 677 ? -19.047 -8.268 -12.819 1.00 89.06 677 ALA A CA 1
ATOM 5178 C C . ALA A 1 677 ? -18.789 -6.978 -13.617 1.00 89.06 677 ALA A C 1
ATOM 5180 O O . ALA A 1 677 ? -18.203 -7.027 -14.689 1.00 89.06 677 ALA A O 1
ATOM 5181 N N . GLU A 1 678 ? -19.216 -5.822 -13.106 1.00 90.56 678 GLU A N 1
ATOM 5182 C CA . GLU A 1 678 ? -19.000 -4.539 -13.785 1.00 90.56 678 GLU A CA 1
ATOM 5183 C C . GLU A 1 678 ? -17.514 -4.162 -13.823 1.00 90.56 678 GLU A C 1
ATOM 5185 O O . GLU A 1 678 ? -16.999 -3.824 -14.885 1.00 90.56 678 GLU A O 1
ATOM 5190 N N . ALA A 1 679 ? -16.811 -4.305 -12.693 1.00 92.62 679 ALA A N 1
ATOM 5191 C CA . ALA A 1 679 ? -15.383 -4.017 -12.601 1.00 92.62 679 ALA A CA 1
ATOM 5192 C C . ALA A 1 679 ? -14.555 -4.960 -13.485 1.00 92.62 679 ALA A C 1
ATOM 5194 O O . ALA A 1 679 ? -13.713 -4.507 -14.251 1.00 92.62 679 ALA A O 1
ATOM 5195 N N . THR A 1 680 ? -14.836 -6.265 -13.441 1.00 93.56 680 THR A N 1
ATOM 5196 C CA . THR A 1 680 ? -14.104 -7.267 -14.241 1.00 93.56 680 THR A CA 1
ATOM 5197 C C . THR A 1 680 ? -14.344 -7.148 -15.748 1.00 93.56 680 THR A C 1
ATOM 5199 O O . THR A 1 680 ? -13.456 -7.466 -16.535 1.00 93.56 680 THR A O 1
ATOM 5202 N N . MET A 1 681 ? -15.510 -6.646 -16.164 1.00 93.25 681 MET A N 1
ATOM 5203 C CA . MET A 1 681 ? -15.824 -6.358 -17.570 1.00 93.25 681 MET A CA 1
ATOM 5204 C C . MET A 1 681 ? -15.249 -5.022 -18.066 1.00 93.25 681 MET A C 1
ATOM 5206 O O . MET A 1 681 ? -15.349 -4.733 -19.262 1.00 93.25 681 MET A O 1
ATOM 5210 N N . SER A 1 682 ? -14.670 -4.202 -17.183 1.00 95.62 682 SER A N 1
ATOM 5211 C CA . SER A 1 682 ? -14.036 -2.942 -17.568 1.00 95.62 682 SER A CA 1
ATOM 5212 C C . SER A 1 682 ? -12.793 -3.202 -18.427 1.00 95.62 682 SER A C 1
ATOM 5214 O O . SER A 1 682 ? -11.956 -4.022 -18.041 1.00 95.62 682 SER A O 1
ATOM 5216 N N . PRO A 1 683 ? -12.605 -2.493 -19.555 1.00 96.56 683 PRO A N 1
ATOM 5217 C CA . PRO A 1 683 ? -11.375 -2.595 -20.334 1.00 96.56 683 PRO A CA 1
ATOM 5218 C C . PRO A 1 683 ? -10.130 -2.195 -19.520 1.00 96.56 683 PRO A C 1
ATOM 5220 O O . PRO A 1 683 ? -9.077 -2.778 -19.750 1.00 96.56 683 PRO A O 1
ATOM 5223 N N . ASP A 1 684 ? -10.266 -1.305 -18.530 1.00 95.69 684 ASP A N 1
ATOM 5224 C CA . ASP A 1 684 ? -9.180 -0.885 -17.624 1.00 95.69 684 ASP A CA 1
ATOM 5225 C C . ASP A 1 684 ? -8.839 -1.956 -16.574 1.00 95.69 684 ASP A C 1
ATOM 5227 O O . ASP A 1 684 ? -7.739 -2.002 -16.044 1.00 95.69 684 ASP A O 1
ATOM 5231 N N . HIS A 1 685 ? -9.757 -2.886 -16.287 1.00 95.50 685 HIS A N 1
ATOM 5232 C CA . HIS A 1 685 ? -9.391 -4.073 -15.514 1.00 95.50 685 HIS A CA 1
ATOM 5233 C C . HIS A 1 685 ? -8.595 -5.053 -16.379 1.00 95.50 685 HIS A C 1
ATOM 5235 O O . HIS A 1 685 ? -7.624 -5.648 -15.918 1.00 95.50 685 HIS A O 1
ATOM 5241 N N . VAL A 1 686 ? -9.020 -5.244 -17.632 1.00 97.50 686 VAL A N 1
ATOM 5242 C CA . VAL A 1 686 ? -8.397 -6.191 -18.568 1.00 97.50 686 VAL A CA 1
ATOM 5243 C C . VAL A 1 686 ? -6.985 -5.737 -18.961 1.00 97.50 686 VAL A C 1
ATOM 5245 O O . VAL A 1 686 ? -6.073 -6.569 -19.000 1.00 97.50 686 VAL A O 1
ATOM 5248 N N . LEU A 1 687 ? -6.809 -4.439 -19.227 1.00 98.19 687 LEU A N 1
ATOM 5249 C CA . LEU A 1 687 ? -5.535 -3.758 -19.463 1.00 98.19 687 LEU A CA 1
ATOM 5250 C C . LEU A 1 687 ? -5.246 -2.832 -18.267 1.00 98.19 687 LEU A C 1
ATOM 5252 O O . LEU A 1 687 ? -5.685 -1.690 -18.297 1.00 98.19 687 LEU A O 1
ATOM 5256 N N . PRO A 1 688 ? -4.538 -3.311 -17.229 1.00 97.06 688 PRO A N 1
ATOM 5257 C CA . PRO A 1 688 ? -4.408 -2.578 -15.966 1.00 97.06 688 PRO A CA 1
ATOM 5258 C C . PRO A 1 688 ? -3.374 -1.452 -15.966 1.00 97.06 688 PRO A C 1
ATOM 5260 O O . PRO A 1 688 ? -3.250 -0.769 -14.962 1.00 97.06 688 PRO A O 1
ATOM 5263 N N . ALA A 1 689 ? -2.570 -1.328 -17.024 1.00 98.25 689 ALA A N 1
ATOM 5264 C CA . ALA A 1 689 ? -1.614 -0.242 -17.198 1.00 98.25 689 ALA A CA 1
ATOM 5265 C C . ALA A 1 689 ? -1.197 -0.149 -18.671 1.00 98.25 689 ALA A C 1
ATOM 5267 O O . ALA A 1 689 ? -1.342 -1.115 -19.431 1.00 98.25 689 ALA A O 1
ATOM 5268 N N . SER A 1 690 ? -0.631 0.985 -19.069 1.00 98.50 690 SER A N 1
ATOM 5269 C CA . SER A 1 690 ? -0.105 1.174 -20.418 1.00 98.50 690 SER A CA 1
ATOM 5270 C C . SER A 1 690 ? 1.200 0.396 -20.638 1.00 98.50 690 SER A C 1
ATOM 5272 O O . SER A 1 690 ? 1.988 0.211 -19.714 1.00 98.50 690 SER A O 1
ATOM 5274 N N . VAL A 1 691 ? 1.455 -0.086 -21.860 1.00 98.25 691 VAL A N 1
ATOM 5275 C CA . VAL A 1 691 ? 2.617 -0.948 -22.159 1.00 98.25 691 VAL A CA 1
ATOM 5276 C C . VAL A 1 691 ? 3.276 -0.652 -23.499 1.00 98.25 691 VAL A C 1
ATOM 5278 O O . VAL A 1 691 ? 2.607 -0.504 -24.521 1.00 98.25 691 VAL A O 1
ATOM 5281 N N . GLU A 1 692 ? 4.606 -0.644 -23.498 1.00 96.12 692 GLU A N 1
ATOM 5282 C CA . GLU A 1 692 ? 5.457 -0.705 -24.679 1.00 96.12 692 GLU A CA 1
ATOM 5283 C C . GLU A 1 692 ? 5.707 -2.171 -25.055 1.00 96.12 692 GLU A C 1
ATOM 5285 O O . GLU A 1 692 ? 6.273 -2.958 -24.291 1.00 96.12 692 GLU A O 1
ATOM 5290 N N . ALA A 1 693 ? 5.293 -2.545 -26.261 1.00 93.50 693 ALA A N 1
ATOM 5291 C CA . ALA A 1 693 ? 5.470 -3.873 -26.819 1.00 93.50 693 ALA A CA 1
ATOM 5292 C C . ALA A 1 693 ? 6.319 -3.802 -28.095 1.00 93.50 693 ALA A C 1
ATOM 5294 O O . ALA A 1 693 ? 5.802 -3.639 -29.208 1.00 93.50 693 ALA A O 1
ATOM 5295 N N . ASP A 1 694 ? 7.630 -3.956 -27.931 1.00 87.25 694 ASP A N 1
ATOM 5296 C CA . ASP A 1 694 ? 8.607 -3.910 -29.019 1.00 87.25 694 ASP A CA 1
ATOM 5297 C C . ASP A 1 694 ? 8.573 -5.158 -29.925 1.00 87.25 694 ASP A C 1
ATOM 5299 O O . ASP A 1 694 ? 7.832 -6.119 -29.691 1.00 87.25 694 ASP A O 1
ATOM 5303 N N . GLY A 1 695 ? 9.406 -5.173 -30.969 1.00 78.62 695 GLY A N 1
ATOM 5304 C CA . GLY A 1 695 ? 9.448 -6.247 -31.959 1.00 78.62 695 GLY A CA 1
ATOM 5305 C C . GLY A 1 695 ? 9.741 -7.638 -31.379 1.00 78.62 695 GLY A C 1
ATOM 5306 O O . GLY A 1 695 ? 9.475 -8.638 -32.051 1.00 78.62 695 GLY A O 1
ATOM 5307 N N . SER A 1 696 ? 10.247 -7.747 -30.148 1.00 81.94 696 SER A N 1
ATOM 5308 C CA . SER A 1 696 ? 10.469 -9.030 -29.472 1.00 81.94 696 SER A CA 1
ATOM 5309 C C . SER A 1 696 ? 9.165 -9.674 -28.972 1.00 81.94 696 SER A C 1
ATOM 5311 O O . SER A 1 696 ? 9.072 -10.901 -28.869 1.00 81.94 696 SER A O 1
ATOM 5313 N N . ALA A 1 697 ? 8.120 -8.878 -28.727 1.00 90.06 697 ALA A N 1
ATOM 5314 C CA . ALA A 1 697 ? 6.830 -9.356 -28.248 1.00 90.06 697 ALA A CA 1
ATOM 5315 C C . ALA A 1 697 ? 5.898 -9.755 -29.405 1.00 90.06 697 ALA A C 1
ATOM 5317 O O . ALA A 1 697 ? 5.759 -9.043 -30.399 1.00 90.06 697 ALA A O 1
ATOM 5318 N N . THR A 1 698 ? 5.198 -10.883 -29.264 1.00 91.88 698 THR A N 1
ATOM 5319 C CA . THR A 1 698 ? 4.110 -11.307 -30.180 1.00 91.88 698 THR A CA 1
ATOM 5320 C C . THR A 1 698 ? 2.730 -11.267 -29.518 1.00 91.88 698 THR A C 1
ATOM 5322 O O . THR A 1 698 ? 1.705 -11.271 -30.197 1.00 91.88 698 THR A O 1
ATOM 5325 N N . SER A 1 699 ? 2.698 -11.175 -28.190 1.00 96.12 699 SER A N 1
ATOM 5326 C CA . SER A 1 699 ? 1.503 -11.052 -27.360 1.00 96.12 699 SER A CA 1
ATOM 5327 C C . SER A 1 699 ? 1.858 -10.356 -26.050 1.00 96.12 699 SER A C 1
ATOM 5329 O O . SER A 1 699 ? 3.009 -10.445 -25.620 1.00 96.12 699 SER A O 1
ATOM 5331 N N . ILE A 1 700 ? 0.868 -9.773 -25.380 1.00 97.56 700 ILE A N 1
ATOM 5332 C CA . ILE A 1 700 ? 0.991 -9.252 -24.009 1.00 97.56 700 ILE A CA 1
ATOM 5333 C C . ILE A 1 700 ? 0.077 -10.035 -23.052 1.00 97.56 700 ILE A C 1
ATOM 5335 O O . ILE A 1 700 ? -0.954 -10.557 -23.499 1.00 97.56 700 ILE A O 1
ATOM 5339 N N . PRO A 1 701 ? 0.435 -10.171 -21.759 1.00 97.88 701 PRO A N 1
ATOM 5340 C CA . PRO A 1 701 ? -0.490 -10.691 -20.753 1.00 97.88 701 PRO A CA 1
ATOM 5341 C C . PRO A 1 701 ? -1.672 -9.728 -20.571 1.00 97.88 701 PRO A C 1
ATOM 5343 O O . PRO A 1 701 ? -1.503 -8.532 -20.721 1.00 97.88 701 PRO A O 1
ATOM 5346 N N . ILE A 1 702 ? -2.863 -10.231 -20.257 1.00 97.69 702 ILE A N 1
ATOM 5347 C CA . ILE A 1 702 ? -4.047 -9.417 -19.917 1.00 97.69 702 ILE A CA 1
ATOM 5348 C C . ILE A 1 702 ? -4.842 -10.099 -18.804 1.00 97.69 702 ILE A C 1
ATOM 5350 O O . ILE A 1 702 ? -4.707 -11.307 -18.577 1.00 97.69 702 ILE A O 1
ATOM 5354 N N . ARG A 1 703 ? -5.716 -9.356 -18.119 1.00 96.56 703 ARG A N 1
ATOM 5355 C CA . ARG A 1 703 ? -6.646 -9.937 -17.143 1.00 96.56 703 ARG A CA 1
ATOM 5356 C C . ARG A 1 703 ? -7.942 -10.362 -17.843 1.00 96.56 703 ARG A C 1
ATOM 5358 O O . ARG A 1 703 ? -8.606 -9.549 -18.460 1.00 96.56 703 ARG A O 1
ATOM 5365 N N . GLY A 1 704 ? -8.340 -11.631 -17.744 1.00 93.75 704 GLY A N 1
ATOM 5366 C CA . GLY A 1 704 ? -9.632 -12.069 -18.288 1.00 93.75 704 GLY A CA 1
ATOM 5367 C C . GLY A 1 704 ? -10.827 -11.393 -17.599 1.00 93.75 704 GLY A C 1
ATOM 5368 O O . GLY A 1 704 ? -10.801 -11.171 -16.390 1.00 93.75 704 GLY A O 1
ATOM 5369 N N . THR A 1 705 ? -11.896 -11.155 -18.359 1.00 93.75 705 THR A N 1
ATOM 5370 C CA . THR A 1 705 ? -13.156 -10.524 -17.908 1.00 93.75 705 THR A CA 1
ATOM 5371 C C . THR A 1 705 ? -14.020 -11.413 -17.008 1.00 93.75 705 THR A C 1
ATOM 5373 O O . THR A 1 705 ? -15.003 -10.961 -16.430 1.00 93.75 705 THR A O 1
ATOM 5376 N N . GLY A 1 706 ? -13.705 -12.710 -16.931 1.00 89.06 706 GLY A N 1
ATOM 5377 C CA . GLY A 1 706 ? -14.539 -13.715 -16.264 1.00 89.06 706 GLY A CA 1
ATOM 5378 C C . GLY A 1 706 ? -15.727 -14.214 -17.101 1.00 89.06 706 GLY A C 1
ATOM 5379 O O . GLY A 1 706 ? -16.359 -15.199 -16.717 1.00 89.06 706 GLY A O 1
ATOM 5380 N N . ASP A 1 707 ? -16.000 -13.612 -18.264 1.00 92.00 707 ASP A N 1
ATOM 5381 C CA . ASP A 1 707 ? -17.028 -14.055 -19.209 1.00 92.00 707 ASP A CA 1
ATOM 5382 C C . ASP A 1 707 ? -16.401 -14.568 -20.515 1.00 92.00 707 ASP A C 1
ATOM 5384 O O . ASP A 1 707 ? -16.069 -13.811 -21.424 1.00 92.00 707 ASP A O 1
ATOM 5388 N N . ALA A 1 708 ? -16.297 -15.892 -20.647 1.00 93.56 708 ALA A N 1
ATOM 5389 C CA . ALA A 1 708 ? -15.766 -16.540 -21.850 1.00 93.56 708 ALA A CA 1
ATOM 5390 C C . ALA A 1 708 ? -16.606 -16.290 -23.123 1.00 93.56 708 ALA A C 1
ATOM 5392 O O . ALA A 1 708 ? -16.152 -16.595 -24.228 1.00 93.56 708 ALA A O 1
ATOM 5393 N N . SER A 1 709 ? -17.844 -15.796 -22.991 1.00 94.81 709 SER A N 1
ATOM 5394 C CA . SER A 1 709 ? -18.697 -15.440 -24.130 1.00 94.81 709 SER A CA 1
ATOM 5395 C C . SER A 1 709 ? -18.404 -14.046 -24.691 1.00 94.81 709 SER A C 1
ATOM 5397 O O . SER A 1 709 ? -18.758 -13.768 -25.841 1.00 94.81 709 SER A O 1
ATOM 5399 N N . ALA A 1 710 ? -17.730 -13.189 -23.917 1.00 96.00 710 ALA A N 1
ATOM 5400 C CA . ALA A 1 710 ? -17.226 -11.911 -24.393 1.00 96.00 710 ALA A CA 1
ATOM 5401 C C . ALA A 1 710 ? -16.021 -12.107 -25.330 1.00 96.00 710 ALA A C 1
ATOM 5403 O O . ALA A 1 710 ? -15.401 -13.170 -25.398 1.00 96.00 710 ALA A O 1
ATOM 5404 N N . THR A 1 711 ? -15.688 -11.071 -26.093 1.00 97.50 711 THR A N 1
ATOM 5405 C CA . THR A 1 711 ? -14.479 -11.001 -26.920 1.00 97.50 711 THR A CA 1
ATOM 5406 C C . THR A 1 711 ? -13.708 -9.743 -26.557 1.00 97.50 711 THR A C 1
ATOM 5408 O O . THR A 1 711 ? -14.271 -8.650 -26.555 1.00 97.50 711 THR A O 1
ATOM 5411 N N . ILE A 1 712 ? -12.422 -9.901 -26.273 1.00 98.25 712 ILE A N 1
ATOM 5412 C CA . ILE A 1 712 ? -11.487 -8.810 -26.011 1.00 98.25 712 ILE A CA 1
ATOM 5413 C C . ILE A 1 712 ? -10.841 -8.426 -27.336 1.00 98.25 712 ILE A C 1
ATOM 5415 O O . ILE A 1 712 ? -10.424 -9.300 -28.097 1.00 98.25 712 ILE A O 1
ATOM 5419 N N . TRP A 1 713 ? -10.763 -7.133 -27.613 1.00 98.25 713 TRP A N 1
ATOM 5420 C CA . TRP A 1 713 ? -10.179 -6.581 -28.827 1.00 98.25 713 TRP A CA 1
ATOM 5421 C C . TRP A 1 713 ? -9.076 -5.601 -28.484 1.00 98.25 713 TRP A C 1
ATOM 5423 O O . TRP A 1 713 ? -9.271 -4.737 -27.636 1.00 98.25 713 TRP A O 1
ATOM 5433 N N . LEU A 1 714 ? -7.959 -5.698 -29.197 1.00 98.31 714 LEU A N 1
ATOM 5434 C CA . LEU A 1 714 ? -6.923 -4.675 -29.211 1.00 98.31 714 LEU A CA 1
ATOM 5435 C C . LEU A 1 714 ? -6.988 -3.973 -30.569 1.00 98.31 714 LEU A C 1
ATOM 5437 O O . LEU A 1 714 ? -6.813 -4.617 -31.607 1.00 98.31 714 LEU A O 1
ATOM 5441 N N . ALA A 1 715 ? -7.332 -2.685 -30.574 1.00 97.81 715 ALA A N 1
ATOM 5442 C CA . ALA A 1 715 ? -7.641 -1.932 -31.790 1.00 97.81 715 ALA A CA 1
ATOM 5443 C C . ALA A 1 715 ? -7.320 -0.430 -31.643 1.00 97.81 715 ALA A C 1
ATOM 5445 O O . ALA A 1 715 ? -7.218 0.062 -30.521 1.00 97.81 715 ALA A O 1
ATOM 5446 N N . PRO A 1 716 ? -7.172 0.335 -32.744 1.00 96.94 716 PRO A N 1
ATOM 5447 C CA . PRO A 1 716 ? -6.947 1.778 -32.676 1.00 96.94 716 PRO A CA 1
ATOM 5448 C C . PRO A 1 716 ? -8.106 2.523 -32.004 1.00 96.94 716 PRO A C 1
ATOM 5450 O O . PRO A 1 716 ? -9.266 2.097 -32.076 1.00 96.94 716 PRO A O 1
ATOM 5453 N N . GLU A 1 717 ? -7.809 3.680 -31.415 1.00 92.12 717 GLU A N 1
ATOM 5454 C CA . GLU A 1 717 ? -8.826 4.557 -30.831 1.00 92.12 717 GLU A CA 1
ATOM 5455 C C . GLU A 1 717 ? -9.913 4.930 -31.865 1.00 92.12 717 GLU A C 1
ATOM 5457 O O . GLU A 1 717 ? -9.646 5.146 -33.050 1.00 92.12 717 GLU A O 1
ATOM 5462 N N . GLY A 1 718 ? -11.176 4.986 -31.429 1.00 90.56 718 GLY A N 1
ATOM 5463 C CA . GLY A 1 718 ? -12.316 5.318 -32.294 1.00 90.56 718 GLY A CA 1
ATOM 5464 C C . GLY A 1 718 ? -12.824 4.171 -33.179 1.00 90.56 718 GLY A C 1
ATOM 5465 O O . GLY A 1 718 ? -13.719 4.388 -34.004 1.00 90.56 718 GLY A O 1
ATOM 5466 N N . THR A 1 719 ? -12.299 2.953 -33.013 1.00 93.81 719 THR A N 1
ATOM 5467 C CA . THR A 1 719 ? -12.812 1.753 -33.687 1.00 93.81 719 THR A CA 1
ATOM 5468 C C . THR A 1 719 ? -14.281 1.509 -33.332 1.00 93.81 719 THR A C 1
ATOM 5470 O O . THR A 1 719 ? -14.680 1.531 -32.173 1.00 93.81 719 THR A O 1
ATOM 5473 N N . THR A 1 720 ? -15.105 1.276 -34.356 1.00 88.50 720 THR A N 1
ATOM 5474 C CA . THR A 1 720 ? -16.543 0.963 -34.207 1.00 88.50 720 THR A CA 1
ATOM 5475 C C . THR A 1 720 ? -16.958 -0.321 -34.927 1.00 88.50 720 THR A C 1
ATOM 5477 O O . THR A 1 720 ? -18.007 -0.880 -34.616 1.00 88.50 720 THR A O 1
ATOM 5480 N N . ASP A 1 721 ? -16.120 -0.814 -35.844 1.00 91.88 721 ASP A N 1
ATOM 5481 C CA . ASP A 1 721 ? -16.309 -2.055 -36.591 1.00 91.88 721 ASP A CA 1
ATOM 5482 C C . ASP A 1 721 ? -15.109 -2.976 -36.321 1.00 91.88 721 ASP A C 1
ATOM 5484 O O . ASP A 1 721 ? -14.001 -2.708 -36.786 1.00 91.88 721 ASP A O 1
ATOM 5488 N N . PHE A 1 722 ? -15.325 -4.060 -35.575 1.00 94.81 722 PHE A N 1
ATOM 5489 C CA . PHE A 1 722 ? -14.255 -4.963 -35.142 1.00 94.81 722 PHE A CA 1
ATOM 5490 C C . PHE A 1 722 ? -14.071 -6.135 -36.111 1.00 94.81 722 PHE A C 1
ATOM 5492 O O . PHE A 1 722 ? -14.997 -6.917 -36.357 1.00 94.81 722 PHE A O 1
ATOM 5499 N N . ALA A 1 723 ? -12.865 -6.267 -36.662 1.00 93.50 723 ALA A N 1
ATOM 5500 C CA . ALA A 1 723 ? -12.472 -7.376 -37.523 1.00 93.50 723 ALA A CA 1
ATOM 5501 C C . ALA A 1 723 ? -10.966 -7.627 -37.410 1.00 93.50 723 ALA A C 1
ATOM 5503 O O . ALA A 1 723 ? -10.181 -6.692 -37.522 1.00 93.50 723 ALA A O 1
ATOM 5504 N N . SER A 1 724 ? -10.563 -8.886 -37.227 1.00 92.50 724 SER A N 1
ATOM 5505 C CA . SER A 1 724 ? -9.143 -9.232 -37.125 1.00 92.50 724 SER A CA 1
ATOM 5506 C C . SER A 1 724 ? -8.396 -8.914 -38.422 1.00 92.50 724 SER A C 1
ATOM 5508 O O . SER A 1 724 ? -8.889 -9.198 -39.520 1.00 92.50 724 SER A O 1
ATOM 5510 N N . GLY A 1 725 ? -7.193 -8.370 -38.289 1.00 92.56 725 GLY A N 1
ATOM 5511 C CA . GLY A 1 725 ? -6.318 -7.983 -39.388 1.00 92.56 725 GLY A CA 1
ATOM 5512 C C . GLY A 1 725 ? -5.002 -7.420 -38.861 1.00 92.56 725 GLY A C 1
ATOM 5513 O O . GLY A 1 725 ? -4.683 -7.582 -37.687 1.00 92.56 725 GLY A O 1
ATOM 5514 N N . ASP A 1 726 ? -4.259 -6.730 -39.720 1.00 91.69 726 ASP A N 1
ATOM 5515 C CA . ASP A 1 726 ? -2.898 -6.284 -39.394 1.00 91.69 726 ASP A CA 1
ATOM 5516 C C . ASP A 1 726 ? -2.859 -5.211 -38.281 1.00 91.69 726 ASP A C 1
ATOM 5518 O O . ASP A 1 726 ? -1.853 -5.071 -37.588 1.00 91.69 726 ASP A O 1
ATOM 5522 N N . THR A 1 727 ? -3.978 -4.507 -38.070 1.00 93.75 727 THR A N 1
ATOM 5523 C CA . THR A 1 727 ? -4.153 -3.428 -37.080 1.00 93.75 727 THR A CA 1
ATOM 5524 C C . THR A 1 727 ? -5.081 -3.787 -35.920 1.00 93.75 727 THR A C 1
ATOM 5526 O O . THR A 1 727 ? -5.323 -2.948 -35.059 1.00 93.75 727 THR A O 1
ATOM 5529 N N . MET A 1 728 ? -5.668 -4.988 -35.890 1.00 96.06 728 MET A N 1
ATOM 5530 C CA . MET A 1 728 ? -6.593 -5.373 -34.818 1.00 96.06 728 MET A CA 1
ATOM 5531 C C . MET A 1 728 ? -6.536 -6.871 -34.548 1.00 96.06 728 MET A C 1
ATOM 5533 O O . MET A 1 728 ? -6.681 -7.689 -35.462 1.00 96.06 728 MET A O 1
ATOM 5537 N N . THR A 1 729 ? -6.425 -7.234 -33.279 1.00 97.81 729 THR A N 1
ATOM 5538 C CA . THR A 1 729 ? -6.419 -8.622 -32.809 1.00 97.81 729 THR A CA 1
ATOM 5539 C C . THR A 1 729 ? -7.546 -8.848 -31.809 1.00 97.81 729 THR A C 1
ATOM 5541 O O . THR A 1 729 ? -8.133 -7.905 -31.274 1.00 97.81 729 THR A O 1
ATOM 5544 N N . ALA A 1 730 ? -7.899 -10.116 -31.602 1.00 97.56 730 ALA A N 1
ATOM 5545 C CA . ALA A 1 730 ? -8.968 -10.499 -30.694 1.00 97.56 730 ALA A CA 1
ATOM 5546 C C . ALA A 1 730 ? -8.571 -11.712 -29.857 1.00 97.56 730 ALA A C 1
ATOM 5548 O O . ALA A 1 730 ? -7.877 -12.608 -30.340 1.00 97.56 730 ALA A O 1
ATOM 5549 N N . ALA A 1 731 ? -9.088 -11.769 -28.637 1.00 97.94 731 ALA A N 1
ATOM 5550 C CA . ALA A 1 731 ? -8.974 -12.905 -27.739 1.00 97.94 731 ALA A CA 1
ATOM 5551 C C . ALA A 1 731 ? -10.345 -13.234 -27.111 1.00 97.94 731 ALA A C 1
ATOM 5553 O O . ALA A 1 731 ? -11.210 -12.358 -27.015 1.00 97.94 731 ALA A O 1
ATOM 5554 N N . PRO A 1 732 ? -10.586 -14.490 -26.695 1.00 96.88 732 PRO A N 1
ATOM 5555 C CA . PRO A 1 732 ? -11.739 -14.828 -25.860 1.00 96.88 732 PRO A CA 1
ATOM 5556 C C . PRO A 1 732 ? -11.791 -13.983 -24.579 1.00 96.88 732 PRO A C 1
ATOM 5558 O O . PRO A 1 732 ? -10.751 -13.589 -24.060 1.00 96.88 732 PRO A O 1
ATOM 5561 N N . GLY A 1 733 ? -12.987 -13.736 -24.043 1.00 94.38 733 GLY A N 1
ATOM 5562 C CA . GLY A 1 733 ? -13.174 -12.909 -22.847 1.00 94.38 733 GLY A CA 1
ATOM 5563 C C . GLY A 1 733 ? -12.508 -13.443 -21.577 1.00 94.38 733 GLY A C 1
ATOM 5564 O O . GLY A 1 733 ? -12.242 -12.669 -20.662 1.00 94.38 733 GLY A O 1
ATOM 5565 N N . ASP A 1 734 ? -12.188 -14.734 -21.514 1.00 92.75 734 ASP A N 1
ATOM 5566 C CA . ASP A 1 734 ? -11.460 -15.386 -20.419 1.00 92.75 734 ASP A CA 1
ATOM 5567 C C . ASP A 1 734 ? -9.960 -15.586 -20.712 1.00 92.75 734 ASP A C 1
ATOM 5569 O O . ASP A 1 734 ? -9.263 -16.260 -19.950 1.00 92.75 734 ASP A O 1
ATOM 5573 N N . ALA A 1 735 ? -9.446 -15.011 -21.803 1.00 95.56 735 ALA A N 1
ATOM 5574 C CA . ALA A 1 735 ? -8.036 -15.099 -22.147 1.00 95.56 735 ALA A CA 1
ATOM 5575 C C . ALA A 1 735 ? -7.151 -14.354 -21.136 1.00 95.56 735 ALA A C 1
ATOM 5577 O O . ALA A 1 735 ? -7.510 -13.303 -20.611 1.00 95.56 735 ALA A O 1
ATOM 5578 N N . THR A 1 736 ? -5.958 -14.899 -20.901 1.00 94.94 736 THR A N 1
ATOM 5579 C CA . THR A 1 736 ? -4.916 -14.297 -20.051 1.00 94.94 736 THR A CA 1
ATOM 5580 C C . THR A 1 736 ? -3.796 -13.645 -20.866 1.00 94.94 736 THR A C 1
ATOM 5582 O O . THR A 1 736 ? -2.800 -13.187 -20.312 1.00 94.94 736 THR A O 1
ATOM 5585 N N . SER A 1 737 ? -3.915 -13.656 -22.192 1.00 97.25 737 SER A N 1
ATOM 5586 C CA . SER A 1 737 ? -3.024 -12.970 -23.122 1.00 97.25 737 SER A CA 1
ATOM 5587 C C . SER A 1 737 ? -3.775 -12.614 -24.403 1.00 97.25 737 SER A C 1
ATOM 5589 O O . SER A 1 737 ? -4.764 -13.262 -24.760 1.00 97.25 737 SER A O 1
ATOM 5591 N N . ILE A 1 738 ? -3.293 -11.594 -25.105 1.00 97.88 738 ILE A N 1
ATOM 5592 C CA . ILE A 1 738 ? -3.797 -11.191 -26.420 1.00 97.88 738 ILE A CA 1
ATOM 5593 C C . ILE A 1 738 ? -2.629 -11.012 -27.387 1.00 97.88 738 ILE A C 1
ATOM 5595 O O . ILE A 1 738 ? -1.583 -10.472 -27.025 1.00 97.88 738 ILE A O 1
ATOM 5599 N N . GLU A 1 739 ? -2.792 -11.514 -28.612 1.00 97.44 739 GLU A N 1
ATOM 5600 C CA . GLU A 1 739 ? -1.821 -11.304 -29.690 1.00 97.44 739 GLU A CA 1
ATOM 5601 C C . GLU A 1 739 ? -1.734 -9.814 -30.027 1.00 97.44 739 GLU A C 1
ATOM 5603 O O . GLU A 1 739 ? -2.740 -9.108 -30.013 1.00 97.44 739 GLU A O 1
ATOM 5608 N N . LEU A 1 740 ? -0.539 -9.328 -30.340 1.00 96.56 740 LEU A N 1
ATOM 5609 C CA . LEU A 1 740 ? -0.341 -7.941 -30.749 1.00 96.56 740 LEU A CA 1
ATOM 5610 C C . LEU A 1 740 ? -0.654 -7.771 -32.243 1.00 96.56 740 LEU A C 1
ATOM 5612 O O . LEU A 1 740 ? -0.324 -8.660 -33.034 1.00 96.56 740 LEU A O 1
ATOM 5616 N N . PRO A 1 741 ? -1.228 -6.629 -32.661 1.00 95.06 741 PRO A N 1
ATOM 5617 C CA . PRO A 1 741 ? -1.281 -6.254 -34.067 1.00 95.06 741 PRO A CA 1
ATOM 5618 C C . PRO A 1 741 ? 0.107 -6.293 -34.723 1.00 95.06 741 PRO A C 1
ATOM 5620 O O . PRO A 1 741 ? 1.130 -5.991 -34.099 1.00 95.06 741 PRO A O 1
ATOM 5623 N N . SER A 1 742 ? 0.146 -6.681 -35.999 1.00 91.06 742 SER A N 1
ATOM 5624 C CA . SER A 1 742 ? 1.397 -6.793 -36.753 1.00 91.06 742 SER A CA 1
ATOM 5625 C C . SER A 1 742 ? 1.923 -5.450 -37.253 1.00 91.06 742 SER A C 1
ATOM 5627 O O . SER A 1 742 ? 3.092 -5.374 -37.615 1.00 91.06 742 SER A O 1
ATOM 5629 N N . GLU A 1 743 ? 1.086 -4.410 -37.305 1.00 91.62 743 GLU A N 1
ATOM 5630 C CA . GLU A 1 743 ? 1.502 -3.040 -37.620 1.00 91.62 743 GLU A CA 1
ATOM 5631 C C . GLU A 1 743 ? 1.917 -2.267 -36.358 1.00 91.62 743 GLU A C 1
ATOM 5633 O O . GLU A 1 743 ? 1.318 -2.413 -35.289 1.00 91.62 743 GLU A O 1
ATOM 5638 N N . ALA A 1 744 ? 2.930 -1.408 -36.494 1.00 91.44 744 ALA A N 1
ATOM 5639 C CA . ALA A 1 744 ? 3.304 -0.448 -35.459 1.00 91.44 744 ALA A CA 1
ATOM 5640 C C . ALA A 1 744 ? 2.181 0.577 -35.229 1.00 91.44 744 ALA A C 1
ATOM 5642 O O . ALA A 1 744 ? 1.484 0.963 -36.169 1.00 91.44 744 ALA A O 1
ATOM 5643 N N . GLY A 1 745 ? 2.007 1.034 -33.989 1.00 93.69 745 GLY A N 1
ATOM 5644 C CA . GLY A 1 745 ? 0.967 2.002 -33.643 1.00 93.69 745 GLY A CA 1
ATOM 5645 C C . GLY A 1 745 ? 0.557 1.979 -32.175 1.00 93.69 745 GLY A C 1
ATOM 5646 O O . GLY A 1 745 ? 1.072 1.196 -31.381 1.00 93.69 745 GLY A O 1
ATOM 5647 N N . THR A 1 746 ? -0.394 2.844 -31.831 1.00 96.75 746 THR A N 1
ATOM 5648 C CA . THR A 1 746 ? -1.020 2.895 -30.505 1.00 96.75 746 THR A CA 1
ATOM 5649 C C . THR A 1 746 ? -2.391 2.236 -30.568 1.00 96.75 746 THR A C 1
ATOM 5651 O O . THR A 1 746 ? -3.214 2.576 -31.423 1.00 96.75 746 THR A O 1
ATOM 5654 N N . TYR A 1 747 ? -2.640 1.309 -29.652 1.00 98.12 747 TYR A N 1
ATOM 5655 C CA . TYR A 1 747 ? -3.867 0.528 -29.577 1.00 98.12 747 TYR A CA 1
ATOM 5656 C C . TYR A 1 747 ? -4.492 0.633 -28.187 1.00 98.12 747 TYR A C 1
ATOM 5658 O O . TYR A 1 747 ? -3.785 0.787 -27.198 1.00 98.12 747 TYR A O 1
ATOM 5666 N N . HIS A 1 748 ? -5.813 0.505 -28.120 1.00 98.25 748 HIS A N 1
ATOM 5667 C CA . HIS A 1 748 ? -6.591 0.450 -26.886 1.00 98.25 748 HIS A CA 1
ATOM 5668 C C . HIS A 1 748 ? -7.390 -0.846 -26.829 1.00 98.25 748 HIS A C 1
ATOM 5670 O O . HIS A 1 748 ? -7.708 -1.457 -27.860 1.00 98.25 748 HIS A O 1
ATOM 5676 N N . LEU A 1 749 ? -7.725 -1.259 -25.612 1.00 97.94 749 LEU A N 1
ATOM 5677 C CA . LEU A 1 749 ? -8.506 -2.451 -25.361 1.00 97.94 749 LEU A CA 1
ATOM 5678 C C . LEU A 1 749 ? -10.005 -2.137 -25.364 1.00 97.94 749 LEU A C 1
ATOM 5680 O O . LEU A 1 749 ? -10.456 -1.127 -24.828 1.00 97.94 749 LEU A O 1
ATOM 5684 N N . PHE A 1 750 ? -10.786 -3.035 -25.956 1.00 97.88 750 PHE A N 1
ATOM 5685 C CA . PHE A 1 750 ? -12.244 -3.008 -25.947 1.00 97.88 750 PHE A CA 1
ATOM 5686 C C . PHE A 1 750 ? -12.781 -4.378 -25.541 1.00 97.88 750 PHE A C 1
ATOM 5688 O O . PHE A 1 750 ? -12.270 -5.413 -25.974 1.00 97.88 750 PHE A O 1
ATOM 5695 N N . VAL A 1 751 ? -13.864 -4.396 -24.773 1.00 96.88 751 VAL A N 1
ATOM 5696 C CA . VAL A 1 751 ? -14.619 -5.607 -24.450 1.00 96.88 751 VAL A CA 1
ATOM 5697 C C . VAL A 1 751 ? -15.932 -5.582 -25.225 1.00 96.88 751 VAL A C 1
ATOM 5699 O O . VAL A 1 751 ? -16.702 -4.623 -25.150 1.00 96.88 751 VAL A O 1
ATOM 5702 N N . VAL A 1 752 ? -16.194 -6.644 -25.986 1.00 95.81 752 VAL A N 1
ATOM 5703 C CA . VAL A 1 752 ? -17.430 -6.829 -26.753 1.00 95.81 752 VAL A CA 1
ATOM 5704 C C . VAL A 1 752 ? -18.203 -8.005 -26.170 1.00 95.81 752 VAL A C 1
ATOM 5706 O O . VAL A 1 752 ? -17.727 -9.138 -26.188 1.00 95.81 752 VAL A O 1
ATOM 5709 N N . THR A 1 753 ? -19.402 -7.752 -25.650 1.00 93.88 753 THR A N 1
ATOM 5710 C CA . THR A 1 753 ? -20.246 -8.794 -25.037 1.00 93.88 753 THR A CA 1
ATOM 5711 C C . THR A 1 753 ? -20.823 -9.751 -26.087 1.00 93.88 753 THR A C 1
ATOM 5713 O O . THR A 1 753 ? -20.898 -9.413 -27.270 1.00 93.88 753 THR A O 1
ATOM 5716 N N . GLU A 1 754 ? -21.344 -10.915 -25.668 1.00 92.25 754 GLU A N 1
ATOM 5717 C CA . GLU A 1 754 ? -22.044 -11.856 -26.570 1.00 92.25 754 GLU A CA 1
ATOM 5718 C C . GLU A 1 754 ? -23.199 -11.180 -27.342 1.00 92.25 754 GLU A C 1
ATOM 5720 O O . GLU A 1 754 ? -23.514 -11.538 -28.480 1.00 92.25 754 GLU A O 1
ATOM 5725 N N . SER A 1 755 ? -23.824 -10.161 -26.741 1.00 92.69 755 SER A N 1
ATOM 5726 C CA . SER A 1 755 ? -24.916 -9.398 -27.353 1.00 92.69 755 SER A CA 1
ATOM 5727 C C . SER A 1 755 ? -24.465 -8.389 -28.422 1.00 92.69 755 SER A C 1
ATOM 5729 O O . SER A 1 755 ? -25.310 -7.856 -29.149 1.00 92.69 755 SER A O 1
ATOM 5731 N N . GLY A 1 756 ? -23.153 -8.157 -28.552 1.00 90.75 756 GLY A N 1
ATOM 5732 C CA . GLY A 1 756 ? -22.543 -7.192 -29.468 1.00 90.75 756 GLY A CA 1
ATOM 5733 C C . GLY A 1 756 ? -22.440 -5.767 -28.916 1.00 90.75 756 GLY A C 1
ATOM 5734 O O . GLY A 1 756 ? -22.195 -4.842 -29.687 1.00 90.75 756 GLY A O 1
ATOM 5735 N N . GLU A 1 757 ? -22.657 -5.572 -27.614 1.00 92.56 757 GLU A N 1
ATOM 5736 C CA . GLU A 1 757 ? -22.389 -4.298 -26.937 1.00 92.56 757 GLU A CA 1
ATOM 5737 C C . GLU A 1 757 ? -20.881 -4.113 -26.743 1.00 92.56 757 GLU A C 1
ATOM 5739 O O . GLU A 1 757 ? -20.203 -5.055 -26.338 1.00 92.56 757 GLU A O 1
ATOM 5744 N N . VAL A 1 758 ? -20.379 -2.916 -27.048 1.00 94.50 758 VAL A N 1
ATOM 5745 C CA . VAL A 1 758 ? -18.954 -2.561 -27.014 1.00 94.50 758 VAL A CA 1
ATOM 5746 C C . VAL A 1 758 ? -18.714 -1.619 -25.836 1.00 94.50 758 VAL A C 1
ATOM 5748 O O . VAL A 1 758 ? -19.454 -0.643 -25.681 1.00 94.50 758 VAL A O 1
ATOM 5751 N N . SER A 1 759 ? -17.689 -1.894 -25.030 1.00 94.75 759 SER A N 1
ATOM 5752 C CA . SER A 1 759 ? -17.231 -0.999 -23.965 1.00 94.75 759 SER A CA 1
ATOM 5753 C C . SER A 1 759 ? -16.681 0.327 -24.512 1.00 94.75 759 SER A C 1
ATOM 5755 O O . SER A 1 759 ? -16.470 0.498 -25.715 1.00 94.75 759 SER A O 1
ATOM 5757 N N . ALA A 1 760 ? -16.382 1.270 -23.616 1.00 93.94 760 ALA A N 1
ATOM 5758 C CA . ALA A 1 760 ? -15.426 2.326 -23.944 1.00 93.94 760 ALA A CA 1
ATOM 5759 C C . ALA A 1 760 ? -14.047 1.716 -24.280 1.00 93.94 760 ALA A C 1
ATOM 5761 O O . ALA A 1 760 ? -13.800 0.542 -23.991 1.00 93.94 760 ALA A O 1
ATOM 5762 N N . ALA A 1 761 ? -13.172 2.502 -24.905 1.00 96.06 761 ALA A N 1
ATOM 5763 C CA . ALA A 1 761 ? -11.757 2.151 -24.987 1.00 96.06 761 ALA A CA 1
ATOM 5764 C C . ALA A 1 761 ? -11.147 2.172 -23.578 1.00 96.06 761 ALA A C 1
ATOM 5766 O O . ALA A 1 761 ? -11.589 2.978 -22.754 1.00 96.06 761 ALA A O 1
ATOM 5767 N N . SER A 1 762 ? -10.147 1.328 -23.323 1.00 97.88 762 SER A N 1
ATOM 5768 C CA . SER A 1 762 ? -9.296 1.474 -22.141 1.00 97.88 762 SER A CA 1
ATOM 5769 C C . SER A 1 762 ? -8.658 2.862 -22.103 1.00 97.88 762 SER A C 1
ATOM 5771 O O . SER A 1 762 ? -8.292 3.416 -23.146 1.00 97.88 762 SER A O 1
ATOM 5773 N N . THR A 1 763 ? -8.509 3.401 -20.901 1.00 96.38 763 THR A N 1
ATOM 5774 C CA . THR A 1 763 ? -7.729 4.608 -20.626 1.00 96.38 763 THR A CA 1
ATOM 5775 C C . THR A 1 763 ? -6.261 4.356 -20.962 1.00 96.38 763 THR A C 1
ATOM 5777 O O . THR A 1 763 ? -5.639 5.167 -21.648 1.00 96.38 763 THR A O 1
ATOM 5780 N N . ASP A 1 764 ? -5.754 3.187 -20.573 1.00 97.31 764 ASP A N 1
ATOM 5781 C CA . ASP A 1 764 ? -4.410 2.726 -20.896 1.00 97.31 764 ASP A CA 1
ATOM 5782 C C . ASP A 1 764 ? -4.247 2.275 -22.347 1.00 97.31 764 ASP A C 1
ATOM 5784 O O . ASP A 1 764 ? -5.201 1.849 -23.013 1.00 97.31 764 ASP A O 1
ATOM 5788 N N . LEU A 1 765 ? -3.008 2.349 -22.836 1.00 97.56 765 LEU A N 1
ATOM 5789 C CA . LEU A 1 765 ? -2.638 2.054 -24.216 1.00 97.56 765 LEU A CA 1
ATOM 5790 C C . LEU A 1 765 ? -1.630 0.910 -24.339 1.00 97.56 765 LEU A C 1
ATOM 5792 O O . LEU A 1 765 ? -0.841 0.622 -23.446 1.00 97.56 765 LEU A O 1
ATOM 5796 N N . VAL A 1 766 ? -1.603 0.297 -25.517 1.00 98.44 766 VAL A N 1
ATOM 5797 C CA . VAL A 1 766 ? -0.528 -0.586 -25.973 1.00 98.44 766 VAL A CA 1
ATOM 5798 C C . VAL A 1 766 ? 0.209 0.126 -27.101 1.00 98.44 766 VAL A C 1
ATOM 5800 O O . VAL A 1 766 ? -0.360 0.334 -28.179 1.00 98.44 766 VAL A O 1
ATOM 5803 N N . ARG A 1 767 ? 1.469 0.503 -26.874 1.00 96.81 767 ARG A N 1
ATOM 5804 C CA . ARG A 1 767 ? 2.351 1.070 -27.897 1.00 96.81 767 ARG A CA 1
ATOM 5805 C C . ARG A 1 767 ? 3.141 -0.053 -28.556 1.00 96.81 767 ARG A C 1
ATOM 5807 O O . ARG A 1 767 ? 3.855 -0.803 -27.900 1.00 96.81 767 ARG A O 1
ATOM 5814 N N . ARG A 1 768 ? 2.977 -0.199 -29.868 1.00 94.06 768 ARG A N 1
ATOM 5815 C CA . ARG A 1 768 ? 3.617 -1.236 -30.675 1.00 94.06 768 ARG A CA 1
ATOM 5816 C C . ARG A 1 768 ? 4.735 -0.636 -31.513 1.00 94.06 768 ARG A C 1
ATOM 5818 O O . ARG A 1 768 ? 4.455 0.098 -32.462 1.00 94.06 768 ARG A O 1
ATOM 5825 N N . THR A 1 769 ? 5.965 -1.048 -31.227 1.00 90.25 769 THR A N 1
ATOM 5826 C CA . THR A 1 769 ? 7.166 -0.654 -31.977 1.00 90.25 769 THR A CA 1
ATOM 5827 C C . THR A 1 769 ? 7.761 -1.873 -32.687 1.00 90.25 769 THR A C 1
ATOM 5829 O O . THR A 1 769 ? 7.782 -2.969 -32.133 1.00 90.25 769 THR A O 1
ATOM 5832 N N . LEU A 1 770 ? 8.210 -1.720 -33.937 1.00 88.88 770 LEU A N 1
ATOM 5833 C CA . LEU A 1 770 ? 8.750 -2.809 -34.769 1.00 88.88 770 LEU A CA 1
ATOM 5834 C C . LEU A 1 770 ? 10.215 -2.565 -35.136 1.00 88.88 770 LEU A C 1
ATOM 5836 O O . LEU A 1 770 ? 10.722 -1.455 -34.974 1.00 88.88 770 LEU A O 1
ATOM 5840 N N . ALA A 1 771 ? 10.879 -3.606 -35.649 1.00 87.88 771 ALA A N 1
ATOM 5841 C CA . ALA A 1 771 ? 12.250 -3.493 -36.126 1.00 87.88 771 ALA A CA 1
ATOM 5842 C C . ALA A 1 771 ? 12.341 -2.616 -37.379 1.00 87.88 771 ALA A C 1
ATOM 5844 O O . ALA A 1 771 ? 11.729 -2.946 -38.399 1.00 87.88 771 ALA A O 1
ATOM 5845 N N . GLU A 1 772 ? 13.121 -1.540 -37.307 1.00 89.06 772 GLU A N 1
ATOM 5846 C CA . GLU A 1 772 ? 13.422 -0.627 -38.412 1.00 89.06 772 GLU A CA 1
ATOM 5847 C C . GLU A 1 772 ? 14.840 -0.071 -38.238 1.00 89.06 772 GLU A C 1
ATOM 5849 O O . GLU A 1 772 ? 15.193 0.381 -37.155 1.00 89.06 772 GLU A O 1
ATOM 5854 N N . PHE A 1 773 ? 15.675 -0.120 -39.282 1.00 87.00 773 PHE A N 1
ATOM 5855 C CA . PHE A 1 773 ? 17.022 0.458 -39.219 1.00 87.00 773 PHE A CA 1
ATOM 5856 C C . PHE A 1 773 ? 16.943 1.981 -39.096 1.00 87.00 773 PHE A C 1
ATOM 5858 O O . PHE A 1 773 ? 16.259 2.629 -39.889 1.00 87.00 773 PHE A O 1
ATOM 5865 N N . THR A 1 774 ? 17.683 2.544 -38.146 1.00 84.12 774 THR A N 1
ATOM 5866 C CA . THR A 1 774 ? 17.784 3.994 -37.930 1.00 84.12 774 THR A CA 1
ATOM 5867 C C . THR A 1 774 ? 19.114 4.562 -38.415 1.00 84.12 774 THR A C 1
ATOM 5869 O O . THR A 1 774 ? 19.167 5.744 -38.744 1.00 84.12 774 THR A O 1
ATOM 5872 N N . ASP A 1 775 ? 20.150 3.724 -38.542 1.00 77.00 775 ASP A N 1
ATOM 5873 C CA . ASP A 1 775 ? 21.435 4.065 -39.162 1.00 77.00 775 ASP A CA 1
ATOM 5874 C C . ASP A 1 775 ? 21.999 2.869 -39.955 1.00 77.00 775 ASP A C 1
ATOM 5876 O O . ASP A 1 775 ? 21.930 1.719 -39.515 1.00 77.00 775 ASP A O 1
ATOM 5880 N N . VAL A 1 776 ? 22.520 3.136 -41.155 1.00 75.38 776 VAL A N 1
ATOM 5881 C CA . VAL A 1 776 ? 23.092 2.133 -42.076 1.00 75.38 776 VAL A CA 1
ATOM 5882 C C . VAL A 1 776 ? 24.406 2.594 -42.718 1.00 75.38 776 VAL A C 1
ATOM 5884 O O . VAL A 1 776 ? 24.967 1.868 -43.549 1.00 75.38 776 VAL A O 1
ATOM 5887 N N . ASP A 1 777 ? 24.901 3.782 -42.357 1.00 80.88 777 ASP A N 1
ATOM 5888 C CA . ASP A 1 777 ? 26.118 4.364 -42.920 1.00 80.88 777 ASP A CA 1
ATOM 5889 C C . ASP A 1 777 ? 27.349 3.905 -42.127 1.00 80.88 777 ASP A C 1
ATOM 5891 O O . ASP A 1 777 ? 27.798 4.517 -41.162 1.00 80.88 777 ASP A O 1
ATOM 5895 N N . VAL A 1 778 ? 27.918 2.785 -42.576 1.00 83.31 778 VAL A N 1
ATOM 5896 C CA . VAL A 1 778 ? 29.022 2.100 -41.894 1.00 83.31 778 VAL A CA 1
ATOM 5897 C C . VAL A 1 778 ? 30.392 2.727 -42.253 1.00 83.31 778 VAL A C 1
ATOM 5899 O O . VAL A 1 778 ? 30.737 2.792 -43.440 1.00 83.31 778 VAL A O 1
ATOM 5902 N N . PRO A 1 779 ? 31.223 3.150 -41.274 1.00 81.12 779 PRO A N 1
ATOM 5903 C CA . PRO A 1 779 ? 32.521 3.793 -41.519 1.00 81.12 779 PRO A CA 1
ATOM 5904 C C . PRO A 1 779 ? 33.549 2.912 -42.249 1.00 81.12 779 PRO A C 1
ATOM 5906 O O . PRO A 1 779 ? 33.509 1.681 -42.185 1.00 81.12 779 PRO A O 1
ATOM 5909 N N . ALA A 1 780 ? 34.529 3.535 -42.914 1.00 78.38 780 ALA A N 1
ATOM 5910 C CA . ALA A 1 780 ? 35.625 2.822 -43.575 1.00 78.38 780 ALA A CA 1
ATOM 5911 C C . ALA A 1 780 ? 36.671 2.288 -42.572 1.00 78.38 780 ALA A C 1
ATOM 5913 O O . ALA A 1 780 ? 36.957 2.912 -41.558 1.00 78.38 780 ALA A O 1
ATOM 5914 N N . GLY A 1 781 ? 37.291 1.145 -42.880 1.00 74.81 781 GLY A N 1
ATOM 5915 C CA . GLY A 1 781 ? 38.380 0.542 -42.103 1.00 74.81 781 GLY A CA 1
ATOM 5916 C C . GLY A 1 781 ? 39.740 0.591 -42.811 1.00 74.81 781 GLY A C 1
ATOM 5917 O O . GLY A 1 781 ? 39.862 0.989 -43.974 1.00 74.81 781 GLY A O 1
ATOM 5918 N N . VAL A 1 782 ? 40.797 0.143 -42.130 1.00 79.06 782 VAL A N 1
ATOM 5919 C CA . VAL A 1 782 ? 42.171 0.074 -42.667 1.00 79.06 782 VAL A CA 1
ATOM 5920 C C . VAL A 1 782 ? 42.746 -1.316 -42.411 1.00 79.06 782 VAL A C 1
ATOM 5922 O O . VAL A 1 782 ? 42.519 -1.887 -41.349 1.00 79.06 782 VAL A O 1
ATOM 5925 N N . VAL A 1 783 ? 43.486 -1.864 -43.380 1.00 82.06 783 VAL A N 1
ATOM 5926 C CA . VAL A 1 783 ? 44.147 -3.170 -43.254 1.00 82.06 783 VAL A CA 1
ATOM 5927 C C . VAL A 1 783 ? 45.024 -3.202 -42.000 1.00 82.06 783 VAL A C 1
ATOM 5929 O O . VAL A 1 783 ? 45.798 -2.276 -41.762 1.00 82.06 783 VAL A O 1
ATOM 5932 N N . ASP A 1 784 ? 44.901 -4.281 -41.228 1.00 76.06 784 ASP A N 1
ATOM 5933 C CA . ASP A 1 784 ? 45.631 -4.549 -39.984 1.00 76.06 784 ASP A CA 1
ATOM 5934 C C . ASP A 1 784 ? 45.349 -3.552 -38.832 1.00 76.06 784 ASP A C 1
ATOM 5936 O O . ASP A 1 784 ? 46.117 -3.488 -37.870 1.00 76.06 784 ASP A O 1
ATOM 5940 N N . VAL A 1 785 ? 44.244 -2.792 -38.896 1.00 75.25 785 VAL A N 1
ATOM 5941 C CA . VAL A 1 785 ? 43.778 -1.888 -37.824 1.00 75.25 785 VAL A CA 1
ATOM 5942 C C . VAL A 1 785 ? 42.464 -2.407 -37.217 1.00 75.25 785 VAL A C 1
ATOM 5944 O O . VAL A 1 785 ? 41.560 -2.744 -37.983 1.00 75.25 785 VAL A O 1
ATOM 5947 N N . PRO A 1 786 ? 42.322 -2.465 -35.876 1.00 82.50 786 PRO A N 1
ATOM 5948 C CA . PRO A 1 786 ? 41.059 -2.824 -35.236 1.00 82.50 786 PRO A CA 1
ATOM 5949 C C . PRO A 1 786 ? 39.899 -1.934 -35.692 1.00 82.50 786 PRO A C 1
ATOM 5951 O O . PRO A 1 786 ? 40.056 -0.726 -35.863 1.00 82.50 786 PRO A O 1
ATOM 5954 N N . TYR A 1 787 ? 38.740 -2.548 -35.887 1.00 83.94 787 TYR A N 1
ATOM 5955 C CA . TYR A 1 787 ? 37.507 -1.929 -36.349 1.00 83.94 787 TYR A CA 1
ATOM 5956 C C . TYR A 1 787 ? 36.367 -2.360 -35.421 1.00 83.94 787 TYR A C 1
ATOM 5958 O O . TYR A 1 787 ? 36.293 -3.543 -35.087 1.00 83.94 787 TYR A O 1
ATOM 5966 N N . SER A 1 788 ? 35.503 -1.425 -35.022 1.00 89.69 788 SER A N 1
ATOM 5967 C CA . SER A 1 788 ? 34.262 -1.689 -34.284 1.00 89.69 788 SER A CA 1
ATOM 5968 C C . SER A 1 788 ? 33.204 -0.653 -34.673 1.00 89.69 788 SER A C 1
ATOM 5970 O O . SER A 1 788 ? 33.522 0.535 -34.729 1.00 89.69 788 SER A O 1
ATOM 5972 N N . TYR A 1 789 ? 31.982 -1.088 -34.974 1.00 87.56 789 TYR A N 1
ATOM 5973 C CA . TYR A 1 789 ? 30.830 -0.227 -35.265 1.00 87.56 789 TYR A CA 1
ATOM 5974 C C . TYR A 1 789 ? 29.525 -0.975 -34.973 1.00 87.56 789 TYR A C 1
ATOM 5976 O O . TYR A 1 789 ? 29.370 -2.105 -35.427 1.00 87.56 789 TYR A O 1
ATOM 5984 N N . GLU A 1 790 ? 28.582 -0.351 -34.273 1.00 91.00 790 GLU A N 1
ATOM 5985 C CA . GLU A 1 790 ? 27.281 -0.938 -33.932 1.00 91.00 79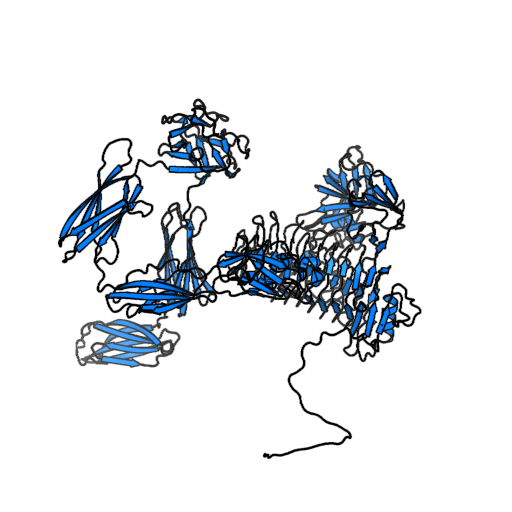0 GLU A CA 1
ATOM 5986 C C . GLU A 1 790 ? 26.175 -0.419 -34.862 1.00 91.00 790 GLU A C 1
ATOM 5988 O O . GLU A 1 790 ? 26.016 0.787 -35.054 1.00 91.00 790 GLU A O 1
ATOM 5993 N N . LEU A 1 791 ? 25.402 -1.332 -35.455 1.00 88.81 791 LEU A N 1
ATOM 5994 C CA . LEU A 1 791 ? 24.239 -0.990 -36.275 1.00 88.81 791 LEU A CA 1
ATOM 5995 C C . LEU A 1 791 ? 23.051 -0.581 -35.396 1.00 88.81 791 LEU A C 1
ATOM 5997 O O . LEU A 1 791 ? 22.703 -1.294 -34.462 1.00 88.81 791 LEU A O 1
ATOM 6001 N N . LYS A 1 792 ? 22.356 0.508 -35.751 1.00 85.25 792 LYS A N 1
ATOM 6002 C CA . LYS A 1 792 ? 21.193 0.996 -34.989 1.00 85.25 792 LYS A CA 1
ATOM 6003 C C . LYS A 1 792 ? 19.864 0.623 -35.646 1.00 85.25 792 LYS A C 1
ATOM 6005 O O . LYS A 1 792 ? 19.653 0.850 -36.843 1.00 85.25 792 LYS A O 1
ATOM 6010 N N . ALA A 1 793 ? 18.938 0.087 -34.851 1.00 86.75 793 ALA A N 1
ATOM 6011 C CA . ALA A 1 793 ? 17.563 -0.191 -35.258 1.00 86.75 793 ALA A CA 1
ATOM 6012 C C . ALA A 1 793 ? 16.576 -0.046 -34.084 1.00 86.75 793 ALA A C 1
ATOM 6014 O O . ALA A 1 793 ? 16.926 -0.307 -32.936 1.00 86.75 793 ALA A O 1
ATOM 6015 N N . THR A 1 794 ? 15.328 0.343 -34.360 1.00 85.06 794 THR A N 1
ATOM 6016 C CA . THR A 1 794 ? 14.224 0.312 -33.382 1.00 85.06 794 THR A CA 1
ATOM 6017 C C . THR A 1 794 ? 13.773 -1.121 -33.106 1.00 85.06 794 THR A C 1
ATOM 6019 O O . THR A 1 794 ? 14.085 -2.025 -33.872 1.00 85.06 794 THR A O 1
ATOM 6022 N N . GLY A 1 795 ? 12.977 -1.343 -32.055 1.00 77.44 795 GLY A N 1
ATOM 6023 C CA . GLY A 1 795 ? 12.243 -2.601 -31.860 1.00 77.44 795 GLY A CA 1
ATOM 6024 C C . GLY A 1 795 ? 13.081 -3.808 -31.421 1.00 77.44 795 GLY A C 1
ATOM 6025 O O . GLY A 1 795 ? 12.624 -4.937 -31.609 1.00 77.44 795 GLY A O 1
ATOM 6026 N N . SER A 1 796 ? 14.273 -3.563 -30.869 1.00 82.94 796 SER A N 1
ATOM 6027 C CA . SER A 1 796 ? 15.167 -4.551 -30.241 1.00 82.94 796 SER A CA 1
ATOM 6028 C C . SER A 1 796 ? 15.440 -5.818 -31.085 1.00 82.94 796 SER A C 1
ATOM 6030 O O . SER A 1 796 ? 15.145 -6.931 -30.638 1.00 82.94 796 SER A O 1
ATOM 6032 N N . PRO A 1 797 ? 15.937 -5.699 -32.334 1.00 88.94 797 PRO A N 1
ATOM 6033 C CA . PRO A 1 797 ? 16.195 -6.848 -33.198 1.00 88.94 797 PRO A CA 1
ATOM 6034 C C . PRO A 1 797 ? 17.571 -7.487 -32.943 1.00 88.94 797 PRO A C 1
ATOM 6036 O O . PRO A 1 797 ? 18.482 -6.846 -32.438 1.00 88.94 797 PRO A O 1
ATOM 6039 N N . THR A 1 798 ? 17.743 -8.730 -33.394 1.00 91.12 798 THR A N 1
ATOM 6040 C CA . THR A 1 798 ? 19.059 -9.357 -33.601 1.00 91.12 798 THR A CA 1
ATOM 6041 C C . THR A 1 798 ? 19.529 -9.167 -35.041 1.00 91.12 798 THR A C 1
ATOM 6043 O O . THR A 1 798 ? 18.698 -9.183 -35.956 1.00 91.12 798 THR A O 1
ATOM 6046 N N . PHE A 1 799 ? 20.835 -9.077 -35.272 1.00 93.56 799 PHE A N 1
ATOM 6047 C CA . PHE A 1 799 ? 21.407 -8.804 -36.591 1.00 93.56 799 PHE A CA 1
ATOM 6048 C C . PHE A 1 799 ? 22.136 -10.015 -37.189 1.00 93.56 799 PHE A C 1
ATOM 6050 O O . PHE A 1 799 ? 22.851 -10.731 -36.493 1.00 93.56 799 PHE A O 1
ATOM 6057 N N . ASP A 1 800 ? 21.978 -10.237 -38.498 1.00 95.00 800 ASP A N 1
ATOM 6058 C CA . ASP A 1 800 ? 22.697 -11.288 -39.235 1.00 95.00 800 ASP A CA 1
ATOM 6059 C C . ASP A 1 800 ? 23.042 -10.855 -40.671 1.00 95.00 800 ASP A C 1
ATOM 6061 O O . ASP A 1 800 ? 22.347 -10.042 -41.291 1.00 95.00 800 ASP A O 1
ATOM 6065 N N . VAL A 1 801 ? 24.113 -11.426 -41.225 1.00 94.31 801 VAL A N 1
ATOM 6066 C CA . VAL A 1 801 ? 24.517 -11.240 -42.624 1.00 94.31 801 VAL A CA 1
ATOM 6067 C C . VAL A 1 801 ? 23.821 -12.290 -43.484 1.00 94.31 801 VAL A C 1
ATOM 6069 O O . VAL A 1 801 ? 24.151 -13.475 -43.437 1.00 94.31 801 VAL A O 1
ATOM 6072 N N . ILE A 1 802 ? 22.891 -11.857 -44.334 1.00 94.75 802 ILE A N 1
ATOM 6073 C CA . ILE A 1 802 ? 22.045 -12.774 -45.113 1.00 94.75 802 ILE A CA 1
ATOM 6074 C C . ILE A 1 802 ? 22.448 -12.910 -46.589 1.00 94.75 802 ILE A C 1
ATOM 6076 O O . ILE A 1 802 ? 22.118 -13.922 -47.214 1.00 94.75 802 ILE A O 1
ATOM 6080 N N . ASP A 1 803 ? 23.182 -11.944 -47.148 1.00 92.31 803 ASP A N 1
ATOM 6081 C CA . ASP A 1 803 ? 23.829 -12.045 -48.466 1.00 92.31 803 ASP A CA 1
ATOM 6082 C C . ASP A 1 803 ? 25.105 -11.182 -48.521 1.00 92.31 803 ASP A C 1
ATOM 6084 O O . ASP A 1 803 ? 25.273 -10.229 -47.762 1.00 92.31 803 ASP A O 1
ATOM 6088 N N . GLY A 1 804 ? 26.035 -11.511 -49.418 1.00 89.69 804 GLY A N 1
ATOM 6089 C CA . GLY A 1 804 ? 27.351 -10.866 -49.491 1.00 89.69 804 GLY A CA 1
ATOM 6090 C C . GLY A 1 804 ? 28.344 -11.361 -48.431 1.00 89.69 804 GLY A C 1
ATOM 6091 O O . GLY A 1 804 ? 28.242 -12.481 -47.933 1.00 89.69 804 GLY A O 1
ATOM 6092 N N . ALA A 1 805 ? 29.377 -10.564 -48.155 1.00 87.00 805 ALA A N 1
ATOM 6093 C CA . ALA A 1 805 ? 30.380 -10.879 -47.139 1.00 87.00 805 ALA A CA 1
ATOM 6094 C C . ALA A 1 805 ? 30.990 -9.597 -46.570 1.00 87.00 805 ALA A C 1
ATOM 6096 O O . ALA A 1 805 ? 31.294 -8.662 -47.318 1.00 87.00 805 ALA A O 1
ATOM 6097 N N . LEU A 1 806 ? 31.214 -9.593 -45.257 1.00 92.50 806 LEU A N 1
ATOM 6098 C CA . LEU A 1 806 ? 32.057 -8.595 -44.611 1.00 92.50 806 LEU A CA 1
ATOM 6099 C C . LEU A 1 806 ? 33.520 -8.753 -45.074 1.00 92.50 806 LEU A C 1
ATOM 6101 O O . LEU A 1 806 ? 33.907 -9.830 -45.543 1.00 92.50 806 LEU A O 1
ATOM 6105 N N . PRO A 1 807 ? 34.346 -7.697 -44.971 1.00 93.75 807 PRO A N 1
ATOM 6106 C CA . PRO A 1 807 ? 35.779 -7.793 -45.234 1.00 93.75 807 PRO A CA 1
ATOM 6107 C C . PRO A 1 807 ? 36.452 -8.921 -44.431 1.00 93.75 807 PRO A C 1
ATOM 6109 O O . PRO A 1 807 ? 36.154 -9.104 -43.253 1.00 93.75 807 PRO A O 1
ATOM 6112 N N . ASP A 1 808 ? 37.402 -9.641 -45.044 1.00 90.38 808 ASP A N 1
ATOM 6113 C CA . ASP A 1 808 ? 38.145 -10.725 -44.380 1.00 90.38 808 ASP A CA 1
ATOM 6114 C C . ASP A 1 808 ? 38.796 -10.229 -43.078 1.00 90.38 808 ASP A C 1
ATOM 6116 O O . ASP A 1 808 ? 39.719 -9.411 -43.126 1.00 90.38 808 ASP A O 1
ATOM 6120 N N . GLY A 1 809 ? 38.355 -10.765 -41.936 1.00 88.69 809 GLY A N 1
ATOM 6121 C CA . GLY A 1 809 ? 38.825 -10.385 -40.601 1.00 88.69 809 GLY A CA 1
ATOM 6122 C C . GLY A 1 809 ? 37.840 -9.541 -39.783 1.00 88.69 809 GLY A C 1
ATOM 6123 O O . GLY A 1 809 ? 38.142 -9.263 -38.627 1.00 88.69 809 GLY A O 1
ATOM 6124 N N . LEU A 1 810 ? 36.678 -9.182 -40.346 1.00 94.12 810 LEU A N 1
ATOM 6125 C CA . LEU A 1 810 ? 35.536 -8.612 -39.619 1.00 94.12 810 LEU A CA 1
ATOM 6126 C C . LEU A 1 810 ? 34.409 -9.640 -39.442 1.00 94.12 810 LEU A C 1
ATOM 6128 O O . LEU A 1 810 ? 34.184 -10.489 -40.310 1.00 94.12 810 LEU A O 1
ATOM 6132 N N . THR A 1 811 ? 33.678 -9.526 -38.339 1.00 93.75 811 THR A N 1
ATOM 6133 C CA . THR A 1 811 ? 32.495 -10.324 -37.991 1.00 93.75 811 THR A CA 1
ATOM 6134 C C . THR A 1 811 ? 31.366 -9.420 -37.507 1.00 93.75 811 THR A C 1
ATOM 6136 O O . THR A 1 811 ? 31.641 -8.345 -36.990 1.00 93.75 811 THR A O 1
ATOM 6139 N N . LEU A 1 812 ? 30.116 -9.856 -37.669 1.00 94.75 812 LEU A N 1
ATOM 6140 C CA . LEU A 1 812 ? 28.931 -9.216 -37.089 1.00 94.75 812 LEU A CA 1
ATOM 6141 C C . LEU A 1 812 ? 28.445 -10.064 -35.907 1.00 94.75 812 LEU A C 1
ATOM 6143 O O . LEU A 1 812 ? 28.296 -11.278 -36.063 1.00 94.75 812 LEU A O 1
ATOM 6147 N N . ALA A 1 813 ? 28.226 -9.434 -34.758 1.00 93.25 813 ALA A N 1
ATOM 6148 C CA . ALA A 1 813 ? 27.585 -10.023 -33.588 1.00 93.25 813 ALA A CA 1
ATOM 6149 C C . ALA A 1 813 ? 26.053 -9.860 -33.648 1.00 93.25 813 ALA A C 1
ATOM 6151 O O . ALA A 1 813 ? 25.533 -9.023 -34.386 1.00 93.25 813 ALA A O 1
ATOM 6152 N N . GLU A 1 814 ? 25.328 -10.677 -32.873 1.00 89.50 814 GLU A N 1
ATOM 6153 C CA . GLU A 1 814 ? 23.854 -10.675 -32.862 1.00 89.50 814 GLU A CA 1
ATOM 6154 C C . GLU A 1 814 ? 23.258 -9.352 -32.355 1.00 89.50 814 GLU A C 1
ATOM 6156 O O . GLU A 1 814 ? 22.129 -9.037 -32.718 1.00 89.50 814 GLU A O 1
ATOM 6161 N N . ASP A 1 815 ? 24.007 -8.570 -31.573 1.00 85.81 815 ASP A N 1
ATOM 6162 C CA . ASP A 1 815 ? 23.619 -7.241 -31.076 1.00 85.81 815 ASP A CA 1
ATOM 6163 C C . ASP A 1 815 ? 23.754 -6.120 -32.124 1.00 85.81 815 ASP A C 1
ATOM 6165 O O . ASP A 1 815 ? 23.291 -5.012 -31.891 1.00 85.81 815 ASP A O 1
ATOM 6169 N N . GLY A 1 816 ? 24.330 -6.407 -33.299 1.00 88.50 816 GLY A N 1
ATOM 6170 C CA . GLY A 1 816 ? 24.548 -5.415 -34.355 1.00 88.50 816 GLY A CA 1
ATOM 6171 C C . GLY A 1 816 ? 25.984 -4.911 -34.456 1.00 88.50 816 GLY A C 1
ATOM 6172 O O . GLY A 1 816 ? 26.292 -4.161 -35.386 1.00 88.50 816 GLY A O 1
ATOM 6173 N N . THR A 1 817 ? 26.884 -5.350 -33.574 1.00 93.81 817 THR A N 1
ATOM 6174 C CA . THR A 1 817 ? 28.286 -4.919 -33.564 1.00 93.81 817 THR A CA 1
ATOM 6175 C C . THR A 1 817 ? 29.102 -5.605 -34.660 1.00 93.81 817 THR A C 1
ATOM 6177 O O . THR A 1 817 ? 29.309 -6.819 -34.658 1.00 93.81 817 THR A O 1
ATOM 6180 N N . ILE A 1 818 ? 29.627 -4.821 -35.600 1.00 93.00 818 ILE A N 1
ATOM 6181 C CA . ILE A 1 818 ? 30.624 -5.230 -36.592 1.00 93.00 818 ILE A CA 1
ATOM 6182 C C . ILE A 1 818 ? 32.012 -4.975 -36.013 1.00 93.00 818 ILE A C 1
ATOM 6184 O O . ILE A 1 818 ? 32.422 -3.823 -35.892 1.00 93.00 818 ILE A O 1
ATOM 6188 N N . SER A 1 819 ? 32.776 -6.025 -35.721 1.00 93.88 819 SER A N 1
ATOM 6189 C CA . SER A 1 819 ? 34.101 -5.899 -35.105 1.00 93.88 819 SER A CA 1
ATOM 6190 C C . SER A 1 819 ? 35.157 -6.826 -35.713 1.00 93.88 819 SER A C 1
ATOM 6192 O O . SER A 1 819 ? 34.843 -7.820 -36.373 1.00 93.88 819 SER A O 1
ATOM 6194 N N . GLY A 1 820 ? 36.437 -6.481 -35.545 1.00 90.19 820 GLY A N 1
ATOM 6195 C CA . GLY A 1 820 ? 37.573 -7.315 -35.950 1.00 90.19 820 GLY A CA 1
ATOM 6196 C C . GLY A 1 820 ? 38.760 -6.526 -36.504 1.00 90.19 820 GLY A C 1
ATOM 6197 O O . GLY A 1 820 ? 38.942 -5.349 -36.215 1.00 90.19 820 GLY A O 1
ATOM 6198 N N . THR A 1 821 ? 39.612 -7.174 -37.299 1.00 89.81 821 THR A N 1
ATOM 6199 C CA . THR A 1 821 ? 40.758 -6.535 -37.969 1.00 89.81 821 THR A CA 1
ATOM 6200 C C . THR A 1 821 ? 40.784 -6.956 -39.437 1.00 89.81 821 THR A C 1
ATOM 6202 O O . THR A 1 821 ? 41.085 -8.115 -39.733 1.00 89.81 821 THR A O 1
ATOM 6205 N N . PRO A 1 822 ? 40.475 -6.055 -40.383 1.00 90.19 822 PRO A N 1
ATOM 6206 C CA . PRO A 1 822 ? 40.372 -6.412 -41.784 1.00 90.19 822 PRO A CA 1
ATOM 6207 C C . PRO A 1 822 ? 41.770 -6.637 -42.375 1.00 90.19 822 PRO A C 1
ATOM 6209 O O . PRO A 1 822 ? 42.710 -5.899 -42.103 1.00 90.19 822 PRO A O 1
ATOM 6212 N N . THR A 1 823 ? 41.917 -7.648 -43.223 1.00 89.06 823 THR A N 1
ATOM 6213 C CA . THR A 1 823 ? 43.228 -8.098 -43.742 1.00 89.06 823 THR A CA 1
ATOM 6214 C C . THR A 1 823 ? 43.442 -7.780 -45.220 1.00 89.06 823 THR A C 1
ATOM 6216 O O . THR A 1 823 ? 44.547 -7.917 -45.748 1.00 89.06 823 THR A O 1
ATOM 6219 N N . THR A 1 824 ? 42.384 -7.359 -45.919 1.00 86.69 824 THR A N 1
ATOM 6220 C CA . THR A 1 824 ? 42.408 -7.106 -47.363 1.00 86.69 824 THR A CA 1
ATOM 6221 C C . THR A 1 824 ? 41.745 -5.774 -47.690 1.00 86.69 824 THR A C 1
ATOM 6223 O O . THR A 1 824 ? 40.579 -5.556 -47.374 1.00 86.69 824 THR A O 1
ATOM 6226 N N . ALA A 1 825 ? 42.475 -4.896 -48.379 1.00 83.81 825 ALA A N 1
ATOM 6227 C CA . ALA A 1 825 ? 41.938 -3.634 -48.875 1.00 83.81 825 ALA A CA 1
ATOM 6228 C C . ALA A 1 825 ? 40.929 -3.865 -50.014 1.00 83.81 825 ALA A C 1
ATOM 6230 O O . ALA A 1 825 ? 41.152 -4.699 -50.896 1.00 83.81 825 ALA A O 1
ATOM 6231 N N . GLY A 1 826 ? 39.834 -3.107 -50.033 1.00 85.06 826 GLY A N 1
ATOM 6232 C CA . GLY A 1 826 ? 38.755 -3.275 -51.003 1.00 85.06 826 GLY A CA 1
ATOM 6233 C C . GLY A 1 826 ? 37.476 -2.529 -50.629 1.00 85.06 826 GLY A C 1
ATOM 6234 O O . GLY A 1 826 ? 37.434 -1.768 -49.672 1.00 85.06 826 GLY A O 1
ATOM 6235 N N . THR A 1 827 ? 36.415 -2.727 -51.405 1.00 88.00 827 THR A N 1
ATOM 6236 C CA . THR A 1 827 ? 35.054 -2.299 -51.048 1.00 88.00 827 THR A CA 1
ATOM 6237 C C . THR A 1 827 ? 34.184 -3.542 -51.022 1.00 88.00 827 THR A C 1
ATOM 6239 O O . THR A 1 827 ? 34.169 -4.300 -51.993 1.00 88.00 827 THR A O 1
ATOM 6242 N N . PHE A 1 828 ? 33.508 -3.748 -49.901 1.00 89.38 828 PHE A N 1
ATOM 6243 C CA . PHE A 1 828 ? 32.729 -4.932 -49.584 1.00 89.38 828 PHE A CA 1
ATOM 6244 C C . PHE A 1 828 ? 31.289 -4.501 -49.321 1.00 89.38 828 PHE A C 1
ATOM 6246 O O . PHE A 1 828 ? 31.052 -3.435 -48.758 1.00 89.38 828 PHE A O 1
ATOM 6253 N N . THR A 1 829 ? 30.334 -5.309 -49.759 1.00 92.31 829 THR A N 1
ATOM 6254 C CA . THR A 1 829 ? 28.904 -5.062 -49.555 1.00 92.31 829 THR A CA 1
ATOM 6255 C C . THR A 1 829 ? 28.286 -6.296 -48.923 1.00 92.31 829 THR A C 1
ATOM 6257 O O . THR A 1 829 ? 28.568 -7.413 -49.376 1.00 92.31 829 THR A O 1
ATOM 6260 N N . ALA A 1 830 ? 27.446 -6.089 -47.918 1.00 93.12 830 ALA A N 1
ATOM 6261 C CA . ALA A 1 830 ? 26.722 -7.145 -47.226 1.00 93.12 830 ALA A CA 1
ATOM 6262 C C . ALA A 1 830 ? 25.270 -6.711 -47.008 1.00 93.12 830 ALA A C 1
ATOM 6264 O O . ALA A 1 830 ? 25.014 -5.563 -46.647 1.00 93.12 830 ALA A O 1
ATOM 6265 N N . ASP A 1 831 ? 24.334 -7.625 -47.236 1.00 94.94 831 ASP A N 1
ATOM 6266 C CA . ASP A 1 831 ? 22.935 -7.435 -46.875 1.00 94.94 831 ASP A CA 1
ATOM 6267 C C . ASP A 1 831 ? 22.758 -7.886 -45.425 1.00 94.94 831 ASP A C 1
ATOM 6269 O O . ASP A 1 831 ? 22.990 -9.054 -45.096 1.00 94.94 831 ASP A O 1
ATOM 6273 N N . ILE A 1 832 ? 22.368 -6.947 -44.567 1.00 95.75 832 ILE A N 1
ATOM 6274 C CA . ILE A 1 832 ? 22.145 -7.162 -43.140 1.00 95.75 832 ILE A CA 1
ATOM 6275 C C . ILE A 1 832 ? 20.652 -7.262 -42.879 1.00 95.75 832 ILE A C 1
ATOM 6277 O O . ILE A 1 832 ? 19.866 -6.427 -43.335 1.00 95.75 832 ILE A O 1
ATOM 6281 N N . GLN A 1 833 ? 20.258 -8.283 -42.130 1.00 94.81 833 GLN A N 1
ATOM 6282 C CA . GLN A 1 833 ? 18.910 -8.443 -41.616 1.00 94.81 833 GLN A CA 1
ATOM 6283 C C . GLN A 1 833 ? 18.879 -8.062 -40.140 1.00 94.81 833 GLN A C 1
ATOM 6285 O O . GLN A 1 833 ? 19.631 -8.629 -39.359 1.00 94.81 833 GLN A O 1
ATOM 6290 N N . ALA A 1 834 ? 17.974 -7.157 -39.773 1.00 92.44 834 ALA A N 1
ATOM 6291 C CA . ALA A 1 834 ? 17.536 -6.965 -38.398 1.00 92.44 834 ALA A CA 1
ATOM 6292 C C . ALA A 1 834 ? 16.245 -7.775 -38.200 1.00 92.44 834 ALA A C 1
ATOM 6294 O O . ALA A 1 834 ? 15.233 -7.545 -38.873 1.00 92.44 834 ALA A O 1
ATOM 6295 N N . GLN A 1 835 ? 16.301 -8.775 -37.327 1.00 90.88 835 GLN A N 1
ATOM 6296 C CA . GLN A 1 835 ? 15.248 -9.752 -37.076 1.00 90.88 835 GLN A CA 1
ATOM 6297 C C . GLN A 1 835 ? 14.721 -9.595 -35.650 1.00 90.88 835 GLN A C 1
ATOM 6299 O O . GLN A 1 835 ? 15.465 -9.744 -34.690 1.00 90.88 835 GLN A O 1
ATOM 6304 N N . SER A 1 836 ? 13.419 -9.370 -35.507 1.00 86.56 836 SER A N 1
ATOM 6305 C CA . SER A 1 836 ? 12.703 -9.459 -34.232 1.00 86.56 836 SER A CA 1
ATOM 6306 C C . SER A 1 836 ? 11.726 -10.643 -34.258 1.00 86.56 836 SER A C 1
ATOM 6308 O O . SER A 1 836 ? 11.581 -11.317 -35.281 1.00 86.56 836 SER A O 1
ATOM 6310 N N . ALA A 1 837 ? 11.024 -10.937 -33.163 1.00 81.56 837 ALA A N 1
ATOM 6311 C CA . ALA A 1 837 ? 9.983 -11.971 -33.189 1.00 81.56 837 ALA A CA 1
ATOM 6312 C C . ALA A 1 837 ? 8.788 -11.573 -34.081 1.00 81.56 837 ALA A C 1
ATOM 6314 O O . ALA A 1 837 ? 8.093 -12.437 -34.620 1.00 81.56 837 ALA A O 1
ATOM 6315 N N . ALA A 1 838 ? 8.556 -10.270 -34.239 1.00 79.94 838 ALA A N 1
ATOM 6316 C CA . ALA A 1 838 ? 7.423 -9.693 -34.945 1.00 79.94 838 ALA A CA 1
ATOM 6317 C C . ALA A 1 838 ? 7.657 -9.501 -36.445 1.00 79.94 838 ALA A C 1
ATOM 6319 O O . ALA A 1 838 ? 6.753 -9.724 -37.252 1.00 79.94 838 ALA A O 1
ATOM 6320 N N . ASN A 1 839 ? 8.852 -9.051 -36.830 1.00 86.00 839 ASN A N 1
ATOM 6321 C CA . ASN A 1 839 ? 9.173 -8.692 -38.205 1.00 86.00 839 ASN A CA 1
ATOM 6322 C C . ASN A 1 839 ? 10.669 -8.850 -38.510 1.00 86.00 839 ASN A C 1
ATOM 6324 O O . ASN A 1 839 ? 11.506 -8.958 -37.621 1.00 86.00 839 ASN A O 1
ATOM 6328 N N . ALA A 1 840 ? 10.996 -8.856 -39.800 1.00 89.19 840 ALA A N 1
ATOM 6329 C CA . ALA A 1 840 ? 12.367 -8.846 -40.287 1.00 89.19 840 ALA A CA 1
ATOM 6330 C C . ALA A 1 840 ? 12.509 -7.745 -41.331 1.00 89.19 840 ALA A C 1
ATOM 6332 O O . ALA A 1 840 ? 11.710 -7.686 -42.273 1.00 89.19 840 ALA A O 1
ATOM 6333 N N . VAL A 1 841 ? 13.522 -6.901 -41.187 1.00 90.62 841 VAL A N 1
ATOM 6334 C CA . VAL A 1 841 ? 13.862 -5.859 -42.159 1.00 90.62 841 VAL A CA 1
ATOM 6335 C C . VAL A 1 841 ? 15.287 -6.066 -42.648 1.00 90.62 841 VAL A C 1
ATOM 6337 O O . VAL A 1 841 ? 16.139 -6.577 -41.927 1.00 90.62 841 VAL A O 1
ATOM 6340 N N . THR A 1 842 ? 15.543 -5.718 -43.905 1.00 93.19 842 THR A N 1
ATOM 6341 C CA . THR A 1 842 ? 16.846 -5.914 -44.547 1.00 93.19 842 THR A CA 1
ATOM 6342 C C . THR A 1 842 ? 17.327 -4.605 -45.141 1.00 93.19 842 THR A C 1
ATOM 6344 O O . THR A 1 842 ? 16.551 -3.898 -45.784 1.00 93.19 842 THR A O 1
ATOM 6347 N N . THR A 1 843 ? 18.616 -4.328 -44.980 1.00 93.31 843 THR A N 1
ATOM 6348 C CA . THR A 1 843 ? 19.319 -3.221 -45.628 1.00 93.31 843 THR A CA 1
ATOM 6349 C C . THR A 1 843 ? 20.658 -3.698 -46.190 1.00 93.31 843 THR A C 1
ATOM 6351 O O . THR A 1 843 ? 21.173 -4.733 -45.775 1.00 93.31 843 THR A O 1
ATOM 6354 N N . THR A 1 844 ? 21.232 -2.962 -47.139 1.00 92.94 844 THR A N 1
ATOM 6355 C CA . THR A 1 844 ? 22.572 -3.246 -47.671 1.00 92.94 844 THR A CA 1
ATOM 6356 C C . THR A 1 844 ? 23.561 -2.256 -47.075 1.00 92.94 844 THR A C 1
ATOM 6358 O O . THR A 1 844 ? 23.417 -1.054 -47.291 1.00 92.94 844 THR A O 1
ATOM 6361 N N . ILE A 1 845 ? 24.604 -2.752 -46.410 1.00 92.75 845 ILE A N 1
ATOM 6362 C CA . ILE A 1 845 ? 25.725 -1.931 -45.940 1.00 92.75 845 ILE A CA 1
ATOM 6363 C C . ILE A 1 845 ? 26.909 -2.021 -46.906 1.00 92.75 845 ILE A C 1
ATOM 6365 O O . ILE A 1 845 ? 27.123 -3.037 -47.578 1.00 92.75 845 ILE A O 1
ATOM 6369 N N . THR A 1 846 ? 27.710 -0.957 -46.970 1.00 89.44 846 THR A N 1
ATOM 6370 C CA . THR A 1 846 ? 28.955 -0.916 -47.752 1.00 89.44 846 THR A CA 1
ATOM 6371 C C . THR A 1 846 ? 30.128 -0.554 -46.849 1.00 89.44 846 THR A C 1
ATOM 6373 O O . THR A 1 846 ? 30.173 0.554 -46.337 1.00 89.44 846 THR A O 1
ATOM 6376 N N . ILE A 1 847 ? 31.115 -1.447 -46.724 1.00 89.25 847 ILE A N 1
ATOM 6377 C CA . ILE A 1 847 ? 32.334 -1.218 -45.932 1.00 89.25 847 ILE A CA 1
ATOM 6378 C C . ILE A 1 847 ? 33.539 -1.110 -46.867 1.00 89.25 847 ILE A C 1
ATOM 6380 O O . ILE A 1 847 ? 33.822 -2.011 -47.667 1.00 89.25 847 ILE A O 1
ATOM 6384 N N . ARG A 1 848 ? 34.289 -0.010 -46.774 1.00 85.38 848 ARG A N 1
ATOM 6385 C CA . ARG A 1 848 ? 35.532 0.198 -47.532 1.00 85.38 848 ARG A CA 1
ATOM 6386 C C . ARG A 1 848 ? 36.748 -0.018 -46.630 1.00 85.38 848 ARG A C 1
ATOM 6388 O O . ARG A 1 848 ? 36.820 0.587 -45.576 1.00 85.38 848 ARG A O 1
ATOM 6395 N N . ILE A 1 849 ? 37.712 -0.835 -47.064 1.00 83.50 849 ILE A N 1
ATOM 6396 C CA . ILE A 1 849 ? 38.985 -1.086 -46.367 1.00 83.50 849 ILE A CA 1
ATOM 6397 C C . ILE A 1 849 ? 40.165 -0.514 -47.168 1.00 83.50 849 ILE A C 1
ATOM 6399 O O . ILE A 1 849 ? 40.361 -0.870 -48.333 1.00 83.50 849 ILE A O 1
ATOM 6403 N N . HIS A 1 850 ? 40.989 0.326 -46.542 1.00 74.75 850 HIS A N 1
ATOM 6404 C CA . HIS A 1 850 ? 42.179 0.949 -47.141 1.00 74.75 850 HIS A CA 1
ATOM 6405 C C . HIS A 1 850 ? 43.475 0.172 -46.849 1.00 74.75 850 HIS A C 1
ATOM 6407 O O . HIS A 1 850 ? 43.603 -0.436 -45.796 1.00 74.75 850 HIS A O 1
ATOM 6413 N N . ALA A 1 851 ? 44.455 0.197 -47.765 1.00 69.00 851 ALA A N 1
ATOM 6414 C CA . ALA A 1 851 ? 45.709 -0.570 -47.633 1.00 69.00 851 ALA A CA 1
ATOM 6415 C C . ALA A 1 851 ? 46.739 0.045 -46.666 1.00 69.00 851 ALA A C 1
ATOM 6417 O O . ALA A 1 851 ? 47.499 -0.680 -46.038 1.00 69.00 851 ALA A O 1
ATOM 6418 N N . GLU A 1 852 ? 46.778 1.371 -46.565 1.00 54.94 852 GLU A N 1
ATOM 6419 C CA . GLU A 1 852 ? 47.585 2.133 -45.609 1.00 54.94 852 GLU A CA 1
ATOM 6420 C C . GLU A 1 852 ? 46.777 3.372 -45.221 1.00 54.94 852 GLU A C 1
ATOM 6422 O O . GLU A 1 852 ? 45.943 3.826 -46.010 1.00 54.94 852 GLU A O 1
ATOM 6427 N N . ARG A 1 853 ? 47.019 3.929 -44.029 1.00 49.88 853 ARG A N 1
ATOM 6428 C CA . ARG A 1 853 ? 46.331 5.142 -43.569 1.00 49.88 853 ARG A CA 1
ATOM 6429 C C . ARG A 1 853 ? 46.748 6.335 -44.452 1.00 49.88 853 ARG A C 1
ATOM 6431 O O . ARG A 1 853 ? 47.911 6.742 -44.379 1.00 49.88 853 ARG A O 1
ATOM 6438 N N . PRO A 1 854 ? 45.860 6.909 -45.281 1.00 49.31 854 PRO A N 1
ATOM 6439 C CA . PRO A 1 854 ? 46.167 8.091 -46.079 1.00 49.31 854 PRO A CA 1
ATOM 6440 C C . PRO A 1 854 ? 46.531 9.271 -45.170 1.00 49.31 854 PRO A C 1
ATOM 6442 O O . PRO A 1 854 ? 45.923 9.467 -44.118 1.00 49.31 854 PRO A O 1
ATOM 6445 N N . ALA A 1 855 ? 47.526 10.073 -45.559 1.00 52.22 855 ALA A N 1
ATOM 6446 C CA . ALA A 1 855 ? 47.833 11.305 -44.837 1.00 52.22 855 ALA A CA 1
ATOM 6447 C C . ALA A 1 855 ? 46.749 12.355 -45.123 1.00 52.22 855 ALA A C 1
ATOM 6449 O O . ALA A 1 855 ? 46.467 12.651 -46.286 1.00 52.22 855 ALA A O 1
ATOM 6450 N N . SER A 1 856 ? 46.162 12.920 -44.067 1.00 53.25 856 SER A N 1
ATOM 6451 C CA . SER A 1 856 ? 45.086 13.905 -44.172 1.00 53.25 856 SER A CA 1
ATOM 6452 C C . SER A 1 856 ? 45.539 15.150 -44.959 1.00 53.25 856 SER A C 1
ATOM 6454 O O . SER A 1 856 ? 46.641 15.656 -44.709 1.00 53.25 856 SER A O 1
ATOM 6456 N N . PRO A 1 857 ? 44.736 15.661 -45.915 1.00 59.25 857 PRO A N 1
ATOM 6457 C CA . PRO A 1 857 ? 45.033 16.922 -46.597 1.00 59.25 857 PRO A CA 1
ATOM 6458 C C . PRO A 1 857 ? 45.125 18.095 -45.607 1.00 59.25 857 PRO A C 1
ATOM 6460 O O . PRO A 1 857 ? 44.459 18.108 -44.578 1.00 59.25 857 PRO A O 1
ATOM 6463 N N . VAL A 1 858 ? 45.944 19.106 -45.911 1.00 62.22 858 VAL A N 1
ATOM 6464 C CA . VAL A 1 858 ? 46.006 20.331 -45.093 1.00 62.22 858 VAL A CA 1
ATOM 6465 C C . VAL A 1 858 ? 45.111 21.385 -45.732 1.00 62.22 858 VAL A C 1
ATOM 6467 O O . VAL A 1 858 ? 45.352 21.797 -46.870 1.00 62.22 858 VAL A O 1
ATOM 6470 N N . VAL A 1 859 ? 44.087 21.821 -44.999 1.00 65.12 859 VAL A N 1
ATOM 6471 C CA . VAL A 1 859 ? 43.097 22.809 -45.448 1.00 65.12 859 VAL A CA 1
ATOM 6472 C C . VAL A 1 859 ? 43.239 24.073 -44.608 1.00 65.12 859 VAL A C 1
ATOM 6474 O O . VAL A 1 859 ? 43.245 24.011 -43.382 1.00 65.12 859 VAL A O 1
ATOM 6477 N N . THR A 1 860 ? 43.380 25.228 -45.259 1.00 69.31 860 THR A N 1
ATOM 6478 C CA . THR A 1 860 ? 43.428 26.540 -44.587 1.00 69.31 860 THR A CA 1
ATOM 6479 C C . THR A 1 860 ? 42.335 27.448 -45.136 1.00 69.31 860 THR A C 1
ATOM 6481 O O . THR A 1 860 ? 42.201 27.569 -46.354 1.00 69.31 860 THR A O 1
ATOM 6484 N N . VAL A 1 861 ? 41.591 28.118 -44.254 1.00 66.31 861 VAL A N 1
ATOM 6485 C CA . VAL A 1 861 ? 40.518 29.056 -44.622 1.00 66.31 861 VAL A CA 1
ATOM 6486 C C . VAL A 1 861 ? 40.959 30.490 -44.326 1.00 66.31 861 VAL A C 1
ATOM 6488 O O . VAL A 1 861 ? 41.526 30.768 -43.270 1.00 66.31 861 VAL A O 1
ATOM 6491 N N . THR A 1 862 ? 40.720 31.407 -45.266 1.00 65.38 862 THR A N 1
ATOM 6492 C CA . THR A 1 862 ? 40.946 32.850 -45.081 1.00 65.38 862 THR A CA 1
ATOM 6493 C C . THR A 1 862 ? 39.692 33.624 -45.488 1.00 65.38 862 THR A C 1
ATOM 6495 O O . THR A 1 862 ? 39.206 33.470 -46.606 1.00 65.38 862 THR A O 1
ATOM 6498 N N . GLU A 1 863 ? 39.172 34.468 -44.599 1.00 63.03 863 GLU A N 1
ATOM 6499 C CA . GLU A 1 863 ? 37.933 35.230 -44.817 1.00 63.03 863 GLU A CA 1
ATOM 6500 C C . GLU A 1 863 ? 38.224 36.658 -45.313 1.00 63.03 863 GLU A C 1
ATOM 6502 O O . GLU A 1 863 ? 39.056 37.364 -44.733 1.00 63.03 863 GLU A O 1
ATOM 6507 N N . GLU A 1 864 ? 37.520 37.133 -46.351 1.00 52.56 864 GLU A N 1
ATOM 6508 C CA . GLU A 1 864 ? 37.648 38.515 -46.844 1.00 52.56 864 GLU A CA 1
ATOM 6509 C C . GLU A 1 864 ? 36.269 39.196 -47.007 1.00 52.56 864 GLU A C 1
ATOM 6511 O O . GLU A 1 864 ? 35.370 38.702 -47.685 1.00 52.56 864 GLU A O 1
ATOM 6516 N N . ARG A 1 865 ? 36.069 40.357 -46.354 1.00 58.66 865 ARG A N 1
ATOM 6517 C CA . ARG A 1 865 ? 34.752 41.026 -46.239 1.00 58.66 865 ARG A CA 1
ATOM 6518 C C . ARG A 1 865 ? 34.399 41.888 -47.462 1.00 58.66 865 ARG A C 1
ATOM 6520 O O . ARG A 1 865 ? 35.104 42.856 -47.756 1.00 58.66 865 ARG A O 1
ATOM 6527 N N . ALA A 1 866 ? 33.227 41.673 -48.071 1.00 42.62 866 ALA A N 1
ATOM 6528 C CA . ALA A 1 866 ? 32.615 42.630 -49.001 1.00 42.62 866 ALA A CA 1
ATOM 6529 C C . ALA A 1 866 ? 31.691 43.611 -48.248 1.00 42.62 866 ALA A C 1
ATOM 6531 O O . ALA A 1 866 ? 30.704 43.237 -47.626 1.00 42.62 866 ALA A O 1
ATOM 6532 N N . SER A 1 867 ? 32.023 44.902 -48.277 1.00 43.56 867 SER A N 1
ATOM 6533 C CA . SER A 1 867 ? 31.322 45.949 -47.523 1.00 43.56 867 SER A CA 1
ATOM 6534 C C . SER A 1 867 ? 30.108 46.508 -48.278 1.00 43.56 867 SER A C 1
ATOM 6536 O O . SER A 1 867 ? 30.215 47.523 -48.965 1.00 43.56 867 SER A O 1
ATOM 6538 N N . THR A 1 868 ? 28.926 45.910 -48.102 1.00 40.19 868 THR A N 1
ATOM 6539 C CA . THR A 1 868 ? 27.648 46.583 -48.413 1.00 40.19 868 THR A CA 1
ATOM 6540 C C . THR A 1 868 ? 26.552 46.237 -47.397 1.00 40.19 868 THR A C 1
ATOM 6542 O O . THR A 1 868 ? 26.250 45.061 -47.224 1.00 40.19 868 THR A O 1
ATOM 6545 N N . PRO A 1 869 ? 25.926 47.235 -46.742 1.00 41.09 869 PRO A N 1
ATOM 6546 C CA . PRO A 1 869 ? 24.873 46.999 -45.760 1.00 41.09 869 PRO A CA 1
ATOM 6547 C C . PRO A 1 869 ? 23.572 46.553 -46.441 1.00 41.09 869 PRO A C 1
ATOM 6549 O O . PRO A 1 869 ? 23.077 47.241 -47.338 1.00 41.09 869 PRO A O 1
ATOM 6552 N N . GLY A 1 870 ? 23.020 45.427 -45.978 1.00 44.34 870 GLY A N 1
ATOM 6553 C CA . GLY A 1 870 ? 21.639 45.024 -46.255 1.00 44.34 870 GLY A CA 1
ATOM 6554 C C . GLY A 1 870 ? 21.414 43.687 -46.962 1.00 44.34 870 GLY A C 1
ATOM 6555 O O . GLY A 1 870 ? 20.281 43.467 -47.367 1.00 44.34 870 GLY A O 1
ATOM 6556 N N . ASN A 1 871 ? 22.419 42.817 -47.132 1.00 44.88 871 ASN A N 1
ATOM 6557 C CA . ASN A 1 871 ? 22.177 41.507 -47.763 1.00 44.88 871 ASN A CA 1
ATOM 6558 C C . ASN A 1 871 ? 22.915 40.303 -47.150 1.00 44.88 871 ASN A C 1
ATOM 6560 O O . ASN A 1 871 ? 22.819 39.222 -47.711 1.00 44.88 871 ASN A O 1
ATOM 6564 N N . GLY A 1 872 ? 23.625 40.463 -46.029 1.00 52.91 872 GLY A N 1
ATOM 6565 C CA . GLY A 1 872 ? 24.122 39.332 -45.234 1.00 52.91 872 GLY A CA 1
ATOM 6566 C C . GLY A 1 872 ? 25.097 38.360 -45.915 1.00 52.91 872 GLY A C 1
ATOM 6567 O O . GLY A 1 872 ? 25.255 37.274 -45.391 1.00 52.91 872 GLY A O 1
ATOM 6568 N N . THR A 1 873 ? 25.736 38.697 -47.044 1.00 54.44 873 THR A N 1
ATOM 6569 C CA . THR A 1 873 ? 26.609 37.769 -47.798 1.00 54.44 873 THR A CA 1
ATOM 6570 C C . THR A 1 873 ? 28.119 38.068 -47.664 1.00 54.44 873 THR A C 1
ATOM 6572 O O . THR A 1 873 ? 28.516 39.230 -47.797 1.00 54.44 873 THR A O 1
ATOM 6575 N N . GLY A 1 874 ? 28.966 37.044 -47.487 1.00 58.94 874 GLY A N 1
ATOM 6576 C CA . GLY A 1 874 ? 30.436 37.074 -47.373 1.00 58.94 874 GLY A CA 1
ATOM 6577 C C . GLY A 1 874 ? 31.187 36.241 -48.437 1.00 58.94 874 GLY A C 1
ATOM 6578 O O . GLY A 1 874 ? 30.572 35.599 -49.290 1.00 58.94 874 GLY A O 1
ATOM 6579 N N . VAL A 1 875 ? 32.531 36.294 -48.419 1.00 62.16 875 VAL A N 1
ATOM 6580 C CA . VAL A 1 875 ? 33.431 35.519 -49.304 1.00 62.16 875 VAL A CA 1
ATOM 6581 C C . VAL A 1 875 ? 34.494 34.802 -48.465 1.00 62.16 875 VAL A C 1
ATOM 6583 O O . VAL A 1 875 ? 35.167 35.437 -47.649 1.00 62.16 875 VAL A O 1
ATOM 6586 N N . ALA A 1 876 ? 34.676 33.501 -48.699 1.00 63.84 876 ALA A N 1
ATOM 6587 C CA . ALA A 1 876 ? 35.709 32.680 -48.068 1.00 63.84 876 ALA A CA 1
ATOM 6588 C C . ALA A 1 876 ? 36.666 32.101 -49.125 1.00 63.84 876 ALA A C 1
ATOM 6590 O O . ALA A 1 876 ? 36.230 31.575 -50.152 1.00 63.84 876 ALA A O 1
ATOM 6591 N N . ALA A 1 877 ? 37.975 32.193 -48.879 1.00 72.69 877 ALA A N 1
ATOM 6592 C CA . ALA A 1 877 ? 39.013 31.587 -49.709 1.00 72.69 877 ALA A CA 1
ATOM 6593 C C . ALA A 1 877 ? 39.602 30.357 -49.003 1.00 72.69 877 ALA A C 1
ATOM 6595 O O . ALA A 1 877 ? 40.179 30.467 -47.918 1.00 72.69 877 ALA A O 1
ATOM 6596 N N . LEU A 1 878 ? 39.484 29.190 -49.636 1.00 70.88 878 LEU A N 1
ATOM 6597 C CA . LEU A 1 878 ? 40.004 27.917 -49.141 1.00 70.88 878 LEU A CA 1
ATOM 6598 C C . LEU A 1 878 ? 41.262 27.519 -49.902 1.00 70.88 878 LEU A C 1
ATOM 6600 O O . LEU A 1 878 ? 41.252 27.462 -51.130 1.00 70.88 878 LEU A O 1
ATOM 6604 N N . THR A 1 879 ? 42.336 27.218 -49.175 1.00 73.56 879 THR A N 1
ATOM 6605 C CA . THR A 1 879 ? 43.596 26.720 -49.742 1.00 73.56 879 THR A CA 1
ATOM 6606 C C . THR A 1 879 ? 43.815 25.272 -49.327 1.00 73.56 879 THR A C 1
ATOM 6608 O O . THR A 1 879 ? 43.822 24.965 -48.134 1.00 73.56 879 THR A O 1
ATOM 6611 N N . ILE A 1 880 ? 44.007 24.392 -50.311 1.00 70.31 880 ILE A N 1
ATOM 6612 C CA . ILE A 1 880 ? 44.228 22.953 -50.118 1.00 70.31 880 ILE A CA 1
ATOM 6613 C C . ILE A 1 880 ? 45.662 22.616 -50.530 1.00 70.31 880 ILE A C 1
ATOM 6615 O O . ILE A 1 880 ? 46.056 22.892 -51.668 1.00 70.31 880 ILE A O 1
ATOM 6619 N N . GLY A 1 881 ? 46.431 22.013 -49.622 1.00 64.75 881 GLY A N 1
ATOM 6620 C CA . GLY A 1 881 ? 47.794 21.537 -49.874 1.00 64.75 881 GLY A CA 1
ATOM 6621 C C . GLY A 1 881 ? 47.922 20.019 -49.717 1.00 64.75 881 GLY A C 1
ATOM 6622 O O . GLY A 1 881 ? 47.412 19.451 -48.749 1.00 64.75 881 GLY A O 1
ATOM 6623 N N . ASN A 1 882 ? 48.638 19.363 -50.643 1.00 65.94 882 ASN A N 1
ATOM 6624 C CA . ASN A 1 882 ? 48.921 17.922 -50.579 1.00 65.94 882 ASN A CA 1
ATOM 6625 C C . ASN A 1 882 ? 50.418 17.641 -50.300 1.00 65.94 882 ASN A C 1
ATOM 6627 O O . ASN A 1 882 ? 51.264 17.967 -51.141 1.00 65.94 882 ASN A O 1
ATOM 6631 N N . PRO A 1 883 ? 50.774 17.004 -49.165 1.00 55.72 883 PRO A N 1
ATOM 6632 C CA . PRO A 1 883 ? 52.156 16.623 -48.871 1.00 55.72 883 PRO A CA 1
ATOM 6633 C C . PRO A 1 883 ? 52.610 15.292 -49.516 1.00 55.72 883 PRO A C 1
ATOM 6635 O O . PRO A 1 883 ? 53.774 14.922 -49.352 1.00 55.72 883 PRO A O 1
ATOM 6638 N N . THR A 1 884 ? 51.740 14.560 -50.224 1.00 56.03 884 THR A N 1
ATOM 6639 C CA . THR A 1 884 ? 52.013 13.201 -50.748 1.00 56.03 884 THR A CA 1
ATOM 6640 C C . THR A 1 884 ? 52.415 13.178 -52.241 1.00 56.03 884 THR A C 1
ATOM 6642 O O . THR A 1 884 ? 52.290 14.197 -52.925 1.00 56.03 884 THR A O 1
ATOM 6645 N N . PRO A 1 885 ? 52.972 12.060 -52.769 1.00 52.53 885 PRO A N 1
ATOM 6646 C CA . PRO A 1 885 ? 53.601 12.024 -54.094 1.00 52.53 885 PRO A CA 1
ATOM 6647 C C . PRO A 1 885 ? 52.648 11.835 -55.290 1.00 52.53 885 PRO A C 1
ATOM 6649 O O . PRO A 1 885 ? 53.136 11.894 -56.421 1.00 52.53 885 PRO A O 1
ATOM 6652 N N . ASP A 1 886 ? 51.346 11.622 -55.072 1.00 55.28 886 ASP A N 1
ATOM 6653 C CA . ASP A 1 886 ? 50.370 11.298 -56.125 1.00 55.28 886 ASP A CA 1
ATOM 6654 C C . ASP A 1 886 ? 49.381 12.451 -56.405 1.00 55.28 886 ASP A C 1
ATOM 6656 O O . ASP A 1 886 ? 49.111 13.292 -55.546 1.00 55.28 886 ASP A O 1
ATOM 6660 N N . GLU A 1 887 ? 48.864 12.515 -57.639 1.00 61.53 887 GLU A N 1
ATOM 6661 C CA . GLU A 1 887 ? 47.856 13.496 -58.076 1.00 61.53 887 GLU A CA 1
ATOM 6662 C C . GLU A 1 887 ? 46.490 13.124 -57.484 1.00 61.53 887 GLU A C 1
ATOM 6664 O O . GLU A 1 887 ? 45.923 12.086 -57.829 1.00 61.53 887 GLU A O 1
ATOM 6669 N N . VAL A 1 888 ? 45.955 13.971 -56.601 1.00 62.66 888 VAL A N 1
ATOM 6670 C CA . VAL A 1 888 ? 44.684 13.722 -55.905 1.00 62.66 888 VAL A CA 1
ATOM 6671 C C . VAL A 1 888 ? 43.668 14.783 -56.315 1.00 62.66 888 VAL A C 1
ATOM 6673 O O . VAL A 1 888 ? 43.959 15.981 -56.371 1.00 62.66 888 VAL A O 1
ATOM 6676 N N . THR A 1 889 ? 42.455 14.331 -56.632 1.00 68.56 889 THR A N 1
ATOM 6677 C CA . THR A 1 889 ? 41.305 15.220 -56.816 1.00 68.56 889 THR A CA 1
ATOM 6678 C C . THR A 1 889 ? 40.553 15.319 -55.497 1.00 68.56 889 THR A C 1
ATOM 6680 O O . THR A 1 889 ? 40.252 14.299 -54.878 1.00 68.56 889 THR A O 1
ATOM 6683 N N . TYR A 1 890 ? 40.277 16.551 -55.083 1.00 70.50 890 TYR A N 1
ATOM 6684 C CA . TYR A 1 890 ? 39.543 16.879 -53.871 1.00 70.50 890 TYR A CA 1
ATOM 6685 C C . TYR A 1 890 ? 38.196 17.490 -54.241 1.00 70.50 890 TYR A C 1
ATOM 6687 O O . TYR A 1 890 ? 38.126 18.379 -55.097 1.00 70.50 890 TYR A O 1
ATOM 6695 N N . SER A 1 891 ? 37.136 17.029 -53.590 1.00 73.50 891 SER A N 1
ATOM 6696 C CA . SER A 1 891 ? 35.844 17.705 -53.543 1.00 73.50 891 SER A CA 1
ATOM 6697 C C . SER A 1 891 ? 35.770 18.533 -52.270 1.00 73.50 891 SER A C 1
ATOM 6699 O O . SER A 1 891 ? 36.049 18.035 -51.185 1.00 73.50 891 SER A O 1
ATOM 6701 N N . VAL A 1 892 ? 35.419 19.802 -52.424 1.00 74.94 892 VAL A N 1
ATOM 6702 C CA . VAL A 1 892 ? 35.158 20.728 -51.329 1.00 74.94 892 VAL A CA 1
ATOM 6703 C C . VAL A 1 892 ? 33.676 21.000 -51.303 1.00 74.94 892 VAL A C 1
ATOM 6705 O O . VAL A 1 892 ? 33.129 21.507 -52.284 1.00 74.94 892 VAL A O 1
ATOM 6708 N N . GLU A 1 893 ? 33.061 20.689 -50.178 1.00 80.12 893 GLU A N 1
ATOM 6709 C CA . GLU A 1 893 ? 31.677 21.006 -49.887 1.00 80.12 893 GLU A CA 1
ATOM 6710 C C . GLU A 1 893 ? 31.649 21.928 -48.676 1.00 80.12 893 GLU A C 1
ATOM 6712 O O . GLU A 1 893 ? 32.231 21.622 -47.643 1.00 80.12 893 GLU A O 1
ATOM 6717 N N . VAL A 1 894 ? 31.051 23.101 -48.834 1.00 76.62 894 VAL A N 1
ATOM 6718 C CA . VAL A 1 894 ? 30.789 24.031 -47.742 1.00 76.62 894 VAL A CA 1
ATOM 6719 C C . VAL A 1 894 ? 29.321 23.868 -47.409 1.00 76.62 894 VAL A C 1
ATOM 6721 O O . VAL A 1 894 ? 28.459 24.230 -48.216 1.00 76.62 894 VAL A O 1
ATOM 6724 N N . ALA A 1 895 ? 29.065 23.291 -46.247 1.00 75.06 895 ALA A N 1
ATOM 6725 C CA . ALA A 1 895 ? 27.742 23.170 -45.672 1.00 75.06 895 ALA A CA 1
ATOM 6726 C C . ALA A 1 895 ? 27.495 24.318 -44.695 1.00 75.06 895 ALA A C 1
ATOM 6728 O O . ALA A 1 895 ? 28.443 24.826 -44.091 1.00 75.06 895 ALA A O 1
ATOM 6729 N N . ASP A 1 896 ? 26.251 24.764 -44.573 1.00 77.06 896 ASP A N 1
ATOM 6730 C CA . ASP A 1 896 ? 25.861 25.666 -43.491 1.00 77.06 896 ASP A CA 1
ATOM 6731 C C . ASP A 1 896 ? 25.749 24.918 -42.149 1.00 77.06 896 ASP A C 1
ATOM 6733 O O . ASP A 1 896 ? 25.972 23.711 -42.070 1.00 77.06 896 ASP A O 1
ATOM 6737 N N . GLY A 1 897 ? 25.430 25.635 -41.072 1.00 60.66 897 GLY A N 1
ATOM 6738 C CA . GLY A 1 897 ? 25.335 25.072 -39.722 1.00 60.66 897 GLY A CA 1
ATOM 6739 C C . GLY A 1 897 ? 24.226 24.030 -39.540 1.00 60.66 897 GLY A C 1
ATOM 6740 O O . GLY A 1 897 ? 24.191 23.381 -38.503 1.00 60.66 897 GLY A O 1
ATOM 6741 N N . ALA A 1 898 ? 23.341 23.848 -40.528 1.00 63.50 898 ALA A N 1
ATOM 6742 C CA . ALA A 1 898 ? 22.364 22.761 -40.567 1.00 63.50 898 ALA A CA 1
ATOM 6743 C C . ALA A 1 898 ? 22.878 21.533 -41.347 1.00 63.50 898 ALA A C 1
ATOM 6745 O O . ALA A 1 898 ? 22.145 20.562 -41.530 1.00 63.50 898 ALA A O 1
ATOM 6746 N N . GLY A 1 899 ? 24.124 21.573 -41.829 1.00 61.62 899 GLY A N 1
ATOM 6747 C CA . GLY A 1 899 ? 24.728 20.517 -42.633 1.00 61.62 899 GLY A CA 1
ATOM 6748 C C . GLY A 1 899 ? 24.278 20.515 -44.097 1.00 61.62 899 GLY A C 1
ATOM 6749 O O . GLY A 1 899 ? 24.637 19.594 -44.829 1.00 61.62 899 GLY A O 1
ATOM 6750 N N . GLU A 1 900 ? 23.526 21.522 -44.567 1.00 73.75 900 GLU A N 1
ATOM 6751 C CA . GLU A 1 900 ? 23.075 21.583 -45.961 1.00 73.75 900 GLU A CA 1
ATOM 6752 C C . GLU A 1 900 ? 24.166 22.189 -46.859 1.00 73.75 900 GLU A C 1
ATOM 6754 O O . GLU A 1 900 ? 24.690 23.275 -46.603 1.00 73.75 900 GLU A O 1
ATOM 6759 N N . ALA A 1 901 ? 24.521 21.493 -47.944 1.00 77.50 901 ALA A N 1
ATOM 6760 C CA . ALA A 1 901 ? 25.563 21.918 -48.877 1.00 77.50 901 ALA A CA 1
ATOM 6761 C C . ALA A 1 901 ? 25.176 23.201 -49.638 1.00 77.50 901 ALA A C 1
ATOM 6763 O O . ALA A 1 901 ? 24.415 23.170 -50.609 1.00 77.50 901 ALA A O 1
ATOM 6764 N N . VAL A 1 902 ? 25.755 24.340 -49.253 1.00 75.25 902 VAL A N 1
ATOM 6765 C CA . VAL A 1 902 ? 25.490 25.647 -49.881 1.00 75.25 902 VAL A CA 1
ATOM 6766 C C . VAL A 1 902 ? 26.478 25.995 -50.995 1.00 75.25 902 VAL A C 1
ATOM 6768 O O . VAL A 1 902 ? 26.178 26.812 -51.869 1.00 75.25 902 VAL A O 1
ATOM 6771 N N . PHE A 1 903 ? 27.656 25.367 -51.008 1.00 78.12 903 PHE A N 1
ATOM 6772 C CA . PHE A 1 903 ? 28.647 25.510 -52.073 1.00 78.12 903 PHE A CA 1
ATOM 6773 C C . PHE A 1 903 ? 29.437 24.215 -52.263 1.00 78.12 903 PHE A C 1
ATOM 6775 O O . PHE A 1 903 ? 29.909 23.622 -51.303 1.00 78.12 903 PHE A O 1
ATOM 6782 N N . SER A 1 904 ? 29.653 23.807 -53.514 1.00 80.94 904 SER A N 1
ATOM 6783 C CA . SER A 1 904 ? 30.467 22.632 -53.840 1.00 80.94 904 SER A CA 1
ATOM 6784 C C . SER A 1 904 ? 31.402 22.921 -55.010 1.00 80.94 904 SER A C 1
ATOM 6786 O O . SER A 1 904 ? 30.972 23.479 -56.026 1.00 80.94 904 SER A O 1
ATOM 6788 N N . SER A 1 905 ? 32.660 22.502 -54.918 1.00 79.25 905 SER A N 1
ATOM 6789 C CA . SER A 1 905 ? 33.645 22.637 -55.992 1.00 79.25 905 SER A CA 1
ATOM 6790 C C . SER A 1 905 ? 34.662 21.499 -55.959 1.00 79.25 905 SER A C 1
ATOM 6792 O O . SER A 1 905 ? 34.877 20.875 -54.928 1.00 79.25 905 SER A O 1
ATOM 6794 N N . THR A 1 906 ? 35.320 21.225 -57.083 1.00 75.62 906 THR A N 1
ATOM 6795 C CA . THR A 1 906 ? 36.375 20.203 -57.166 1.00 75.62 906 THR A CA 1
ATOM 6796 C C . THR A 1 906 ? 37.684 20.819 -57.629 1.00 75.62 906 THR A C 1
ATOM 6798 O O . THR A 1 906 ? 37.696 21.553 -58.622 1.00 75.62 906 THR A O 1
ATOM 6801 N N . ALA A 1 907 ? 38.788 20.472 -56.973 1.00 68.62 907 ALA A N 1
ATOM 6802 C CA . ALA A 1 907 ? 40.130 20.889 -57.359 1.00 68.62 907 ALA A CA 1
ATOM 6803 C C . ALA A 1 907 ? 41.075 19.689 -57.455 1.00 68.62 907 ALA A C 1
ATOM 6805 O O . ALA A 1 907 ? 41.126 18.838 -56.571 1.00 68.62 907 ALA A O 1
ATOM 6806 N N . THR A 1 908 ? 41.851 19.644 -58.535 1.00 72.00 908 THR A N 1
ATOM 6807 C CA . THR A 1 908 ? 42.943 18.681 -58.697 1.00 72.00 908 THR A CA 1
ATOM 6808 C C . THR A 1 908 ? 44.244 19.352 -58.286 1.00 72.00 908 THR A C 1
ATOM 6810 O O . THR A 1 908 ? 44.561 20.437 -58.781 1.00 72.00 908 THR A O 1
ATOM 6813 N N . VAL A 1 909 ? 44.973 18.727 -57.363 1.00 66.69 909 VAL A N 1
ATOM 6814 C CA . VAL A 1 909 ? 46.204 19.281 -56.794 1.00 66.69 909 VAL A CA 1
ATOM 6815 C C . VAL A 1 909 ? 47.376 18.377 -57.162 1.00 66.69 909 VAL A C 1
ATOM 6817 O O . VAL A 1 909 ? 47.421 17.207 -56.778 1.00 66.69 909 VAL A O 1
ATOM 6820 N N . ASP A 1 910 ? 48.326 18.937 -57.913 1.00 67.00 910 ASP A N 1
ATOM 6821 C CA . ASP A 1 910 ? 49.586 18.272 -58.247 1.00 67.00 910 ASP A CA 1
ATOM 6822 C C . ASP A 1 910 ? 50.448 18.065 -56.987 1.00 67.00 910 ASP A C 1
ATOM 6824 O O . ASP A 1 910 ? 50.415 18.868 -56.050 1.00 67.00 910 ASP A O 1
ATOM 6828 N N . ALA A 1 911 ? 51.282 17.021 -56.984 1.00 60.88 911 ALA A N 1
ATOM 6829 C CA . ALA A 1 911 ? 52.154 16.681 -55.859 1.00 60.88 911 ALA A CA 1
ATOM 6830 C C . ALA A 1 911 ? 53.020 17.877 -55.397 1.00 60.88 911 ALA A C 1
ATOM 6832 O O . ALA A 1 911 ? 53.865 18.385 -56.144 1.00 60.88 911 ALA A O 1
ATOM 6833 N N . GLY A 1 912 ? 52.825 18.311 -54.146 1.00 58.31 912 GLY A N 1
ATOM 6834 C CA . GLY A 1 912 ? 53.538 19.434 -53.528 1.00 58.31 912 GLY A CA 1
ATOM 6835 C C . GLY A 1 912 ? 53.079 20.840 -53.950 1.00 58.31 912 GLY A C 1
ATOM 6836 O O . GLY A 1 912 ? 53.809 21.798 -53.686 1.00 58.31 912 GLY A O 1
ATOM 6837 N N . ALA A 1 913 ? 51.925 20.981 -54.613 1.00 65.56 913 ALA A N 1
ATOM 6838 C CA . ALA A 1 913 ? 51.315 22.264 -54.976 1.00 65.56 913 ALA A CA 1
ATOM 6839 C C . ALA A 1 913 ? 50.140 22.649 -54.047 1.00 65.56 913 ALA A C 1
ATOM 6841 O O . ALA A 1 913 ? 49.617 21.819 -53.307 1.00 65.56 913 ALA A O 1
ATOM 6842 N N . GLU A 1 914 ? 49.729 23.921 -54.104 1.00 73.44 914 GLU A N 1
ATOM 6843 C CA . GLU A 1 914 ? 48.544 24.463 -53.420 1.00 73.44 914 GLU A CA 1
ATOM 6844 C C . GLU A 1 914 ? 47.498 24.894 -54.460 1.00 73.44 914 GLU A C 1
ATOM 6846 O O . GLU A 1 914 ? 47.850 25.475 -55.493 1.00 73.44 914 GLU A O 1
ATOM 6851 N N . ALA A 1 915 ? 46.218 24.646 -54.180 1.00 68.81 915 ALA A N 1
ATOM 6852 C CA . ALA A 1 915 ? 45.096 25.154 -54.971 1.00 68.81 915 ALA A CA 1
ATOM 6853 C C . ALA A 1 915 ? 44.170 26.017 -54.105 1.00 68.81 915 ALA A C 1
ATOM 6855 O O . ALA A 1 915 ? 43.857 25.642 -52.976 1.00 68.81 915 ALA A O 1
ATOM 6856 N N . ALA A 1 916 ? 43.729 27.156 -54.648 1.00 76.38 916 ALA A N 1
ATOM 6857 C CA . ALA A 1 916 ? 42.803 28.074 -53.988 1.00 76.38 916 ALA A CA 1
ATOM 6858 C C . ALA A 1 916 ? 41.407 28.004 -54.626 1.00 76.38 916 ALA A C 1
ATOM 6860 O O . ALA A 1 916 ? 41.283 28.035 -55.855 1.00 76.38 916 ALA A O 1
ATOM 6861 N N . ILE A 1 917 ? 40.371 27.935 -53.791 1.00 72.38 917 ILE A N 1
ATOM 6862 C CA . ILE A 1 917 ? 38.957 27.905 -54.175 1.00 72.38 917 ILE A CA 1
ATOM 6863 C C . ILE A 1 917 ? 38.239 29.052 -53.457 1.00 72.38 917 ILE A C 1
ATOM 6865 O O . ILE A 1 917 ? 38.326 29.165 -52.238 1.00 72.38 917 ILE A O 1
ATOM 6869 N N . GLU A 1 918 ? 37.533 29.897 -54.210 1.00 77.44 918 GLU A N 1
ATOM 6870 C CA . GLU A 1 918 ? 36.742 31.006 -53.661 1.00 77.44 918 GLU A CA 1
ATOM 6871 C C . GLU A 1 918 ? 35.255 30.631 -53.617 1.00 77.44 918 GLU A C 1
ATOM 6873 O O . GLU A 1 918 ? 34.662 30.316 -54.653 1.00 77.44 918 GLU A O 1
ATOM 6878 N N . ALA A 1 919 ? 34.664 30.689 -52.423 1.00 70.06 919 ALA A N 1
ATOM 6879 C CA . ALA A 1 919 ? 33.231 30.549 -52.186 1.00 70.06 919 ALA A CA 1
ATOM 6880 C C . ALA A 1 919 ? 32.629 31.940 -51.936 1.00 70.06 919 ALA A C 1
ATOM 6882 O O . ALA A 1 919 ? 33.034 32.647 -51.011 1.00 70.06 919 ALA A O 1
ATOM 6883 N N . THR A 1 920 ? 31.691 32.355 -52.788 1.00 71.19 920 THR A N 1
ATOM 6884 C CA . THR A 1 920 ? 31.056 33.683 -52.756 1.00 71.19 920 THR A CA 1
ATOM 6885 C C . THR A 1 920 ? 29.573 33.578 -52.418 1.00 71.19 920 THR A C 1
ATOM 6887 O O . THR A 1 920 ? 28.965 32.540 -52.656 1.00 71.19 920 THR A O 1
ATOM 6890 N N . ASP A 1 921 ? 28.982 34.679 -51.951 1.00 65.69 921 ASP A N 1
ATOM 6891 C CA . ASP A 1 921 ? 27.549 34.794 -51.631 1.00 65.69 921 ASP A CA 1
ATOM 6892 C C . ASP A 1 921 ? 27.082 33.920 -50.444 1.00 65.69 921 ASP A C 1
ATOM 6894 O O . ASP A 1 921 ? 25.893 33.636 -50.313 1.00 65.69 921 ASP A O 1
ATOM 6898 N N . LEU A 1 922 ? 28.004 33.538 -49.551 1.00 64.44 922 LEU A N 1
ATOM 6899 C CA . LEU A 1 922 ? 27.703 32.802 -48.314 1.00 64.44 922 LEU A CA 1
ATOM 6900 C C . LEU A 1 922 ? 26.980 33.716 -47.324 1.00 64.44 922 LEU A C 1
ATOM 6902 O O . LEU A 1 922 ? 27.467 34.817 -47.085 1.00 64.44 922 LEU A O 1
ATOM 6906 N N . VAL A 1 923 ? 25.838 33.306 -46.770 1.00 64.81 923 VAL A N 1
ATOM 6907 C CA . VAL A 1 923 ? 25.085 34.134 -45.809 1.00 64.81 923 VAL A CA 1
ATOM 6908 C C . VAL A 1 923 ? 25.749 34.150 -44.420 1.00 64.81 923 VAL A C 1
ATOM 6910 O O . VAL A 1 923 ? 26.832 33.606 -44.243 1.00 64.81 923 VAL A O 1
ATOM 6913 N N . ILE A 1 924 ? 25.170 34.844 -43.441 1.00 64.38 924 ILE A N 1
ATOM 6914 C CA . ILE A 1 924 ? 25.677 34.832 -42.062 1.00 64.38 924 ILE A CA 1
ATOM 6915 C C . ILE A 1 924 ? 25.269 33.515 -41.404 1.00 64.38 924 ILE A C 1
ATOM 6917 O O . ILE A 1 924 ? 24.090 33.166 -41.422 1.00 64.38 924 ILE A O 1
ATOM 6921 N N . GLY A 1 925 ? 26.232 32.801 -40.835 1.00 59.56 925 GLY A N 1
ATOM 6922 C CA . GLY A 1 925 ? 26.042 31.472 -40.270 1.00 59.56 925 GLY A CA 1
ATOM 6923 C C . GLY A 1 925 ? 27.365 30.761 -40.003 1.00 59.56 925 GLY A C 1
ATOM 6924 O O . GLY A 1 925 ? 28.435 31.209 -40.432 1.00 59.56 925 GLY A O 1
ATOM 6925 N N . SER A 1 926 ? 27.275 29.653 -39.275 1.00 66.12 926 SER A N 1
ATOM 6926 C CA . SER A 1 926 ? 28.377 28.706 -39.146 1.00 66.12 926 SER A CA 1
ATOM 6927 C C . SER A 1 926 ? 28.477 27.900 -40.433 1.00 66.12 926 SER A C 1
ATOM 6929 O O . SER A 1 926 ? 27.453 27.559 -41.025 1.00 66.12 926 SER A O 1
ATOM 6931 N N . TYR A 1 927 ? 29.693 27.649 -40.896 1.00 76.38 927 TYR A N 1
ATOM 6932 C CA . TYR A 1 927 ? 29.938 26.873 -42.097 1.00 76.38 927 TYR A CA 1
ATOM 6933 C C . TYR A 1 927 ? 30.994 25.820 -41.840 1.00 76.38 927 TYR A C 1
ATOM 6935 O O . TYR A 1 927 ? 31.995 26.031 -41.152 1.00 76.38 927 TYR A O 1
ATOM 6943 N N . THR A 1 928 ? 30.797 24.688 -42.483 1.00 72.75 928 THR A N 1
ATOM 6944 C CA . THR A 1 928 ? 31.681 23.546 -42.380 1.00 72.75 928 THR A CA 1
ATOM 6945 C C . THR A 1 928 ? 32.189 23.247 -43.775 1.00 72.75 928 THR A C 1
ATOM 6947 O O . THR A 1 928 ? 31.434 22.831 -44.650 1.00 72.75 928 THR A O 1
ATOM 6950 N N . ALA A 1 929 ? 33.469 23.526 -44.019 1.00 73.25 929 ALA A N 1
ATOM 6951 C CA . ALA A 1 929 ? 34.115 23.125 -45.256 1.00 73.25 929 ALA A CA 1
ATOM 6952 C C . ALA A 1 929 ? 34.692 21.727 -45.102 1.00 73.25 929 ALA A C 1
ATOM 6954 O O . ALA A 1 929 ? 35.720 21.533 -44.453 1.00 73.25 929 ALA A O 1
ATOM 6955 N N . THR A 1 930 ? 34.059 20.779 -45.764 1.00 74.31 930 THR A N 1
ATOM 6956 C CA . THR A 1 930 ? 34.478 19.392 -45.829 1.00 74.31 930 THR A CA 1
ATOM 6957 C C . THR A 1 930 ? 35.275 19.193 -47.109 1.00 74.31 930 THR A C 1
ATOM 6959 O O . THR A 1 930 ? 34.762 19.328 -48.222 1.00 74.31 930 THR A O 1
ATOM 6962 N N . VAL A 1 931 ? 36.567 18.903 -46.961 1.00 71.06 931 VAL A N 1
ATOM 6963 C CA . VAL A 1 931 ? 37.450 18.561 -48.074 1.00 71.06 931 VAL A CA 1
ATOM 6964 C C . VAL A 1 931 ? 37.646 17.058 -48.097 1.00 71.06 931 VAL A C 1
ATOM 6966 O O . VAL A 1 931 ? 38.409 16.488 -47.315 1.00 71.06 931 VAL A O 1
ATOM 6969 N N . THR A 1 932 ? 36.989 16.420 -49.052 1.00 69.38 932 THR A N 1
ATOM 6970 C CA . THR A 1 932 ? 37.079 14.982 -49.266 1.00 69.38 932 THR A CA 1
ATOM 6971 C C . THR A 1 932 ? 38.045 14.726 -50.411 1.00 69.38 932 THR A C 1
ATOM 6973 O O . THR A 1 932 ? 37.810 15.115 -51.556 1.00 69.38 932 THR A O 1
ATOM 6976 N N . GLY A 1 933 ? 39.178 14.100 -50.104 1.00 64.19 933 GLY A N 1
ATOM 6977 C CA . GLY A 1 933 ? 40.050 13.547 -51.134 1.00 64.19 933 GLY A CA 1
ATOM 6978 C C . GLY A 1 933 ? 39.486 12.218 -51.605 1.00 64.19 933 GLY A C 1
ATOM 6979 O O . GLY A 1 933 ? 39.053 11.418 -50.782 1.00 64.19 933 GLY A O 1
ATOM 6980 N N . ASN A 1 934 ? 39.547 11.942 -52.906 1.00 58.78 934 ASN A N 1
ATOM 6981 C CA . ASN A 1 934 ? 39.073 10.665 -53.451 1.00 58.78 934 ASN A CA 1
ATOM 6982 C C . ASN A 1 934 ? 39.748 9.426 -52.810 1.00 58.78 934 ASN A C 1
ATOM 6984 O O . ASN A 1 934 ? 39.195 8.333 -52.901 1.00 58.78 934 ASN A O 1
ATOM 6988 N N . ASP A 1 935 ? 40.905 9.618 -52.159 1.00 53.06 935 ASP A N 1
ATOM 6989 C CA . ASP A 1 935 ? 41.732 8.585 -51.521 1.00 53.06 935 ASP A CA 1
ATOM 6990 C C . ASP A 1 935 ? 42.084 8.879 -50.037 1.00 53.06 935 ASP A C 1
ATOM 6992 O O . ASP A 1 935 ? 42.954 8.210 -49.483 1.00 53.06 935 ASP A O 1
ATOM 6996 N N . ALA A 1 936 ? 41.463 9.867 -49.373 1.00 53.50 936 ALA A N 1
ATOM 6997 C CA . ALA A 1 936 ? 41.699 10.145 -47.943 1.00 53.50 936 ALA A CA 1
ATOM 6998 C C . ALA A 1 936 ? 40.802 9.262 -47.048 1.00 53.50 936 ALA A C 1
ATOM 7000 O O . ALA A 1 936 ? 39.650 9.038 -47.405 1.00 53.50 936 ALA A O 1
ATOM 7001 N N . SER A 1 937 ? 41.310 8.759 -45.909 1.00 50.88 937 SER A N 1
ATOM 7002 C CA . SER A 1 937 ? 40.522 7.891 -45.005 1.00 50.88 937 SER A CA 1
ATOM 7003 C C . SER A 1 937 ? 39.477 8.652 -44.207 1.00 50.88 937 SER A C 1
ATOM 7005 O O . SER A 1 937 ? 38.527 8.036 -43.762 1.00 50.88 937 SER A O 1
ATOM 7007 N N . GLU A 1 938 ? 39.656 9.963 -44.041 1.00 54.69 938 GLU A N 1
ATOM 7008 C CA . GLU A 1 938 ? 38.708 10.839 -43.360 1.00 54.69 938 GLU A CA 1
ATOM 7009 C C . GLU A 1 938 ? 38.634 12.177 -44.106 1.00 54.69 938 GLU A C 1
ATOM 7011 O O . GLU A 1 938 ? 39.682 12.691 -44.541 1.00 54.69 938 GLU A O 1
ATOM 7016 N N . PRO A 1 939 ? 37.433 12.749 -44.294 1.00 59.97 939 PRO A N 1
ATOM 7017 C CA . PRO A 1 939 ? 37.299 14.098 -44.812 1.00 59.97 939 PRO A CA 1
ATOM 7018 C C . PRO A 1 939 ? 37.973 15.090 -43.860 1.00 59.97 939 PRO A C 1
ATOM 7020 O O . PRO A 1 939 ? 37.869 14.989 -42.639 1.00 59.97 939 PRO A O 1
ATOM 7023 N N . VAL A 1 940 ? 38.693 16.064 -44.418 1.00 68.81 940 VAL A N 1
ATOM 7024 C CA . VAL A 1 940 ? 39.269 17.137 -43.603 1.00 68.81 940 VAL A CA 1
ATOM 7025 C C . VAL A 1 940 ? 38.273 18.262 -43.540 1.00 68.81 940 VAL A C 1
ATOM 7027 O O . VAL A 1 940 ? 38.045 18.973 -44.520 1.00 68.81 940 VAL A O 1
ATOM 7030 N N . THR A 1 941 ? 37.702 18.393 -42.357 1.00 68.81 941 THR A N 1
ATOM 7031 C CA . THR A 1 941 ? 36.664 19.358 -42.067 1.00 68.81 941 THR A CA 1
ATOM 7032 C C . THR A 1 941 ? 37.262 20.560 -41.357 1.00 68.81 941 THR A C 1
ATOM 7034 O O . THR A 1 941 ? 37.946 20.426 -40.343 1.00 68.81 941 THR A O 1
ATOM 7037 N N . VAL A 1 942 ? 37.021 21.748 -41.903 1.00 68.50 942 VAL A N 1
ATOM 7038 C CA . VAL A 1 942 ? 37.381 23.012 -41.264 1.00 68.50 942 VAL A CA 1
ATOM 7039 C C . VAL A 1 942 ? 36.116 23.823 -41.069 1.00 68.50 942 VAL A C 1
ATOM 7041 O O . VAL A 1 942 ? 35.494 24.256 -42.041 1.00 68.50 942 VAL A O 1
ATOM 7044 N N . SER A 1 943 ? 35.757 24.033 -39.807 1.00 73.38 943 SER A N 1
ATOM 7045 C CA . SER A 1 943 ? 34.662 24.921 -39.438 1.00 73.38 943 SER A CA 1
ATOM 7046 C C . SER A 1 943 ? 35.147 26.364 -39.431 1.00 73.38 943 SER A C 1
ATOM 7048 O O . SER A 1 943 ? 36.230 26.679 -38.928 1.00 73.38 943 SER A O 1
ATOM 7050 N N . PHE A 1 944 ? 34.354 27.240 -40.025 1.00 64.00 944 PHE A N 1
ATOM 7051 C CA . PHE A 1 944 ? 34.581 28.675 -40.051 1.00 64.00 944 PHE A CA 1
ATOM 7052 C C . PHE A 1 944 ? 33.230 29.380 -40.025 1.00 64.00 944 PHE A C 1
ATOM 7054 O O . PHE A 1 944 ? 32.231 28.842 -40.492 1.00 64.00 944 PHE A O 1
ATOM 7061 N N . GLU A 1 945 ? 33.177 30.588 -39.483 1.00 62.75 945 GLU A N 1
ATOM 7062 C CA . GLU A 1 945 ? 31.906 31.285 -39.317 1.00 62.75 945 GLU A CA 1
ATOM 7063 C C . GLU A 1 945 ? 31.899 32.601 -40.065 1.00 62.75 945 GLU A C 1
ATOM 7065 O O . GLU A 1 945 ? 32.751 33.468 -39.869 1.00 62.75 945 GLU A O 1
ATOM 7070 N N . ILE A 1 946 ? 30.858 32.802 -40.866 1.00 61.44 946 ILE A N 1
ATOM 7071 C CA . ILE A 1 946 ? 30.551 34.118 -41.403 1.00 61.44 946 ILE A CA 1
ATOM 7072 C C . ILE A 1 946 ? 29.610 34.783 -40.400 1.00 61.44 946 ILE A C 1
ATOM 7074 O O . ILE A 1 946 ? 28.405 34.577 -40.440 1.00 61.44 946 ILE A O 1
ATOM 7078 N N . THR A 1 947 ? 30.145 35.569 -39.469 1.00 51.53 947 THR A N 1
ATOM 7079 C CA . THR A 1 947 ? 29.345 36.208 -38.408 1.00 51.53 947 THR A CA 1
ATOM 7080 C C . THR A 1 947 ? 28.900 37.634 -38.770 1.00 51.53 947 THR A C 1
ATOM 7082 O O . THR A 1 947 ? 29.664 38.429 -39.335 1.00 51.53 947 THR A O 1
ATOM 7085 N N . GLU A 1 948 ? 27.668 38.008 -38.391 1.00 52.50 948 GLU A N 1
ATOM 7086 C CA . GLU A 1 948 ? 27.380 39.402 -38.015 1.00 52.50 948 GLU A CA 1
ATOM 7087 C C . GLU A 1 948 ? 27.938 39.632 -36.606 1.00 52.50 948 GLU A C 1
ATOM 7089 O O . GLU A 1 948 ? 28.132 38.681 -35.857 1.00 52.50 948 GLU A O 1
ATOM 7094 N N . ALA A 1 949 ? 28.223 40.874 -36.212 1.00 40.41 949 ALA A N 1
ATOM 7095 C CA . ALA A 1 949 ? 28.592 41.120 -34.815 1.00 40.41 949 ALA A CA 1
ATOM 7096 C C . ALA A 1 949 ? 27.466 40.597 -33.883 1.00 40.41 949 ALA A C 1
ATOM 7098 O O . ALA A 1 949 ? 26.330 41.040 -34.029 1.00 40.41 949 ALA A O 1
ATOM 7099 N N . GLU A 1 950 ? 27.782 39.639 -32.995 1.00 43.50 950 GLU A N 1
ATOM 7100 C CA . GLU A 1 950 ? 26.830 38.810 -32.224 1.00 43.50 950 GLU A CA 1
ATOM 7101 C C . GLU A 1 950 ? 25.729 39.593 -31.473 1.00 43.50 950 GLU A C 1
ATOM 7103 O O . GLU A 1 950 ? 25.996 40.566 -30.761 1.00 43.50 950 GLU A O 1
ATOM 7108 N N . ILE A 1 951 ? 24.495 39.075 -31.556 1.00 38.56 951 ILE A N 1
ATOM 7109 C CA . ILE A 1 951 ? 23.289 39.445 -30.792 1.00 38.56 951 ILE A CA 1
ATOM 7110 C C . ILE A 1 951 ? 22.637 38.111 -30.340 1.00 38.56 951 ILE A C 1
ATOM 7112 O O . ILE A 1 951 ? 22.233 37.327 -31.192 1.00 38.56 951 ILE A O 1
ATOM 7116 N N . ARG A 1 952 ? 22.578 37.809 -29.025 1.00 51.53 952 ARG A N 1
ATOM 7117 C CA . ARG A 1 952 ? 22.051 36.541 -28.437 1.00 51.53 952 ARG A CA 1
ATOM 7118 C C . ARG A 1 952 ? 20.574 36.655 -28.040 1.00 51.53 952 ARG A C 1
ATOM 7120 O O . ARG A 1 952 ? 20.238 37.644 -27.407 1.00 51.53 952 ARG A O 1
ATOM 7127 N N . TYR A 1 953 ? 19.702 35.682 -28.322 1.00 51.03 953 TYR A N 1
ATOM 7128 C CA . TYR A 1 953 ? 18.273 35.696 -27.924 1.00 51.03 953 TYR A CA 1
ATOM 7129 C C . TYR A 1 953 ? 17.994 34.700 -26.780 1.00 51.03 953 TYR A C 1
ATOM 7131 O O . TYR A 1 953 ? 18.506 33.591 -26.821 1.00 51.03 953 TYR A O 1
ATOM 7139 N N . ALA A 1 954 ? 17.167 35.064 -25.794 1.00 64.00 954 ALA A N 1
ATOM 7140 C CA . ALA A 1 954 ? 16.698 34.181 -24.716 1.00 64.00 954 ALA A CA 1
ATOM 7141 C C . ALA A 1 954 ? 15.238 34.491 -24.337 1.00 64.00 954 ALA A C 1
ATOM 7143 O O . ALA A 1 954 ? 14.782 35.637 -24.460 1.00 64.00 954 ALA A O 1
ATOM 7144 N N . LYS A 1 955 ? 14.504 33.493 -23.825 1.00 79.12 955 LYS A N 1
ATOM 7145 C CA . LYS A 1 955 ? 13.278 33.761 -23.052 1.00 79.12 955 LYS A CA 1
ATOM 7146 C C . LYS A 1 955 ? 13.687 34.132 -21.631 1.00 79.12 955 LYS A C 1
ATOM 7148 O O . LYS A 1 955 ? 14.504 33.451 -21.022 1.00 79.12 955 LYS A O 1
ATOM 7153 N N . VAL A 1 956 ? 13.099 35.195 -21.088 1.00 89.00 956 VAL A N 1
ATOM 7154 C CA . VAL A 1 956 ? 13.352 35.627 -19.704 1.00 89.00 956 VAL A CA 1
ATOM 7155 C C . VAL A 1 956 ? 12.141 35.256 -18.855 1.00 89.00 956 VAL A C 1
ATOM 7157 O O . VAL A 1 956 ? 11.112 35.929 -18.921 1.00 89.00 956 VAL A O 1
ATOM 7160 N N . ILE A 1 957 ? 12.248 34.168 -18.096 1.00 89.94 957 ILE A N 1
ATOM 7161 C CA . ILE A 1 957 ? 11.154 33.515 -17.366 1.00 89.94 957 ILE A CA 1
ATOM 7162 C C . ILE A 1 957 ? 11.212 33.913 -15.890 1.00 89.94 957 ILE A C 1
ATOM 7164 O O . ILE A 1 957 ? 12.223 33.712 -15.225 1.00 89.94 957 ILE A O 1
ATOM 7168 N N . GLY A 1 958 ? 10.138 34.480 -15.346 1.00 89.69 958 GLY A N 1
ATOM 7169 C CA . GLY A 1 958 ? 10.062 34.821 -13.926 1.00 89.69 958 GLY A CA 1
ATOM 7170 C C . GLY A 1 958 ? 9.882 33.568 -13.073 1.00 89.69 958 GLY A C 1
ATOM 7171 O O . GLY A 1 958 ? 8.822 32.950 -13.147 1.00 89.69 958 GLY A O 1
ATOM 7172 N N . VAL A 1 959 ? 10.859 33.241 -12.222 1.00 83.81 959 VAL A N 1
ATOM 7173 C CA . VAL A 1 959 ? 10.926 31.988 -11.433 1.00 83.81 959 VAL A CA 1
ATOM 7174 C C . VAL A 1 959 ? 9.668 31.741 -10.604 1.00 83.81 959 VAL A C 1
ATOM 7176 O O . VAL A 1 959 ? 9.156 30.635 -10.580 1.00 83.81 959 VAL A O 1
ATOM 7179 N N . ALA A 1 960 ? 9.120 32.772 -9.954 1.00 84.44 960 ALA A N 1
ATOM 7180 C CA . ALA A 1 960 ? 7.908 32.622 -9.139 1.00 84.44 960 ALA A CA 1
ATOM 7181 C C . ALA A 1 960 ? 6.628 32.340 -9.947 1.00 84.44 960 ALA A C 1
ATOM 7183 O O . ALA A 1 960 ? 5.614 31.950 -9.378 1.00 84.44 960 ALA A O 1
ATOM 7184 N N . SER A 1 961 ? 6.630 32.659 -11.241 1.00 89.00 961 SER A N 1
ATOM 7185 C CA . SER A 1 961 ? 5.423 32.686 -12.073 1.00 89.00 961 SER A CA 1
ATOM 7186 C C . SER A 1 961 ? 5.446 31.709 -13.237 1.00 89.00 961 SER A C 1
ATOM 7188 O O . SER A 1 961 ? 4.392 31.503 -13.831 1.00 89.00 961 SER A O 1
ATOM 7190 N N . GLU A 1 962 ? 6.636 31.220 -13.599 1.00 88.44 962 GLU A N 1
ATOM 7191 C CA . GLU A 1 962 ? 6.931 30.453 -14.819 1.00 88.44 962 GLU A CA 1
ATOM 7192 C C . GLU A 1 962 ? 6.482 31.159 -16.115 1.00 88.44 962 GLU A C 1
ATOM 7194 O O . GLU A 1 962 ? 6.290 30.551 -17.164 1.00 88.44 962 GLU A O 1
ATOM 7199 N N . ARG A 1 963 ? 6.325 32.488 -16.062 1.00 93.50 963 ARG A N 1
ATOM 7200 C CA . ARG A 1 963 ? 5.864 33.335 -17.170 1.00 93.50 963 ARG A CA 1
ATOM 7201 C C . ARG A 1 963 ? 6.971 34.229 -17.700 1.00 93.50 963 ARG A C 1
ATOM 7203 O O . ARG A 1 963 ? 7.856 34.656 -16.962 1.00 93.50 963 ARG A O 1
ATOM 7210 N N . CYS A 1 964 ? 6.874 34.579 -18.973 1.00 94.25 964 CYS A N 1
ATOM 7211 C CA . CYS A 1 964 ? 7.894 35.313 -19.700 1.00 94.25 964 CYS A CA 1
ATOM 7212 C C . CYS A 1 964 ? 7.737 36.834 -19.565 1.00 94.25 964 CYS A C 1
ATOM 7214 O O . CYS A 1 964 ? 6.628 37.385 -19.601 1.00 94.25 964 CYS A O 1
ATOM 7216 N N . LEU A 1 965 ? 8.869 37.534 -19.489 1.00 95.50 965 LEU A N 1
ATOM 7217 C CA . LEU A 1 965 ? 8.959 38.972 -19.712 1.00 95.50 965 LEU A CA 1
ATOM 7218 C C . LEU A 1 965 ? 8.498 39.289 -21.140 1.00 95.50 965 LEU A C 1
ATOM 7220 O O . LEU A 1 965 ? 9.100 38.850 -22.115 1.00 95.50 965 LEU A O 1
ATOM 7224 N N . THR A 1 966 ? 7.419 40.055 -21.255 1.00 96.12 966 THR A N 1
ATOM 7225 C CA . THR A 1 966 ? 6.666 40.206 -22.504 1.00 96.12 966 THR A CA 1
ATOM 7226 C C . THR A 1 966 ? 6.350 41.666 -22.795 1.00 96.12 966 THR A C 1
ATOM 7228 O O . THR A 1 966 ? 5.899 42.404 -21.911 1.00 96.12 966 THR A O 1
ATOM 7231 N N . VAL A 1 967 ? 6.490 42.084 -24.056 1.00 96.00 967 VAL A N 1
ATOM 7232 C CA . VAL A 1 967 ? 5.879 43.327 -24.551 1.00 96.00 967 VAL A CA 1
ATOM 7233 C C . VAL A 1 967 ? 4.449 43.024 -25.029 1.00 96.00 967 VAL A C 1
ATOM 7235 O O . VAL A 1 967 ? 4.264 42.249 -25.969 1.00 96.00 967 VAL A O 1
ATOM 7238 N N . PRO A 1 968 ? 3.406 43.592 -24.396 1.00 93.62 968 PRO A N 1
ATOM 7239 C CA . PRO A 1 968 ? 2.028 43.197 -24.669 1.00 93.62 968 PRO A CA 1
ATOM 7240 C C . PRO A 1 968 ? 1.570 43.582 -26.083 1.00 93.62 968 PRO A C 1
ATOM 7242 O O . PRO A 1 968 ? 1.746 44.721 -26.518 1.00 93.62 968 PRO A O 1
ATOM 7245 N N . GLY A 1 969 ? 0.906 42.635 -26.756 1.00 86.06 969 GLY A N 1
ATOM 7246 C CA . GLY A 1 969 ? 0.230 42.843 -28.041 1.00 86.06 969 GLY A CA 1
ATOM 7247 C C . GLY A 1 969 ? 1.156 43.136 -29.223 1.00 86.06 969 GLY A C 1
ATOM 7248 O O . GLY A 1 969 ? 0.740 43.877 -30.112 1.00 86.06 969 GLY A O 1
ATOM 7249 N N . ASP A 1 970 ? 2.397 42.635 -29.194 1.00 84.75 970 ASP A N 1
ATOM 7250 C CA . ASP A 1 970 ? 3.432 42.861 -30.220 1.00 84.75 970 ASP A CA 1
ATOM 7251 C C . ASP A 1 970 ? 3.671 44.343 -30.556 1.00 84.75 970 ASP A C 1
ATOM 7253 O O . ASP A 1 970 ? 4.080 44.711 -31.657 1.00 84.75 970 ASP A O 1
ATOM 7257 N N . SER A 1 971 ? 3.385 45.229 -29.600 1.00 88.44 971 SER A N 1
ATOM 7258 C CA . SER A 1 971 ? 3.465 46.670 -29.804 1.00 88.44 971 SER A CA 1
ATOM 7259 C C . SER A 1 971 ? 4.918 47.131 -29.915 1.00 88.44 971 SER A C 1
ATOM 7261 O O . SER A 1 971 ? 5.663 47.116 -28.935 1.00 88.44 971 SER A O 1
ATOM 7263 N N . THR A 1 972 ? 5.297 47.639 -31.088 1.00 84.38 972 THR A N 1
ATOM 7264 C CA . THR A 1 972 ? 6.588 48.309 -31.324 1.00 84.38 972 THR A CA 1
ATOM 7265 C C . THR A 1 972 ? 6.549 49.807 -30.990 1.00 84.38 972 THR A C 1
ATOM 7267 O O . THR A 1 972 ? 7.494 50.536 -31.284 1.00 84.38 972 THR A O 1
ATOM 7270 N N . ASP A 1 973 ? 5.450 50.307 -30.412 1.00 89.75 973 ASP A N 1
ATOM 7271 C CA . ASP A 1 973 ? 5.345 51.708 -30.004 1.00 89.75 973 ASP A CA 1
ATOM 7272 C C . ASP A 1 973 ? 6.261 51.985 -28.802 1.00 89.75 973 ASP A C 1
ATOM 7274 O O . ASP A 1 973 ? 6.21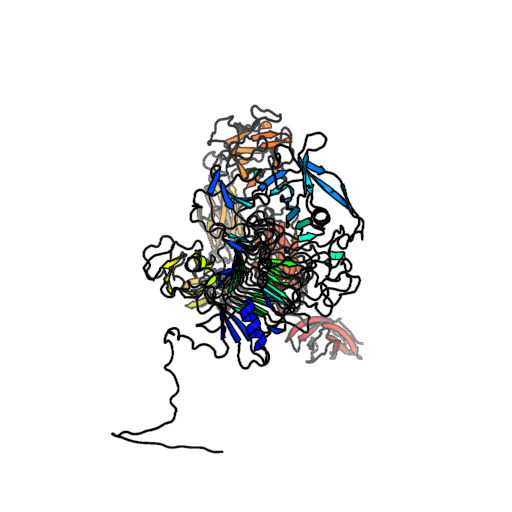3 51.287 -27.780 1.00 89.75 973 ASP A O 1
ATOM 7278 N N . VAL A 1 974 ? 7.061 53.051 -28.896 1.00 90.44 974 VAL A N 1
ATOM 7279 C CA . VAL A 1 974 ? 7.900 53.543 -27.794 1.00 90.44 974 VAL A CA 1
ATOM 7280 C C . VAL A 1 974 ? 7.029 53.939 -26.598 1.00 90.44 974 VAL A C 1
ATOM 7282 O O . VAL A 1 974 ? 6.080 54.715 -26.720 1.00 90.44 974 VAL A O 1
ATOM 7285 N N . GLY A 1 975 ? 7.398 53.450 -25.416 1.00 91.06 975 GLY A N 1
ATOM 7286 C CA . GLY A 1 975 ? 6.711 53.692 -24.150 1.00 91.06 975 GLY A CA 1
ATOM 7287 C C . GLY A 1 975 ? 5.736 52.588 -23.735 1.00 91.06 975 GLY A C 1
ATOM 7288 O O . GLY A 1 975 ? 5.049 52.760 -22.727 1.00 91.06 975 GLY A O 1
ATOM 7289 N N . THR A 1 976 ? 5.677 51.469 -24.464 1.00 96.62 976 THR A N 1
ATOM 7290 C CA . THR A 1 976 ? 4.876 50.292 -24.089 1.00 96.62 976 THR A CA 1
ATOM 7291 C C . THR A 1 976 ? 5.481 49.625 -22.851 1.00 96.62 976 THR A C 1
ATOM 7293 O O . THR A 1 976 ? 6.675 49.344 -22.828 1.00 96.62 976 THR A O 1
ATOM 7296 N N . GLN A 1 977 ? 4.680 49.381 -21.808 1.00 97.12 977 GLN A N 1
ATOM 7297 C CA . GLN A 1 977 ? 5.145 48.774 -20.554 1.00 97.12 977 GLN A CA 1
ATOM 7298 C C . GLN A 1 977 ? 5.256 47.249 -20.658 1.00 97.12 977 GLN A C 1
ATOM 7300 O O . GLN A 1 977 ? 4.298 46.597 -21.068 1.00 97.12 977 GLN A O 1
ATOM 7305 N N . ALA A 1 978 ? 6.394 46.701 -20.228 1.00 97.12 978 ALA A N 1
ATOM 7306 C CA . ALA A 1 978 ? 6.617 45.260 -20.156 1.00 97.12 978 ALA A CA 1
ATOM 7307 C C . ALA A 1 978 ? 5.796 44.608 -19.026 1.00 97.12 978 ALA A C 1
ATOM 7309 O O . ALA A 1 978 ? 5.562 45.214 -17.970 1.00 97.12 978 ALA A O 1
ATOM 7310 N N . ILE A 1 979 ? 5.362 43.370 -19.258 1.00 97.56 979 ILE A N 1
ATOM 7311 C CA . ILE A 1 979 ? 4.517 42.576 -18.357 1.00 97.56 979 ILE A CA 1
ATOM 7312 C C . ILE A 1 979 ? 5.026 41.132 -18.226 1.00 97.56 979 ILE A C 1
ATOM 7314 O O . ILE A 1 979 ? 5.834 40.692 -19.036 1.00 97.56 979 ILE A O 1
ATOM 7318 N N . LEU A 1 980 ? 4.502 40.386 -17.253 1.00 97.25 980 LEU A N 1
ATOM 7319 C CA . LEU A 1 980 ? 4.491 38.923 -17.281 1.00 97.25 980 LEU A CA 1
ATOM 7320 C C . LEU A 1 980 ? 3.366 38.424 -18.186 1.00 97.25 980 LEU A C 1
ATOM 7322 O O . LEU A 1 980 ? 2.230 38.908 -18.099 1.00 97.25 980 LEU A O 1
ATOM 7326 N N . PHE A 1 981 ? 3.668 37.432 -19.014 1.00 95.75 981 PHE A N 1
ATOM 7327 C CA . PHE A 1 981 ? 2.681 36.705 -19.802 1.00 95.75 981 PHE A CA 1
ATOM 7328 C C . PHE A 1 981 ? 3.137 35.259 -20.035 1.00 95.75 981 PHE A C 1
ATOM 7330 O O . PHE A 1 981 ? 4.339 35.003 -20.035 1.00 95.75 981 PHE A O 1
ATOM 7337 N N . ASP A 1 982 ? 2.205 34.326 -20.227 1.00 93.62 982 ASP A N 1
ATOM 7338 C CA . ASP A 1 982 ? 2.519 32.927 -20.545 1.00 93.62 982 ASP A CA 1
ATOM 7339 C C . ASP A 1 982 ? 3.533 32.847 -21.693 1.00 93.62 982 ASP A C 1
ATOM 7341 O O . ASP A 1 982 ? 3.463 33.606 -22.665 1.00 93.62 982 ASP A O 1
ATOM 7345 N N . CYS A 1 983 ? 4.511 31.958 -21.555 1.00 88.00 983 CYS A N 1
ATOM 7346 C CA . CYS A 1 983 ? 5.598 31.831 -22.512 1.00 88.00 983 CYS A CA 1
ATOM 7347 C C . CYS A 1 983 ? 5.100 31.208 -23.822 1.00 88.00 983 CYS A C 1
ATOM 7349 O O . CYS A 1 983 ? 4.670 30.061 -23.853 1.00 88.00 983 CYS A O 1
ATOM 7351 N N . HIS A 1 984 ? 5.186 31.964 -24.912 1.00 81.06 984 HIS A N 1
ATOM 7352 C CA . HIS A 1 984 ? 4.810 31.556 -26.266 1.00 81.06 984 HIS A CA 1
ATOM 7353 C C . HIS A 1 984 ? 5.923 31.806 -27.305 1.00 81.06 984 HIS A C 1
ATOM 7355 O O . HIS A 1 984 ? 5.772 31.427 -28.459 1.00 81.06 984 HIS A O 1
ATOM 7361 N N . GLY A 1 985 ? 7.056 32.412 -26.916 1.00 74.38 985 GLY A N 1
ATOM 7362 C CA . GLY A 1 985 ? 8.303 32.428 -27.707 1.00 74.38 985 GLY A CA 1
ATOM 7363 C C . GLY A 1 985 ? 8.324 33.357 -28.930 1.00 74.38 985 GLY A C 1
ATOM 7364 O O . GLY A 1 985 ? 9.284 33.354 -29.705 1.00 74.38 985 GLY A O 1
ATOM 7365 N N . GLU A 1 986 ? 7.287 34.173 -29.102 1.00 84.00 986 GLU A N 1
ATOM 7366 C CA . GLU A 1 986 ? 7.179 35.127 -30.210 1.00 84.00 986 GLU A CA 1
ATOM 7367 C C . GLU A 1 986 ? 8.144 36.316 -30.048 1.00 84.00 986 GLU A C 1
ATOM 7369 O O . GLU A 1 986 ? 8.759 36.517 -28.998 1.00 84.00 986 GLU A O 1
ATOM 7374 N N . ALA A 1 987 ? 8.292 37.130 -31.100 1.00 82.75 987 ALA A N 1
ATOM 7375 C CA . ALA A 1 987 ? 9.283 38.216 -31.171 1.00 82.75 987 ALA A CA 1
ATOM 7376 C C . ALA A 1 987 ? 9.203 39.233 -30.011 1.00 82.75 987 ALA A C 1
ATOM 7378 O O . ALA A 1 987 ? 10.199 39.869 -29.666 1.00 82.75 987 ALA A O 1
ATOM 7379 N N . ASN A 1 988 ? 8.032 39.378 -29.392 1.00 88.75 988 ASN A N 1
ATOM 7380 C CA . ASN A 1 988 ? 7.781 40.234 -28.232 1.00 88.75 988 ASN A CA 1
ATOM 7381 C C . ASN A 1 988 ? 8.182 39.623 -26.871 1.00 88.75 988 ASN A C 1
ATOM 7383 O O . ASN A 1 988 ? 8.059 40.309 -25.852 1.00 88.75 988 ASN A O 1
ATOM 7387 N N . GLN A 1 989 ? 8.626 38.363 -26.849 1.00 91.12 989 GLN A N 1
ATOM 7388 C CA . GLN A 1 989 ? 9.160 37.632 -25.688 1.00 91.12 989 GLN A CA 1
ATOM 7389 C C . GLN A 1 989 ? 10.612 37.172 -25.883 1.00 91.12 989 GLN A C 1
ATOM 7391 O O . GLN A 1 989 ? 11.236 36.689 -24.939 1.00 91.12 989 GLN A O 1
ATOM 7396 N N . ARG A 1 990 ? 11.161 37.330 -27.092 1.00 85.25 990 ARG A N 1
ATOM 7397 C CA . ARG A 1 990 ? 12.579 37.098 -27.373 1.00 85.25 990 ARG A CA 1
ATOM 7398 C C . ARG A 1 990 ? 13.387 38.306 -26.929 1.00 85.25 990 ARG A C 1
ATOM 7400 O O . ARG A 1 990 ? 13.344 39.360 -27.568 1.00 85.25 990 ARG A O 1
ATOM 7407 N N . ILE A 1 991 ? 14.093 38.154 -25.815 1.00 85.62 991 ILE A N 1
ATOM 7408 C CA . ILE A 1 991 ? 14.923 39.204 -25.237 1.00 85.62 991 ILE A CA 1
ATOM 7409 C C . ILE A 1 991 ? 16.379 38.932 -25.582 1.00 85.62 991 ILE A C 1
ATOM 7411 O O . ILE A 1 991 ? 16.884 37.837 -25.362 1.00 85.62 991 ILE A O 1
ATOM 7415 N N . THR A 1 992 ? 17.070 39.951 -26.073 1.00 79.38 992 THR A N 1
ATOM 7416 C CA . THR A 1 992 ? 18.501 39.888 -26.340 1.00 79.38 992 THR A CA 1
ATOM 7417 C C . THR A 1 992 ? 19.288 40.759 -25.402 1.00 79.38 992 THR A C 1
ATOM 7419 O O . THR A 1 992 ? 19.057 41.962 -25.318 1.00 79.38 992 THR A O 1
ATOM 7422 N N . VAL A 1 993 ? 20.299 40.161 -24.786 1.00 76.19 993 VAL A N 1
ATOM 7423 C CA . VAL A 1 993 ? 21.345 40.882 -24.071 1.00 76.19 993 VAL A CA 1
ATOM 7424 C C . VAL A 1 993 ? 22.444 41.263 -25.061 1.00 76.19 993 VAL A C 1
ATOM 7426 O O . VAL A 1 993 ? 23.118 40.404 -25.625 1.00 76.19 993 VAL A O 1
ATOM 7429 N N . THR A 1 994 ? 22.620 42.556 -25.306 1.00 73.31 994 THR A N 1
ATOM 7430 C CA . THR A 1 994 ? 23.723 43.053 -26.142 1.00 73.31 994 THR A CA 1
ATOM 7431 C C . THR A 1 994 ? 25.039 43.051 -25.360 1.00 73.31 994 THR A C 1
ATOM 7433 O O . THR A 1 994 ? 25.042 43.124 -24.129 1.00 73.31 994 THR A O 1
ATOM 7436 N N . ALA A 1 995 ? 26.175 43.049 -26.065 1.00 61.69 995 ALA A N 1
ATOM 7437 C CA . ALA A 1 995 ? 27.501 43.134 -25.442 1.00 61.69 995 ALA A CA 1
ATOM 7438 C C . ALA A 1 995 ? 27.705 44.405 -24.584 1.00 61.69 995 ALA A C 1
ATOM 7440 O O . ALA A 1 995 ? 28.522 44.407 -23.665 1.00 61.69 995 ALA A O 1
ATOM 7441 N N . ASP A 1 996 ? 26.942 45.471 -24.854 1.00 71.94 996 ASP A N 1
ATOM 7442 C CA . ASP A 1 996 ? 26.964 46.731 -24.099 1.00 71.94 996 ASP A CA 1
ATOM 7443 C C . ASP A 1 996 ? 25.968 46.758 -22.914 1.00 71.94 996 ASP A C 1
ATOM 7445 O O . ASP A 1 996 ? 25.824 47.788 -22.243 1.00 71.94 996 ASP A O 1
ATOM 7449 N N . GLY A 1 997 ? 25.296 45.634 -22.635 1.00 75.06 997 GLY A N 1
ATOM 7450 C CA . GLY A 1 997 ? 24.395 45.439 -21.497 1.00 75.06 997 GLY A CA 1
ATOM 7451 C C . GLY A 1 997 ? 22.956 45.911 -21.722 1.00 75.06 997 GLY A C 1
ATOM 7452 O O . GLY A 1 997 ? 22.190 45.993 -20.767 1.00 75.06 997 GLY A O 1
ATOM 7453 N N . GLU A 1 998 ? 22.557 46.254 -22.946 1.00 87.81 998 GLU A N 1
ATOM 7454 C CA . GLU A 1 998 ? 21.156 46.578 -23.257 1.00 87.81 998 GLU A CA 1
ATOM 7455 C C . GLU A 1 998 ? 20.316 45.302 -23.385 1.00 87.81 998 GLU A C 1
ATOM 7457 O O . GLU A 1 998 ? 20.770 44.329 -23.987 1.00 87.81 998 GLU A O 1
ATOM 7462 N N . LEU A 1 999 ? 19.081 45.330 -22.874 1.00 90.81 999 LEU A N 1
ATOM 7463 C CA . LEU A 1 999 ? 18.077 44.302 -23.154 1.00 90.81 999 LEU A CA 1
ATOM 7464 C C . LEU A 1 999 ? 17.216 44.771 -24.322 1.00 90.81 999 LEU A C 1
ATOM 7466 O O . LEU A 1 999 ? 16.502 45.769 -24.204 1.00 90.81 999 LEU A O 1
ATOM 7470 N N . THR A 1 1000 ? 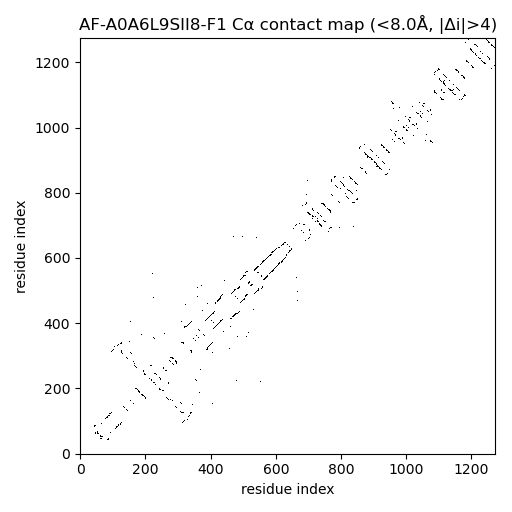17.280 44.066 -25.441 1.00 87.94 1000 THR A N 1
ATOM 7471 C CA . THR A 1 1000 ? 16.515 44.365 -26.652 1.00 87.94 1000 THR A CA 1
ATOM 7472 C C . THR A 1 1000 ? 15.421 43.333 -26.887 1.00 87.94 1000 THR A C 1
ATOM 7474 O O . THR A 1 1000 ? 15.489 42.221 -26.385 1.00 87.94 1000 THR A O 1
ATOM 7477 N N . VAL A 1 1001 ? 14.376 43.724 -27.604 1.00 83.88 1001 VAL A N 1
ATOM 7478 C CA . VAL A 1 1001 ? 13.190 42.921 -27.926 1.00 83.88 1001 VAL A CA 1
ATOM 7479 C C . VAL A 1 1001 ? 12.807 43.175 -29.387 1.00 83.88 1001 VAL A C 1
ATOM 7481 O O . VAL A 1 1001 ? 13.247 44.175 -29.967 1.00 83.88 1001 VAL A O 1
ATOM 7484 N N . PHE A 1 1002 ? 12.019 42.283 -29.996 1.00 82.25 1002 PHE A N 1
ATOM 7485 C CA . PHE A 1 1002 ? 11.743 42.269 -31.440 1.00 82.25 1002 PHE A CA 1
ATOM 7486 C C . PHE A 1 1002 ? 13.028 42.154 -32.260 1.00 82.25 1002 PHE A C 1
ATOM 7488 O O . PHE A 1 1002 ? 13.361 43.029 -33.068 1.00 82.25 1002 PHE A O 1
ATOM 7495 N N . ASP A 1 1003 ? 13.770 41.091 -31.977 1.00 72.88 1003 ASP A N 1
ATOM 7496 C CA . ASP A 1 1003 ? 14.982 40.688 -32.682 1.00 72.88 1003 ASP A CA 1
ATOM 7497 C C . ASP A 1 1003 ? 16.074 41.785 -32.742 1.00 72.88 1003 ASP A C 1
ATOM 7499 O O . ASP A 1 1003 ? 16.815 41.901 -33.715 1.00 72.88 1003 ASP A O 1
ATOM 7503 N N . GLY A 1 1004 ? 16.170 42.612 -31.690 1.00 73.00 1004 GLY A N 1
ATOM 7504 C CA . GLY A 1 1004 ? 17.193 43.660 -31.544 1.00 73.00 1004 GLY A CA 1
ATOM 7505 C C . GLY A 1 1004 ? 16.753 45.075 -31.937 1.00 73.00 1004 GLY A C 1
ATOM 7506 O O . GLY A 1 1004 ? 17.519 46.027 -31.792 1.00 73.00 1004 GLY A O 1
ATOM 7507 N N . SER A 1 1005 ? 15.522 45.251 -32.426 1.00 77.31 1005 SER A N 1
ATOM 7508 C CA . SER A 1 1005 ? 15.059 46.539 -32.969 1.00 77.31 1005 SER A CA 1
ATOM 7509 C C . SER A 1 1005 ? 14.611 47.565 -31.918 1.00 77.31 1005 SER A C 1
ATOM 7511 O O . SER A 1 1005 ? 14.527 48.755 -32.226 1.00 77.31 1005 SER A O 1
ATOM 7513 N N . THR A 1 1006 ? 14.318 47.133 -30.688 1.00 86.88 1006 THR A N 1
ATOM 7514 C CA . THR A 1 1006 ? 13.782 47.978 -29.606 1.00 86.88 1006 THR A CA 1
ATOM 7515 C C . THR A 1 1006 ? 14.456 47.648 -28.277 1.00 86.88 1006 THR A C 1
ATOM 7517 O O . THR A 1 1006 ? 14.646 46.479 -27.972 1.00 86.88 1006 THR A O 1
ATOM 7520 N N . CYS A 1 1007 ? 14.763 48.647 -27.447 1.00 92.75 1007 CYS A N 1
ATOM 7521 C CA . CYS A 1 1007 ? 15.396 48.462 -26.137 1.00 92.75 1007 CYS A CA 1
ATOM 7522 C C . CYS A 1 1007 ? 14.379 48.550 -24.995 1.00 92.75 1007 CYS A C 1
ATOM 7524 O O . CYS A 1 1007 ? 13.461 49.371 -25.026 1.00 92.75 1007 CYS A O 1
ATOM 7526 N N . LEU A 1 1008 ? 14.575 47.767 -23.938 1.00 94.69 1008 LEU A N 1
ATOM 7527 C CA . LEU A 1 1008 ? 13.877 47.924 -22.666 1.00 94.69 1008 LEU A CA 1
ATOM 7528 C C . LEU A 1 1008 ? 14.660 48.880 -21.763 1.00 94.69 1008 LEU A C 1
ATOM 7530 O O . LEU A 1 1008 ? 15.825 48.659 -21.436 1.00 94.69 1008 LEU A O 1
ATOM 7534 N N . GLY A 1 1009 ? 14.003 49.952 -21.328 1.00 93.88 1009 GLY A N 1
ATOM 7535 C CA . GLY A 1 1009 ? 14.607 50.970 -20.475 1.00 93.88 1009 GLY A CA 1
ATOM 7536 C C . GLY A 1 1009 ? 13.632 51.536 -19.454 1.00 93.88 1009 GLY A C 1
ATOM 7537 O O . GLY A 1 1009 ? 12.416 51.340 -19.527 1.00 93.88 1009 GLY A O 1
ATOM 7538 N N . THR A 1 1010 ? 14.157 52.278 -18.484 1.00 94.38 1010 THR A N 1
ATOM 7539 C CA . THR A 1 1010 ? 13.321 52.870 -17.435 1.00 94.38 1010 THR A CA 1
ATOM 7540 C C . THR A 1 1010 ? 12.486 54.031 -17.978 1.00 94.38 1010 THR A C 1
ATOM 7542 O O . THR A 1 1010 ? 12.986 54.905 -18.697 1.00 94.38 1010 THR A O 1
ATOM 7545 N N . GLN A 1 1011 ? 11.189 54.063 -17.656 1.00 94.75 1011 GLN A N 1
ATOM 7546 C CA . GLN A 1 1011 ? 10.268 55.069 -18.190 1.00 94.75 1011 GLN A CA 1
ATOM 7547 C C . GLN A 1 1011 ? 10.739 56.496 -17.866 1.00 94.75 1011 GLN A C 1
ATOM 7549 O O . GLN A 1 1011 ? 10.900 56.871 -16.703 1.00 94.75 1011 GLN A O 1
ATOM 7554 N N . GLY A 1 1012 ? 10.963 57.303 -18.909 1.00 87.75 1012 GLY A N 1
ATOM 7555 C CA . GLY A 1 1012 ? 11.433 58.687 -18.779 1.00 87.75 1012 GLY A CA 1
ATOM 7556 C C . GLY A 1 1012 ? 12.820 58.838 -18.136 1.00 87.75 1012 GLY A C 1
ATOM 7557 O O . GLY A 1 1012 ? 13.144 59.932 -17.675 1.00 87.75 1012 GLY A O 1
ATOM 7558 N N . GLY A 1 1013 ? 13.611 57.760 -18.062 1.00 85.88 1013 GLY A N 1
ATOM 7559 C CA . GLY A 1 1013 ? 14.898 57.731 -17.364 1.00 85.88 1013 GLY A CA 1
ATOM 7560 C C . GLY A 1 1013 ? 14.775 57.754 -15.837 1.00 85.88 1013 GLY A C 1
ATOM 7561 O O . GLY A 1 1013 ? 15.707 58.178 -15.153 1.00 85.88 1013 GLY A O 1
ATOM 7562 N N . GLY A 1 1014 ? 13.621 57.360 -15.285 1.00 88.19 1014 GLY A N 1
ATOM 7563 C CA . GLY A 1 1014 ? 13.417 57.266 -13.840 1.00 88.19 1014 GLY A CA 1
ATOM 7564 C C . GLY A 1 1014 ? 14.345 56.234 -13.187 1.00 88.19 1014 GLY A C 1
ATOM 7565 O O . GLY A 1 1014 ? 14.681 55.214 -13.780 1.00 88.19 1014 GLY A O 1
ATOM 7566 N N . THR A 1 1015 ? 14.770 56.513 -11.955 1.00 85.94 1015 THR A N 1
ATOM 7567 C CA . THR A 1 1015 ? 15.759 55.707 -11.210 1.00 85.94 1015 THR A CA 1
ATOM 7568 C C . THR A 1 1015 ? 15.275 55.291 -9.816 1.00 85.94 1015 THR A 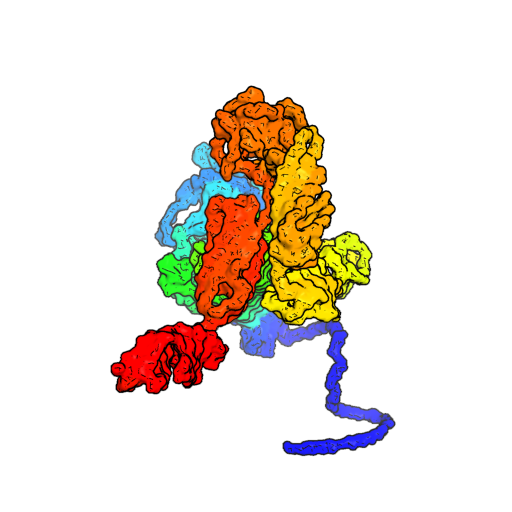C 1
ATOM 7570 O O . THR A 1 1015 ? 16.032 54.719 -9.038 1.00 85.94 1015 THR A O 1
ATOM 7573 N N . GLY A 1 1016 ? 14.021 55.599 -9.467 1.00 79.25 1016 GLY A N 1
ATOM 7574 C CA . GLY A 1 1016 ? 13.410 55.232 -8.184 1.00 79.25 1016 GLY A CA 1
ATOM 7575 C C . GLY A 1 1016 ? 12.590 53.942 -8.265 1.00 79.25 1016 GLY A C 1
ATOM 7576 O O . GLY A 1 1016 ? 12.156 53.548 -9.349 1.00 79.25 1016 GLY A O 1
ATOM 7577 N N . THR A 1 1017 ? 12.325 53.314 -7.117 1.00 87.50 1017 THR A N 1
ATOM 7578 C CA . THR A 1 1017 ? 11.425 52.153 -7.034 1.00 87.50 1017 THR A CA 1
ATOM 7579 C C . THR A 1 1017 ? 10.015 52.516 -7.519 1.00 87.50 1017 THR A C 1
ATOM 7581 O O . THR A 1 1017 ? 9.534 53.629 -7.298 1.00 87.50 1017 THR A O 1
ATOM 7584 N N . GLY A 1 1018 ? 9.359 51.596 -8.221 1.00 86.56 1018 GLY A N 1
ATOM 7585 C CA . GLY A 1 1018 ? 8.087 51.819 -8.910 1.00 86.56 1018 GLY A CA 1
ATOM 7586 C C . GLY A 1 1018 ? 8.199 52.469 -10.288 1.00 86.56 1018 GLY A C 1
ATOM 7587 O O . GLY A 1 1018 ? 7.173 52.721 -10.916 1.00 86.56 1018 GLY A O 1
ATOM 7588 N N . THR A 1 1019 ? 9.411 52.727 -10.792 1.00 95.75 1019 THR A N 1
ATOM 7589 C CA . THR A 1 1019 ? 9.595 53.160 -12.186 1.00 95.75 1019 THR A CA 1
ATOM 7590 C C . THR A 1 1019 ? 9.321 51.989 -13.130 1.00 95.75 1019 THR A C 1
ATOM 7592 O O . THR A 1 1019 ? 9.955 50.945 -13.002 1.00 95.75 1019 THR A O 1
ATOM 7595 N N . ALA A 1 1020 ? 8.401 52.160 -14.081 1.00 95.81 1020 ALA A N 1
ATOM 7596 C CA . ALA A 1 1020 ? 8.047 51.128 -15.055 1.00 95.81 1020 ALA A CA 1
ATOM 7597 C C . ALA A 1 1020 ? 9.186 50.832 -16.043 1.00 95.81 1020 ALA A C 1
ATOM 7599 O O . ALA A 1 1020 ? 9.923 51.744 -16.439 1.00 95.81 1020 ALA A O 1
ATOM 7600 N N . ILE A 1 1021 ? 9.276 49.574 -16.482 1.00 97.19 1021 ILE A N 1
ATOM 7601 C CA . ILE A 1 1021 ? 10.152 49.162 -17.586 1.00 97.19 1021 ILE A CA 1
ATOM 7602 C C . ILE A 1 1021 ? 9.351 49.224 -18.883 1.00 97.19 1021 ILE A C 1
ATOM 7604 O O . ILE A 1 1021 ? 8.269 48.642 -18.976 1.00 97.19 1021 ILE A O 1
ATOM 7608 N N . VAL A 1 1022 ? 9.845 49.986 -19.858 1.00 96.44 1022 VAL A N 1
ATOM 7609 C CA . VAL A 1 1022 ? 9.126 50.281 -21.104 1.00 96.44 1022 VAL A CA 1
ATOM 7610 C C . VAL A 1 1022 ? 10.024 50.126 -22.330 1.00 96.44 1022 VAL A C 1
ATOM 7612 O O . VAL A 1 1022 ? 11.241 50.287 -22.232 1.00 96.44 1022 VAL A O 1
ATOM 7615 N N . THR A 1 1023 ? 9.419 49.887 -23.491 1.00 95.75 1023 THR A N 1
ATOM 7616 C CA . THR A 1 1023 ? 10.090 49.911 -24.799 1.00 95.75 1023 THR A CA 1
ATOM 7617 C C . THR A 1 1023 ? 10.572 51.317 -25.164 1.00 95.75 1023 THR A C 1
ATOM 7619 O O . THR A 1 1023 ? 9.878 52.310 -24.926 1.00 95.75 1023 THR A O 1
ATOM 7622 N N . GLN A 1 1024 ? 11.766 51.432 -25.740 1.00 91.31 1024 GLN A N 1
ATOM 7623 C CA . GLN A 1 1024 ? 12.402 52.679 -26.173 1.00 91.31 1024 GLN A CA 1
ATOM 7624 C C . GLN A 1 1024 ? 13.291 52.435 -27.398 1.00 91.31 1024 GLN A C 1
ATOM 7626 O O . GLN A 1 1024 ? 13.753 51.317 -27.619 1.00 91.31 1024 GLN A O 1
ATOM 7631 N N . ASP A 1 1025 ? 13.580 53.491 -28.161 1.00 92.19 1025 ASP A N 1
ATOM 7632 C CA . ASP A 1 1025 ? 14.628 53.439 -29.186 1.00 92.19 1025 ASP A CA 1
ATOM 7633 C C . ASP A 1 1025 ? 15.968 53.064 -28.531 1.00 92.19 1025 ASP A C 1
ATOM 7635 O O . ASP A 1 1025 ? 16.310 53.621 -27.484 1.00 92.19 1025 ASP A O 1
ATOM 7639 N N . CYS A 1 1026 ? 16.742 52.161 -29.133 1.00 88.88 1026 CYS A N 1
ATOM 7640 C CA . CYS A 1 1026 ? 18.077 51.821 -28.639 1.00 88.88 1026 CYS A CA 1
ATOM 7641 C C . CYS A 1 1026 ? 19.047 52.983 -28.863 1.00 88.88 1026 CYS A C 1
ATOM 7643 O O . CYS A 1 1026 ? 19.377 53.333 -29.998 1.00 88.88 1026 CYS A O 1
ATOM 7645 N N . THR A 1 1027 ? 19.471 53.625 -27.774 1.00 86.50 1027 THR A N 1
ATOM 7646 C CA . THR A 1 1027 ? 20.314 54.831 -27.819 1.00 86.50 1027 THR A CA 1
ATOM 7647 C C . THR A 1 1027 ? 21.693 54.635 -27.198 1.00 86.50 1027 THR A C 1
ATOM 7649 O O . THR A 1 1027 ? 22.499 55.569 -27.247 1.00 86.50 1027 THR A O 1
ATOM 7652 N N . GLY A 1 1028 ? 21.981 53.477 -26.594 1.00 83.75 1028 GLY A N 1
ATOM 7653 C CA . GLY A 1 1028 ? 23.189 53.267 -25.796 1.00 83.75 1028 GLY A CA 1
ATOM 7654 C C . GLY A 1 1028 ? 23.148 53.978 -24.441 1.00 83.75 1028 GLY A C 1
ATOM 7655 O O . GLY A 1 1028 ? 24.183 54.111 -23.782 1.00 83.75 1028 GLY A O 1
ATOM 7656 N N . ALA A 1 1029 ? 21.995 54.521 -24.033 1.00 86.12 1029 ALA A N 1
ATOM 7657 C CA . ALA A 1 1029 ? 21.876 55.281 -22.796 1.00 86.12 1029 ALA A CA 1
ATOM 7658 C C . ALA A 1 1029 ? 21.995 54.362 -21.575 1.00 86.12 1029 ALA A C 1
ATOM 7660 O O . ALA A 1 1029 ? 21.417 53.284 -21.540 1.00 86.12 1029 ALA A O 1
ATOM 7661 N N . GLU A 1 1030 ? 22.655 54.833 -20.515 1.00 85.06 1030 GLU A N 1
ATOM 7662 C CA . GLU A 1 1030 ? 22.836 54.044 -19.285 1.00 85.06 1030 GLU A CA 1
ATOM 7663 C C . GLU A 1 1030 ? 21.503 53.560 -18.677 1.00 85.06 1030 GLU A C 1
ATOM 7665 O O . GLU A 1 1030 ? 21.430 52.476 -18.117 1.00 85.06 1030 GLU A O 1
ATOM 7670 N N . THR A 1 1031 ? 20.406 54.307 -18.850 1.00 87.88 1031 THR A N 1
ATOM 7671 C CA . THR A 1 1031 ? 19.052 53.920 -18.397 1.00 87.88 1031 THR A CA 1
ATOM 7672 C C . THR A 1 1031 ? 18.410 52.770 -19.192 1.00 87.88 1031 THR A C 1
ATOM 7674 O O . THR A 1 1031 ? 17.285 52.379 -18.878 1.00 87.88 1031 THR A O 1
ATOM 7677 N N . GLN A 1 1032 ? 19.088 52.262 -20.223 1.00 92.69 1032 GLN A N 1
ATOM 7678 C CA . GLN A 1 1032 ? 18.716 51.093 -21.032 1.00 92.69 1032 GLN A CA 1
ATOM 7679 C C . GLN A 1 1032 ? 19.626 49.886 -20.750 1.00 92.69 1032 GLN A C 1
ATOM 7681 O O . GLN A 1 1032 ? 19.434 48.831 -21.347 1.00 92.69 1032 GLN A O 1
ATOM 7686 N N . LYS A 1 1033 ? 20.594 50.033 -19.833 1.00 91.62 1033 LYS A N 1
ATOM 7687 C CA . LYS A 1 1033 ? 21.577 49.002 -19.502 1.00 91.62 1033 LYS A CA 1
ATOM 7688 C C . LYS A 1 1033 ? 21.226 48.243 -18.225 1.00 91.62 1033 LYS A C 1
ATOM 7690 O O . LYS A 1 1033 ? 20.774 48.823 -17.227 1.00 91.62 1033 LYS A O 1
ATOM 7695 N N . TRP A 1 1034 ? 21.498 46.948 -18.258 1.00 92.25 1034 TRP A N 1
ATOM 7696 C CA . TRP A 1 1034 ? 21.129 45.960 -17.259 1.00 92.25 1034 TRP A CA 1
ATOM 7697 C C . TRP A 1 1034 ? 22.318 45.053 -16.938 1.00 92.25 1034 TRP A C 1
ATOM 7699 O O . TRP A 1 1034 ? 23.093 44.680 -17.812 1.00 92.25 1034 TRP A O 1
ATOM 7709 N N . GLU A 1 1035 ? 22.451 44.694 -15.668 1.00 87.00 1035 GLU A N 1
ATOM 7710 C CA . GLU A 1 1035 ? 23.438 43.750 -15.158 1.00 87.00 1035 GLU A CA 1
ATOM 7711 C C . GLU A 1 1035 ? 22.714 42.480 -14.708 1.00 87.00 1035 GLU A C 1
ATOM 7713 O O . GLU A 1 1035 ? 21.989 42.492 -13.708 1.00 87.00 1035 GLU A O 1
ATOM 7718 N N . ILE A 1 1036 ? 22.915 41.384 -15.434 1.00 83.06 1036 ILE A N 1
ATOM 7719 C CA . ILE A 1 1036 ? 22.374 40.067 -15.085 1.00 83.06 1036 ILE A CA 1
ATOM 7720 C C . ILE A 1 1036 ? 23.303 39.424 -14.057 1.00 83.06 1036 ILE A C 1
ATOM 7722 O O . ILE A 1 1036 ? 24.520 39.411 -14.233 1.00 83.06 1036 ILE A O 1
ATOM 7726 N N . GLN A 1 1037 ? 22.738 38.940 -12.958 1.00 82.06 1037 GLN A N 1
ATOM 7727 C CA . GLN A 1 1037 ? 23.493 38.350 -11.860 1.00 82.06 1037 GLN A CA 1
ATOM 7728 C C . GLN A 1 1037 ? 23.394 36.815 -11.890 1.00 82.06 1037 GLN A C 1
ATOM 7730 O O . GLN A 1 1037 ? 22.345 36.295 -12.269 1.00 82.06 1037 GLN A O 1
ATOM 7735 N N . PRO A 1 1038 ? 24.420 36.084 -11.405 1.00 59.62 1038 PRO A N 1
ATOM 7736 C CA . PRO A 1 1038 ? 24.402 34.615 -11.336 1.00 59.62 1038 PRO A CA 1
ATOM 7737 C C . PRO A 1 1038 ? 23.250 34.038 -10.509 1.00 59.62 1038 PRO A C 1
ATOM 7739 O O . PRO A 1 1038 ? 22.864 32.891 -10.668 1.00 59.62 1038 PRO A O 1
ATOM 7742 N N . ASP A 1 1039 ? 22.694 34.841 -9.606 1.00 66.56 1039 ASP A N 1
ATOM 7743 C CA . ASP A 1 1039 ? 21.581 34.461 -8.748 1.00 66.56 1039 ASP A CA 1
ATOM 7744 C C . ASP A 1 1039 ? 20.208 34.645 -9.434 1.00 66.56 1039 ASP A C 1
ATOM 7746 O O . ASP A 1 1039 ? 19.170 34.578 -8.778 1.00 66.56 1039 ASP A O 1
ATOM 7750 N N . GLY A 1 1040 ? 20.184 34.939 -10.737 1.00 75.00 1040 GLY A N 1
ATOM 7751 C CA . GLY A 1 1040 ? 18.973 35.153 -11.531 1.00 75.00 1040 GLY A CA 1
ATOM 7752 C C . GLY A 1 1040 ? 18.347 36.543 -11.375 1.00 75.00 1040 GLY A C 1
ATOM 7753 O O . GLY A 1 1040 ? 17.300 36.809 -11.955 1.00 75.00 1040 GLY A O 1
ATOM 7754 N N . SER A 1 1041 ? 18.934 37.464 -10.601 1.00 86.19 1041 SER A N 1
ATOM 7755 C CA . SER A 1 1041 ? 18.422 38.842 -10.533 1.00 86.19 1041 SER A CA 1
ATOM 7756 C C . SER A 1 1041 ? 18.909 39.702 -11.711 1.00 86.19 1041 SER A C 1
ATOM 7758 O O . SER A 1 1041 ? 20.078 39.656 -12.087 1.00 86.19 1041 SER A O 1
ATOM 7760 N N . ILE A 1 1042 ? 18.029 40.536 -12.283 1.00 94.12 1042 ILE A N 1
ATOM 7761 C CA . ILE A 1 1042 ? 18.384 41.515 -13.331 1.00 94.12 1042 ILE A CA 1
ATOM 7762 C C . ILE A 1 1042 ? 18.412 42.907 -12.700 1.00 94.12 1042 ILE A C 1
ATOM 7764 O O . ILE A 1 1042 ? 17.384 43.391 -12.223 1.00 94.12 1042 ILE A O 1
ATOM 7768 N N . ARG A 1 1043 ? 19.570 43.574 -12.676 1.00 91.81 1043 ARG A N 1
ATOM 7769 C CA . ARG A 1 1043 ? 19.759 44.867 -11.995 1.00 91.81 1043 ARG A CA 1
ATOM 7770 C C . ARG A 1 1043 ? 19.934 46.009 -12.982 1.00 91.81 1043 ARG A C 1
ATOM 7772 O O . ARG A 1 1043 ? 20.576 45.861 -14.010 1.00 91.81 1043 ARG A O 1
ATOM 7779 N N . SER A 1 1044 ? 19.396 47.183 -12.670 1.00 89.62 1044 SER A N 1
ATOM 7780 C CA . SER A 1 1044 ? 19.667 48.391 -13.458 1.00 89.62 1044 SER A CA 1
ATOM 7781 C C . SER A 1 1044 ? 21.136 48.793 -13.312 1.00 89.62 1044 SER A C 1
ATOM 7783 O O . SER A 1 1044 ? 21.562 49.098 -12.198 1.00 89.62 1044 SER A O 1
ATOM 7785 N N . ALA A 1 1045 ? 21.879 48.913 -14.416 1.00 85.44 1045 ALA A N 1
ATOM 7786 C CA . ALA A 1 1045 ? 23.291 49.324 -14.391 1.00 85.44 1045 ALA A CA 1
ATOM 7787 C C . ALA A 1 1045 ? 23.503 50.745 -13.814 1.00 85.44 1045 ALA A C 1
ATOM 7789 O O . ALA A 1 1045 ? 24.581 51.099 -13.346 1.00 85.44 1045 ALA A O 1
ATOM 7790 N N . VAL A 1 1046 ? 22.451 51.576 -13.791 1.00 85.06 1046 VAL A N 1
ATOM 7791 C CA . VAL A 1 1046 ? 22.496 52.940 -13.230 1.00 85.06 1046 VAL A CA 1
ATOM 7792 C C . VAL A 1 1046 ? 22.418 52.952 -11.703 1.00 85.06 1046 VAL A C 1
ATOM 7794 O O . VAL A 1 1046 ? 22.987 53.835 -11.060 1.00 85.06 1046 VAL A O 1
ATOM 7797 N N . THR A 1 1047 ? 21.647 52.039 -11.108 1.00 81.19 1047 THR A N 1
ATOM 7798 C CA . THR A 1 1047 ? 21.241 52.140 -9.691 1.00 81.19 1047 THR A CA 1
ATOM 7799 C C . THR A 1 1047 ? 21.451 50.876 -8.866 1.00 81.19 1047 THR A C 1
ATOM 7801 O O . THR A 1 1047 ? 21.402 50.956 -7.640 1.00 81.19 1047 THR A O 1
ATOM 7804 N N . GLY A 1 1048 ? 21.672 49.726 -9.503 1.00 86.25 1048 GLY A N 1
ATOM 7805 C CA . GLY A 1 1048 ? 21.806 48.421 -8.858 1.00 86.25 1048 GLY A CA 1
ATOM 7806 C C . GLY A 1 1048 ? 20.501 47.835 -8.305 1.00 86.25 1048 GLY A C 1
ATOM 7807 O O . GLY A 1 1048 ? 20.548 46.807 -7.638 1.00 86.25 1048 GLY A O 1
ATOM 7808 N N . VAL A 1 1049 ? 19.347 48.473 -8.538 1.00 90.81 1049 VAL A N 1
ATOM 7809 C CA . VAL A 1 1049 ? 18.031 47.967 -8.099 1.00 90.81 1049 VAL A CA 1
ATOM 7810 C C . VAL A 1 1049 ? 17.470 46.954 -9.104 1.00 90.81 1049 VAL A C 1
ATOM 7812 O O . VAL A 1 1049 ? 17.811 47.011 -10.287 1.00 90.81 1049 VAL A O 1
ATOM 7815 N N . CYS A 1 1050 ? 16.624 46.037 -8.638 1.00 94.06 1050 CYS A N 1
ATOM 7816 C CA . CYS A 1 1050 ? 16.206 44.849 -9.377 1.00 94.06 1050 CYS A CA 1
ATOM 7817 C C . CYS A 1 1050 ? 14.978 45.102 -10.264 1.00 94.06 1050 CYS A C 1
ATOM 7819 O O . CYS A 1 1050 ? 14.102 45.906 -9.931 1.00 94.06 1050 CYS A O 1
ATOM 7821 N N . MET A 1 1051 ? 14.921 44.399 -11.393 1.00 96.00 1051 MET A N 1
ATOM 7822 C CA . MET A 1 1051 ? 13.723 44.226 -12.208 1.00 96.00 1051 MET A CA 1
ATOM 7823 C C . MET A 1 1051 ? 12.774 43.259 -11.492 1.00 96.00 1051 MET A C 1
ATOM 7825 O O . MET A 1 1051 ? 13.157 42.142 -11.147 1.00 96.00 1051 MET A O 1
ATOM 7829 N N . ASP A 1 1052 ? 11.552 43.716 -11.243 1.00 96.31 1052 ASP A N 1
ATOM 7830 C CA . ASP A 1 1052 ? 10.609 43.109 -10.306 1.00 96.31 1052 ASP A CA 1
ATOM 7831 C C . ASP A 1 1052 ? 9.236 42.921 -10.966 1.00 96.31 1052 ASP A C 1
ATOM 7833 O O . ASP A 1 1052 ? 8.735 43.826 -11.652 1.00 96.31 1052 ASP A O 1
ATOM 7837 N N . ALA A 1 1053 ? 8.635 41.747 -10.752 1.00 96.25 1053 ALA A N 1
ATOM 7838 C CA . ALA A 1 1053 ? 7.224 41.516 -11.030 1.00 96.25 1053 ALA A CA 1
ATOM 7839 C C . ALA A 1 1053 ? 6.366 42.146 -9.920 1.00 96.25 1053 ALA A C 1
ATOM 7841 O O . ALA A 1 1053 ? 6.386 41.696 -8.770 1.00 96.25 1053 ALA A O 1
ATOM 7842 N N . TRP A 1 1054 ? 5.616 43.193 -10.288 1.00 94.06 1054 TRP A N 1
ATOM 7843 C CA . TRP A 1 1054 ? 4.956 44.112 -9.358 1.00 94.06 1054 TRP A CA 1
ATOM 7844 C C . TRP A 1 1054 ? 4.097 43.395 -8.311 1.00 94.06 1054 TRP A C 1
ATOM 7846 O O . TRP A 1 1054 ? 3.239 42.582 -8.652 1.00 94.06 1054 TRP A O 1
ATOM 7856 N N . GLU A 1 1055 ? 4.299 43.752 -7.037 1.00 90.19 1055 GLU A N 1
ATOM 7857 C CA . GLU A 1 1055 ? 3.588 43.181 -5.876 1.00 90.19 1055 GLU A CA 1
ATOM 7858 C C . GLU A 1 1055 ? 3.748 41.656 -5.722 1.00 90.19 1055 GLU A C 1
ATOM 7860 O O . GLU A 1 1055 ? 2.950 41.025 -5.034 1.00 90.19 1055 GLU A O 1
ATOM 7865 N N . ALA A 1 1056 ? 4.785 41.068 -6.335 1.00 87.06 1056 ALA A N 1
ATOM 7866 C CA . ALA A 1 1056 ? 5.003 39.623 -6.405 1.00 87.06 1056 ALA A CA 1
ATOM 7867 C C . ALA A 1 1056 ? 3.825 38.845 -7.026 1.00 87.06 1056 ALA A C 1
ATOM 7869 O O . ALA A 1 1056 ? 3.650 37.655 -6.768 1.00 87.06 1056 ALA A O 1
ATOM 7870 N N . ALA A 1 1057 ? 3.006 39.508 -7.848 1.00 92.44 1057 ALA A N 1
ATOM 7871 C CA . ALA A 1 1057 ? 1.909 38.858 -8.549 1.00 92.44 1057 ALA A CA 1
ATOM 7872 C C . ALA A 1 1057 ? 2.431 37.961 -9.687 1.00 92.44 1057 ALA A C 1
ATOM 7874 O O . ALA A 1 1057 ? 3.410 38.282 -10.358 1.00 92.44 1057 ALA A O 1
ATOM 7875 N N . THR A 1 1058 ? 1.751 36.839 -9.923 1.00 92.94 1058 THR A N 1
ATOM 7876 C CA . THR A 1 1058 ? 2.178 35.803 -10.883 1.00 92.94 1058 THR A CA 1
ATOM 7877 C C . THR A 1 1058 ? 1.265 35.685 -12.105 1.00 92.94 1058 THR A C 1
ATOM 7879 O O . THR A 1 1058 ? 1.535 34.889 -12.998 1.00 92.94 1058 THR A O 1
ATOM 7882 N N . SER A 1 1059 ? 0.183 36.467 -12.181 1.00 93.31 1059 SER A N 1
ATOM 7883 C CA . SER A 1 1059 ? -0.810 36.397 -13.262 1.00 93.31 1059 SER A CA 1
ATOM 7884 C C . SER A 1 1059 ? -0.368 37.099 -14.554 1.00 93.31 1059 SER A C 1
ATOM 7886 O O . SER A 1 1059 ? 0.348 38.103 -14.502 1.00 93.31 1059 SER A O 1
ATOM 7888 N N . ASN A 1 1060 ? -0.889 36.659 -15.706 1.00 94.38 1060 ASN A N 1
ATOM 7889 C CA . ASN A 1 1060 ? -0.763 37.373 -16.984 1.00 94.38 1060 ASN A CA 1
ATOM 7890 C C . ASN A 1 1060 ? -1.181 38.846 -16.869 1.00 94.38 1060 ASN A C 1
ATOM 7892 O O . ASN A 1 1060 ? -2.221 39.176 -16.296 1.00 94.38 1060 ASN A O 1
ATOM 7896 N N . GLY A 1 1061 ? -0.383 39.740 -17.448 1.00 92.81 1061 GLY A N 1
ATOM 7897 C CA . GLY A 1 1061 ? -0.601 41.185 -17.378 1.00 92.81 1061 GLY A CA 1
ATOM 7898 C C . GLY A 1 1061 ? 0.006 41.861 -16.147 1.00 92.81 1061 GLY A C 1
ATOM 7899 O O . GLY A 1 1061 ? -0.090 43.089 -16.039 1.00 92.81 1061 GLY A O 1
ATOM 7900 N N . THR A 1 1062 ? 0.644 41.111 -15.239 1.00 97.25 1062 THR A N 1
ATOM 7901 C CA . THR A 1 1062 ? 1.402 41.694 -14.120 1.00 97.25 1062 THR A CA 1
ATOM 7902 C C . THR A 1 1062 ? 2.509 42.586 -14.662 1.00 97.25 1062 THR A C 1
ATOM 7904 O O . THR A 1 1062 ? 3.220 42.219 -15.588 1.00 97.25 1062 THR A O 1
ATOM 7907 N N . ARG A 1 1063 ? 2.649 43.787 -14.108 1.00 96.62 1063 ARG A N 1
ATOM 7908 C CA . ARG A 1 1063 ? 3.560 44.813 -14.624 1.00 96.62 1063 ARG A CA 1
ATOM 7909 C C . ARG A 1 1063 ? 4.990 44.596 -14.152 1.00 96.62 1063 ARG A C 1
ATOM 7911 O O . ARG A 1 1063 ? 5.195 44.209 -13.008 1.00 96.62 1063 ARG A O 1
ATOM 7918 N N . ILE A 1 1064 ? 5.954 44.974 -14.989 1.00 97.88 1064 ILE A N 1
ATOM 7919 C CA . ILE A 1 1064 ? 7.373 44.973 -14.623 1.00 97.88 1064 ILE A CA 1
ATOM 7920 C C . ILE A 1 1064 ? 7.846 46.387 -14.282 1.00 97.88 1064 ILE A C 1
ATOM 7922 O O . ILE A 1 1064 ? 7.563 47.359 -15.001 1.00 97.88 1064 ILE A O 1
ATOM 7926 N N . ALA A 1 1065 ? 8.550 46.514 -13.160 1.00 96.06 1065 ALA A N 1
ATOM 7927 C CA . ALA A 1 1065 ? 9.066 47.780 -12.652 1.00 96.06 1065 ALA A CA 1
ATOM 7928 C C . ALA A 1 1065 ? 10.402 47.599 -11.916 1.00 96.06 1065 ALA A C 1
ATOM 7930 O O . ALA A 1 1065 ? 10.815 46.489 -11.602 1.00 96.06 1065 ALA A O 1
ATOM 7931 N N . LEU A 1 1066 ? 11.078 48.711 -11.623 1.00 95.75 1066 LEU A N 1
ATOM 7932 C CA . LEU A 1 1066 ? 12.220 48.721 -10.712 1.00 95.75 1066 LEU A CA 1
ATOM 7933 C C . LEU A 1 1066 ? 11.759 48.619 -9.257 1.00 95.75 1066 LEU A C 1
ATOM 7935 O O . LEU A 1 1066 ? 10.916 49.407 -8.820 1.00 95.75 1066 LEU A O 1
ATOM 7939 N N . TRP A 1 1067 ? 12.390 47.753 -8.471 1.00 95.00 1067 TRP A N 1
ATOM 7940 C CA . TRP A 1 1067 ? 12.196 47.670 -7.025 1.00 95.00 1067 TRP A CA 1
ATOM 7941 C C . TRP A 1 1067 ? 13.511 47.359 -6.303 1.00 95.00 1067 TRP A C 1
ATOM 7943 O O . TRP A 1 1067 ? 14.491 46.937 -6.914 1.00 95.00 1067 TRP A O 1
ATOM 7953 N N . TRP A 1 1068 ? 13.586 47.634 -5.000 1.00 91.50 1068 TRP A N 1
ATOM 7954 C CA . TRP A 1 1068 ? 14.796 47.311 -4.238 1.00 91.50 1068 TRP A CA 1
ATOM 7955 C C . TRP A 1 1068 ? 14.994 45.791 -4.218 1.00 91.50 1068 TRP A C 1
ATOM 7957 O O . TRP A 1 1068 ? 14.021 45.054 -4.095 1.00 91.50 1068 TRP A O 1
ATOM 7967 N N . CYS A 1 1069 ? 16.240 45.334 -4.350 1.00 92.00 1069 CYS A N 1
ATOM 7968 C CA . CYS A 1 1069 ? 16.542 43.906 -4.399 1.00 92.00 1069 CYS A CA 1
ATOM 7969 C C . CYS A 1 1069 ? 16.280 43.251 -3.033 1.00 92.00 1069 CYS A C 1
ATOM 7971 O O . CYS A 1 1069 ? 17.009 43.529 -2.077 1.00 92.00 1069 CYS A O 1
ATOM 7973 N N . SER A 1 1070 ? 15.249 42.413 -2.936 1.00 84.69 1070 SER A N 1
ATOM 7974 C CA . SER A 1 1070 ? 14.887 41.649 -1.738 1.00 84.69 1070 SER A CA 1
ATOM 7975 C C . SER A 1 1070 ? 15.448 40.230 -1.746 1.00 84.69 1070 SER A C 1
ATOM 7977 O O . SER A 1 1070 ? 15.668 39.659 -0.681 1.00 84.69 1070 SER A O 1
ATOM 7979 N N . GLY A 1 1071 ? 15.748 39.699 -2.935 1.00 82.44 1071 GLY A N 1
ATOM 7980 C CA . GLY A 1 1071 ? 16.195 38.320 -3.134 1.00 82.44 1071 GLY A CA 1
ATOM 7981 C C . GLY A 1 1071 ? 15.050 37.307 -3.235 1.00 82.44 1071 GLY A C 1
ATOM 7982 O O . GLY A 1 1071 ? 15.333 36.127 -3.449 1.00 82.44 1071 GLY A O 1
ATOM 7983 N N . ASP A 1 1072 ? 13.802 37.771 -3.122 1.00 83.69 1072 ASP A N 1
ATOM 7984 C CA . ASP A 1 1072 ? 12.588 36.966 -3.245 1.00 83.69 1072 ASP A CA 1
ATOM 7985 C C . ASP A 1 1072 ? 12.363 36.495 -4.691 1.00 83.69 1072 ASP A C 1
ATOM 7987 O O . ASP A 1 1072 ? 12.863 37.087 -5.652 1.00 83.69 1072 ASP A O 1
ATOM 7991 N N . ALA A 1 1073 ? 11.576 35.430 -4.853 1.00 84.25 1073 ALA A N 1
ATOM 7992 C CA . ALA A 1 1073 ? 11.398 34.739 -6.131 1.00 84.25 1073 ALA A CA 1
ATOM 7993 C C . ALA A 1 1073 ? 10.804 35.617 -7.257 1.00 84.25 1073 ALA A C 1
ATOM 7995 O O . ALA A 1 1073 ? 11.072 35.369 -8.429 1.00 84.25 1073 ALA A O 1
ATOM 7996 N N . ASN A 1 1074 ? 10.051 36.679 -6.940 1.00 91.25 1074 ASN A N 1
ATOM 7997 C CA . ASN A 1 1074 ? 9.471 37.598 -7.933 1.00 91.25 1074 ASN A CA 1
ATOM 7998 C C . ASN A 1 1074 ? 10.487 38.586 -8.555 1.00 91.25 1074 ASN A C 1
ATOM 8000 O O . ASN A 1 1074 ? 10.123 39.391 -9.415 1.00 91.25 1074 ASN A O 1
ATOM 8004 N N . GLN A 1 1075 ? 11.749 38.534 -8.118 1.00 95.38 1075 GLN A N 1
ATOM 8005 C CA . GLN A 1 1075 ? 12.889 39.264 -8.688 1.00 95.38 1075 GLN A CA 1
ATOM 8006 C C . GLN A 1 1075 ? 13.930 38.326 -9.316 1.00 95.38 1075 GLN A C 1
ATOM 8008 O O . GLN A 1 1075 ? 15.030 38.766 -9.665 1.00 95.38 1075 GLN A O 1
ATOM 8013 N N . ARG A 1 1076 ? 13.602 37.033 -9.420 1.00 89.50 1076 ARG A N 1
ATOM 8014 C CA . ARG A 1 1076 ? 14.447 35.988 -9.995 1.00 89.50 1076 ARG A CA 1
ATOM 8015 C C . ARG A 1 1076 ? 13.936 35.635 -11.384 1.00 89.50 1076 ARG A C 1
ATOM 8017 O O . ARG A 1 1076 ? 12.741 35.408 -11.576 1.00 89.50 1076 ARG A O 1
ATOM 8024 N N . TRP A 1 1077 ? 14.856 35.580 -12.330 1.00 88.19 1077 TRP A N 1
ATOM 8025 C CA . TRP A 1 1077 ? 14.597 35.380 -13.742 1.00 88.19 1077 TRP A CA 1
ATOM 8026 C C . TRP A 1 1077 ? 15.536 34.299 -14.272 1.00 88.19 1077 TRP A C 1
ATOM 8028 O O . TRP A 1 1077 ? 16.749 34.383 -14.082 1.00 88.19 1077 TRP A O 1
ATOM 8038 N N . MET A 1 1078 ? 14.965 33.289 -14.916 1.00 80.75 1078 MET A N 1
ATOM 8039 C CA . MET A 1 1078 ? 15.691 32.267 -15.662 1.00 80.75 1078 MET A CA 1
ATOM 8040 C C . MET A 1 1078 ? 15.802 32.696 -17.118 1.00 80.75 1078 MET A C 1
ATOM 8042 O O . MET A 1 1078 ? 14.861 33.257 -17.682 1.00 80.75 1078 MET A O 1
ATOM 8046 N N . PHE A 1 1079 ? 16.962 32.442 -17.705 1.00 72.38 1079 PHE A N 1
ATOM 8047 C CA . PHE A 1 1079 ? 17.219 32.655 -19.119 1.00 72.38 1079 PHE A CA 1
ATOM 8048 C C . PHE A 1 1079 ? 17.222 31.276 -19.768 1.00 72.38 1079 PHE A C 1
ATOM 8050 O O . PHE A 1 1079 ? 18.169 30.524 -19.584 1.00 72.38 1079 PHE A O 1
ATOM 8057 N N . ASP A 1 1080 ? 16.132 30.934 -20.445 1.00 65.94 1080 ASP A N 1
ATOM 8058 C CA . ASP A 1 1080 ? 16.000 29.672 -21.175 1.00 65.94 1080 ASP A CA 1
ATOM 8059 C C . ASP A 1 1080 ? 16.595 29.849 -22.582 1.00 65.94 1080 ASP A C 1
ATOM 8061 O O . ASP A 1 1080 ? 16.178 30.755 -23.325 1.00 65.94 1080 ASP A O 1
ATOM 8065 N N . GLY A 1 1081 ? 17.617 29.042 -22.891 1.00 58.00 1081 GLY A N 1
ATOM 8066 C CA . GLY A 1 1081 ? 18.419 29.133 -24.112 1.00 58.00 1081 GLY A CA 1
ATOM 8067 C C . GLY A 1 1081 ? 19.349 27.947 -24.402 1.00 58.00 1081 GLY A C 1
ATOM 8068 O O . GLY A 1 1081 ? 20.241 28.121 -25.223 1.00 58.00 1081 GLY A O 1
ATOM 8069 N N . ASP A 1 1082 ? 19.161 26.785 -23.773 1.00 57.78 1082 ASP A N 1
ATOM 8070 C CA . ASP A 1 1082 ? 20.007 25.603 -23.975 1.00 57.78 1082 ASP A CA 1
ATOM 8071 C C . ASP A 1 1082 ? 19.123 24.349 -24.132 1.00 57.78 1082 ASP A C 1
ATOM 8073 O O . ASP A 1 1082 ? 18.242 24.106 -23.307 1.00 57.78 1082 ASP A O 1
ATOM 8077 N N . MET A 1 1083 ? 19.311 23.593 -25.222 1.00 51.72 1083 MET A N 1
ATOM 8078 C CA . MET A 1 1083 ? 18.526 22.400 -25.577 1.00 51.72 1083 MET A CA 1
ATOM 8079 C C . MET A 1 1083 ? 19.377 21.132 -25.773 1.00 51.72 1083 MET A C 1
ATOM 8081 O O . MET A 1 1083 ? 18.805 20.097 -26.111 1.00 51.72 1083 MET A O 1
ATOM 8085 N N . GLU A 1 1084 ? 20.694 21.165 -25.551 1.00 56.62 1084 GLU A N 1
ATOM 8086 C CA . GLU A 1 1084 ? 21.581 20.018 -25.811 1.00 56.62 1084 GLU A CA 1
ATOM 8087 C C . GLU A 1 1084 ? 22.156 19.441 -24.507 1.00 56.62 1084 GLU A C 1
ATOM 8089 O O . GLU A 1 1084 ? 22.394 20.160 -23.544 1.00 56.62 1084 GLU A O 1
ATOM 8094 N N . ALA A 1 1085 ? 22.271 18.113 -24.436 1.00 68.12 1085 ALA A N 1
ATOM 8095 C CA . ALA A 1 1085 ? 22.879 17.414 -23.303 1.00 68.12 1085 ALA A CA 1
ATOM 8096 C C . ALA A 1 1085 ? 24.407 17.338 -23.493 1.00 68.12 1085 ALA A C 1
ATOM 8098 O O . ALA A 1 1085 ? 24.870 17.325 -24.639 1.00 68.12 1085 ALA A O 1
ATOM 8099 N N . PRO A 1 1086 ? 25.195 17.210 -22.409 1.00 82.69 1086 PRO A N 1
ATOM 8100 C CA . PRO A 1 1086 ? 26.640 17.078 -22.526 1.00 82.69 1086 PRO A CA 1
ATOM 8101 C C . PRO A 1 1086 ? 27.009 15.795 -23.281 1.00 82.69 1086 PRO A C 1
ATOM 8103 O O . PRO A 1 1086 ? 26.301 14.791 -23.235 1.00 82.69 1086 PRO A O 1
ATOM 8106 N N . THR A 1 1087 ? 28.156 15.808 -23.951 1.00 89.50 1087 THR A N 1
ATOM 8107 C CA . THR A 1 1087 ? 28.720 14.652 -24.665 1.00 89.50 1087 THR A CA 1
ATOM 8108 C C . THR A 1 1087 ? 29.854 14.032 -23.861 1.00 89.50 1087 THR A C 1
ATOM 8110 O O . THR A 1 1087 ? 30.581 14.746 -23.166 1.00 89.50 1087 THR A O 1
ATOM 8113 N N . VAL A 1 1088 ? 30.023 12.712 -23.958 1.00 91.44 1088 VAL A N 1
ATOM 8114 C CA . VAL A 1 1088 ? 31.087 11.954 -23.283 1.00 91.44 1088 VAL A CA 1
ATOM 8115 C C . VAL A 1 1088 ? 31.842 11.063 -24.262 1.00 91.44 1088 VAL A C 1
ATOM 8117 O O . VAL A 1 1088 ? 31.340 10.744 -25.331 1.00 91.44 1088 VAL A O 1
ATOM 8120 N N . SER A 1 1089 ? 33.078 10.703 -23.920 1.00 92.50 1089 SER A N 1
ATOM 8121 C CA . SER A 1 1089 ? 33.891 9.749 -24.674 1.00 92.50 1089 SER A CA 1
ATOM 8122 C C . SER A 1 1089 ? 34.911 9.061 -23.767 1.00 92.50 1089 SER A C 1
ATOM 8124 O O . SER A 1 1089 ? 35.667 9.721 -23.050 1.00 92.50 1089 SER A O 1
ATOM 8126 N N . LEU A 1 1090 ? 34.967 7.730 -23.795 1.00 91.56 1090 LEU A N 1
ATOM 8127 C CA . LEU A 1 1090 ? 36.001 6.965 -23.097 1.00 91.56 1090 LEU A CA 1
ATOM 8128 C C . LEU A 1 1090 ? 37.297 6.953 -23.911 1.00 91.56 1090 LEU A C 1
ATOM 8130 O O . LEU A 1 1090 ? 37.329 6.550 -25.071 1.00 91.56 1090 LEU A O 1
ATOM 8134 N N . THR A 1 1091 ? 38.397 7.364 -23.287 1.00 89.00 1091 THR A N 1
ATOM 8135 C CA . THR A 1 1091 ? 39.738 7.353 -23.888 1.00 89.00 1091 THR A CA 1
ATOM 8136 C C . THR A 1 1091 ? 40.617 6.210 -23.377 1.00 89.00 1091 THR A C 1
ATOM 8138 O O . THR A 1 1091 ? 41.616 5.871 -24.016 1.00 89.00 1091 THR A O 1
ATOM 8141 N N . SER A 1 1092 ? 40.260 5.590 -22.249 1.00 84.06 1092 SER A N 1
ATOM 8142 C CA . SER A 1 1092 ? 40.885 4.371 -21.723 1.00 84.06 1092 SER A CA 1
ATOM 8143 C C . SER A 1 1092 ? 39.910 3.650 -20.782 1.00 84.06 1092 SER A C 1
ATOM 8145 O O . SER A 1 1092 ? 39.241 4.347 -20.026 1.00 84.06 1092 SER A O 1
ATOM 8147 N N . PRO A 1 1093 ? 39.852 2.306 -20.751 1.00 80.50 1093 PRO A N 1
ATOM 8148 C CA . PRO A 1 1093 ? 40.552 1.380 -21.642 1.00 80.50 1093 PRO A CA 1
ATOM 8149 C C . PRO A 1 1093 ? 40.015 1.461 -23.080 1.00 80.50 1093 PRO A C 1
ATOM 8151 O O . PRO A 1 1093 ? 38.853 1.762 -23.301 1.00 80.50 1093 PRO A O 1
ATOM 8154 N N . ALA A 1 1094 ? 40.882 1.219 -24.065 1.00 75.75 1094 ALA A N 1
ATOM 8155 C CA . ALA A 1 1094 ? 40.517 1.200 -25.491 1.00 75.75 1094 ALA A CA 1
ATOM 8156 C C . ALA A 1 1094 ? 40.435 -0.235 -26.062 1.00 75.75 1094 ALA A C 1
ATOM 8158 O O . ALA A 1 1094 ? 40.413 -0.430 -27.276 1.00 75.75 1094 ALA A O 1
ATOM 8159 N N . GLY A 1 1095 ? 40.475 -1.237 -25.179 1.00 84.31 1095 GLY A N 1
ATOM 8160 C CA . GLY A 1 1095 ? 40.498 -2.672 -25.462 1.00 84.31 1095 GLY A CA 1
ATOM 8161 C C . GLY A 1 1095 ? 40.982 -3.456 -24.241 1.00 84.31 1095 GLY A C 1
ATOM 8162 O O . GLY A 1 1095 ? 41.198 -2.866 -23.179 1.00 84.31 1095 GLY A O 1
ATOM 8163 N N . ASP A 1 1096 ? 41.201 -4.759 -24.413 1.00 85.00 1096 ASP A N 1
ATOM 8164 C CA . ASP A 1 1096 ? 41.687 -5.646 -23.351 1.00 85.00 1096 ASP A CA 1
ATOM 8165 C C . ASP A 1 1096 ? 43.000 -5.156 -22.733 1.00 85.00 1096 ASP A C 1
ATOM 8167 O O . ASP A 1 1096 ? 43.927 -4.689 -23.411 1.00 85.00 1096 ASP A O 1
ATOM 8171 N N . VAL A 1 1097 ? 43.103 -5.302 -21.417 1.00 81.56 1097 VAL A N 1
ATOM 8172 C CA . VAL A 1 1097 ? 44.192 -4.761 -20.610 1.00 81.56 1097 VAL A CA 1
ATOM 8173 C C . VAL A 1 1097 ? 45.038 -5.912 -20.076 1.00 81.56 1097 VAL A C 1
ATOM 8175 O O . VAL A 1 1097 ? 44.599 -6.716 -19.268 1.00 81.56 1097 VAL A O 1
ATOM 8178 N N . SER A 1 1098 ? 46.299 -6.002 -20.503 1.00 79.38 1098 SER A N 1
ATOM 8179 C CA . SER A 1 1098 ? 47.256 -7.003 -19.996 1.00 79.38 1098 SER A CA 1
ATOM 8180 C C . SER A 1 1098 ? 48.051 -6.470 -18.801 1.00 79.38 1098 SER A C 1
ATOM 8182 O O . SER A 1 1098 ? 49.251 -6.197 -18.908 1.00 79.38 1098 SER A O 1
ATOM 8184 N N . ALA A 1 1099 ? 47.374 -6.276 -17.672 1.00 77.44 1099 ALA A N 1
ATOM 8185 C CA . ALA A 1 1099 ? 47.944 -5.759 -16.429 1.00 77.44 1099 ALA A CA 1
ATOM 8186 C C . ALA A 1 1099 ? 47.132 -6.233 -15.208 1.00 77.44 1099 ALA A C 1
ATOM 8188 O O . ALA A 1 1099 ? 46.096 -6.867 -15.355 1.00 77.44 1099 ALA A O 1
ATOM 8189 N N . ASN A 1 1100 ? 47.601 -5.900 -14.000 1.00 79.50 1100 ASN A N 1
ATOM 8190 C CA . ASN A 1 1100 ? 46.881 -6.169 -12.743 1.00 79.50 1100 ASN A CA 1
ATOM 8191 C C . ASN A 1 1100 ? 46.077 -4.935 -12.256 1.00 79.50 1100 ASN A C 1
ATOM 8193 O O . ASN A 1 1100 ? 45.572 -4.910 -11.136 1.00 79.50 1100 ASN A O 1
ATOM 8197 N N . GLU A 1 1101 ? 45.999 -3.884 -13.078 1.00 84.69 1101 GLU A N 1
ATOM 8198 C CA . GLU A 1 1101 ? 45.234 -2.653 -12.851 1.00 84.69 1101 GLU A CA 1
ATOM 8199 C C . GLU A 1 1101 ? 44.753 -2.080 -14.194 1.00 84.69 1101 GLU A C 1
ATOM 8201 O O . GLU A 1 1101 ? 45.404 -2.283 -15.221 1.00 84.69 1101 GLU A O 1
ATOM 8206 N N . VAL A 1 1102 ? 43.633 -1.359 -14.186 1.00 88.94 1102 VAL A N 1
ATOM 8207 C CA . VAL A 1 1102 ? 43.058 -0.665 -15.347 1.00 88.94 1102 VAL A CA 1
ATOM 8208 C C . VAL A 1 1102 ? 42.955 0.831 -15.068 1.00 88.94 1102 VAL A C 1
ATOM 8210 O O . VAL A 1 1102 ? 42.576 1.236 -13.972 1.00 88.94 1102 VAL A O 1
ATOM 8213 N N . THR A 1 1103 ? 43.281 1.661 -16.058 1.00 91.69 1103 THR A N 1
ATOM 8214 C CA . THR A 1 1103 ? 43.029 3.106 -16.010 1.00 91.69 1103 THR A CA 1
ATOM 8215 C C . THR A 1 1103 ? 41.802 3.436 -16.848 1.00 91.69 1103 THR A C 1
ATOM 8217 O O . THR A 1 1103 ? 41.784 3.159 -18.049 1.00 91.69 1103 THR A O 1
ATOM 8220 N N . VAL A 1 1104 ? 40.806 4.042 -16.211 1.00 92.81 1104 VAL A N 1
ATOM 8221 C CA . VAL A 1 1104 ? 39.580 4.550 -16.820 1.00 92.81 1104 VAL A CA 1
ATOM 8222 C C . VAL A 1 1104 ? 39.709 6.054 -17.015 1.00 92.81 1104 VAL A C 1
ATOM 8224 O O . VAL A 1 1104 ? 39.862 6.782 -16.035 1.00 92.81 1104 VAL A O 1
ATOM 8227 N N . ASN A 1 1105 ? 39.630 6.506 -18.265 1.00 93.81 1105 ASN A N 1
ATOM 8228 C CA . ASN A 1 1105 ? 39.693 7.914 -18.637 1.00 93.81 1105 ASN A CA 1
ATOM 8229 C C . ASN A 1 1105 ? 38.482 8.297 -19.486 1.00 93.81 1105 ASN A C 1
ATOM 8231 O O . ASN A 1 1105 ? 38.286 7.711 -20.546 1.00 93.81 1105 ASN A O 1
ATOM 8235 N N . VAL A 1 1106 ? 37.711 9.296 -19.057 1.00 94.88 1106 VAL A N 1
ATOM 8236 C CA . VAL A 1 1106 ? 36.503 9.777 -19.748 1.00 94.88 1106 VAL A CA 1
ATOM 8237 C C . VAL A 1 1106 ? 36.622 11.275 -19.991 1.00 94.88 1106 VAL A C 1
ATOM 8239 O O . VAL A 1 1106 ? 36.748 12.037 -19.038 1.00 94.88 1106 VAL A O 1
ATOM 8242 N N . ASP A 1 1107 ? 36.546 11.700 -21.246 1.00 94.31 1107 ASP A N 1
ATOM 8243 C CA . ASP A 1 1107 ? 36.477 13.108 -21.637 1.00 94.31 1107 ASP A CA 1
ATOM 8244 C C . ASP A 1 1107 ? 35.019 13.509 -21.882 1.00 94.31 1107 ASP A C 1
ATOM 8246 O O . ASP A 1 1107 ? 34.252 12.736 -22.451 1.00 94.31 1107 ASP A O 1
ATOM 8250 N N . ALA A 1 1108 ? 34.634 14.721 -21.485 1.00 90.81 1108 ALA A N 1
ATOM 8251 C CA . ALA A 1 1108 ? 33.293 15.260 -21.688 1.00 90.81 1108 ALA A CA 1
ATOM 8252 C C . ALA A 1 1108 ? 33.327 16.690 -22.238 1.00 90.81 1108 ALA A C 1
ATOM 8254 O O . ALA A 1 1108 ? 34.261 17.449 -21.947 1.00 90.81 1108 ALA A O 1
ATOM 8255 N N . SER A 1 1109 ? 32.295 17.078 -22.995 1.00 85.69 1109 SER A N 1
ATOM 8256 C CA . SER A 1 1109 ? 32.120 18.444 -23.504 1.00 85.69 1109 SER A CA 1
ATOM 8257 C C . SER A 1 1109 ? 30.666 18.917 -23.531 1.00 85.69 1109 SER A C 1
ATOM 8259 O O . SER A 1 1109 ? 29.763 18.112 -23.729 1.00 85.69 1109 SER A O 1
ATOM 8261 N N . ASP A 1 1110 ? 30.457 20.216 -23.324 1.00 80.75 1110 ASP A N 1
ATOM 8262 C CA . ASP A 1 1110 ? 29.147 20.871 -23.252 1.00 80.75 1110 ASP A CA 1
ATOM 8263 C C . ASP A 1 1110 ? 29.256 22.345 -23.681 1.00 80.75 1110 ASP A C 1
ATOM 8265 O O . ASP A 1 1110 ? 30.282 22.990 -23.439 1.00 80.75 1110 ASP A O 1
ATOM 8269 N N . ASP A 1 1111 ? 28.230 22.895 -24.325 1.00 63.91 1111 ASP A N 1
ATOM 8270 C CA . ASP A 1 1111 ? 28.235 24.259 -24.865 1.00 63.91 1111 ASP A CA 1
ATOM 8271 C C . ASP A 1 1111 ? 27.960 25.340 -23.801 1.00 63.91 1111 ASP A C 1
ATOM 8273 O O . ASP A 1 1111 ? 28.368 26.498 -23.982 1.00 63.91 1111 ASP A O 1
ATOM 8277 N N . VAL A 1 1112 ? 27.363 24.969 -22.662 1.00 62.97 1112 VAL A N 1
ATOM 8278 C CA . VAL A 1 1112 ? 27.013 25.873 -21.549 1.00 62.97 1112 VAL A CA 1
ATOM 8279 C C . VAL A 1 1112 ? 27.795 25.576 -20.259 1.00 62.97 1112 VAL A C 1
ATOM 8281 O O . VAL A 1 1112 ? 27.928 26.455 -19.399 1.00 62.97 1112 VAL A O 1
ATOM 8284 N N . GLY A 1 1113 ? 28.433 24.411 -20.164 1.00 73.31 1113 GLY A N 1
ATOM 8285 C CA . GLY A 1 1113 ? 29.427 24.040 -19.161 1.00 73.31 1113 GLY A CA 1
ATOM 8286 C C . GLY A 1 1113 ? 29.063 22.792 -18.355 1.00 73.31 1113 GLY A C 1
ATOM 8287 O O . GLY A 1 1113 ? 27.908 22.532 -18.030 1.00 73.31 1113 GLY A O 1
ATOM 8288 N N . LEU A 1 1114 ? 30.089 22.044 -17.947 1.00 77.62 1114 LEU A N 1
ATOM 8289 C CA . LEU A 1 1114 ? 29.960 20.783 -17.217 1.00 77.62 1114 LEU A CA 1
ATOM 8290 C C . LEU A 1 1114 ? 29.955 20.968 -15.695 1.00 77.62 1114 LEU A C 1
ATOM 8292 O O . LEU A 1 1114 ? 30.594 21.873 -15.149 1.00 77.62 1114 LEU A O 1
ATOM 8296 N N . LYS A 1 1115 ? 29.283 20.041 -15.011 1.00 83.44 1115 LYS A N 1
ATOM 8297 C CA . LYS A 1 1115 ? 29.193 19.930 -13.551 1.00 83.44 1115 LYS A CA 1
ATOM 8298 C C . LYS A 1 1115 ? 29.937 18.711 -13.002 1.00 83.44 1115 LYS A C 1
ATOM 8300 O O . LYS A 1 1115 ? 30.644 18.851 -12.007 1.00 83.44 1115 LYS A O 1
ATOM 8305 N N . SER A 1 1116 ? 29.810 17.535 -13.616 1.00 90.44 1116 SER A N 1
ATOM 8306 C CA . SER A 1 1116 ? 30.473 16.305 -13.145 1.00 90.44 1116 SER A CA 1
ATOM 8307 C C . SER A 1 1116 ? 30.626 15.261 -14.249 1.00 90.44 1116 SER A C 1
ATOM 8309 O O . SER A 1 1116 ? 29.838 15.250 -15.190 1.00 90.44 1116 SER A O 1
ATOM 8311 N N . ILE A 1 1117 ? 31.607 14.368 -14.103 1.00 95.56 1117 ILE A N 1
ATOM 8312 C CA . ILE A 1 1117 ? 31.839 13.196 -14.966 1.00 95.56 1117 ILE A CA 1
ATOM 8313 C C . ILE A 1 1117 ? 31.973 11.957 -14.068 1.00 95.56 1117 ILE A C 1
ATOM 8315 O O . ILE A 1 1117 ? 32.687 12.021 -13.062 1.00 95.56 1117 ILE A O 1
ATOM 8319 N N . SER A 1 1118 ? 31.321 10.846 -14.410 1.00 93.88 1118 SER A N 1
ATOM 8320 C CA . SER A 1 1118 ? 31.368 9.569 -13.682 1.00 93.88 1118 SER A CA 1
ATOM 8321 C C . SER A 1 1118 ? 31.787 8.408 -14.582 1.00 93.88 1118 SER A C 1
ATOM 8323 O O . SER A 1 1118 ? 31.511 8.418 -15.781 1.00 93.88 1118 SER A O 1
ATOM 8325 N N . ALA A 1 1119 ? 32.444 7.410 -13.992 1.00 94.94 1119 ALA A N 1
ATOM 8326 C CA . ALA A 1 1119 ? 32.763 6.137 -14.621 1.00 94.94 1119 ALA A CA 1
ATOM 8327 C C . ALA A 1 1119 ? 32.712 4.996 -13.591 1.00 94.94 1119 ALA A C 1
ATOM 8329 O O . ALA A 1 1119 ? 33.365 5.050 -12.551 1.00 94.94 1119 ALA A O 1
ATOM 8330 N N . ASP A 1 1120 ? 31.956 3.953 -13.899 1.00 94.94 1120 ASP A N 1
ATOM 8331 C CA . ASP A 1 1120 ? 31.578 2.878 -12.991 1.00 94.94 1120 ASP A CA 1
ATOM 8332 C C . ASP A 1 1120 ? 31.929 1.525 -13.618 1.00 94.94 1120 ASP A C 1
ATOM 8334 O O . ASP A 1 1120 ? 31.505 1.234 -14.727 1.00 94.94 1120 ASP A O 1
ATOM 8338 N N . ILE A 1 1121 ? 32.704 0.689 -12.930 1.00 94.38 1121 ILE A N 1
ATOM 8339 C CA . ILE A 1 1121 ? 33.142 -0.631 -13.400 1.00 94.38 1121 ILE A CA 1
ATOM 8340 C C . ILE A 1 1121 ? 32.238 -1.728 -12.838 1.00 94.38 1121 ILE A C 1
ATOM 8342 O O . ILE A 1 1121 ? 32.069 -1.820 -11.624 1.00 94.38 1121 ILE A O 1
ATOM 8346 N N . TYR A 1 1122 ? 31.761 -2.611 -13.707 1.00 93.06 1122 TYR A N 1
ATOM 8347 C CA . TYR A 1 1122 ? 30.898 -3.758 -13.454 1.00 93.06 1122 TYR A CA 1
ATOM 8348 C C . TYR A 1 1122 ? 31.590 -5.073 -13.845 1.00 93.06 1122 TYR A C 1
ATOM 8350 O O . TYR A 1 1122 ? 32.456 -5.093 -14.718 1.00 93.06 1122 TYR A O 1
ATOM 8358 N N . GLN A 1 1123 ? 31.190 -6.177 -13.218 1.00 92.00 1123 GLN A N 1
ATOM 8359 C CA . GLN A 1 1123 ? 31.557 -7.552 -13.572 1.00 92.00 1123 GLN A CA 1
ATOM 8360 C C . GLN A 1 1123 ? 30.318 -8.433 -13.421 1.00 92.00 1123 GLN A C 1
ATOM 8362 O O . GLN A 1 1123 ? 29.647 -8.363 -12.395 1.00 92.00 1123 GLN A O 1
ATOM 8367 N N . ASP A 1 1124 ? 29.987 -9.229 -14.440 1.00 84.62 1124 ASP A N 1
ATOM 8368 C CA . ASP A 1 1124 ? 28.778 -10.072 -14.464 1.00 84.62 1124 ASP A CA 1
ATOM 8369 C C . ASP A 1 1124 ? 27.467 -9.306 -14.155 1.00 84.62 1124 ASP A C 1
ATOM 8371 O O . ASP A 1 1124 ? 26.511 -9.861 -13.615 1.00 84.62 1124 ASP A O 1
ATOM 8375 N N . GLY A 1 1125 ? 27.416 -8.013 -14.502 1.00 75.44 1125 GLY A N 1
ATOM 8376 C CA . GLY A 1 1125 ? 26.277 -7.126 -14.240 1.00 75.44 1125 GLY A CA 1
ATOM 8377 C C . GLY A 1 1125 ? 26.232 -6.511 -12.834 1.00 75.44 1125 GLY A C 1
ATOM 8378 O O . GLY A 1 1125 ? 25.388 -5.652 -12.592 1.00 75.44 1125 GLY A O 1
ATOM 8379 N N . GLU A 1 1126 ? 27.145 -6.875 -11.929 1.00 74.56 1126 GLU A N 1
ATOM 8380 C CA . GLU A 1 1126 ? 27.269 -6.278 -10.592 1.00 74.56 1126 GLU A CA 1
ATOM 8381 C C . GLU A 1 1126 ? 28.313 -5.151 -10.578 1.00 74.56 1126 GLU A C 1
ATOM 8383 O O . GLU A 1 1126 ? 29.399 -5.289 -11.145 1.00 74.56 1126 GLU A O 1
ATOM 8388 N N . LEU A 1 1127 ? 28.012 -4.031 -9.909 1.00 84.50 1127 LEU A N 1
ATOM 8389 C CA . LEU A 1 1127 ? 28.946 -2.910 -9.768 1.00 84.50 1127 LEU A CA 1
ATOM 8390 C C . LEU A 1 1127 ? 30.125 -3.302 -8.863 1.00 84.50 1127 LEU A C 1
ATOM 8392 O O . LEU A 1 1127 ? 29.959 -3.561 -7.672 1.00 84.50 1127 LEU A O 1
ATOM 8396 N N . VAL A 1 1128 ? 31.335 -3.264 -9.414 1.00 88.38 1128 VAL A N 1
ATOM 8397 C CA . VAL A 1 1128 ? 32.588 -3.563 -8.709 1.00 88.38 1128 VAL A CA 1
ATOM 8398 C C . VAL A 1 1128 ? 33.187 -2.305 -8.080 1.00 88.38 1128 VAL A C 1
ATOM 8400 O O . VAL A 1 1128 ? 33.656 -2.349 -6.943 1.00 88.38 1128 VAL A O 1
ATOM 8403 N N . GLN A 1 1129 ? 33.195 -1.179 -8.802 1.00 91.19 1129 GLN A N 1
ATOM 8404 C CA . GLN A 1 1129 ? 33.804 0.074 -8.342 1.00 91.19 1129 GLN A CA 1
ATOM 8405 C C . GLN A 1 1129 ? 33.195 1.288 -9.053 1.00 91.19 1129 GLN A C 1
ATOM 8407 O O . GLN A 1 1129 ? 33.083 1.281 -10.268 1.00 91.19 1129 GLN A O 1
ATOM 8412 N N . SER A 1 1130 ? 32.903 2.366 -8.320 1.00 90.00 1130 SER A N 1
ATOM 8413 C CA 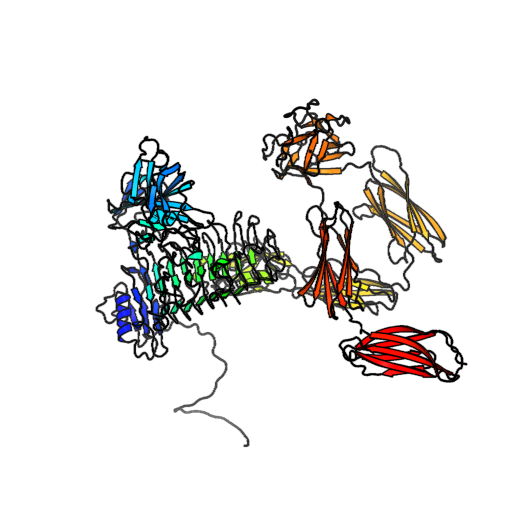. SER A 1 1130 ? 32.475 3.657 -8.891 1.00 90.00 1130 SER A CA 1
ATOM 8414 C C . SER A 1 1130 ? 33.550 4.735 -8.720 1.00 90.00 1130 SER A C 1
ATOM 8416 O O . SER A 1 1130 ? 34.218 4.784 -7.674 1.00 90.00 1130 SER A O 1
ATOM 8418 N N . THR A 1 1131 ? 33.730 5.598 -9.725 1.00 89.75 1131 THR A N 1
ATOM 8419 C CA . THR A 1 1131 ? 34.636 6.759 -9.699 1.00 89.75 1131 THR A CA 1
ATOM 8420 C C . THR A 1 1131 ? 34.008 7.996 -10.360 1.00 89.75 1131 THR A C 1
ATOM 8422 O O . THR A 1 1131 ? 33.221 7.890 -11.292 1.00 89.75 1131 THR A O 1
ATOM 8425 N N . HIS A 1 1132 ? 34.327 9.203 -9.870 1.00 92.00 1132 HIS A N 1
ATOM 8426 C CA . HIS A 1 1132 ? 33.814 10.457 -10.450 1.00 92.00 1132 HIS A CA 1
ATOM 8427 C C . HIS A 1 1132 ? 34.779 11.642 -10.289 1.00 92.00 1132 HIS A C 1
ATOM 8429 O O . HIS A 1 1132 ? 35.749 11.599 -9.525 1.00 92.00 1132 HIS A O 1
ATOM 8435 N N . THR A 1 1133 ? 34.520 12.726 -11.021 1.00 91.62 1133 THR A N 1
ATOM 8436 C CA . THR A 1 1133 ? 35.203 14.021 -10.896 1.00 91.62 1133 THR A CA 1
ATOM 8437 C C . THR A 1 1133 ? 34.211 15.172 -11.029 1.00 91.62 1133 THR A C 1
ATOM 8439 O O . THR A 1 1133 ? 33.525 15.300 -12.041 1.00 91.62 1133 THR A O 1
ATOM 8442 N N . ASP A 1 1134 ? 34.176 16.036 -10.012 1.00 87.81 1134 ASP A N 1
ATOM 8443 C CA . ASP A 1 1134 ? 33.441 17.301 -10.054 1.00 87.81 1134 ASP A CA 1
ATOM 8444 C C . ASP A 1 1134 ? 34.194 18.328 -10.911 1.00 87.81 1134 ASP A C 1
ATOM 8446 O O . ASP A 1 1134 ? 35.395 18.560 -10.724 1.00 87.81 1134 ASP A O 1
ATOM 8450 N N . VAL A 1 1135 ? 33.483 18.986 -11.825 1.00 81.88 1135 VAL A N 1
ATOM 8451 C CA . VAL A 1 1135 ? 34.038 20.012 -12.713 1.00 81.88 1135 VAL A CA 1
ATOM 8452 C C . VAL A 1 1135 ? 33.811 21.389 -12.091 1.00 81.88 1135 VAL A C 1
ATOM 8454 O O . VAL A 1 1135 ? 32.691 21.886 -11.993 1.00 81.88 1135 VAL A O 1
ATOM 8457 N N . ALA A 1 1136 ? 34.891 22.031 -11.642 1.00 56.41 1136 ALA A N 1
ATOM 8458 C CA . ALA A 1 1136 ? 34.829 23.387 -11.101 1.00 56.41 1136 ALA A CA 1
ATOM 8459 C C . ALA A 1 1136 ? 34.781 24.446 -12.222 1.00 56.41 1136 ALA A C 1
ATOM 8461 O O . ALA A 1 1136 ? 35.450 24.308 -13.243 1.00 56.41 1136 ALA A O 1
ATOM 8462 N N . ASP A 1 1137 ? 34.051 25.542 -11.981 1.00 54.62 1137 ASP A N 1
ATOM 8463 C CA . ASP A 1 1137 ? 33.992 26.752 -12.824 1.00 54.62 1137 ASP A CA 1
ATOM 8464 C C . ASP A 1 1137 ? 33.345 26.604 -14.223 1.00 54.62 1137 ASP A C 1
ATOM 8466 O O . ASP A 1 1137 ? 33.671 27.376 -15.125 1.00 54.62 1137 ASP A O 1
ATOM 8470 N N . GLY A 1 1138 ? 32.392 25.680 -14.413 1.00 53.25 1138 GLY A N 1
ATOM 8471 C CA . GLY A 1 1138 ? 31.537 25.662 -15.614 1.00 53.25 1138 GLY A CA 1
ATOM 8472 C C . GLY A 1 1138 ? 32.295 25.466 -16.924 1.00 53.25 1138 GLY A C 1
ATOM 8473 O O . GLY A 1 1138 ? 31.982 26.093 -17.935 1.00 53.25 1138 GLY A O 1
ATOM 8474 N N . ALA A 1 1139 ? 33.356 24.660 -16.887 1.00 68.31 1139 ALA A N 1
ATOM 8475 C CA . ALA A 1 1139 ? 34.183 24.406 -18.052 1.00 68.31 1139 ALA A CA 1
ATOM 8476 C C . ALA A 1 1139 ? 33.387 23.649 -19.125 1.00 68.31 1139 ALA A C 1
ATOM 8478 O O . ALA A 1 1139 ? 32.779 22.622 -18.842 1.00 68.31 1139 ALA A O 1
ATOM 8479 N N . ALA A 1 1140 ? 33.459 24.129 -20.366 1.00 76.81 1140 ALA A N 1
ATOM 8480 C CA . ALA A 1 1140 ? 32.842 23.500 -21.537 1.00 76.81 1140 ALA A CA 1
ATOM 8481 C C . ALA A 1 1140 ? 33.472 22.145 -21.918 1.00 76.81 1140 ALA A C 1
ATOM 8483 O O . ALA A 1 1140 ? 32.957 21.435 -22.766 1.00 76.81 1140 ALA A O 1
ATOM 8484 N N . THR A 1 1141 ? 34.617 21.788 -21.327 1.00 83.00 1141 THR A N 1
ATOM 8485 C CA . THR A 1 1141 ? 35.274 20.484 -21.516 1.00 83.00 1141 THR A CA 1
ATOM 8486 C C . THR A 1 1141 ? 35.976 20.078 -20.226 1.00 83.00 1141 THR A C 1
ATOM 8488 O O . THR A 1 1141 ? 36.558 20.940 -19.558 1.00 83.00 1141 THR A O 1
ATOM 8491 N N . ALA A 1 1142 ? 35.946 18.795 -19.880 1.00 88.12 1142 ALA A N 1
ATOM 8492 C CA . ALA A 1 1142 ? 36.647 18.244 -18.723 1.00 88.12 1142 ALA A CA 1
ATOM 8493 C C . ALA A 1 1142 ? 36.942 16.748 -18.910 1.00 88.12 1142 ALA A C 1
ATOM 8495 O O . ALA A 1 1142 ? 36.376 16.114 -19.793 1.00 88.12 1142 ALA A O 1
ATOM 8496 N N . SER A 1 1143 ? 37.819 16.200 -18.066 1.00 91.75 1143 SER A N 1
ATOM 8497 C CA . SER A 1 1143 ? 38.210 14.787 -18.101 1.00 91.75 1143 SER A CA 1
ATOM 8498 C C . SER A 1 1143 ? 38.160 14.169 -16.705 1.00 91.75 1143 SER A C 1
ATOM 8500 O O . SER A 1 1143 ? 38.532 14.816 -15.721 1.00 91.75 1143 SER A O 1
ATOM 8502 N N . HIS A 1 1144 ? 37.752 12.909 -16.630 1.00 92.88 1144 HIS A N 1
ATOM 8503 C CA . HIS A 1 1144 ? 37.863 12.029 -15.474 1.00 92.88 1144 HIS A CA 1
ATOM 8504 C C . HIS A 1 1144 ? 38.973 11.001 -15.721 1.00 92.88 1144 HIS A C 1
ATOM 8506 O O . HIS A 1 1144 ? 39.041 10.450 -16.811 1.00 92.88 1144 HIS A O 1
ATOM 8512 N N . GLU A 1 1145 ? 39.826 10.739 -14.726 1.00 95.25 1145 GLU A N 1
ATOM 8513 C CA . GLU A 1 1145 ? 40.875 9.708 -14.773 1.00 95.25 1145 GLU A CA 1
ATOM 8514 C C . GLU A 1 1145 ? 40.933 8.963 -13.433 1.00 95.25 1145 GLU A C 1
ATOM 8516 O O . GLU A 1 1145 ? 41.070 9.585 -12.372 1.00 95.25 1145 GLU A O 1
ATOM 8521 N N . ALA A 1 1146 ? 40.862 7.632 -13.475 1.00 90.81 1146 ALA A N 1
ATOM 8522 C CA . ALA A 1 1146 ? 40.995 6.765 -12.309 1.00 90.81 1146 ALA A CA 1
ATOM 8523 C C . ALA A 1 1146 ? 41.725 5.454 -12.644 1.00 90.81 1146 ALA A C 1
ATOM 8525 O O . ALA A 1 1146 ? 41.377 4.773 -13.600 1.00 90.81 1146 ALA A O 1
ATOM 8526 N N . THR A 1 1147 ? 42.707 5.059 -11.824 1.00 91.69 1147 THR A N 1
ATOM 8527 C CA . THR A 1 1147 ? 43.371 3.744 -11.926 1.00 91.69 1147 THR A CA 1
ATOM 8528 C C . THR A 1 1147 ? 42.878 2.814 -10.826 1.00 91.69 1147 THR A C 1
ATOM 8530 O O . THR A 1 1147 ? 42.955 3.153 -9.642 1.00 91.69 1147 THR A O 1
ATOM 8533 N N . ILE A 1 1148 ? 42.383 1.642 -11.216 1.00 88.56 1148 ILE A N 1
ATOM 8534 C CA . ILE A 1 1148 ? 41.670 0.692 -10.365 1.00 88.56 1148 ILE A CA 1
ATOM 8535 C C . ILE A 1 1148 ? 42.356 -0.675 -10.475 1.00 88.56 1148 ILE A C 1
ATOM 8537 O O . ILE A 1 1148 ? 42.564 -1.195 -11.568 1.00 88.56 1148 ILE A O 1
ATOM 8541 N N . ALA A 1 1149 ? 42.723 -1.263 -9.336 1.00 86.31 1149 ALA A N 1
ATOM 8542 C CA . ALA A 1 1149 ? 43.268 -2.618 -9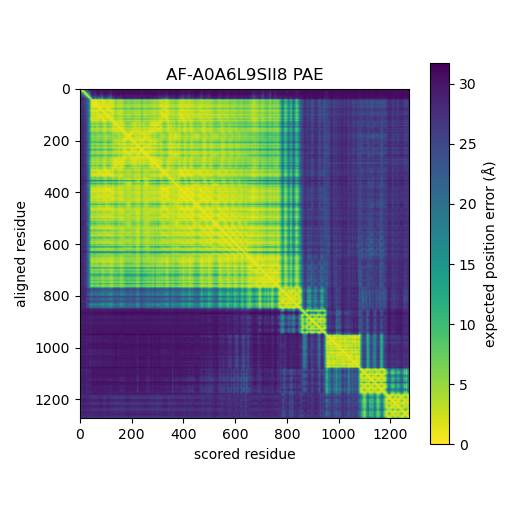.283 1.00 86.31 1149 ALA A CA 1
ATOM 8543 C C . ALA A 1 1149 ? 42.120 -3.635 -9.255 1.00 86.31 1149 ALA A C 1
ATOM 8545 O O . ALA A 1 1149 ? 41.268 -3.562 -8.368 1.00 86.31 1149 ALA A O 1
ATOM 8546 N N . LEU A 1 1150 ? 42.112 -4.579 -10.195 1.00 81.81 1150 LEU A N 1
ATOM 8547 C CA . LEU A 1 1150 ? 41.071 -5.601 -10.339 1.00 81.81 1150 LEU A CA 1
ATOM 8548 C C . LEU A 1 1150 ? 41.715 -6.985 -10.501 1.00 81.81 1150 LEU A C 1
ATOM 8550 O O . LEU A 1 1150 ? 42.891 -7.102 -10.851 1.00 81.81 1150 LEU A O 1
ATOM 8554 N N . ALA A 1 1151 ? 40.951 -8.039 -10.213 1.00 80.88 1151 ALA A N 1
ATOM 8555 C CA . ALA A 1 1151 ? 41.364 -9.403 -10.534 1.00 80.88 1151 ALA A CA 1
ATOM 8556 C C . ALA A 1 1151 ? 41.236 -9.648 -12.047 1.00 80.88 1151 ALA A C 1
ATOM 8558 O O . ALA A 1 1151 ? 40.547 -8.905 -12.731 1.00 80.88 1151 ALA A O 1
ATOM 8559 N N . GLY A 1 1152 ? 41.895 -10.679 -12.583 1.00 80.81 1152 GLY A N 1
ATOM 8560 C CA . GLY A 1 1152 ? 41.726 -11.015 -13.999 1.00 80.81 1152 GLY A CA 1
ATOM 8561 C C . GLY A 1 1152 ? 40.300 -11.490 -14.306 1.00 80.81 1152 GLY A C 1
ATOM 8562 O O . GLY A 1 1152 ? 39.752 -12.292 -13.546 1.00 80.81 1152 GLY A O 1
ATOM 8563 N N . GLY A 1 1153 ? 39.715 -11.012 -15.404 1.00 83.06 1153 GLY A N 1
ATOM 8564 C CA . GLY A 1 1153 ? 38.340 -11.313 -15.814 1.00 83.06 1153 GLY A CA 1
ATOM 8565 C C . GLY A 1 1153 ? 37.752 -10.259 -16.755 1.00 83.06 1153 GLY A C 1
ATOM 8566 O O . GLY A 1 1153 ? 38.401 -9.253 -17.033 1.00 83.06 1153 GLY A O 1
ATOM 8567 N N . GLU A 1 1154 ? 36.531 -10.504 -17.223 1.00 90.31 1154 GLU A N 1
ATOM 8568 C CA . GLU A 1 1154 ? 35.765 -9.582 -18.068 1.00 90.31 1154 GLU A CA 1
ATOM 8569 C C . GLU A 1 1154 ? 35.093 -8.506 -17.201 1.00 90.31 1154 GLU A C 1
ATOM 8571 O O . GLU A 1 1154 ? 34.523 -8.820 -16.148 1.00 90.31 1154 GLU A O 1
ATOM 8576 N N . TYR A 1 1155 ? 35.179 -7.246 -17.627 1.00 91.75 1155 TYR A N 1
ATOM 8577 C CA . TYR A 1 1155 ? 34.619 -6.086 -16.935 1.00 91.75 1155 TYR A CA 1
ATOM 8578 C C . TYR A 1 1155 ? 33.935 -5.133 -17.919 1.00 91.75 1155 TYR A C 1
ATOM 8580 O O . TYR A 1 1155 ? 34.377 -4.982 -19.053 1.00 91.75 1155 TYR A O 1
ATOM 8588 N N . GLU A 1 1156 ? 32.904 -4.426 -17.465 1.00 95.06 1156 GLU A N 1
ATOM 8589 C CA . GLU A 1 1156 ? 32.200 -3.374 -18.210 1.00 95.06 1156 GLU A CA 1
ATOM 8590 C C . GLU A 1 1156 ? 32.381 -2.036 -17.482 1.00 95.06 1156 GLU A C 1
ATOM 8592 O O . GLU A 1 1156 ? 32.067 -1.938 -16.304 1.00 95.06 1156 GLU A O 1
ATOM 8597 N N . VAL A 1 1157 ? 32.865 -0.983 -18.143 1.00 94.06 1157 VAL A N 1
ATOM 8598 C CA . VAL A 1 1157 ? 32.848 0.381 -17.591 1.00 94.06 1157 VAL A CA 1
ATOM 8599 C C . VAL A 1 1157 ? 31.689 1.178 -18.180 1.00 94.06 1157 VAL A C 1
ATOM 8601 O O . VAL A 1 1157 ? 31.597 1.305 -19.393 1.00 94.06 1157 VAL A O 1
ATOM 8604 N N . ARG A 1 1158 ? 30.826 1.745 -17.335 1.00 96.00 1158 ARG A N 1
ATOM 8605 C CA . ARG A 1 1158 ? 29.715 2.638 -17.699 1.00 96.00 1158 ARG A CA 1
ATOM 8606 C C . ARG A 1 1158 ? 30.036 4.071 -17.304 1.00 96.00 1158 ARG A C 1
ATOM 8608 O O . ARG A 1 1158 ? 30.481 4.293 -16.184 1.00 96.00 1158 ARG A O 1
ATOM 8615 N N . TYR A 1 1159 ? 29.835 5.049 -18.179 1.00 95.69 1159 TYR A N 1
ATOM 8616 C CA . TYR A 1 1159 ? 30.277 6.426 -17.943 1.00 95.69 1159 TYR A CA 1
ATOM 8617 C C . TYR A 1 1159 ? 29.318 7.479 -18.506 1.00 95.69 1159 TYR A C 1
ATOM 8619 O O . TYR A 1 1159 ? 28.650 7.261 -19.514 1.00 95.69 1159 TYR A O 1
ATOM 8627 N N . ALA A 1 1160 ? 29.245 8.630 -17.828 1.00 94.94 1160 ALA A N 1
ATOM 8628 C CA . ALA A 1 1160 ? 28.349 9.737 -18.171 1.00 94.94 1160 ALA A CA 1
ATOM 8629 C C . ALA A 1 1160 ? 28.862 11.088 -17.633 1.00 94.94 1160 ALA A C 1
ATOM 8631 O O . ALA A 1 1160 ? 29.728 11.139 -16.754 1.00 94.94 1160 ALA A O 1
ATOM 8632 N N . ALA A 1 1161 ? 28.311 12.196 -18.134 1.00 92.44 1161 ALA A N 1
ATOM 8633 C CA . ALA A 1 1161 ? 28.579 13.545 -17.633 1.00 92.44 1161 ALA A CA 1
ATOM 8634 C C . ALA A 1 1161 ? 27.288 14.338 -17.423 1.00 92.44 1161 ALA A C 1
ATOM 8636 O O . ALA A 1 1161 ? 26.281 14.082 -18.067 1.00 92.44 1161 ALA A O 1
ATOM 8637 N N . THR A 1 1162 ? 27.309 15.301 -16.505 1.00 84.25 1162 THR A N 1
ATOM 8638 C CA . THR A 1 1162 ? 26.172 16.185 -16.198 1.00 84.25 1162 THR A CA 1
ATOM 8639 C C . THR A 1 1162 ? 26.577 17.639 -16.390 1.00 84.25 1162 THR A C 1
ATOM 8641 O O . THR A 1 1162 ? 27.675 18.022 -15.978 1.00 84.25 1162 THR A O 1
ATOM 8644 N N . ASP A 1 1163 ? 25.702 18.444 -16.988 1.00 80.25 1163 ASP A N 1
ATOM 8645 C CA . ASP A 1 1163 ? 25.911 19.873 -17.240 1.00 80.25 1163 ASP A CA 1
ATOM 8646 C C . ASP A 1 1163 ? 25.523 20.758 -16.031 1.00 80.25 1163 ASP A C 1
ATOM 8648 O O . ASP A 1 1163 ? 25.046 20.293 -14.986 1.00 80.25 1163 ASP A O 1
ATOM 8652 N N . LEU A 1 1164 ? 25.753 22.069 -16.144 1.00 66.12 1164 LEU A N 1
ATOM 8653 C CA . LEU A 1 1164 ? 25.359 23.053 -15.127 1.00 66.12 1164 LEU A CA 1
ATOM 8654 C C . LEU A 1 1164 ? 23.838 23.249 -15.005 1.00 66.12 1164 LEU A C 1
ATOM 8656 O O . LEU A 1 1164 ? 23.374 23.713 -13.957 1.00 66.12 1164 LEU A O 1
ATOM 8660 N N . SER A 1 1165 ? 23.086 22.902 -16.048 1.00 60.06 1165 SER A N 1
ATOM 8661 C CA . SER A 1 1165 ? 21.623 22.970 -16.129 1.00 60.06 1165 SER A CA 1
ATOM 8662 C C . SER A 1 1165 ? 20.937 21.735 -15.518 1.00 60.06 1165 SER A C 1
ATOM 8664 O O . SER A 1 1165 ? 19.730 21.756 -15.290 1.00 60.06 1165 SER A O 1
ATOM 8666 N N . GLY A 1 1166 ? 21.705 20.695 -15.173 1.00 60.44 1166 GLY A N 1
ATOM 8667 C CA . GLY A 1 1166 ? 21.253 19.451 -14.556 1.00 60.44 1166 GLY A CA 1
ATOM 8668 C C . GLY A 1 1166 ? 20.901 18.320 -15.526 1.00 60.44 1166 GLY A C 1
ATOM 8669 O O . GLY A 1 1166 ? 20.385 17.311 -15.052 1.00 60.44 1166 GLY A O 1
ATOM 8670 N N . ARG A 1 1167 ? 21.164 18.444 -16.833 1.00 70.88 1167 ARG A N 1
ATOM 8671 C CA . ARG A 1 1167 ? 20.963 17.350 -17.802 1.00 70.88 1167 ARG A CA 1
ATOM 8672 C C . ARG A 1 1167 ? 22.203 16.464 -17.861 1.00 70.88 1167 ARG A C 1
ATOM 8674 O O . ARG A 1 1167 ? 23.329 16.941 -17.711 1.00 70.88 1167 ARG A O 1
ATOM 8681 N N . THR A 1 1168 ? 21.990 15.174 -18.083 1.00 80.88 1168 THR A N 1
ATOM 8682 C CA . THR A 1 1168 ? 23.043 14.153 -18.133 1.00 80.88 1168 THR A CA 1
ATOM 8683 C C . THR A 1 1168 ? 23.140 13.588 -19.548 1.00 80.88 1168 THR A C 1
ATOM 8685 O O . THR A 1 1168 ? 22.121 13.457 -20.225 1.00 80.88 1168 THR A O 1
ATOM 8688 N N . SER A 1 1169 ? 24.356 13.282 -19.998 1.00 85.62 1169 SER A N 1
ATOM 8689 C CA . SER A 1 1169 ? 24.595 12.565 -21.252 1.00 85.62 1169 SER A CA 1
ATOM 8690 C C . SER A 1 1169 ? 23.911 11.195 -21.229 1.00 85.62 1169 SER A C 1
ATOM 8692 O O . SER A 1 1169 ? 23.673 10.634 -20.155 1.00 85.62 1169 SER A O 1
ATOM 8694 N N . GLU A 1 1170 ? 23.665 10.598 -22.398 1.00 83.25 1170 GLU A N 1
ATOM 8695 C CA . GLU A 1 1170 ? 23.408 9.154 -22.440 1.00 83.25 1170 GLU A CA 1
ATOM 8696 C C . GLU A 1 1170 ? 24.572 8.416 -21.755 1.00 83.25 1170 GLU A C 1
ATOM 8698 O O . GLU A 1 1170 ? 25.731 8.842 -21.825 1.00 83.25 1170 GLU A O 1
ATOM 8703 N N . THR A 1 1171 ? 24.247 7.361 -21.005 1.00 88.12 1171 THR A N 1
ATOM 8704 C CA . THR A 1 1171 ? 25.268 6.547 -20.340 1.00 88.12 1171 THR A CA 1
ATOM 8705 C C . THR A 1 1171 ? 25.864 5.606 -21.367 1.00 88.12 1171 THR A C 1
ATOM 8707 O O . THR A 1 1171 ? 25.179 4.718 -21.870 1.00 88.12 1171 THR A O 1
ATOM 8710 N N . GLU A 1 1172 ? 27.141 5.796 -21.663 1.00 90.88 1172 GLU A N 1
ATOM 8711 C CA . GLU A 1 1172 ? 27.883 4.915 -22.553 1.00 90.88 1172 GLU A CA 1
ATOM 8712 C C . GLU A 1 1172 ? 28.536 3.790 -21.746 1.00 90.88 1172 GLU A C 1
ATOM 8714 O O . GLU A 1 1172 ? 28.779 3.924 -20.544 1.00 90.88 1172 GLU A O 1
ATOM 8719 N N . SER A 1 1173 ? 28.812 2.663 -22.397 1.00 90.62 1173 SER A N 1
ATOM 8720 C CA . SER A 1 1173 ? 29.480 1.521 -21.776 1.00 90.62 1173 SER A CA 1
ATOM 8721 C C . SER A 1 1173 ? 30.607 0.985 -22.655 1.00 90.62 1173 SER A C 1
ATOM 8723 O O . SER A 1 1173 ? 30.633 1.202 -23.867 1.00 90.62 1173 SER A O 1
ATOM 8725 N N . PHE A 1 1174 ? 31.579 0.319 -22.036 1.00 91.81 1174 PHE A N 1
ATOM 8726 C CA . PHE A 1 1174 ? 32.679 -0.335 -22.731 1.00 91.81 1174 PHE A CA 1
ATOM 8727 C C . PHE A 1 1174 ? 33.141 -1.582 -21.974 1.00 91.81 1174 PHE A C 1
ATOM 8729 O O . PHE A 1 1174 ? 33.545 -1.492 -20.814 1.00 91.81 1174 PHE A O 1
ATOM 8736 N N . THR A 1 1175 ? 33.131 -2.734 -22.638 1.00 92.31 1175 THR A N 1
ATOM 8737 C CA . THR A 1 1175 ? 33.608 -4.001 -22.067 1.00 92.31 1175 THR A CA 1
ATOM 8738 C C . THR A 1 1175 ? 35.075 -4.243 -22.413 1.00 92.31 1175 THR A C 1
ATOM 8740 O O . THR A 1 1175 ? 35.511 -3.978 -23.534 1.00 92.31 1175 THR A O 1
ATOM 8743 N N . PHE A 1 1176 ? 35.845 -4.759 -21.458 1.00 88.38 1176 PHE A N 1
ATOM 8744 C CA . PHE A 1 1176 ? 37.240 -5.154 -21.637 1.00 88.38 1176 PHE A CA 1
ATOM 8745 C C . PHE A 1 1176 ? 37.586 -6.374 -20.781 1.00 88.38 1176 PHE A C 1
ATOM 8747 O O . PHE A 1 1176 ? 37.128 -6.498 -19.644 1.00 88.38 1176 PHE A O 1
ATOM 8754 N N . ASP A 1 1177 ? 38.474 -7.231 -21.284 1.00 87.62 1177 ASP A N 1
ATOM 8755 C CA . ASP A 1 1177 ? 39.106 -8.262 -20.464 1.00 87.62 1177 ASP A CA 1
ATOM 8756 C C . ASP A 1 1177 ? 40.348 -7.706 -19.761 1.00 87.62 1177 ASP A C 1
ATOM 8758 O O . ASP A 1 1177 ? 41.269 -7.173 -20.392 1.00 87.62 1177 ASP A O 1
ATOM 8762 N N . LEU A 1 1178 ? 40.428 -7.878 -18.441 1.00 85.38 1178 LEU A N 1
ATOM 8763 C CA . LEU A 1 1178 ? 41.669 -7.702 -17.695 1.00 85.38 1178 LEU A CA 1
ATOM 8764 C C . LEU A 1 1178 ? 42.420 -9.038 -17.639 1.00 85.38 1178 LEU A C 1
ATOM 8766 O O . LEU A 1 1178 ? 42.040 -9.967 -16.926 1.00 85.38 1178 LEU A O 1
ATOM 8770 N N . ILE A 1 1179 ? 43.522 -9.132 -18.377 1.00 81.31 1179 ILE A N 1
ATOM 8771 C CA . ILE A 1 1179 ? 44.378 -10.319 -18.440 1.00 81.31 1179 ILE A CA 1
ATOM 8772 C C . ILE A 1 1179 ? 45.482 -10.184 -17.388 1.00 81.31 1179 ILE A C 1
ATOM 8774 O O . ILE A 1 1179 ? 46.499 -9.511 -17.613 1.00 81.31 1179 ILE A O 1
ATOM 8778 N N . ALA A 1 1180 ? 45.280 -10.850 -16.249 1.00 73.31 1180 ALA A N 1
ATOM 8779 C CA . ALA A 1 1180 ? 46.231 -10.866 -15.143 1.00 73.31 1180 ALA A CA 1
ATOM 8780 C C . ALA A 1 1180 ? 47.620 -11.344 -15.607 1.00 73.31 1180 ALA A C 1
ATOM 8782 O O . ALA A 1 1180 ? 47.765 -12.298 -16.370 1.00 73.31 1180 ALA A O 1
ATOM 8783 N N . GLN A 1 1181 ? 48.672 -10.659 -15.160 1.00 79.19 1181 GLN A N 1
ATOM 8784 C CA . GLN A 1 1181 ? 50.049 -10.968 -15.547 1.00 79.19 1181 GLN A CA 1
ATOM 8785 C C . GLN A 1 1181 ? 50.786 -11.664 -14.404 1.00 79.19 1181 GLN A C 1
ATOM 8787 O O . GLN A 1 1181 ? 50.745 -11.157 -13.278 1.00 79.19 1181 GLN A O 1
ATOM 8792 N N . PRO A 1 1182 ? 51.553 -12.740 -14.676 1.00 79.69 1182 PRO A N 1
ATOM 8793 C CA . PRO A 1 1182 ? 52.203 -13.464 -13.602 1.00 79.69 1182 PRO A CA 1
ATOM 8794 C C . PRO A 1 1182 ? 53.274 -12.628 -12.891 1.00 79.69 1182 PRO A C 1
ATOM 8796 O O . PRO A 1 1182 ? 54.055 -11.898 -13.523 1.00 79.69 1182 PRO A O 1
ATOM 8799 N N . GLU A 1 1183 ? 53.341 -12.737 -11.566 1.00 82.31 1183 GLU A N 1
ATOM 8800 C CA . GLU A 1 1183 ? 54.262 -11.956 -10.733 1.00 82.31 1183 GLU A CA 1
ATOM 8801 C C . GLU A 1 1183 ? 55.580 -12.700 -10.464 1.00 82.31 1183 GLU A C 1
ATOM 8803 O O . GLU A 1 1183 ? 55.629 -13.821 -9.954 1.00 82.31 1183 GLU A O 1
ATOM 8808 N N . PHE A 1 1184 ? 56.711 -12.071 -10.799 1.00 85.69 1184 PHE A N 1
ATOM 8809 C CA . PHE A 1 1184 ? 58.030 -12.644 -10.540 1.00 85.69 1184 PHE A CA 1
ATOM 8810 C C . PHE A 1 1184 ? 59.115 -11.583 -10.368 1.00 85.69 1184 PHE A C 1
ATOM 8812 O O . PHE A 1 1184 ? 59.077 -10.510 -10.966 1.00 85.69 1184 PHE A O 1
ATOM 8819 N N . THR A 1 1185 ? 60.148 -11.945 -9.611 1.00 89.25 1185 THR A N 1
ATOM 8820 C CA . THR A 1 1185 ? 61.379 -11.167 -9.464 1.00 89.25 1185 THR A CA 1
ATOM 8821 C C . THR A 1 1185 ? 62.517 -11.889 -10.163 1.00 89.25 1185 THR A C 1
ATOM 8823 O O . THR A 1 1185 ? 62.784 -13.066 -9.896 1.00 89.25 1185 THR A O 1
ATOM 8826 N N . VAL A 1 1186 ? 63.264 -11.181 -11.007 1.00 88.31 1186 VAL A N 1
ATOM 8827 C CA . VAL A 1 1186 ? 64.431 -11.736 -11.694 1.00 88.31 1186 VAL A CA 1
ATOM 8828 C C . VAL A 1 1186 ? 65.680 -10.874 -11.504 1.00 88.31 1186 VAL A C 1
ATOM 8830 O O . VAL A 1 1186 ? 65.645 -9.650 -11.515 1.00 88.31 1186 VAL A O 1
ATOM 8833 N N . GLU A 1 1187 ? 66.822 -11.541 -11.346 1.00 90.19 1187 GLU A N 1
ATOM 8834 C CA . GLU A 1 1187 ? 68.147 -10.924 -11.323 1.00 90.19 1187 GLU A CA 1
ATOM 8835 C C . GLU A 1 1187 ? 69.081 -11.645 -12.301 1.00 90.19 1187 GLU A C 1
ATOM 8837 O O . GLU A 1 1187 ? 69.099 -12.880 -12.356 1.00 90.19 1187 GLU A O 1
ATOM 8842 N N . ALA A 1 1188 ? 69.918 -10.897 -13.026 1.00 90.19 1188 ALA A N 1
ATOM 8843 C CA . ALA A 1 1188 ? 70.968 -11.439 -13.889 1.00 90.19 1188 ALA A CA 1
ATOM 8844 C C . ALA A 1 1188 ? 72.329 -10.802 -13.571 1.00 90.19 1188 ALA A C 1
ATOM 8846 O O . ALA A 1 1188 ? 72.451 -9.589 -13.439 1.00 90.19 1188 ALA A O 1
ATOM 8847 N N . TRP A 1 1189 ? 73.382 -11.614 -13.442 1.00 92.94 1189 TRP A N 1
ATOM 8848 C CA . TRP A 1 1189 ? 74.734 -11.113 -13.179 1.00 92.94 1189 TRP A CA 1
ATOM 8849 C C . TRP A 1 1189 ? 75.824 -12.085 -13.634 1.00 92.94 1189 TRP A C 1
ATOM 8851 O O . TRP A 1 1189 ? 75.627 -13.299 -13.732 1.00 92.94 1189 TRP A O 1
ATOM 8861 N N . THR A 1 1190 ? 77.025 -11.559 -13.858 1.00 90.75 1190 THR A N 1
ATOM 8862 C CA . THR A 1 1190 ? 78.215 -12.351 -14.204 1.00 90.75 1190 THR A CA 1
ATOM 8863 C C . THR A 1 1190 ? 79.154 -12.538 -13.012 1.00 90.75 1190 THR A C 1
ATOM 8865 O O . THR A 1 1190 ? 79.341 -11.624 -12.211 1.00 90.75 1190 THR A O 1
ATOM 8868 N N . GLU A 1 1191 ? 79.821 -13.690 -12.915 1.00 90.25 1191 GLU A N 1
ATOM 8869 C CA . GLU A 1 1191 ? 80.832 -13.978 -11.889 1.00 90.25 1191 GLU A CA 1
ATOM 8870 C C . GLU A 1 1191 ? 82.024 -14.789 -12.434 1.00 90.25 1191 GLU A C 1
ATOM 8872 O O . GLU A 1 1191 ? 81.921 -15.494 -13.439 1.00 90.25 1191 GLU A O 1
ATOM 8877 N N . CYS A 1 1192 ? 83.172 -14.727 -11.749 1.00 86.25 1192 CYS A N 1
ATOM 8878 C CA . CYS A 1 1192 ? 84.373 -15.477 -12.125 1.00 86.25 1192 CYS A CA 1
ATOM 8879 C C . CYS A 1 1192 ? 84.437 -16.864 -11.486 1.00 86.25 1192 CYS A C 1
ATOM 8881 O O . CYS A 1 1192 ? 84.443 -16.994 -10.261 1.00 86.25 1192 CYS A O 1
ATOM 8883 N N . VAL A 1 1193 ? 84.617 -17.901 -12.308 1.00 84.88 1193 VAL A N 1
ATOM 8884 C CA . VAL A 1 1193 ? 84.847 -19.282 -11.858 1.00 84.88 1193 VAL A CA 1
ATOM 8885 C C . VAL A 1 1193 ? 86.154 -19.799 -12.463 1.00 84.88 1193 VAL A C 1
ATOM 8887 O O . VAL A 1 1193 ? 86.195 -20.385 -13.545 1.00 84.88 1193 VAL A O 1
ATOM 8890 N N . GLY A 1 1194 ? 87.263 -19.563 -11.756 1.00 83.44 1194 GLY A N 1
ATOM 8891 C CA . GLY A 1 1194 ? 88.608 -19.796 -12.294 1.00 83.44 1194 GLY A CA 1
ATOM 8892 C C . GLY A 1 1194 ? 88.965 -18.754 -13.369 1.00 83.44 1194 GLY A C 1
ATOM 8893 O O . GLY A 1 1194 ? 88.684 -17.578 -13.152 1.00 83.44 1194 GLY A O 1
ATOM 8894 N N . PRO A 1 1195 ? 89.578 -19.138 -14.508 1.00 81.81 1195 PRO A N 1
ATOM 8895 C CA . PRO A 1 1195 ? 89.917 -18.211 -15.597 1.00 81.81 1195 PRO A CA 1
ATOM 8896 C C . PRO A 1 1195 ? 88.752 -17.951 -16.575 1.00 81.81 1195 PRO A C 1
ATOM 8898 O O . PRO A 1 1195 ? 88.984 -17.469 -17.678 1.00 81.81 1195 PRO A O 1
ATOM 8901 N N . LYS A 1 1196 ? 87.522 -18.361 -16.233 1.00 85.69 1196 LYS A N 1
ATOM 8902 C CA . LYS A 1 1196 ? 86.336 -18.271 -17.097 1.00 85.69 1196 LYS A CA 1
ATOM 8903 C C . LYS A 1 1196 ? 85.229 -17.466 -16.414 1.00 85.69 1196 LYS A C 1
ATOM 8905 O O . LYS A 1 1196 ? 85.107 -17.523 -15.185 1.00 85.69 1196 LYS A O 1
ATOM 8910 N N . VAL A 1 1197 ? 84.415 -16.771 -17.205 1.00 88.31 1197 VAL A N 1
ATOM 8911 C CA . VAL A 1 1197 ? 83.205 -16.081 -16.736 1.00 88.31 1197 VAL A CA 1
ATOM 8912 C C . VAL A 1 1197 ? 82.005 -17.044 -16.742 1.00 88.31 1197 VAL A C 1
ATOM 8914 O O . VAL A 1 1197 ? 81.878 -17.911 -17.609 1.00 88.31 1197 VAL A O 1
ATOM 8917 N N . MET A 1 1198 ? 81.123 -16.907 -15.754 1.00 90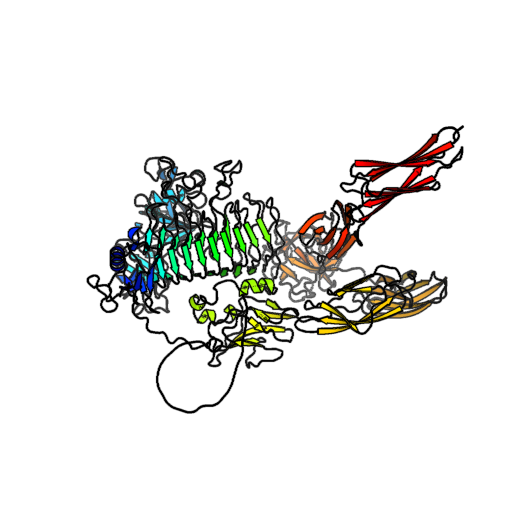.31 1198 MET A N 1
ATOM 8918 C CA . MET A 1 1198 ? 79.814 -17.557 -15.683 1.00 90.31 1198 MET A CA 1
ATOM 8919 C C . MET A 1 1198 ? 78.726 -16.483 -15.620 1.00 90.31 1198 MET A C 1
ATOM 8921 O O . MET A 1 1198 ? 78.814 -15.585 -14.786 1.00 90.31 1198 MET A O 1
ATOM 8925 N N . LEU A 1 1199 ? 77.689 -16.606 -16.447 1.00 91.62 1199 LEU A N 1
ATOM 8926 C CA . LEU A 1 1199 ? 76.454 -15.830 -16.320 1.00 91.62 1199 LEU A CA 1
ATOM 8927 C C . LEU A 1 1199 ? 75.463 -16.603 -15.446 1.00 91.62 1199 LEU A C 1
ATOM 8929 O O . LEU A 1 1199 ? 75.243 -17.801 -15.662 1.00 91.62 1199 LEU A O 1
ATOM 8933 N N . ARG A 1 1200 ? 74.863 -15.930 -14.466 1.00 91.75 1200 ARG A N 1
ATOM 8934 C CA . ARG A 1 1200 ? 73.757 -16.457 -13.671 1.00 91.75 1200 ARG A CA 1
ATOM 8935 C C . ARG A 1 1200 ? 72.518 -15.607 -13.842 1.00 91.75 1200 ARG A C 1
ATOM 8937 O O . ARG A 1 1200 ? 72.607 -14.388 -13.906 1.00 91.75 1200 ARG A O 1
ATOM 8944 N N . THR A 1 1201 ? 71.382 -16.285 -13.827 1.00 91.31 1201 THR A N 1
ATOM 8945 C CA . THR A 1 1201 ? 70.087 -15.658 -13.592 1.00 91.31 1201 THR A CA 1
ATOM 8946 C C . THR A 1 1201 ? 69.439 -16.317 -12.387 1.00 91.31 1201 THR A C 1
ATOM 8948 O O . THR A 1 1201 ? 69.669 -17.507 -12.142 1.00 91.31 1201 THR A O 1
ATOM 8951 N N . SER A 1 1202 ? 68.658 -15.566 -11.624 1.00 91.38 1202 SER A N 1
ATOM 8952 C CA . SER A 1 1202 ? 67.776 -16.077 -10.581 1.00 91.38 1202 SER A CA 1
ATOM 8953 C C . SER A 1 1202 ? 66.383 -15.536 -10.840 1.00 91.38 1202 SER A C 1
ATOM 8955 O O . SER A 1 1202 ? 66.244 -14.335 -10.994 1.00 91.38 1202 SER A O 1
ATOM 8957 N N . VAL A 1 1203 ? 65.389 -16.414 -10.891 1.00 92.31 1203 VAL A N 1
ATOM 8958 C CA . VAL A 1 1203 ? 63.975 -16.068 -11.065 1.00 92.31 1203 VAL A CA 1
ATOM 8959 C C . VAL A 1 1203 ? 63.238 -16.597 -9.847 1.00 92.31 1203 VAL A C 1
ATOM 8961 O O . VAL A 1 1203 ? 63.362 -17.789 -9.550 1.00 92.31 1203 VAL A O 1
ATOM 8964 N N . THR A 1 1204 ? 62.539 -15.733 -9.125 1.00 92.19 1204 THR A N 1
ATOM 8965 C CA . THR A 1 1204 ? 61.666 -16.071 -7.999 1.00 92.19 1204 THR A CA 1
ATOM 8966 C C . THR A 1 1204 ? 60.231 -15.936 -8.464 1.00 92.19 1204 THR A C 1
ATOM 8968 O O . THR A 1 1204 ? 59.873 -14.895 -8.996 1.00 92.19 1204 THR A O 1
ATOM 8971 N N . ASN A 1 1205 ? 59.449 -16.999 -8.291 1.00 91.69 1205 ASN A N 1
ATOM 8972 C CA . ASN A 1 1205 ? 58.012 -16.925 -8.489 1.00 91.69 1205 ASN A CA 1
ATOM 8973 C C . ASN A 1 1205 ? 57.394 -16.189 -7.291 1.00 91.69 1205 ASN A C 1
ATOM 8975 O O . ASN A 1 1205 ? 57.467 -16.721 -6.177 1.00 91.69 1205 ASN A O 1
ATOM 8979 N N . ASP A 1 1206 ? 56.870 -14.988 -7.518 1.00 85.75 1206 ASP A N 1
ATOM 8980 C CA . ASP A 1 1206 ? 56.186 -14.175 -6.505 1.00 85.75 1206 ASP A CA 1
ATOM 8981 C C . ASP A 1 1206 ? 54.657 -14.287 -6.617 1.00 85.75 1206 ASP A C 1
ATOM 8983 O O . ASP A 1 1206 ? 53.949 -13.845 -5.717 1.00 85.75 1206 ASP A O 1
ATOM 8987 N N . ASP A 1 1207 ? 54.189 -14.964 -7.663 1.00 81.38 1207 ASP A N 1
ATOM 8988 C CA . ASP A 1 1207 ? 52.810 -15.338 -7.921 1.00 81.38 1207 ASP A CA 1
ATOM 8989 C C . ASP A 1 1207 ? 52.263 -16.340 -6.891 1.00 81.38 1207 ASP A C 1
ATOM 8991 O O . ASP A 1 1207 ? 53.015 -17.088 -6.241 1.00 81.38 1207 ASP A O 1
ATOM 8995 N N . ASP A 1 1208 ? 50.940 -16.378 -6.749 1.00 82.25 1208 ASP A N 1
ATOM 8996 C CA . ASP A 1 1208 ? 50.229 -17.297 -5.864 1.00 82.25 1208 ASP A CA 1
ATOM 8997 C C . ASP A 1 1208 ? 49.983 -18.676 -6.503 1.00 82.25 1208 ASP A C 1
ATOM 8999 O O . ASP A 1 1208 ? 49.741 -19.658 -5.782 1.00 82.25 1208 ASP A O 1
ATOM 9003 N N . GLU A 1 1209 ? 50.189 -18.797 -7.818 1.00 82.69 1209 GLU A N 1
ATOM 9004 C CA . GLU A 1 1209 ? 50.163 -20.056 -8.558 1.00 82.69 1209 GLU A CA 1
ATOM 9005 C C . GLU A 1 1209 ? 51.546 -20.587 -8.993 1.00 82.69 1209 GLU A C 1
ATOM 9007 O O . GLU A 1 1209 ? 52.599 -19.977 -8.812 1.00 82.69 1209 GLU A O 1
ATOM 9012 N N . GLN A 1 1210 ? 51.585 -21.814 -9.527 1.00 89.44 1210 GLN A N 1
ATOM 9013 C CA . GLN A 1 1210 ? 52.815 -22.397 -10.071 1.00 89.44 1210 GLN A CA 1
ATOM 9014 C C . GLN A 1 1210 ? 53.107 -21.816 -11.458 1.00 89.44 1210 GLN A C 1
ATOM 9016 O O . GLN A 1 1210 ? 52.210 -21.748 -12.288 1.00 89.44 1210 GLN A O 1
ATOM 9021 N N . VAL A 1 1211 ? 54.372 -21.489 -11.737 1.00 90.88 1211 VAL A N 1
ATOM 9022 C CA . VAL A 1 1211 ? 54.773 -20.903 -13.027 1.00 90.88 1211 VAL A CA 1
ATOM 9023 C C . VAL A 1 1211 ? 55.836 -21.731 -13.751 1.00 90.88 1211 VAL A C 1
ATOM 9025 O O . VAL A 1 1211 ? 56.751 -22.291 -13.135 1.00 90.88 1211 VAL A O 1
ATOM 9028 N N . ALA A 1 1212 ? 55.757 -21.764 -15.076 1.00 91.12 1212 ALA A N 1
ATOM 9029 C CA . ALA A 1 1212 ? 56.815 -22.206 -15.967 1.00 91.12 1212 ALA A CA 1
ATOM 9030 C C . ALA A 1 1212 ? 57.749 -21.027 -16.271 1.00 91.12 1212 ALA A C 1
ATOM 9032 O O . ALA A 1 1212 ? 57.308 -19.924 -16.561 1.00 91.12 1212 ALA A O 1
ATOM 9033 N N . VAL A 1 1213 ? 59.061 -21.243 -16.212 1.00 93.06 1213 VAL A N 1
ATOM 9034 C CA . VAL A 1 1213 ? 60.078 -20.203 -16.420 1.00 93.06 1213 VAL A CA 1
ATOM 9035 C C . VAL A 1 1213 ? 61.009 -20.618 -17.548 1.00 93.06 1213 VAL A C 1
ATOM 9037 O O . VAL A 1 1213 ? 61.646 -21.671 -17.469 1.00 93.06 1213 VAL A O 1
ATOM 9040 N N . HIS A 1 1214 ? 61.172 -19.761 -18.549 1.00 93.50 1214 HIS A N 1
ATOM 9041 C CA . HIS A 1 1214 ? 62.133 -19.887 -19.637 1.00 93.50 1214 HIS A CA 1
ATOM 9042 C C . HIS A 1 1214 ? 63.127 -18.721 -19.602 1.00 93.50 1214 HIS A C 1
ATOM 9044 O O . HIS A 1 1214 ? 62.745 -17.562 -19.633 1.00 93.50 1214 HIS A O 1
ATOM 9050 N N . VAL A 1 1215 ? 64.424 -19.022 -19.553 1.00 93.56 1215 VAL A N 1
ATOM 9051 C CA . VAL A 1 1215 ? 65.511 -18.037 -19.574 1.00 93.56 1215 VAL A CA 1
ATOM 9052 C C . VAL A 1 1215 ? 66.330 -18.237 -20.842 1.00 93.56 1215 VAL A C 1
ATOM 9054 O O . VAL A 1 1215 ? 66.930 -19.302 -21.012 1.00 93.56 1215 VAL A O 1
ATOM 9057 N N . SER A 1 1216 ? 66.439 -17.197 -21.666 1.00 91.56 1216 SER A N 1
ATOM 9058 C CA . SER A 1 1216 ? 67.287 -17.156 -22.857 1.00 91.56 1216 SER A CA 1
ATOM 9059 C C . SER A 1 1216 ? 68.385 -16.103 -22.730 1.00 91.56 1216 SER A C 1
ATOM 9061 O O . SER A 1 1216 ? 68.186 -15.002 -22.220 1.00 91.56 1216 SER A O 1
ATOM 9063 N N . THR A 1 1217 ? 69.596 -16.464 -23.149 1.00 89.19 1217 THR A N 1
ATOM 9064 C CA . THR A 1 1217 ? 70.776 -15.592 -23.135 1.00 89.19 1217 THR A CA 1
ATOM 9065 C C . THR A 1 1217 ? 71.619 -15.852 -24.380 1.00 89.19 1217 THR A C 1
ATOM 9067 O O . THR A 1 1217 ? 71.554 -16.932 -24.972 1.00 89.19 1217 THR A O 1
ATOM 9070 N N . ALA A 1 1218 ? 72.531 -14.935 -24.713 1.00 85.75 1218 ALA A N 1
ATOM 9071 C CA . ALA A 1 1218 ? 73.502 -15.140 -25.795 1.00 85.75 1218 ALA A CA 1
ATOM 9072 C C . ALA A 1 1218 ? 74.410 -16.382 -25.611 1.00 85.75 1218 ALA A C 1
ATOM 9074 O O . ALA A 1 1218 ? 75.068 -16.812 -26.559 1.00 85.75 1218 ALA A O 1
ATOM 9075 N N . TYR A 1 1219 ? 74.457 -16.963 -24.406 1.00 85.75 1219 TYR A N 1
ATOM 9076 C CA . TYR A 1 1219 ? 75.305 -18.107 -24.058 1.00 85.75 1219 TYR A CA 1
ATOM 9077 C C . TYR A 1 1219 ? 74.523 -19.416 -23.857 1.00 85.75 1219 TYR A C 1
ATOM 9079 O O . TYR A 1 1219 ? 75.124 -20.442 -23.524 1.00 85.75 1219 TYR A O 1
ATOM 9087 N N . GLY A 1 1220 ? 73.203 -19.402 -24.069 1.00 87.62 1220 GLY A N 1
ATOM 9088 C CA . GLY A 1 1220 ? 72.335 -20.575 -24.006 1.00 87.62 1220 GLY A CA 1
ATOM 9089 C C . GLY A 1 1220 ? 70.995 -20.308 -23.323 1.00 87.62 1220 GLY A C 1
ATOM 9090 O O . GLY A 1 1220 ? 70.744 -19.218 -22.811 1.00 87.62 1220 GLY A O 1
ATOM 9091 N N . GLU A 1 1221 ? 70.167 -21.351 -23.288 1.00 92.50 1221 GLU A N 1
ATOM 9092 C CA . GLU A 1 1221 ? 68.788 -21.310 -22.791 1.00 92.50 1221 GLU A CA 1
ATOM 9093 C C . GLU A 1 1221 ? 68.554 -22.336 -21.681 1.00 92.50 1221 GLU A C 1
ATOM 9095 O O . GLU A 1 1221 ? 69.244 -23.362 -21.595 1.00 92.50 1221 GLU A O 1
ATOM 9100 N N . LYS A 1 1222 ? 67.581 -22.065 -20.809 1.00 93.00 1222 LYS A N 1
ATOM 9101 C CA . LYS A 1 1222 ? 67.168 -22.985 -19.749 1.00 93.00 1222 LYS A CA 1
ATOM 9102 C C . LYS A 1 1222 ? 65.706 -22.793 -19.371 1.00 93.00 1222 LYS A C 1
ATOM 9104 O O . LYS A 1 1222 ? 65.257 -21.662 -19.262 1.00 93.00 1222 LYS A O 1
ATOM 9109 N N . SER A 1 1223 ? 65.008 -23.891 -19.086 1.00 93.25 1223 SER A N 1
ATOM 9110 C CA . SER A 1 1223 ? 63.594 -23.852 -18.700 1.00 93.25 1223 SER A CA 1
ATOM 9111 C C . SER A 1 1223 ? 63.288 -24.738 -17.498 1.00 93.25 1223 SER A C 1
ATOM 9113 O O . SER A 1 1223 ? 64.011 -25.707 -17.227 1.00 93.25 1223 SER A O 1
ATOM 9115 N N . TRP A 1 1224 ? 62.221 -24.394 -16.785 1.00 94.19 1224 TRP A N 1
ATOM 9116 C CA . TRP A 1 1224 ? 61.610 -25.181 -15.720 1.00 94.19 1224 TRP A CA 1
ATOM 9117 C C . TRP A 1 1224 ? 60.099 -25.061 -15.837 1.00 94.19 1224 TRP A C 1
ATOM 9119 O O . TRP A 1 1224 ? 59.605 -23.945 -15.858 1.00 94.19 1224 TRP A O 1
ATOM 9129 N N . ASP A 1 1225 ? 59.389 -26.181 -15.846 1.00 87.12 1225 ASP A N 1
ATOM 9130 C CA . ASP A 1 1225 ? 57.948 -26.166 -16.127 1.00 87.12 1225 ASP A CA 1
ATOM 9131 C C . ASP A 1 1225 ? 57.090 -25.933 -14.866 1.00 87.12 1225 ASP A C 1
ATOM 9133 O O . ASP A 1 1225 ? 55.932 -25.575 -14.981 1.00 87.12 1225 ASP A O 1
ATOM 9137 N N . ASP A 1 1226 ? 57.682 -26.073 -13.668 1.00 85.06 1226 ASP A N 1
ATOM 9138 C CA . ASP A 1 1226 ? 56.949 -26.177 -12.395 1.00 85.06 1226 ASP A CA 1
ATOM 9139 C C . ASP A 1 1226 ? 57.664 -25.435 -11.234 1.00 85.06 1226 ASP A C 1
ATOM 9141 O O . ASP A 1 1226 ? 58.294 -26.043 -10.349 1.00 85.06 1226 ASP A O 1
ATOM 9145 N N . VAL A 1 1227 ? 57.656 -24.100 -11.224 1.00 90.62 1227 VAL A N 1
ATOM 9146 C CA . VAL A 1 1227 ? 58.227 -23.276 -10.141 1.00 90.62 1227 VAL A CA 1
ATOM 9147 C C . VAL A 1 1227 ? 57.122 -22.846 -9.177 1.00 90.62 1227 VAL A C 1
ATOM 9149 O O . VAL A 1 1227 ? 56.329 -21.969 -9.477 1.00 90.62 1227 VAL A O 1
ATOM 9152 N N . ASN A 1 1228 ? 57.068 -23.471 -7.997 1.00 91.06 1228 ASN A N 1
ATOM 9153 C CA . ASN A 1 1228 ? 56.043 -23.171 -6.983 1.00 91.06 1228 ASN A CA 1
ATOM 9154 C C . ASN A 1 1228 ? 56.148 -21.734 -6.420 1.00 91.06 1228 ASN A C 1
ATOM 9156 O O . ASN A 1 1228 ? 57.277 -21.240 -6.319 1.00 91.06 1228 ASN A O 1
ATOM 9160 N N . PRO A 1 1229 ? 55.034 -21.158 -5.921 1.00 91.12 1229 PRO A N 1
ATOM 9161 C CA . PRO A 1 1229 ? 54.999 -19.870 -5.221 1.00 91.12 1229 PRO A CA 1
ATOM 9162 C C . PRO A 1 1229 ? 56.106 -19.699 -4.176 1.00 91.12 1229 PRO A C 1
ATOM 9164 O O . PRO A 1 1229 ? 56.416 -20.620 -3.399 1.00 91.12 1229 PRO A O 1
ATOM 9167 N N . GLY A 1 1230 ? 56.741 -18.528 -4.165 1.00 87.12 1230 GLY A N 1
ATOM 9168 C CA . GLY A 1 1230 ? 57.833 -18.156 -3.263 1.00 87.12 1230 GLY A CA 1
ATOM 9169 C C . GLY A 1 1230 ? 59.123 -18.967 -3.441 1.00 87.12 1230 GLY A C 1
ATOM 9170 O O . GLY A 1 1230 ? 59.984 -18.983 -2.550 1.00 87.12 1230 GLY A O 1
ATOM 9171 N N . ARG A 1 1231 ? 59.280 -19.721 -4.540 1.00 91.25 1231 ARG A N 1
ATOM 9172 C CA . ARG A 1 1231 ? 60.501 -20.489 -4.842 1.00 91.25 1231 ARG A CA 1
ATOM 9173 C C . ARG A 1 1231 ? 61.282 -19.856 -5.980 1.00 91.25 1231 ARG A C 1
ATOM 9175 O O . ARG A 1 1231 ? 60.725 -19.460 -6.993 1.00 91.25 1231 ARG A O 1
ATOM 9182 N N . SER A 1 1232 ? 62.607 -19.892 -5.847 1.00 91.44 1232 SER A N 1
ATOM 9183 C CA . SER A 1 1232 ? 63.514 -19.417 -6.890 1.00 91.44 1232 SER A CA 1
ATOM 9184 C C . SER A 1 1232 ? 64.184 -20.556 -7.663 1.00 91.44 1232 SER A C 1
ATOM 9186 O O . SER A 1 1232 ? 64.556 -21.598 -7.104 1.00 91.44 1232 SER A O 1
ATOM 9188 N N . LYS A 1 1233 ? 64.415 -20.337 -8.957 1.00 92.12 1233 LYS A N 1
ATOM 9189 C CA . LYS A 1 1233 ? 65.277 -21.152 -9.822 1.00 92.12 1233 LYS A CA 1
ATOM 9190 C C . LYS A 1 1233 ? 66.412 -20.300 -10.360 1.00 92.12 1233 LYS A C 1
ATOM 9192 O O . LYS A 1 1233 ? 66.232 -19.126 -10.649 1.00 92.12 1233 LYS A O 1
ATOM 9197 N N . SER A 1 1234 ? 67.588 -20.905 -10.528 1.00 89.19 1234 SER A N 1
ATOM 9198 C CA . SER A 1 1234 ? 68.734 -20.197 -11.099 1.00 89.19 1234 SER A CA 1
ATOM 9199 C C . SER A 1 1234 ? 69.320 -20.916 -12.309 1.00 89.19 1234 SER A C 1
ATOM 9201 O O . SER A 1 1234 ? 69.638 -22.116 -12.246 1.00 89.19 1234 SER A O 1
ATOM 9203 N N . ALA A 1 1235 ? 69.529 -20.180 -13.402 1.00 87.94 1235 ALA A N 1
ATOM 9204 C CA . ALA A 1 1235 ? 70.295 -20.655 -14.546 1.00 87.94 1235 ALA A CA 1
ATOM 9205 C C . ALA A 1 1235 ? 71.774 -20.315 -14.362 1.00 87.94 1235 ALA A C 1
ATOM 9207 O O . ALA A 1 1235 ? 72.141 -19.356 -13.686 1.00 87.94 1235 ALA A O 1
ATOM 9208 N N . ARG A 1 1236 ? 72.644 -21.149 -14.935 1.00 90.62 1236 ARG A N 1
ATOM 9209 C CA . ARG A 1 1236 ? 74.089 -20.919 -14.955 1.00 90.62 1236 ARG A CA 1
ATOM 9210 C C . ARG A 1 1236 ? 74.600 -21.275 -16.337 1.00 90.62 1236 ARG A C 1
ATOM 9212 O O . ARG A 1 1236 ? 74.475 -22.434 -16.735 1.00 90.62 1236 ARG A O 1
ATOM 9219 N N . PHE A 1 1237 ? 75.199 -20.310 -17.016 1.00 90.44 1237 PHE A N 1
ATOM 9220 C CA . PHE A 1 1237 ? 75.742 -20.459 -18.359 1.00 90.44 1237 PHE A CA 1
ATOM 9221 C C . PHE A 1 1237 ? 77.252 -20.211 -18.303 1.00 90.44 1237 PHE A C 1
ATOM 9223 O O . PHE A 1 1237 ? 77.707 -19.119 -17.964 1.00 90.44 1237 PHE A O 1
ATOM 9230 N N . MET A 1 1238 ? 78.045 -21.254 -18.558 1.00 84.12 1238 MET A N 1
ATOM 9231 C CA . MET A 1 1238 ? 79.506 -21.142 -18.623 1.00 84.12 1238 MET A CA 1
ATOM 9232 C C . MET A 1 1238 ? 79.907 -20.674 -20.015 1.00 84.12 1238 MET A C 1
ATOM 9234 O O . MET A 1 1238 ? 79.659 -21.391 -20.979 1.00 84.12 1238 MET A O 1
ATOM 9238 N N . THR A 1 1239 ? 80.577 -19.530 -20.123 1.00 79.25 1239 THR A N 1
ATOM 9239 C CA . THR A 1 1239 ? 80.842 -18.913 -21.434 1.00 79.25 1239 THR A CA 1
ATOM 9240 C C . THR A 1 1239 ? 82.094 -19.451 -22.131 1.00 79.25 1239 THR A C 1
ATOM 9242 O O . THR A 1 1239 ? 82.384 -19.062 -23.249 1.00 79.25 1239 THR A O 1
ATOM 9245 N N . GLU A 1 1240 ? 82.861 -20.341 -21.486 1.00 76.56 1240 GLU A N 1
ATOM 9246 C CA . GLU A 1 1240 ? 84.186 -20.829 -21.925 1.00 76.56 1240 GLU A CA 1
ATOM 9247 C C . GLU A 1 1240 ? 85.277 -19.744 -22.100 1.00 76.56 1240 GLU A C 1
ATOM 9249 O O . GLU A 1 1240 ? 86.454 -20.092 -22.234 1.00 76.56 1240 GLU A O 1
ATOM 9254 N N . GLU A 1 1241 ? 84.922 -18.464 -21.997 1.00 78.38 1241 GLU A N 1
ATOM 9255 C CA . GLU A 1 1241 ? 85.752 -17.284 -22.250 1.00 78.38 1241 GLU A CA 1
ATOM 9256 C C . GLU A 1 1241 ? 86.240 -16.623 -20.949 1.00 78.38 1241 GLU A C 1
ATOM 9258 O O . GLU A 1 1241 ? 85.580 -16.682 -19.909 1.00 78.38 1241 GLU A O 1
ATOM 9263 N N . SER A 1 1242 ? 87.408 -15.969 -20.995 1.00 81.25 1242 SER A N 1
ATOM 9264 C CA . SER A 1 1242 ? 87.954 -15.197 -19.863 1.00 81.25 1242 SER A CA 1
ATOM 9265 C C . SER A 1 1242 ? 87.396 -13.772 -19.774 1.00 81.25 1242 SER A C 1
ATOM 9267 O O . SER A 1 1242 ? 87.674 -13.076 -18.800 1.00 81.25 1242 SER A O 1
ATOM 9269 N N . ALA A 1 1243 ? 86.626 -13.334 -20.774 1.00 83.62 1243 ALA A N 1
ATOM 9270 C CA . ALA A 1 1243 ? 86.022 -12.011 -20.858 1.00 83.62 1243 ALA A CA 1
ATOM 9271 C C . ALA A 1 1243 ? 84.675 -12.090 -21.581 1.00 83.62 1243 ALA A C 1
ATOM 9273 O O . ALA A 1 1243 ? 84.608 -12.714 -22.633 1.00 83.62 1243 ALA A O 1
ATOM 9274 N N . VAL A 1 1244 ? 83.645 -11.431 -21.054 1.00 86.69 1244 VAL A N 1
ATOM 9275 C CA . VAL A 1 1244 ? 82.320 -11.296 -21.682 1.00 86.69 1244 VAL A CA 1
ATOM 9276 C C . VAL A 1 1244 ? 81.890 -9.830 -21.662 1.00 86.69 1244 VAL A C 1
ATOM 9278 O O . VAL A 1 1244 ? 82.208 -9.097 -20.722 1.00 86.69 1244 VAL A O 1
ATOM 9281 N N . SER A 1 1245 ? 81.191 -9.386 -22.704 1.00 88.12 1245 SER A N 1
ATOM 9282 C CA . SER A 1 1245 ? 80.572 -8.058 -22.758 1.00 88.12 1245 SER A CA 1
ATOM 9283 C C . SER A 1 1245 ? 79.258 -8.024 -21.977 1.00 88.12 1245 SER A C 1
ATOM 9285 O O . SER A 1 1245 ? 78.650 -9.069 -21.752 1.00 88.12 1245 SER A O 1
ATOM 9287 N N . ALA A 1 1246 ? 78.811 -6.822 -21.604 1.00 87.56 1246 ALA A N 1
ATOM 9288 C CA . ALA A 1 1246 ? 77.473 -6.623 -21.057 1.00 87.56 1246 ALA A CA 1
ATOM 9289 C C . ALA A 1 1246 ? 76.419 -7.068 -22.082 1.00 87.56 1246 ALA A C 1
ATOM 9291 O O . ALA A 1 1246 ? 76.650 -6.968 -23.293 1.00 87.56 1246 ALA A O 1
ATOM 9292 N N . GLY A 1 1247 ? 75.290 -7.570 -21.600 1.00 89.50 1247 GLY A N 1
ATOM 9293 C CA . GLY A 1 1247 ? 74.213 -8.101 -22.429 1.00 89.50 1247 GLY A CA 1
ATOM 9294 C C . GLY A 1 1247 ? 72.916 -8.226 -21.642 1.00 89.50 1247 GLY A C 1
ATOM 9295 O O . GLY A 1 1247 ? 72.803 -7.677 -20.551 1.00 89.50 1247 GLY A O 1
ATOM 9296 N N . VAL A 1 1248 ? 71.944 -8.939 -22.207 1.00 90.50 1248 VAL A N 1
ATOM 9297 C CA . VAL A 1 1248 ? 70.599 -9.095 -21.642 1.00 90.50 1248 VAL A CA 1
ATOM 9298 C C . VAL A 1 1248 ? 70.253 -10.580 -21.553 1.00 90.50 1248 VAL A C 1
ATOM 9300 O O . VAL A 1 1248 ? 70.598 -11.362 -22.444 1.00 90.50 1248 VAL A O 1
ATOM 9303 N N . ALA A 1 1249 ? 69.616 -10.972 -20.454 1.00 89.62 1249 ALA A N 1
ATOM 9304 C CA . ALA A 1 1249 ? 68.943 -12.251 -20.298 1.00 89.62 1249 ALA A CA 1
ATOM 9305 C C . ALA A 1 1249 ? 67.430 -12.031 -20.406 1.00 89.62 1249 ALA A C 1
ATOM 9307 O O . ALA A 1 1249 ? 66.865 -11.306 -19.596 1.00 89.62 1249 ALA A O 1
ATOM 9308 N N . THR A 1 1250 ? 66.782 -12.659 -21.379 1.00 92.50 1250 THR A N 1
ATOM 9309 C CA . THR A 1 1250 ? 65.325 -12.611 -21.541 1.00 92.50 1250 THR A CA 1
ATOM 9310 C C . THR A 1 1250 ? 64.706 -13.720 -20.700 1.00 92.50 1250 THR A C 1
ATOM 9312 O O . THR A 1 1250 ? 65.098 -14.884 -20.824 1.00 92.50 1250 THR A O 1
ATOM 9315 N N . VAL A 1 1251 ? 63.772 -13.378 -19.819 1.00 91.25 1251 VAL A N 1
ATOM 9316 C CA . VAL A 1 1251 ? 63.075 -14.315 -18.937 1.00 91.25 1251 VAL A CA 1
ATOM 9317 C C . VAL A 1 1251 ? 61.585 -14.246 -19.208 1.00 91.25 1251 VAL A C 1
ATOM 9319 O O . VAL A 1 1251 ? 60.968 -13.215 -18.995 1.00 91.25 1251 VAL A O 1
ATOM 9322 N N . THR A 1 1252 ? 61.020 -15.356 -19.657 1.00 91.12 1252 THR A N 1
ATOM 9323 C CA . THR A 1 1252 ? 59.586 -15.535 -19.869 1.00 91.12 1252 THR A CA 1
ATOM 9324 C C . THR A 1 1252 ? 59.035 -16.415 -18.759 1.00 91.12 1252 THR A C 1
ATOM 9326 O O . THR A 1 1252 ? 59.561 -17.505 -18.518 1.00 91.12 1252 THR A O 1
ATOM 9329 N N . VAL A 1 1253 ? 58.003 -15.941 -18.073 1.00 88.56 1253 VAL A N 1
ATOM 9330 C CA . VAL A 1 1253 ? 57.283 -16.665 -17.028 1.00 88.56 1253 VAL A CA 1
ATOM 9331 C C . VAL A 1 1253 ? 55.845 -16.857 -17.484 1.00 88.56 1253 VAL A C 1
ATOM 9333 O O . VAL A 1 1253 ? 55.214 -15.901 -17.922 1.00 88.56 1253 VAL A O 1
ATOM 9336 N N . THR A 1 1254 ? 55.355 -18.088 -17.398 1.00 87.94 1254 THR A N 1
ATOM 9337 C CA . THR A 1 1254 ? 54.007 -18.476 -17.812 1.00 87.94 1254 THR A CA 1
ATOM 9338 C C . THR A 1 1254 ? 53.292 -19.156 -16.650 1.00 87.94 1254 THR A C 1
ATOM 9340 O O . THR A 1 1254 ? 53.830 -20.120 -16.104 1.00 87.94 1254 THR A O 1
ATOM 9343 N N . GLY A 1 1255 ? 52.103 -18.693 -16.274 1.00 84.81 1255 GLY A N 1
ATOM 9344 C CA . GLY A 1 1255 ? 51.247 -19.361 -15.295 1.00 84.81 1255 GLY A CA 1
ATOM 9345 C C . GLY A 1 1255 ? 50.873 -20.767 -15.766 1.00 84.81 1255 GLY A C 1
ATOM 9346 O O . GLY A 1 1255 ? 50.470 -20.962 -16.912 1.00 84.81 1255 GLY A O 1
ATOM 9347 N N . VAL A 1 1256 ? 51.070 -21.789 -14.929 1.00 82.56 1256 VAL A N 1
ATOM 9348 C CA . VAL A 1 1256 ? 50.833 -23.190 -15.333 1.00 82.56 1256 VAL A CA 1
ATOM 9349 C C . VAL A 1 1256 ? 49.339 -23.501 -15.417 1.00 82.56 1256 VAL A C 1
ATOM 9351 O O . VAL A 1 1256 ? 48.948 -24.360 -16.211 1.00 82.56 1256 VAL A O 1
ATOM 9354 N N . THR A 1 1257 ? 48.507 -22.826 -14.619 1.00 77.12 1257 THR A N 1
ATOM 9355 C CA . THR A 1 1257 ? 47.052 -23.034 -14.616 1.00 77.12 1257 THR A CA 1
ATOM 9356 C C . THR A 1 1257 ? 46.353 -22.075 -15.567 1.00 77.12 1257 THR A C 1
ATOM 9358 O O . THR A 1 1257 ? 45.490 -22.507 -16.327 1.00 77.12 1257 THR A O 1
ATOM 9361 N N . THR A 1 1258 ? 46.737 -20.800 -15.526 1.00 73.06 1258 THR A N 1
ATOM 9362 C CA . THR A 1 1258 ? 46.124 -19.711 -16.302 1.00 73.06 1258 THR A CA 1
ATOM 9363 C C . THR A 1 1258 ? 46.579 -19.705 -17.762 1.00 73.06 1258 THR A C 1
ATOM 9365 O O . THR A 1 1258 ? 45.781 -19.481 -18.665 1.00 73.06 1258 THR A O 1
ATOM 9368 N N . GLY A 1 1259 ? 47.847 -20.046 -18.019 1.00 74.56 1259 GLY A N 1
ATOM 9369 C CA . GLY A 1 1259 ? 48.468 -19.943 -19.342 1.00 74.56 1259 GLY A CA 1
ATOM 9370 C C . GLY A 1 1259 ? 48.991 -18.540 -19.675 1.00 74.56 1259 GLY A C 1
ATOM 9371 O O . GLY A 1 1259 ? 49.646 -18.372 -20.711 1.00 74.56 1259 GLY A O 1
ATOM 9372 N N . ASP A 1 1260 ? 48.776 -17.561 -18.795 1.00 78.56 1260 ASP A N 1
ATOM 9373 C CA . ASP A 1 1260 ? 49.188 -16.171 -18.987 1.00 78.56 1260 ASP A CA 1
ATOM 9374 C C . ASP A 1 1260 ? 50.703 -16.036 -18.947 1.00 78.56 1260 ASP A C 1
ATOM 9376 O O . ASP A 1 1260 ? 51.387 -16.739 -18.204 1.00 78.56 1260 ASP A O 1
ATOM 9380 N N . THR A 1 1261 ? 51.264 -15.161 -19.783 1.00 81.25 1261 THR A N 1
ATOM 9381 C CA . THR A 1 1261 ? 52.714 -15.085 -19.991 1.00 81.25 1261 THR A CA 1
ATOM 9382 C C . THR A 1 1261 ? 53.235 -13.661 -19.890 1.00 81.25 1261 THR A C 1
ATOM 9384 O O . THR A 1 1261 ? 52.842 -12.798 -20.666 1.00 81.25 1261 THR A O 1
ATOM 9387 N N . ARG A 1 1262 ? 54.244 -13.456 -19.040 1.00 86.19 1262 ARG A N 1
ATOM 9388 C CA . ARG A 1 1262 ? 54.986 -12.198 -18.915 1.00 86.19 1262 ARG A CA 1
ATOM 9389 C C . ARG A 1 1262 ? 56.464 -12.412 -19.232 1.00 86.19 1262 ARG A C 1
ATOM 9391 O O . ARG A 1 1262 ? 57.088 -13.360 -18.759 1.00 86.19 1262 ARG A O 1
ATOM 9398 N N . THR A 1 1263 ? 57.046 -11.529 -20.044 1.00 87.12 1263 THR A N 1
ATOM 9399 C CA . THR A 1 1263 ? 58.472 -11.576 -20.416 1.00 87.12 1263 THR A CA 1
ATOM 9400 C C . THR A 1 1263 ? 59.202 -10.326 -19.952 1.00 87.12 1263 THR A C 1
ATOM 9402 O O . THR A 1 1263 ? 58.729 -9.215 -20.164 1.00 87.12 1263 THR A O 1
ATOM 9405 N N . GLU A 1 1264 ? 60.382 -10.503 -19.363 1.00 87.88 1264 GLU A N 1
ATOM 9406 C CA . GLU A 1 1264 ? 61.229 -9.417 -18.886 1.00 87.88 1264 GLU A CA 1
ATOM 9407 C C . GLU A 1 1264 ? 62.679 -9.573 -19.360 1.00 87.88 1264 GLU A C 1
ATOM 9409 O O . GLU A 1 1264 ? 63.237 -10.671 -19.421 1.00 87.88 1264 GLU A O 1
ATOM 9414 N N . GLU A 1 1265 ? 63.307 -8.451 -19.701 1.00 89.25 1265 GLU A N 1
ATOM 9415 C CA . GLU A 1 1265 ? 64.694 -8.386 -20.146 1.00 89.25 1265 GLU A CA 1
ATOM 9416 C C . GLU A 1 1265 ? 65.604 -7.872 -19.031 1.00 89.25 1265 GLU A C 1
ATOM 9418 O O . GLU A 1 1265 ? 65.524 -6.720 -18.611 1.00 89.25 1265 GLU A O 1
ATOM 9423 N N . MET A 1 1266 ? 66.520 -8.726 -18.576 1.00 89.00 1266 MET A N 1
ATOM 9424 C CA . MET A 1 1266 ? 67.398 -8.444 -17.446 1.00 89.00 1266 MET A CA 1
ATOM 9425 C C . MET A 1 1266 ? 68.836 -8.195 -17.886 1.00 89.00 1266 MET A C 1
ATOM 9427 O O . MET A 1 1266 ? 69.524 -9.136 -18.307 1.00 89.00 1266 MET A O 1
ATOM 9431 N N . PRO A 1 1267 ? 69.332 -6.950 -17.785 1.00 88.38 1267 PRO A N 1
ATOM 9432 C CA . PRO A 1 1267 ? 70.700 -6.646 -18.158 1.00 88.38 1267 PRO A CA 1
ATOM 9433 C C . PRO A 1 1267 ? 71.691 -7.300 -17.186 1.00 88.38 1267 PRO A C 1
ATOM 9435 O O . PRO A 1 1267 ? 71.474 -7.338 -15.978 1.00 88.38 1267 PRO A O 1
ATOM 9438 N N . TYR A 1 1268 ? 72.820 -7.770 -17.713 1.00 89.19 1268 TYR A N 1
ATOM 9439 C CA . TYR A 1 1268 ? 73.983 -8.186 -16.933 1.00 89.19 1268 TYR A CA 1
ATOM 9440 C C . TYR A 1 1268 ? 75.238 -7.441 -17.400 1.00 89.19 1268 TYR A C 1
ATOM 9442 O O . TYR A 1 1268 ? 75.435 -7.174 -18.589 1.00 89.19 1268 TYR A O 1
ATOM 9450 N N . ASP A 1 1269 ? 76.118 -7.130 -16.452 1.00 89.00 1269 ASP A N 1
ATOM 9451 C CA . ASP A 1 1269 ? 77.335 -6.362 -16.711 1.00 89.00 1269 ASP A CA 1
ATOM 9452 C C . ASP A 1 1269 ? 78.425 -7.160 -17.446 1.00 89.00 1269 ASP A C 1
ATOM 9454 O O . ASP A 1 1269 ? 78.478 -8.390 -17.428 1.00 89.00 1269 ASP A O 1
ATOM 9458 N N . ALA A 1 1270 ? 79.356 -6.434 -18.072 1.00 87.12 1270 ALA A N 1
ATOM 9459 C CA . ALA A 1 1270 ? 80.575 -7.019 -18.625 1.00 87.12 1270 ALA A CA 1
ATOM 9460 C C . ALA A 1 1270 ? 81.494 -7.529 -17.501 1.00 87.12 1270 ALA A C 1
ATOM 9462 O O . ALA A 1 1270 ? 81.688 -6.849 -16.492 1.00 87.12 1270 ALA A O 1
ATOM 9463 N N . ALA A 1 1271 ? 82.161 -8.666 -17.708 1.00 86.38 1271 ALA A N 1
ATOM 9464 C CA . ALA A 1 1271 ? 83.097 -9.222 -16.730 1.00 86.38 1271 ALA A CA 1
ATOM 9465 C C . ALA A 1 1271 ? 84.345 -9.834 -17.371 1.00 86.38 1271 ALA A C 1
ATOM 9467 O O . ALA A 1 1271 ? 84.305 -10.377 -18.473 1.00 86.38 1271 ALA A O 1
ATOM 9468 N N . HIS A 1 1272 ? 85.468 -9.766 -16.647 1.00 87.50 1272 HIS A N 1
ATOM 9469 C CA . HIS A 1 1272 ? 86.759 -10.324 -17.053 1.00 87.50 1272 HIS A CA 1
ATOM 9470 C C . HIS A 1 1272 ? 87.424 -11.052 -15.879 1.00 87.50 1272 HIS A C 1
ATOM 9472 O O . HIS A 1 1272 ? 87.586 -10.481 -14.799 1.00 87.50 1272 HIS A O 1
ATOM 9478 N N . CYS A 1 1273 ? 87.845 -12.298 -16.092 1.00 82.56 1273 CYS A N 1
ATOM 9479 C CA . CYS A 1 1273 ? 88.303 -13.209 -15.047 1.00 82.56 1273 CYS A CA 1
ATOM 9480 C C . CYS A 1 1273 ? 89.727 -13.704 -15.308 1.00 82.56 1273 CYS A C 1
ATOM 9482 O O . CYS A 1 1273 ? 89.927 -14.698 -16.007 1.00 82.56 1273 CYS A O 1
ATOM 9484 N N . GLY A 1 1274 ? 90.701 -13.032 -14.682 1.00 65.50 1274 GLY A N 1
ATOM 9485 C CA . GLY A 1 1274 ? 92.127 -13.387 -14.732 1.00 65.50 1274 GLY A CA 1
ATOM 9486 C C . GLY A 1 1274 ? 92.975 -12.415 -15.527 1.00 65.50 1274 GLY A C 1
ATOM 9487 O O . GLY A 1 1274 ? 92.703 -12.264 -16.733 1.00 65.50 1274 GLY A O 1
#

InterPro domains:
  IPR000772 Ricin B, lectin domain [PF00652] (955-1077)
  IPR000772 Ricin B, lectin domain [SM00458] (952-1080)
  IPR006626 Parallel beta-helix repeat [SM00710] (329-356)
  IPR006626 Parallel beta-helix repeat [SM00710] (392-414)
  IPR006626 Parallel beta-helix repeat [SM00710] (416-438)
  IPR006626 Parallel beta-helix repeat [SM00710] (463-483)
  IPR006626 Parallel beta-helix repeat [SM00710] (491-512)
  IPR006626 Parallel beta-helix repeat [SM00710] (534-561)
  IPR006626 Parallel beta-helix repeat [SM00710] (563-588)
  IPR011050 Pectin lyase fold/virulence factor [SSF51126] (37-640)
  IPR012334 Pectin lyase fold [G3DSA:2.160.20.10] (35-147)
  IPR012334 Pectin lyase fold [G3DSA:2.160.20.10] (298-644)
  IPR013783 Immunoglobulin-like fold [G3DSA:2.60.40.10] (766-850)
  IPR015919 Cadherin-like superfamily [SSF49313] (774-850)
  IPR035992 Ricin B-like lectins [SSF50370] (953-1079)
  IPR048482 GH141-like, insertion domain [PF21231] (152-296)

Foldseek 3Di:
DDDDDDDDDDDDDDDDDDDDDDDDDDDDDDDDDDPPDPDDPDPAEFEEECPADLPFPRDPVHHHDDPLSVLVVLLVPQADDPEAHEYEYAADEREFLEAREAELSSAHPPPYFHEYAYDDPHAYEHEQWDWFDDWDDDDDLKIKGFAQDQDFFQWKAKQQHTFHFQKAKFWWPFADDKDWADDPPDPQRNDTDIDGQWIWGACVRPPDFPDPLQSKKKWDWDQQFIKIWTFHDWDADPVRGTIIGGTFPPQLLQQQLDDPFHDDRGTMIMMGATPVRQDDARYWHQDNVRSMIMHRHDPPDDSNPITMITRNAYQEHYEQDYDFLVSHRERYEYYNYEYEHAADQADDDPRIHMATDDFARKGFRHRDNDDCLLLLVLRIWHDGENHEGFRHEHYEYYLYEFEHHNAEHYEQEFNYEQYEYALYEYYQAQAADYEAYISNVQDQQPDDPPSNHPAHNRHGDHYEQYEYAQYEQEAYNNNILSHANYEAEQHYAYHAAQAEHEHHSAAPYEHYDSFCQQQLPPPHSHHNHHGDRAENYEAALAEYYAHNPHHAPHANEEYGAEYANYEYELYEYHEDAAPHAEHAYDHAHHANYEYELYEEEYDQNHQYPYAADCPRQYAHYEHYNAEYLDDHDDDPPRYNYHHDDHHHDVVQAAELSSQLSQQRHHGDLVNCCVVPLVCLLALCQQRVTHYEDFLQDFKGFTAASNDQLKKKKKAAAPDDDDDDDQGMWIDGSRGRMTTHRLDFDKTWMWIAHNVRDIHHTHPYIYGYHYWDWPDQAAAEAEAQDKDKDATDITRQFFKDFDDWDDAPFWDAGRRRMITGGHHDFDKTKTWMWGDHNSDIDIDIHIYGYHHDADDAKDKDKDWDADDDPDQQWGKIKIKIFDQDQDWWKKKKFKAFPVRHGPDIDIDIAHHGGMDIDMDTRHGFGKIWIWIDIPRHSGTDIDIDGRHDQDKDWWFKAQQLQRFTFFQPPPDLDWFGFTATDHDPPDQRRTWTQDPLQATATNSRQWTWFFVVLDDDWPTTTTIDGDDSDQRRGWDQDPLQFIARSVHRFTFFQPPLDRDTPGTTTTDHDPSDSRRGIDTDDDDDWKDKDWPPPPAAAAEQKGKTKMKIFDPQFFAKKKKFKDDPNHTPDIDMDGDPDRHRMDMDIDMGGDDWAKMKMWMWTAGPVGHIDPIDMDIYTHNYAFDKDKAWEWDDDALWIKIKMKIFRQGQAWKKKWKDDPQGIDIDHTHHHRGMDMDIGTNVHQWDAKDWIKMWIAGNVSRHIDIDIHIYHIDGGD

Solvent-accessible surface area (backbone atoms only — not comparable to full-atom values): 64621 Å² total; per-residue (Å²): 136,85,88,84,89,87,91,90,90,89,90,90,85,89,81,92,82,88,84,89,83,90,88,88,84,86,90,89,86,85,86,77,82,81,70,84,70,81,73,74,80,61,99,48,53,38,22,29,24,66,86,36,38,71,86,44,86,17,36,90,95,38,18,15,37,42,69,64,56,50,52,58,55,44,51,77,57,34,84,76,34,92,55,56,36,40,36,30,31,37,50,44,68,37,82,37,84,58,58,44,79,38,39,47,75,58,21,37,25,87,92,27,38,30,36,40,28,30,38,84,91,35,57,21,30,42,28,16,38,41,80,57,59,74,62,41,82,69,55,90,61,29,29,31,25,65,43,98,48,88,64,88,77,80,58,39,29,52,67,92,35,80,38,43,61,8,45,46,82,44,63,40,75,20,71,34,74,73,40,78,46,53,51,69,77,44,94,39,26,72,39,62,51,74,39,62,33,21,33,27,29,48,52,86,77,45,69,88,79,93,63,64,49,50,66,19,35,40,35,25,70,59,69,43,26,45,15,38,26,28,22,58,38,73,49,65,41,95,87,68,71,28,28,29,44,28,42,18,60,55,21,37,45,29,25,47,32,37,50,89,36,37,42,59,60,52,46,67,32,39,39,31,43,40,70,94,36,60,81,52,64,44,20,32,35,67,41,56,90,75,26,30,37,37,35,25,52,45,91,92,58,55,72,92,75,52,52,32,38,33,45,50,80,17,39,35,52,38,36,39,41,25,79,17,72,87,43,39,21,28,31,36,35,42,30,38,42,31,41,34,26,22,20,60,85,61,51,72,42,89,91,6,34,22,42,25,22,66,47,70,49,28,35,63,67,36,30,39,70,59,61,54,69,81,52,56,30,47,49,47,44,78,66,61,18,34,32,35,35,26,14,25,31,42,38,37,40,32,46,25,35,41,34,44,30,42,28,23,31,36,31,39,38,34,22,29,29,59,24,37,39,35,42,27,38,35,36,48,13,11,14,26,34,36,38,34,26,38,78,53,48,58,57,77,53,69,46,49,99,84,70,56,52,89,48,55,47,66,36,40,37,60,22,29,44,37,40,41,31,30,27,42,40,35,39,21,10,75,73,37,41,22,5,17,29,29,33,30,24,25,36,28,34,35,41,39,31,19,24,32,36,36,42,17,21,14,22,37,33,35,41,38,48,65,35,44,43,35,60,17,42,90,84,21,77,38,55,79,51,49,54,76,46,27,23,47,28,36,43,31,22,25,26,35,33,46,22,40,68,71,29,38,88,45,9,41,46,26,34,23,10,58,23,47,71,20,40,40,29,28,30,24,36,45,43,35,59,61,80,32,44,31,49,34,23,52,39,34,13,25,21,37,34,36,39,35,45,33,37,38,47,44,38,81,50,26,53,16,47,33,47,36,50,71,58,50,73,25,26,36,37,36,37,38,69,32,36,24,30,45,85,66,34,69,48,77,61,24,51,85,42,50,62,56,82,70,46,66,34,75,84,52,53,26,52,58,72,56,33,50,29,45,44,61,21,14,50,50,84,95,39,40,70,81,69,32,71,70,50,31,52,32,26,45,51,24,42,63,58,19,26,40,43,36,6,63,47,61,54,48,74,30,35,43,37,79,39,64,68,23,37,33,33,42,27,46,83,88,72,86,78,92,65,78,53,57,64,18,28,69,28,54,14,53,33,56,48,36,58,56,45,79,48,68,47,64,27,24,32,32,34,30,42,76,88,69,53,68,55,64,68,22,88,36,40,41,38,33,39,48,42,44,78,76,51,66,86,54,73,70,47,38,39,78,36,83,42,77,49,70,54,41,54,42,21,72,38,38,33,47,81,77,41,76,46,70,49,58,51,45,46,73,39,51,81,26,37,35,35,41,38,29,71,56,57,49,78,32,49,28,31,38,33,38,38,28,73,62,42,74,39,74,50,75,37,55,41,38,28,33,74,65,89,47,79,72,64,48,74,48,80,49,81,52,87,64,93,66,95,88,72,60,46,38,35,42,39,37,37,43,38,41,94,52,89,60,78,47,48,30,41,38,35,32,16,39,76,87,67,48,77,77,43,76,51,74,50,75,38,54,58,72,38,74,44,80,48,80,48,69,73,42,57,64,44,45,30,38,36,34,37,36,41,85,73,41,81,57,64,43,69,49,75,51,67,41,72,65,90,83,75,51,73,27,40,42,27,30,64,66,46,72,19,19,50,25,42,68,87,71,56,85,54,73,64,43,58,31,20,32,28,78,72,76,79,46,52,40,27,33,36,22,59,38,95,85,28,32,39,17,29,51,88,66,72,30,20,44,24,32,49,95,63,48,84,52,72,73,29,40,33,14,35,34,79,74,75,86,47,59,57,30,24,45,43,80,43,97,83,27,34,40,20,34,65,77,71,69,34,20,46,25,36,48,95,62,51,59,53,73,70,30,43,33,22,32,30,76,73,79,84,49,50,43,37,23,40,44,73,54,78,83,91,77,62,25,46,69,45,75,73,25,67,87,50,66,40,83,32,59,54,50,52,43,27,37,39,34,39,30,97,85,8,28,36,34,34,40,44,34,36,25,43,97,88,43,81,74,49,79,48,73,37,78,44,75,88,49,37,42,58,54,74,31,79,49,78,47,77,53,75,61,46,65,34,37,40,37,34,36,28,28,26,74,89,70,42,57,24,77,73,46,73,50,72,32,41,32,43,46,57,60,44,65,51,74,50,40,42,59,46,68,62,71,62,21,34,30,42,35,37,40,40,31,30,65,26,94,55,42,26,21,41,38,39,40,40,98,72,52,72,51,73,47,75,75,36,46,50,79,36,71,52,69,54,77,36,72,62,87,32,40,60,50,74,56,50,56,35,41,36,38,35,26,31,66,84,80,63,35,69,38,74,49,79,33,63,26,63,56,46,73,17,128

pLDDT: mean 87.73, std 14.68, range [26.67, 98.94]

Sequence (1274 aa):
MIKTAEAPDRYGLRACTALVATVVALVVALVGIPTPASAAPAENAFYVAPDGDDSNAGTLEAPFRTLDRARDAVREVNADMSGDIHVYLRGGSYPVDSTVEFGPEDSGSNGHRVIYSAFENETPVLEAGAEISGWTQHDGDIWSAPLDRADKLRALYVNDQRAVMAYKNVSSQGCYGEYTITAGQAPWAWESGTECDGARYALSDVPEISGNAEDMEIQTATTWTTAIVGVRDVTTSEDGTSRVLLFQQPGAAIAAGAFNGNFQVRGSHKLMNAYEFLDEPGEFYYDRDAKTVYYYKAESEDMATASVFAPGNVETVLSVAGTSTTDRVHDLSFEGITVRHTDWDLAEVDGASFKQAQQANIINSAYVHGNFHVYHYRNVDLQPAAIEVTSAANISLERNRVEHTGADGISLINDVVDSQLTGNVTRDIGGTAINVGHPQHVYIGDAAEDNKEKFPADVEGAPTNIQITNNYVYDSAKLFLGSPAVGAFFVDTMTFEHNVIEKTSWAGISMGWGWWNFNGSPGSIEPGNPTTVARNNSIRYNEFIDTVNDRNDTGPVYTLGAQPDTIISHNYIDGVRAGHTYGLHADEASAYITFDSNVLDISDGVTYTINSEDWGSKHNLTITNTWATVWNKYANDPPDSHIEPIMVYEDAVWPLAAYAVTANSGLEPAYRDLLGAEATMSPDHVLPASVEADGSATSIPIRGTGDASATIWLAPEGTTDFASGDTMTAAPGDATSIELPSEAGTYHLFVVTESGEVSAASTDLVRRTLAEFTDVDVPAGVVDVPYSYELKATGSPTFDVIDGALPDGLTLAEDGTISGTPTTAGTFTADIQAQSAANAVTTTITIRIHAERPASPVVTVTEERASTPGNGTGVAALTIGNPTPDEVTYSVEVADGAGEAVFSSTATVDAGAEAAIEATDLVIGSYTATVTGNDASEPVTVSFEITEAEIRYAKVIGVASERCLTVPGDSTDVGTQAILFDCHGEANQRITVTADGELTVFDGSTCLGTQGGGTGTGTAIVTQDCTGAETQKWEIQPDGSIRSAVTGVCMDAWEAATSNGTRIALWWCSGDANQRWMFDGDMEAPTVSLTSPAGDVSANEVTVNVDASDDVGLKSISADIYQDGELVQSTHTDVADGAATASHEATIALAGGEYEVRYAATDLSGRTSETESFTFDLIAQPEFTVEAWTECVGPKVMLRTSVTNDDDEQVAVHVSTAYGEKSWDDVNPGRSKSARFMTEESAVSAGVATVTVTGVTTGDTRTEEMPYDAAHCG

Radius of gyration: 41.96 Å; Cα contacts (8 Å, |Δi|>4): 3652; chains: 1; bounding box: 133×124×101 Å

Organism: NCBI:txid1981512

Secondary structure (DSSP, 8-state):
--------------------------S-----------PPPPTTEEEE-TT--TTS--BTTB-BS-HHHHHHHHHTTGGG-SS-EEEEEPSEEEE-SS-EEE-GGGS--TT--EEEEESTT--EEEE-EEE----EEEETTEEEEE---SS-----EETTEEPEEPEEEEEE-EEEEEEEE-TTSSTTB-S-EEEEEEEEEETTTS----S-GGG-EEEEE-SS-EEEEEEEEEEE-TTSSEEEEEEPTTHHHHHHH-TTS---SSEEEEEES-GGG--STTEEEEETTTTEEEEE--TT--TTT--EEEE-S-S-SEEEE-SBTTB-EESEEEES-EEE------EEETTEEEEE-SSTT-EE-SB--S-GGGGTTTTEEPPPEEEEEESEES-EEES-EEES-SSEEEEE-SSEEEEEEES-EEES-SS-SEEES-TTTTSTT---TTT--SS-TTT----EEEEEES-EEEEE-SS-TT--SEEE-S-EEEEEES-EEEEESS-SEEE---GGGGS--TTSSSTT-----SBS-EEES-EEES--SS--S--SEEE-SEEEEEEEES-EEE---TT-SEEEEE-TT-EEEEEES-EEE--TT-SEEEE-SS-SS-EEEEEES-EES------S-STT-EEPPPEE-TT--EEHHHHHHHHHSS--TTTGGGG-HHHHTSHHHHS-S-EEE-TT-SEEE----S-TTSEEEEE-TT--S---BTTBEEEETT-SEEEPPSS-EEEEEEEE-TT--BPPPPSSEEEE---EEEE--PPPEETTS-EEEEPEEES--EEEEEEE---TTEEE-TTSEEEE---S-EEEEEEEEEE-SS-EEEEEEEEEEESS-PPPPEEEEEEE----TTS--EEEEEEEE--SSS-EEEEEEEEETTS-EEEEEEEEE-TT-EEEEEEEEE-SEEEEEEEEETT-SS-EEEEEEEPPSP-EEEEEEETTTTEEEE-GGG--STTPBPEEE-----TTTEEEE-TTSBEEETTTTEEEEEGGG--STTPBEEEE-----GGGBEEE-TTSBEEETTT-PEEEEGGG--STTPBEEEE-----GGGBEEEE----PPEEEEEE--S-B-SSEEEEEEEEE-SS-EEEEEEEEEETTEEEEEEEEE-TT--SEEEEEEEEE--SEEEEEEEEEEETTS-B---EEEEEEE-----EEEEEEEEEETTEEEEEEEEEE-SSS-EEEEEEETTEEEEEEEE-TT-EEEEEEE-SSSEE--EEEEEEEEETTT--EEEEEEEE--EE--

Nearest PDB structures (foldseek):
  5mqp-assembly6_F  TM=7.648E-01  e=3.086E-32  Bacteroides thetaiotaomicron
  1knl-assembly1_A  TM=9.836E-01  e=6.197E-10  Streptomyces lividans
  5gqd-assembly1_B  TM=9.908E-01  e=3.132E-09  Streptomyces olivaceoviridis
  1v6u-assembly1_B  TM=9.525E-01  e=3.132E-09  Streptomyces olivaceoviridis
  3a23-assembly2_B  TM=4.109E-01  e=3.674E-11  Streptomyces avermitilis